Protein AF-0000000076588740 (afdb_homodimer)

Foldseek 3Di:
DDCDPNPPPPPPPVVVVVVVVVVVVVVVVVVCVVLPFFWKFFQDKAKFADDQLQFAFLVCLLVQLVVLQPPPPNPFHEDPVLSVVLSVLLLQFLAAGGAGADCCCRVHHLVPQDDVVLVVLCCNGAVVRVVVVCVVNVDQPQQAQEEEEEEAPDADVVGPQVVSCVVSVHDPRRYYYYHYNPWQQVLLVSVVVVSVVCRVPPFHKYKYKYAYRCSPACFRDHDNQQNSCVNFEHGIMMIIMMHSHPVSLQNGFWIWQDKFKDFDLVDVCQQQQWDFFADPVGTTGIGHHPCNQVSVVVQVVVRCVVCVVVQPDPVLVVVLVVLVVVLVVLVVVDPVVPVDPPPSNPDRDDGQCVRRAVAEQEQLPTPSNLVSCCVVNVPDPVRSLLLSLLCHNHGRRRNCRSVSSVLCCQAPPWDAAQGKYWYWHATHSTMIMIIIIGGSHTRRPPVGRSNCPPPDSVVSVVSVVVSVVVVVVVVVVVVVVVVVPPDPPDDPD/DDCDPNPPPPPPPVVVVVVVVVVVVVVVVVVCVVLDFFWKFFQDKFKFADDQLQFAALVCLLVQLVVLQPPPPNPFHEDPVLSVVLSVLLLQFLAARGAGADCCCRVHHLVPQDDVVLVVLCCNGAVVRVVVVCVVNVDQPQQAQEEEEEEAQDADVVGPQVVSCVVSVHDPRRYYYYHYNPWQQVLLVSVVVVSVVCRVPPFHKYKYKYAYRCSRACFRDHDNQQNSCVNFEHGIMMIIMMHSHPVSLQNGFKIWQDKFKDFDLVDVCQQQQWDFFADPVGTTGIGHHPCNQVSVVVQVVVRCVVCVVVQPDPVLVVVLVVLVVVLVVLVVVDPVVPVDPPPSNPDRDDGQCVRRAVAEQEQLPTPSNLVSCCVVNVPDPVRSLLQSLLCHNHGRRRNCRSVSSVVCCQQPPWDAAQGKYWYWHATHSTMIMIIIIGGSHTRHANVHHSNCPPPDSVVSVVSVVVSVVVVVVVVVVVVVVVVVPPDPPDPPD

pLDDT: mean 88.22, std 13.72, range [27.31, 98.94]

Organism: Tetradesmus obliquus (NCBI:txid3088)

InterPro domains:
  IPR012328 Chalcone/stilbene synthase, C-terminal [PF02797] (359-437)
  IPR012392 Very-long-chain 3-ketoacyl-CoA synthase [PIRSF036417] (19-453)
  IPR012392 Very-long-chain 3-ketoacyl-CoA synthase [PTHR31561] (22-451)
  IPR013601 FAE1/Type III polyketide synthase-like protein [PF08392] (35-328)
  IPR016039 Thiolase-like [G3DSA:3.40.47.10] (62-438)
  IPR016039 Thiolase-like [SSF53901] (75-250)
  IPR016039 Thiolase-like [SSF53901] (257-437)

Secondary structure (DSSP, 8-state):
-EEETTEEE---HHHHHHHHHHHHHHHHHHHHHHHPPPPEEEEEEEE----GGGEE-TTHHHHHHHHHHH-TT-S----HHHHHHHHHHHHHS---TTEE--IIIIII-GGG-SHHHHHHHHIIIIIHHHHHHHHHH---GGG--EEEEEESS---SS-HHHHHHHHHT--TT-EEEEEES--TTHHHHHHHHHHHHHHHSSS-EEEEEE----TTT---S--HHHHHHHHHB----EEEEEE--TTHHHH-SEEEEEEEEEE-TTSHHHHTSEEEEE-TT--EEEEEPTTHHHHHHHHHHHHHHHHHHHHS-HHHHHHHHHHHHHHHHHHTT-THHHHS-HHHHHS-----GGGT-SEEEE--S-HHHHHHHHHHHT--HHHHHHHHHHHHHH-B-GGGHHHHHHHHIIIII-B-TT-EEEEEEEETTTEEEEEEEEESS-B--TT--GGGTT--HHHHHHHHHHHHHHHHHHHHHHHHHHHHHS---TT--/-EEETTEEE---HHHHHHHHHHHHHHHHHHHHHHHPPPPPEEEEEEE----GGGEE-TTHHHHHHHHHHH-TT-S----HHHHHHHHHHHHHS---TTEE--IIIIII-GGG-SHHHHHHHHIIIIIHHHHHHHHHH---GGG--EEEEEESS---SS-HHHHHHHHHT--TT-EEEEEES--TTHHHHHHHHHHHHHHHSSS-EEEEEE----TTT---S--HHHHHHHHHB----EEEEEE--TTHHHH-SEEEEEEEEEE-TTSHHHHTSEEEEE-TT--EEEEEPTTHHHHHHHHHHHHHHHHHHHHS-HHHHHHHHHHHHHHHHHHTT-THHHHS-HHHHHS-----GGGT-SEEEE--S-HHHHHHHHHHHT--HHHHHHHHHHHHHH-B-GGGHHHHHHHHIIIII-B-TT-EEEEEEEETTTEEEEEEEEESS-B--TTT-GGGTT--HHHHHHHHHHHHHHHHHHHHHHHHHHHHHS---TT--

Radius of gyration: 32.0 Å; Cα contacts (8 Å, |Δi|>4): 2023; chains: 2; bounding box: 107×80×118 Å

Structure (mmCIF, N/CA/C/O backbone):
data_AF-0000000076588740-model_v1
#
loop_
_entity.id
_entity.type
_entity.pdbx_description
1 polymer '3-ketoacyl-CoA synthase'
#
loop_
_atom_site.group_PDB
_atom_site.id
_atom_site.type_symbol
_atom_site.label_atom_id
_atom_site.label_alt_id
_atom_site.label_comp_id
_atom_site.label_asym_id
_atom_site.label_entity_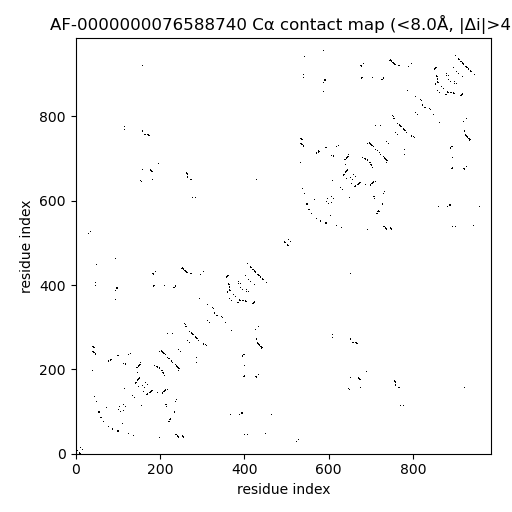id
_atom_site.label_seq_id
_atom_site.pdbx_PDB_ins_code
_atom_site.Cartn_x
_atom_site.Cartn_y
_atom_site.Cartn_z
_atom_site.occupancy
_atom_site.B_iso_or_equiv
_atom_site.auth_seq_id
_atom_site.auth_comp_id
_atom_site.auth_asym_id
_atom_site.auth_atom_id
_atom_site.pdbx_PDB_model_num
ATOM 1 N N . MET A 1 1 ? 62.625 -8.133 3.18 1 36.34 1 MET A N 1
ATOM 2 C CA . MET A 1 1 ? 63.781 -8.211 2.291 1 36.34 1 MET A CA 1
ATOM 3 C C . MET A 1 1 ? 63.438 -8.977 1.018 1 36.34 1 MET A C 1
ATOM 5 O O . MET A 1 1 ? 62.938 -10.109 1.081 1 36.34 1 MET A O 1
ATOM 9 N N . ALA A 1 2 ? 62.812 -8.312 0.063 1 42.53 2 ALA A N 1
ATOM 10 C CA . ALA A 1 2 ? 62.5 -9.109 -1.124 1 42.53 2 ALA A CA 1
ATOM 11 C C . ALA A 1 2 ? 63.719 -9.188 -2.053 1 42.53 2 ALA A C 1
ATOM 13 O O . ALA A 1 2 ? 64.438 -8.188 -2.26 1 42.53 2 ALA A O 1
ATOM 14 N N . ASN A 1 3 ? 64.312 -10.367 -2.146 1 47.78 3 ASN A N 1
ATOM 15 C CA . ASN A 1 3 ? 65.375 -10.625 -3.117 1 47.78 3 ASN A CA 1
ATOM 16 C C . ASN A 1 3 ? 64.812 -10.758 -4.531 1 47.78 3 ASN A C 1
ATOM 18 O O . ASN A 1 3 ? 64.125 -11.711 -4.832 1 47.78 3 ASN A O 1
ATOM 22 N N . ILE A 1 4 ? 64.562 -9.68 -5.141 1 46.28 4 ILE A N 1
ATOM 23 C CA . ILE A 1 4 ? 64.188 -9.836 -6.543 1 46.28 4 ILE A CA 1
ATOM 24 C C . ILE A 1 4 ? 65.438 -9.672 -7.426 1 46.28 4 ILE A C 1
ATOM 26 O O . ILE A 1 4 ? 66.062 -8.594 -7.48 1 46.28 4 ILE A O 1
ATOM 30 N N . GLY A 1 5 ? 65.875 -10.719 -8.281 1 53.97 5 GLY A N 1
ATOM 31 C CA . GLY A 1 5 ? 66.938 -10.867 -9.297 1 53.97 5 GLY A CA 1
ATOM 32 C C . GLY A 1 5 ? 68.312 -10.586 -8.766 1 53.97 5 GLY A C 1
ATOM 33 O O . GLY A 1 5 ? 69.125 -10.016 -9.469 1 53.97 5 GLY A O 1
ATOM 34 N N . GLY A 1 6 ? 68.688 -10.945 -7.535 1 54.53 6 GLY A N 1
ATOM 35 C CA . GLY A 1 6 ? 70 -10.773 -6.914 1 54.53 6 GLY A CA 1
ATOM 36 C C . GLY A 1 6 ? 70.125 -9.453 -6.188 1 54.53 6 GLY A C 1
ATOM 37 O O . GLY A 1 6 ? 71.125 -9.219 -5.504 1 54.53 6 GLY A O 1
ATOM 38 N N . MET A 1 7 ? 69.438 -8.422 -6.695 1 44.25 7 MET A N 1
ATOM 39 C CA . MET A 1 7 ? 69.5 -7.133 -6.016 1 44.25 7 MET A CA 1
ATOM 40 C C . MET A 1 7 ? 68.688 -7.145 -4.73 1 44.25 7 MET A C 1
ATOM 42 O O . MET A 1 7 ? 67.562 -7.535 -4.742 1 44.25 7 MET A O 1
ATOM 46 N N . GLN A 1 8 ? 69.438 -7.281 -3.656 1 46.59 8 GLN A N 1
ATOM 47 C CA . GLN A 1 8 ? 68.875 -7.086 -2.342 1 46.59 8 GLN A CA 1
ATOM 48 C C . GLN A 1 8 ? 68.25 -5.699 -2.221 1 46.59 8 GLN A C 1
ATOM 50 O O . GLN A 1 8 ? 68.938 -4.688 -2.338 1 46.59 8 GLN A O 1
ATOM 55 N N . ILE A 1 9 ? 67.125 -5.457 -2.816 1 45.91 9 ILE A N 1
ATOM 56 C CA . ILE A 1 9 ? 66.438 -4.191 -2.562 1 45.91 9 ILE A CA 1
ATOM 57 C C . ILE A 1 9 ? 66 -4.117 -1.096 1 45.91 9 ILE A C 1
ATOM 59 O O . ILE A 1 9 ? 65.25 -4.941 -0.626 1 45.91 9 ILE A O 1
ATOM 63 N N . ASP A 1 10 ? 66.875 -3.66 -0.241 1 48.47 10 ASP A N 1
ATOM 64 C CA . ASP A 1 10 ? 66.5 -3.297 1.126 1 48.47 10 ASP A CA 1
ATOM 65 C C . ASP A 1 10 ? 65.438 -2.205 1.14 1 48.47 10 ASP A C 1
ATOM 67 O O . ASP A 1 10 ? 65.75 -1.044 0.84 1 48.47 10 ASP A O 1
ATOM 71 N N . TRP A 1 11 ? 64.312 -2.535 0.75 1 50.38 11 TRP A N 1
ATOM 72 C CA . TRP A 1 11 ? 63.25 -1.517 0.917 1 50.38 11 TRP A CA 1
ATOM 73 C C . TRP A 1 11 ? 63.156 -1.076 2.373 1 50.38 11 TRP A C 1
ATOM 75 O O . TRP A 1 11 ? 63.156 -1.909 3.283 1 50.38 11 TRP A O 1
ATOM 85 N N . PRO A 1 12 ? 63.562 0.099 2.625 1 55.09 12 PRO A N 1
ATOM 86 C CA . PRO A 1 12 ? 63.375 0.484 4.027 1 55.09 12 PRO A CA 1
ATOM 87 C C . PRO A 1 12 ? 62 0.179 4.555 1 55.09 12 PRO A C 1
ATOM 89 O O . PRO A 1 12 ? 61.031 0.194 3.791 1 55.09 12 PRO A O 1
ATOM 92 N N . GLU A 1 13 ? 61.938 -0.494 5.633 1 60.78 13 GLU A N 1
ATOM 93 C CA . GLU A 1 13 ? 60.781 -0.935 6.398 1 60.78 13 GLU A CA 1
ATOM 94 C C . GLU A 1 13 ? 59.688 0.119 6.383 1 60.78 13 GLU A C 1
ATOM 96 O O . GLU A 1 13 ? 58.5 -0.204 6.184 1 60.78 13 GLU A O 1
ATOM 101 N N . PRO A 1 14 ? 60.094 1.412 6.32 1 72.88 14 PRO A N 1
ATOM 102 C CA . PRO A 1 14 ? 59 2.406 6.457 1 72.88 14 PRO A CA 1
ATOM 103 C C . PRO A 1 14 ? 58.25 2.625 5.16 1 72.88 14 PRO A C 1
ATOM 105 O O . PRO A 1 14 ? 57.062 2.979 5.191 1 72.88 14 PRO A O 1
ATOM 108 N N . VAL A 1 15 ? 58.875 2.289 4.039 1 69.31 15 VAL A N 1
ATOM 109 C CA . VAL A 1 15 ? 58.219 2.545 2.762 1 69.31 15 VAL A CA 1
ATOM 110 C C . VAL A 1 15 ? 57.062 1.544 2.557 1 69.31 15 VAL A C 1
ATOM 112 O O . VAL A 1 15 ? 56 1.901 2.051 1 69.31 15 VAL A O 1
ATOM 115 N N . TRP A 1 16 ? 57.344 0.379 3.018 1 75.75 16 TRP A N 1
ATOM 116 C CA . TRP A 1 16 ? 56.312 -0.644 2.873 1 75.75 16 TRP A CA 1
ATOM 117 C C . TRP A 1 16 ? 55.094 -0.343 3.773 1 75.75 16 TRP A C 1
ATOM 119 O O . TRP A 1 16 ? 53.969 -0.587 3.393 1 75.75 16 TRP A O 1
ATOM 129 N N . CYS A 1 17 ? 55.406 0.234 4.906 1 80.19 17 CYS A N 1
ATOM 130 C CA . CYS A 1 17 ? 54.312 0.604 5.809 1 80.19 17 CYS A CA 1
ATOM 131 C C . CYS A 1 17 ? 53.5 1.739 5.227 1 80.19 17 CYS A C 1
ATOM 133 O O . CYS A 1 17 ? 52.25 1.713 5.305 1 80.19 17 CYS A O 1
ATOM 135 N N . TYR A 1 18 ? 54.156 2.637 4.555 1 80.81 18 TYR A N 1
ATOM 136 C CA . TYR A 1 18 ? 53.438 3.746 3.928 1 80.81 18 TYR A CA 1
ATOM 137 C C . TYR A 1 18 ? 52.656 3.271 2.715 1 80.81 18 TYR A C 1
ATOM 139 O O . TYR A 1 18 ? 51.531 3.707 2.496 1 80.81 18 TYR A O 1
ATOM 147 N N . ALA A 1 19 ? 53.281 2.389 1.924 1 79.44 19 ALA A N 1
ATOM 148 C CA . ALA A 1 19 ? 52.594 1.847 0.753 1 79.44 19 ALA A CA 1
ATOM 149 C C . ALA A 1 19 ? 51.375 1.038 1.16 1 79.44 19 ALA A C 1
ATOM 151 O O . ALA A 1 19 ? 50.312 1.139 0.528 1 79.44 19 ALA A O 1
ATOM 152 N N . ALA A 1 20 ? 51.5 0.277 2.213 1 83.31 20 ALA A N 1
ATOM 153 C CA . ALA A 1 20 ? 50.375 -0.504 2.717 1 83.31 20 ALA A CA 1
ATOM 154 C C . ALA A 1 20 ? 49.281 0.406 3.256 1 83.31 20 ALA A C 1
ATOM 156 O O . ALA A 1 20 ? 48.094 0.152 3.035 1 83.31 20 ALA A O 1
ATOM 157 N N . ALA A 1 21 ? 49.688 1.464 3.928 1 87.44 21 ALA A N 1
ATOM 158 C CA . ALA A 1 21 ? 48.719 2.42 4.461 1 87.44 21 ALA A CA 1
ATOM 159 C C . ALA A 1 21 ? 47.969 3.139 3.338 1 87.44 21 ALA A C 1
ATOM 161 O O . ALA A 1 21 ? 46.781 3.348 3.42 1 87.44 21 ALA A O 1
ATOM 162 N N . LEU A 1 22 ? 48.719 3.461 2.34 1 85.56 22 LEU A N 1
ATOM 163 C CA . LEU A 1 22 ? 48.125 4.133 1.199 1 85.56 22 LEU A CA 1
ATOM 164 C C . LEU A 1 22 ? 47.156 3.199 0.476 1 85.56 22 LEU A C 1
ATOM 166 O O . LEU A 1 22 ? 46.062 3.623 0.058 1 85.56 22 LEU A O 1
ATOM 170 N N . LEU A 1 23 ? 47.594 1.975 0.326 1 86.5 23 LEU A N 1
ATOM 171 C CA . LEU A 1 23 ? 46.719 0.995 -0.297 1 86.5 23 LEU A CA 1
ATOM 172 C C . LEU A 1 23 ? 45.438 0.811 0.524 1 86.5 23 LEU A C 1
ATOM 174 O O . LEU A 1 23 ? 44.344 0.79 -0.027 1 86.5 23 LEU A O 1
ATOM 178 N N . ALA A 1 24 ? 45.594 0.698 1.758 1 90.31 24 ALA A N 1
ATOM 179 C CA . ALA A 1 24 ? 44.438 0.535 2.639 1 90.31 24 ALA A CA 1
ATOM 180 C C . ALA A 1 24 ? 43.5 1.737 2.547 1 90.31 24 ALA A C 1
ATOM 182 O O . ALA A 1 24 ? 42.281 1.58 2.516 1 90.31 24 ALA A O 1
ATOM 183 N N . ALA A 1 25 ? 44.094 2.834 2.488 1 90.62 25 ALA A N 1
ATOM 184 C CA . ALA A 1 25 ? 43.312 4.059 2.377 1 90.62 25 ALA A CA 1
ATOM 185 C C . ALA A 1 25 ? 42.531 4.098 1.056 1 90.62 25 ALA A C 1
ATOM 187 O O . ALA A 1 25 ? 41.375 4.508 1.015 1 90.62 25 ALA A O 1
ATOM 188 N N . CYS A 1 26 ? 43.219 3.676 0.028 1 90.75 26 CYS A N 1
ATOM 189 C CA . CYS A 1 26 ? 42.594 3.652 -1.279 1 90.75 26 CYS A CA 1
ATOM 190 C C . CYS A 1 26 ? 41.438 2.643 -1.308 1 90.75 26 CYS A C 1
ATOM 192 O O . CYS A 1 26 ? 40.375 2.928 -1.843 1 90.75 26 CYS A O 1
ATOM 194 N N . LEU A 1 27 ? 41.719 1.563 -0.741 1 90.81 27 LEU A N 1
ATOM 195 C CA . LEU A 1 27 ? 40.688 0.536 -0.689 1 90.81 27 LEU A CA 1
ATOM 196 C C . LEU A 1 27 ? 39.5 1.009 0.129 1 90.81 27 LEU A C 1
ATOM 198 O O . LEU A 1 27 ? 38.344 0.793 -0.263 1 90.81 27 LEU A O 1
ATOM 202 N N . LEU A 1 28 ? 39.719 1.671 1.134 1 90.81 28 LEU A N 1
ATOM 203 C CA . LEU A 1 28 ? 38.656 2.193 1.975 1 90.81 28 LEU A CA 1
ATOM 204 C C . LEU A 1 28 ? 37.875 3.281 1.245 1 90.81 28 LEU A C 1
ATOM 206 O O . LEU A 1 28 ? 36.656 3.34 1.345 1 90.81 28 LEU A O 1
ATOM 210 N N . ALA A 1 29 ? 38.594 4.039 0.595 1 90.44 29 ALA A N 1
ATOM 211 C CA . ALA A 1 29 ? 37.938 5.109 -0.157 1 90.44 29 ALA A CA 1
ATOM 212 C C . ALA A 1 29 ? 37.031 4.539 -1.229 1 90.44 29 ALA A C 1
ATOM 214 O O . ALA A 1 29 ? 35.906 5.023 -1.411 1 90.44 29 ALA A O 1
ATOM 215 N N . VAL A 1 30 ? 37.531 3.553 -1.86 1 89.31 30 VAL A N 1
ATOM 216 C CA . VAL A 1 30 ? 36.719 2.924 -2.904 1 89.31 30 VAL A CA 1
ATOM 217 C C . VAL A 1 30 ? 35.531 2.225 -2.281 1 89.31 30 VAL A C 1
ATOM 219 O O . VAL A 1 30 ? 34.406 2.268 -2.83 1 89.31 30 VAL A O 1
ATOM 222 N N . TYR A 1 31 ? 35.719 1.642 -1.225 1 89 31 TYR A N 1
ATOM 223 C CA . TYR A 1 31 ? 34.625 0.99 -0.515 1 89 31 TYR A CA 1
ATOM 224 C C . TYR A 1 31 ? 33.562 2.002 -0.102 1 89 31 TYR A C 1
ATOM 226 O O . TYR A 1 31 ? 32.375 1.799 -0.349 1 89 31 TYR A O 1
ATOM 234 N N . CYS A 1 32 ? 33.969 3.055 0.417 1 89 32 CYS A N 1
ATOM 235 C CA . CYS A 1 32 ? 33.062 4.094 0.869 1 89 32 CYS A CA 1
ATOM 236 C C . CYS A 1 32 ? 32.344 4.742 -0.311 1 89 32 CYS A C 1
ATOM 238 O O . CYS A 1 32 ? 31.156 5.047 -0.23 1 89 32 CYS A O 1
ATOM 240 N N . TRP A 1 33 ? 33.188 4.879 -1.245 1 85.81 33 TRP A N 1
ATOM 241 C CA . TRP A 1 33 ? 32.594 5.457 -2.449 1 85.81 33 TRP A CA 1
ATOM 242 C C . TRP A 1 33 ? 31.531 4.527 -3.039 1 85.81 33 TRP A C 1
ATOM 244 O O . TRP A 1 33 ? 30.453 4.977 -3.436 1 85.81 33 TRP A O 1
ATOM 254 N N . ALA A 1 34 ? 31.844 3.307 -3.002 1 84.62 34 ALA A N 1
ATOM 255 C CA . ALA A 1 34 ? 30.922 2.32 -3.555 1 84.62 34 ALA A CA 1
ATOM 256 C C . ALA A 1 34 ? 29.656 2.203 -2.695 1 84.62 34 ALA A C 1
ATOM 258 O O . ALA A 1 34 ? 28.578 1.949 -3.211 1 84.62 34 ALA A O 1
ATOM 259 N N . LYS A 1 35 ? 29.828 2.455 -1.486 1 85.19 35 LYS A N 1
ATOM 260 C CA . LYS A 1 35 ? 28.703 2.271 -0.557 1 85.19 35 LYS A CA 1
ATOM 261 C C . LYS A 1 35 ? 27.922 3.568 -0.375 1 85.19 35 LYS A C 1
ATOM 263 O O . LYS A 1 35 ? 26.875 3.582 0.274 1 85.19 35 LYS A O 1
ATOM 268 N N . ALA A 1 36 ? 28.531 4.562 -0.926 1 84.06 36 ALA A N 1
ATOM 269 C CA . ALA A 1 36 ? 27.875 5.852 -0.765 1 84.06 36 ALA A CA 1
ATOM 270 C C . ALA A 1 36 ? 26.469 5.828 -1.359 1 84.06 36 ALA A C 1
ATOM 272 O O . ALA A 1 36 ? 26.266 5.324 -2.467 1 84.06 36 ALA A O 1
ATOM 273 N N . LYS A 1 37 ? 25.484 6.281 -0.549 1 86.44 37 LYS A N 1
ATOM 274 C CA . LYS A 1 37 ? 24.109 6.375 -1.024 1 86.44 37 LYS A CA 1
ATOM 275 C C . LYS A 1 37 ? 23.938 7.555 -1.973 1 86.44 37 LYS A C 1
ATOM 277 O O . LYS A 1 37 ? 24.516 8.617 -1.762 1 86.44 37 LYS A O 1
ATOM 282 N N . PRO A 1 38 ? 23.172 7.289 -2.959 1 88.06 38 PRO A N 1
ATOM 283 C CA . PRO A 1 38 ? 22.953 8.414 -3.873 1 88.06 38 PRO A CA 1
ATOM 284 C C . PRO A 1 38 ? 22.125 9.531 -3.24 1 88.06 38 PRO A C 1
ATOM 286 O O . PRO A 1 38 ? 21.312 9.273 -2.348 1 88.06 38 PRO A O 1
ATOM 289 N N . THR A 1 39 ? 22.438 10.688 -3.725 1 92 39 THR A N 1
ATOM 290 C CA . THR A 1 39 ? 21.594 11.812 -3.338 1 92 39 THR A CA 1
ATOM 291 C C . THR A 1 39 ? 20.203 11.695 -3.963 1 92 39 THR A C 1
ATOM 293 O O . THR A 1 39 ? 20.078 11.32 -5.129 1 92 39 THR A O 1
ATOM 296 N N . LEU A 1 40 ? 19.234 11.953 -3.172 1 96.25 40 LEU A N 1
ATOM 297 C CA . LEU A 1 40 ? 17.859 11.938 -3.656 1 96.25 40 LEU A CA 1
ATOM 298 C C . LEU A 1 40 ? 17.359 13.352 -3.934 1 96.25 40 LEU A C 1
ATOM 300 O O . LEU A 1 40 ? 17.406 14.219 -3.055 1 96.25 40 LEU A O 1
ATOM 304 N N . TYR A 1 41 ? 16.875 13.562 -5.152 1 98.19 41 TYR A N 1
ATOM 305 C CA . TYR A 1 41 ? 16.438 14.883 -5.582 1 98.19 41 TYR A CA 1
ATOM 306 C C . TYR A 1 41 ? 14.914 14.938 -5.711 1 98.19 41 TYR A C 1
ATOM 308 O O . TYR A 1 41 ? 14.297 13.977 -6.184 1 98.19 41 TYR A O 1
ATOM 316 N N . VAL A 1 42 ? 14.383 15.953 -5.164 1 98.56 42 VAL A N 1
ATOM 317 C CA . VAL A 1 42 ? 13.039 16.344 -5.574 1 98.56 42 VAL A CA 1
ATOM 318 C C . VAL A 1 42 ? 13.109 17.234 -6.809 1 98.56 42 VAL A C 1
ATOM 320 O O . VAL A 1 42 ? 13.375 18.438 -6.699 1 98.56 42 VAL A O 1
ATOM 323 N N . VAL A 1 43 ? 12.859 16.625 -7.945 1 98.12 43 VAL A N 1
ATOM 324 C CA . VAL A 1 43 ? 12.953 17.391 -9.18 1 98.12 43 VAL A CA 1
ATOM 325 C C . VAL A 1 43 ? 11.961 18.547 -9.148 1 98.12 43 VAL A C 1
ATOM 327 O O . VAL A 1 43 ? 12.328 19.703 -9.367 1 98.12 43 VAL A O 1
ATOM 330 N N . ASP A 1 44 ? 10.789 18.25 -8.891 1 97.38 44 ASP A N 1
ATOM 331 C CA . ASP A 1 44 ? 9.703 19.203 -8.727 1 97.38 44 ASP A CA 1
ATOM 332 C C . ASP A 1 44 ? 8.461 18.531 -8.148 1 97.38 44 ASP A C 1
ATOM 334 O O . ASP A 1 44 ? 8.461 17.328 -7.887 1 97.38 44 ASP A O 1
ATOM 338 N N . PHE A 1 45 ? 7.457 19.328 -7.824 1 98 45 PHE A N 1
ATOM 339 C CA . PHE A 1 45 ? 6.172 18.828 -7.359 1 98 45 PHE A CA 1
ATOM 340 C C . PHE A 1 45 ? 5.035 19.719 -7.836 1 98 45 PHE A C 1
ATOM 342 O O . PHE A 1 45 ? 5.266 20.828 -8.297 1 98 45 PHE A O 1
ATOM 349 N N . SER A 1 46 ? 3.822 19.141 -7.855 1 97.56 46 SER A N 1
ATOM 350 C CA . SER A 1 46 ? 2.59 19.875 -8.156 1 97.56 46 SER A CA 1
ATOM 351 C C . SER A 1 46 ? 1.489 19.531 -7.156 1 97.56 46 SER A C 1
ATOM 353 O O . SER A 1 46 ? 1.467 18.422 -6.605 1 97.56 46 SER A O 1
ATOM 355 N N . VAL A 1 47 ? 0.647 20.5 -6.875 1 97.94 47 VAL A N 1
ATOM 356 C CA . VAL A 1 47 ? -0.532 20.25 -6.047 1 97.94 47 VAL A CA 1
ATOM 357 C C . VAL A 1 47 ? -1.795 20.562 -6.848 1 97.94 47 VAL A C 1
ATOM 359 O O . VAL A 1 47 ? -1.765 21.375 -7.781 1 97.94 47 VAL A O 1
ATOM 362 N N . PHE A 1 48 ? -2.822 19.891 -6.461 1 98 48 PHE A N 1
ATOM 363 C CA . PHE A 1 48 ? -4.105 20.047 -7.137 1 98 48 PHE A CA 1
ATOM 364 C C . PHE A 1 48 ? -4.629 21.469 -6.988 1 98 48 PHE A C 1
ATOM 366 O O . PHE A 1 48 ? -4.594 22.031 -5.898 1 98 48 PHE A O 1
ATOM 373 N N . ASP A 1 49 ? -5.027 21.984 -8.094 1 96.25 49 ASP A N 1
ATOM 374 C CA . ASP A 1 49 ? -5.68 23.297 -8.164 1 96.25 49 ASP A CA 1
ATOM 375 C C . ASP A 1 49 ? -7.184 23.141 -8.383 1 96.25 49 ASP A C 1
ATOM 377 O O . ASP A 1 49 ? -7.641 23.016 -9.516 1 96.25 49 ASP A O 1
ATOM 381 N N . PRO A 1 50 ? -7.945 23.234 -7.285 1 95.56 50 PRO A N 1
ATOM 382 C CA . PRO A 1 50 ? -9.383 22.984 -7.422 1 95.56 50 PRO A CA 1
ATOM 383 C C . PRO A 1 50 ? -10.078 24.031 -8.305 1 95.56 50 PRO A C 1
ATOM 385 O O . PRO A 1 50 ? -9.719 25.203 -8.273 1 95.56 50 PRO A O 1
ATOM 388 N N . LEU A 1 51 ? -11.102 23.578 -8.992 1 94.25 51 LEU A N 1
ATOM 389 C CA . LEU A 1 51 ? -11.938 24.484 -9.781 1 94.25 51 LEU A CA 1
ATOM 390 C C . LEU A 1 51 ? -12.781 25.359 -8.867 1 94.25 51 LEU A C 1
ATOM 392 O O . LEU A 1 51 ? -13.062 25 -7.727 1 94.25 51 LEU A O 1
ATOM 396 N N . ASP A 1 52 ? -13.195 26.453 -9.391 1 93.94 52 ASP A N 1
ATOM 397 C CA . ASP A 1 52 ? -14.055 27.375 -8.641 1 93.94 52 ASP A CA 1
ATOM 398 C C . ASP A 1 52 ? -15.367 26.688 -8.258 1 93.94 52 ASP A C 1
ATOM 400 O O . ASP A 1 52 ? -15.93 26.969 -7.195 1 93.94 52 ASP A O 1
ATOM 404 N N . SER A 1 53 ? -15.797 25.766 -9.109 1 93.19 53 SER A N 1
ATOM 405 C CA . SER A 1 53 ? -17.062 25.078 -8.875 1 93.19 53 SER A CA 1
ATOM 406 C C . SER A 1 53 ? -16.969 24.141 -7.676 1 93.19 53 SER A C 1
ATOM 408 O O . SER A 1 53 ? -17.984 23.656 -7.184 1 93.19 53 SER A O 1
ATOM 410 N N . TRP A 1 54 ? -15.75 23.906 -7.16 1 95.19 54 TRP A N 1
ATOM 411 C CA . TRP A 1 54 ? -15.578 23 -6.039 1 95.19 54 TRP A CA 1
ATOM 412 C C . TRP A 1 54 ? -15.641 23.734 -4.711 1 95.19 54 TRP A C 1
ATOM 414 O O . TRP A 1 54 ? -15.672 23.125 -3.645 1 95.19 54 TRP A O 1
ATOM 424 N N . LYS A 1 55 ? -15.68 25.078 -4.746 1 93.31 55 LYS A N 1
ATOM 425 C CA . LYS A 1 55 ? -15.656 25.875 -3.525 1 93.31 55 LYS A CA 1
ATOM 426 C C . LYS A 1 55 ? -16.922 25.641 -2.689 1 93.31 55 LYS A C 1
ATOM 428 O O . LYS A 1 55 ? -18.031 25.641 -3.221 1 93.31 55 LYS A O 1
ATOM 433 N N . PHE A 1 56 ? -16.656 25.422 -1.398 1 92.38 56 PHE A N 1
ATOM 434 C CA . PHE A 1 56 ? -17.734 25.062 -0.468 1 92.38 56 PHE A CA 1
ATOM 435 C C . PHE A 1 56 ? -17.734 26.016 0.728 1 92.38 56 PHE A C 1
ATOM 437 O O . PHE A 1 56 ? -17.062 25.766 1.73 1 92.38 56 PHE A O 1
ATOM 444 N N . PRO A 1 57 ? -18.672 27.047 0.719 1 91.88 57 PRO A N 1
ATOM 445 C CA . PRO A 1 57 ? -18.781 27.922 1.894 1 91.88 57 PRO A CA 1
ATOM 446 C C . PRO A 1 57 ? -19.328 27.188 3.117 1 91.88 57 PRO A C 1
ATOM 448 O O . PRO A 1 57 ? -20.219 26.328 2.99 1 91.88 57 PRO A O 1
ATOM 451 N N . LYS A 1 58 ? -18.844 27.609 4.273 1 91.38 58 LYS A N 1
ATOM 452 C CA . LYS A 1 58 ? -19.25 26.984 5.531 1 91.38 58 LYS A CA 1
ATOM 453 C C . LYS A 1 58 ? -20.766 27.031 5.699 1 91.38 58 LYS A C 1
ATOM 455 O O . LYS A 1 58 ? -21.359 26.094 6.258 1 91.38 58 LYS A O 1
ATOM 460 N N . ALA A 1 59 ? -21.359 28.031 5.164 1 89.81 59 ALA A N 1
ATOM 461 C CA . ALA A 1 59 ? -22.812 28.219 5.309 1 89.81 59 ALA A CA 1
ATOM 462 C C . ALA A 1 59 ? -23.578 27.125 4.582 1 89.81 59 ALA A C 1
ATOM 464 O O . ALA A 1 59 ? -24.75 26.875 4.879 1 89.81 59 ALA A O 1
ATOM 465 N N . MET A 1 60 ? -22.953 26.422 3.693 1 89.25 60 MET A N 1
ATOM 466 C CA . MET A 1 60 ? -23.609 25.406 2.885 1 89.25 60 MET A CA 1
ATOM 467 C C . MET A 1 60 ? -23.734 24.094 3.658 1 89.25 60 MET A C 1
ATOM 469 O O . MET A 1 60 ? -24.516 23.219 3.285 1 89.25 60 MET A O 1
ATOM 473 N N . ILE A 1 61 ? -23.031 23.953 4.75 1 89.56 61 ILE A N 1
ATOM 474 C CA . ILE A 1 61 ? -23.031 22.719 5.523 1 89.56 61 ILE A CA 1
ATOM 475 C C . ILE A 1 61 ? -24.469 22.375 5.926 1 89.56 61 ILE A C 1
ATOM 477 O O . ILE A 1 61 ? -24.922 21.234 5.723 1 89.56 61 ILE A O 1
ATOM 481 N N . ARG A 1 62 ? -25.156 23.359 6.453 1 89.19 62 ARG A N 1
ATOM 482 C CA . ARG A 1 62 ? -26.531 23.125 6.879 1 89.19 62 ARG A CA 1
ATOM 483 C C . ARG A 1 62 ? -27.422 22.781 5.688 1 89.19 62 ARG A C 1
ATOM 485 O O . ARG A 1 62 ? -28.188 21.812 5.738 1 89.19 62 ARG A O 1
ATOM 492 N N . LYS A 1 63 ? -27.312 23.516 4.652 1 85.81 63 LYS A N 1
ATOM 493 C CA . LYS A 1 63 ? -28.156 23.328 3.473 1 85.81 63 LYS A CA 1
ATOM 494 C C . LYS A 1 63 ? -27.969 21.922 2.893 1 85.81 63 LYS A C 1
ATOM 496 O O . LYS A 1 63 ? -28.953 21.266 2.533 1 85.81 63 LYS A O 1
ATOM 501 N N . VAL A 1 64 ? -26.797 21.5 2.789 1 82.31 64 VAL A N 1
ATOM 502 C CA . VAL A 1 64 ? -26.5 20.188 2.193 1 82.31 64 VAL A CA 1
ATOM 503 C C . VAL A 1 64 ? -27.016 19.078 3.098 1 82.31 64 VAL A C 1
ATOM 505 O O . VAL A 1 64 ? -27.594 18.109 2.619 1 82.31 64 VAL A O 1
ATOM 508 N N . ALA A 1 65 ? -26.719 19.234 4.379 1 84 65 ALA A N 1
ATOM 509 C CA . ALA A 1 65 ? -27.188 18.219 5.328 1 84 65 ALA A CA 1
ATOM 510 C C . ALA A 1 65 ? -28.719 18.109 5.293 1 84 65 ALA A C 1
ATOM 512 O O . ALA A 1 65 ? -29.25 17 5.324 1 84 65 ALA A O 1
ATOM 513 N N . GLU A 1 66 ? -29.375 19.219 5.23 1 84.19 66 GLU A N 1
ATOM 514 C CA . GLU A 1 66 ? -30.844 19.234 5.191 1 84.19 66 GLU A CA 1
ATOM 515 C C . GLU A 1 66 ? -31.359 18.672 3.871 1 84.19 66 GLU A C 1
ATOM 517 O O . GLU A 1 66 ? -32.375 17.984 3.844 1 84.19 66 GLU A O 1
ATOM 522 N N . ALA A 1 67 ? -30.719 19 2.846 1 78.94 67 ALA A N 1
ATOM 523 C CA . ALA A 1 67 ? -31.094 18.469 1.542 1 78.94 67 ALA A CA 1
ATOM 524 C C . ALA A 1 67 ? -30.969 16.938 1.521 1 78.94 67 ALA A C 1
ATOM 526 O O . ALA A 1 67 ? -31.812 16.25 0.949 1 78.94 67 ALA A O 1
ATOM 527 N N . ASN A 1 68 ? -29.891 16.453 2.07 1 76.75 68 ASN A N 1
ATOM 528 C CA . ASN A 1 68 ? -29.703 15.016 2.158 1 76.75 68 ASN A CA 1
ATOM 529 C C . ASN A 1 68 ? -30.797 14.352 2.98 1 76.75 68 ASN A C 1
ATOM 531 O O . ASN A 1 68 ? -31.25 13.25 2.658 1 76.75 68 ASN A O 1
ATOM 535 N N . ASN A 1 69 ? -31.188 15.016 3.988 1 80.62 69 ASN A N 1
ATOM 536 C CA . ASN A 1 69 ? -32.25 14.508 4.832 1 80.62 69 ASN A CA 1
ATOM 537 C C . ASN A 1 69 ? -33.594 14.461 4.086 1 80.62 69 ASN A C 1
ATOM 539 O O . ASN A 1 69 ? -34.438 13.633 4.387 1 80.62 69 ASN A O 1
ATOM 543 N N . SER A 1 70 ? -33.719 15.312 3.244 1 79.38 70 SER A N 1
ATOM 544 C CA . SER A 1 70 ? -35 15.406 2.516 1 79.38 70 SER A CA 1
ATOM 545 C C . SER A 1 70 ? -35.031 14.453 1.328 1 79.38 70 SER A C 1
ATOM 547 O O . SER A 1 70 ? -36.062 14.273 0.692 1 79.38 70 SER A O 1
ATOM 549 N N . ASN A 1 71 ? -33.906 13.977 1.013 1 74.81 71 ASN A N 1
ATOM 550 C CA . ASN A 1 71 ? -33.844 13.008 -0.071 1 74.81 71 ASN A CA 1
ATOM 551 C C . ASN A 1 71 ? -34.531 11.695 0.32 1 74.81 71 ASN A C 1
ATOM 553 O O . ASN A 1 71 ? -34.094 11.031 1.267 1 74.81 71 ASN A O 1
ATOM 557 N N . PRO A 1 72 ? -35.562 11.359 -0.415 1 72.75 72 PRO A N 1
ATOM 558 C CA . PRO A 1 72 ? -36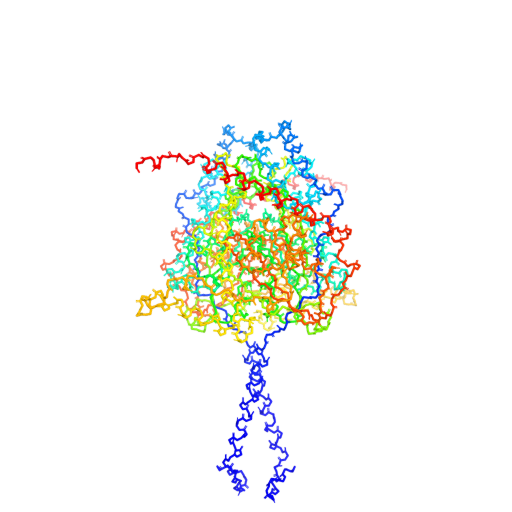.281 10.141 -0.058 1 72.75 72 PRO A CA 1
ATOM 559 C C . PRO A 1 72 ? -35.438 8.883 -0.208 1 72.75 72 PRO A C 1
ATOM 561 O O . PRO A 1 72 ? -35.75 7.844 0.374 1 72.75 72 PRO A O 1
ATOM 564 N N . HIS A 1 73 ? -34.438 9.078 -0.971 1 65.31 73 HIS A N 1
ATOM 565 C CA . HIS A 1 73 ? -33.562 7.922 -1.211 1 65.31 73 HIS A CA 1
ATOM 566 C C . HIS A 1 73 ? -32.438 7.859 -0.205 1 65.31 73 HIS A C 1
ATOM 568 O O . HIS A 1 73 ? -31.641 6.914 -0.217 1 65.31 73 HIS A O 1
ATOM 574 N N . ALA A 1 74 ? -32.531 8.969 0.569 1 66 74 ALA A N 1
ATOM 575 C CA . ALA A 1 74 ? -31.484 8.938 1.573 1 66 74 ALA A CA 1
ATOM 576 C C . ALA A 1 74 ? -31.719 7.832 2.594 1 66 74 ALA A C 1
ATOM 578 O O . ALA A 1 74 ? -32.812 7.699 3.129 1 66 74 ALA A O 1
ATOM 579 N N . GLU A 1 75 ? -30.781 6.988 2.635 1 62 75 GLU A N 1
ATOM 580 C CA . GLU A 1 75 ? -30.953 5.867 3.551 1 62 75 GLU A CA 1
ATOM 581 C C . GLU A 1 75 ? -30.875 6.324 5.004 1 62 75 GLU A C 1
ATOM 583 O O . GLU A 1 75 ? -31.438 5.68 5.895 1 62 75 GLU A O 1
ATOM 588 N N . ARG A 1 76 ? -30.25 7.516 5.109 1 66.69 76 ARG A N 1
ATOM 589 C CA . ARG A 1 76 ? -30.062 7.941 6.492 1 66.69 76 ARG A CA 1
ATOM 590 C C . ARG A 1 76 ? -30.188 9.461 6.621 1 66.69 76 ARG A C 1
ATOM 592 O O . ARG A 1 76 ? -29.953 10.188 5.652 1 66.69 76 ARG A O 1
ATOM 599 N N . HIS A 1 77 ? -30.734 9.773 7.797 1 72.62 77 HIS A N 1
ATOM 600 C CA . HIS A 1 77 ? -30.953 11.188 8.094 1 72.62 77 HIS A CA 1
ATOM 601 C C . HIS A 1 77 ? -30.078 11.648 9.258 1 72.62 77 HIS A C 1
ATOM 603 O O . HIS A 1 77 ? -29.875 10.898 10.219 1 72.62 77 HIS A O 1
ATOM 609 N N . VAL A 1 78 ? -29.484 12.852 9.047 1 78.94 78 VAL A N 1
ATOM 610 C CA . VAL A 1 78 ? -28.734 13.477 10.133 1 78.94 78 VAL A CA 1
ATOM 611 C C . VAL A 1 78 ? -29.672 14.297 11.016 1 78.94 78 VAL A C 1
ATOM 613 O O . VAL A 1 78 ? -30.438 15.125 10.516 1 78.94 78 VAL A O 1
ATOM 616 N N . ALA A 1 79 ? -29.578 14.086 12.289 1 84.19 79 ALA A N 1
ATOM 617 C CA . ALA A 1 79 ? -30.438 14.805 13.227 1 84.19 79 ALA A CA 1
ATOM 618 C C . ALA A 1 79 ? -30.094 16.281 13.258 1 84.19 79 ALA A C 1
ATOM 620 O O . ALA A 1 79 ? -28.938 16.672 13.062 1 84.19 79 ALA A O 1
ATOM 621 N N . PRO A 1 80 ? -31.094 17.062 13.562 1 87.81 80 PRO A N 1
ATOM 622 C CA . PRO A 1 80 ? -30.875 18.516 13.594 1 87.81 80 PRO A CA 1
ATOM 623 C C . PRO A 1 80 ? -29.75 18.922 14.555 1 87.81 80 PRO A C 1
ATOM 625 O O . PRO A 1 80 ? -28.984 19.828 14.258 1 87.81 80 PRO A O 1
ATOM 628 N N . GLU A 1 81 ? -29.703 18.281 15.633 1 91.31 81 GLU A N 1
ATOM 629 C CA . GLU A 1 81 ? -28.672 18.609 16.609 1 91.31 81 GLU A CA 1
ATOM 630 C C . GLU A 1 81 ? -27.281 18.359 16.062 1 91.31 81 GLU A C 1
ATOM 632 O O . GLU A 1 81 ? -26.328 19.062 16.406 1 91.31 81 GLU A O 1
ATOM 637 N N . HIS A 1 82 ? -27.203 17.359 15.219 1 90.31 82 HIS A N 1
ATOM 638 C CA . HIS A 1 82 ? -25.922 17.031 14.625 1 90.31 82 HIS A CA 1
ATOM 639 C C . HIS A 1 82 ? -25.562 18 13.508 1 90.31 82 HIS A C 1
ATOM 641 O O . HIS A 1 82 ? -24.391 18.312 13.297 1 90.31 82 HIS A O 1
ATOM 647 N N . ILE A 1 83 ? -26.578 18.484 12.875 1 91.62 83 ILE A N 1
ATOM 648 C CA . ILE A 1 83 ? -26.359 19.531 11.891 1 91.62 83 ILE A CA 1
ATOM 649 C C . ILE A 1 83 ? -25.828 20.781 12.586 1 91.62 83 ILE A C 1
ATOM 651 O O . ILE A 1 83 ? -24.875 21.406 12.117 1 91.62 83 ILE A O 1
ATOM 655 N N . ASP A 1 84 ? -26.422 21.109 13.703 1 94.5 84 ASP A N 1
ATOM 656 C CA . ASP A 1 84 ? -25.969 22.266 14.492 1 94.5 84 ASP A CA 1
ATOM 657 C C . ASP A 1 84 ? -24.531 22.078 14.945 1 94.5 84 ASP A C 1
ATOM 659 O O . ASP A 1 84 ? -23.75 23.047 14.938 1 94.5 84 ASP A O 1
ATOM 663 N N . PHE A 1 85 ? -24.328 20.938 15.32 1 94.38 85 PHE A N 1
ATOM 664 C CA . PHE A 1 85 ? -22.984 20.609 15.758 1 94.38 85 PHE A CA 1
ATOM 665 C C . PHE A 1 85 ? -21.969 20.875 14.641 1 94.38 85 PHE A C 1
ATOM 667 O O . PHE A 1 85 ? -20.938 21.5 14.859 1 94.38 85 PHE A O 1
ATOM 674 N N . MET A 1 86 ? -22.188 20.359 13.438 1 94 86 MET A N 1
ATOM 675 C CA . MET A 1 86 ? -21.281 20.516 12.312 1 94 86 MET A CA 1
ATOM 676 C C . MET A 1 86 ? -21.109 22 11.961 1 94 86 MET A C 1
ATOM 678 O O . MET A 1 86 ? -19.984 22.438 11.656 1 94 86 MET A O 1
ATOM 682 N N . CYS A 1 87 ? -22.156 22.75 12.078 1 94.81 87 CYS A N 1
ATOM 683 C CA . CYS A 1 87 ? -22.094 24.188 11.773 1 94.81 87 CYS A CA 1
ATOM 684 C C . CYS A 1 87 ? -21.25 24.922 12.789 1 94.81 87 CYS A C 1
ATOM 686 O O . CYS A 1 87 ? -20.422 25.766 12.422 1 94.81 87 CYS A O 1
ATOM 688 N N . ARG A 1 88 ? -21.422 24.625 14 1 93.38 88 ARG A N 1
ATOM 689 C CA . ARG A 1 88 ? -20.625 25.234 15.055 1 93.38 88 ARG A CA 1
ATOM 690 C C . ARG A 1 88 ? -19.141 24.875 14.891 1 93.38 88 ARG A C 1
ATOM 692 O O . ARG A 1 88 ? -18.266 25.719 15.055 1 93.38 88 ARG A O 1
ATOM 699 N N . LEU A 1 89 ? -18.984 23.625 14.609 1 92.81 89 LEU A N 1
ATOM 700 C CA . LEU A 1 89 ? -17.609 23.156 14.398 1 92.81 89 LEU A CA 1
ATOM 701 C C . LEU A 1 89 ? -16.953 23.906 13.25 1 92.81 89 LEU A C 1
ATOM 703 O O . LEU A 1 89 ? -15.797 24.312 13.359 1 92.81 89 LEU A O 1
ATOM 707 N N . ALA A 1 90 ? -17.641 24.078 12.203 1 94.12 90 ALA A N 1
ATOM 708 C CA . ALA A 1 90 ? -17.109 24.734 11.016 1 94.12 90 ALA A CA 1
ATOM 709 C C . ALA A 1 90 ? -16.625 26.141 11.336 1 94.12 90 ALA A C 1
ATOM 711 O O . ALA A 1 90 ? -15.648 26.625 10.75 1 94.12 90 ALA A O 1
ATOM 712 N N . GLU A 1 91 ? -17.203 26.766 12.258 1 92.12 91 GLU A N 1
ATOM 713 C CA . GLU A 1 91 ? -16.859 28.141 12.625 1 92.12 91 GLU A CA 1
ATOM 714 C C . GLU A 1 91 ? -15.602 28.188 13.477 1 92.12 91 GLU A C 1
ATOM 716 O O . GLU A 1 91 ? -14.984 29.25 13.617 1 92.12 91 GLU A O 1
ATOM 721 N N . ARG A 1 92 ? -15.227 27.094 13.977 1 91.69 92 ARG A N 1
ATOM 722 C CA . ARG A 1 92 ? -14.125 27.094 14.93 1 91.69 92 ARG A CA 1
ATOM 723 C C . ARG A 1 92 ? -12.906 26.375 14.359 1 91.69 92 ARG A C 1
ATOM 725 O O . ARG A 1 92 ? -11.867 26.281 15.023 1 91.69 92 ARG A O 1
ATOM 732 N N . THR A 1 93 ? -12.906 25.859 13.188 1 91.62 93 THR A N 1
ATOM 733 C CA . THR A 1 93 ? -11.898 24.969 12.641 1 91.62 93 THR A CA 1
ATOM 734 C C . THR A 1 93 ? -10.766 25.766 11.992 1 91.62 93 THR A C 1
ATOM 736 O O . THR A 1 93 ? -9.688 25.219 11.742 1 91.62 93 THR A O 1
ATOM 739 N N . GLY A 1 94 ? -10.953 27.031 11.719 1 93 94 GLY A N 1
ATOM 740 C CA . GLY A 1 94 ? -9.961 27.797 10.977 1 93 94 GLY A CA 1
ATOM 741 C C . GLY A 1 94 ? -10.117 27.672 9.469 1 93 94 GLY A C 1
ATOM 742 O O . GLY A 1 94 ? -9.336 28.25 8.711 1 93 94 GLY A O 1
ATOM 743 N N . LEU A 1 95 ? -11.195 26.984 9.023 1 95.88 95 LEU A N 1
ATOM 744 C CA . LEU A 1 95 ? -11.5 26.859 7.598 1 95.88 95 LEU A CA 1
ATOM 745 C C . LEU A 1 95 ? -12 28.188 7.031 1 95.88 95 LEU A C 1
ATOM 747 O O . LEU A 1 95 ? -12.711 28.922 7.711 1 95.88 95 LEU A O 1
ATOM 751 N N . GLY A 1 96 ? -11.594 28.438 5.801 1 95.69 96 GLY A N 1
ATOM 752 C CA . GLY A 1 96 ? -12.219 29.516 5.062 1 95.69 96 GLY A CA 1
ATOM 753 C C . GLY A 1 96 ? -13.484 29.094 4.336 1 95.69 96 GLY A C 1
ATOM 754 O O . GLY A 1 96 ? -13.938 27.969 4.48 1 95.69 96 GLY A O 1
ATOM 755 N N . ASP A 1 97 ? -14.016 30.047 3.506 1 94 97 ASP A N 1
ATOM 756 C CA . ASP A 1 97 ? -15.305 29.812 2.861 1 94 97 ASP A CA 1
ATOM 757 C C . ASP A 1 97 ? -15.125 29.25 1.455 1 94 97 ASP A C 1
ATOM 759 O O . ASP A 1 97 ? -16.078 29.141 0.691 1 94 97 ASP A O 1
ATOM 763 N N . GLU A 1 98 ? -13.938 28.859 1.135 1 93.69 98 GLU A N 1
ATOM 764 C CA . GLU A 1 98 ? -13.695 28.375 -0.225 1 93.69 98 GLU A CA 1
ATOM 765 C C . GLU A 1 98 ? -12.977 27.031 -0.224 1 93.69 98 GLU A C 1
ATOM 767 O O . GLU A 1 98 ? -12.242 26.719 -1.164 1 93.69 98 GLU A O 1
ATOM 772 N N . THR A 1 99 ? -13.133 26.312 0.874 1 96 99 THR A N 1
ATOM 773 C CA . THR A 1 99 ? -12.445 25.031 0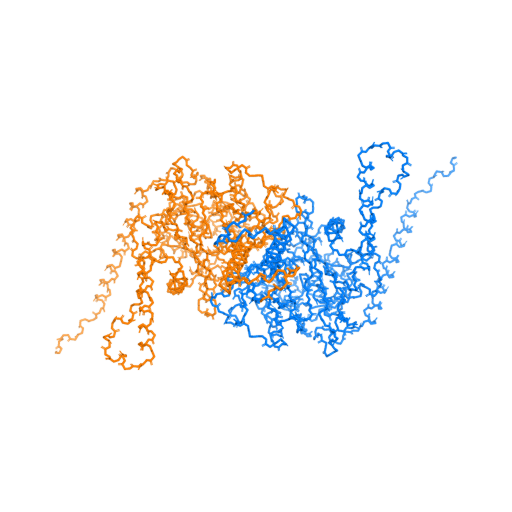.935 1 96 99 THR A CA 1
ATOM 774 C C . THR A 1 99 ? -13.055 24.047 -0.049 1 96 99 THR A C 1
ATOM 776 O O . THR A 1 99 ? -14.281 23.953 -0.158 1 96 99 THR A O 1
ATOM 779 N N . PRO A 1 100 ? -12.242 23.328 -0.821 1 96.25 100 PRO A N 1
ATOM 780 C CA . PRO A 1 100 ? -12.758 22.547 -1.951 1 96.25 100 PRO A CA 1
ATOM 781 C C . PRO A 1 100 ? -13.406 21.234 -1.518 1 96.25 100 PRO A C 1
ATOM 783 O O . PRO A 1 100 ? -12.891 20.547 -0.627 1 96.25 100 PRO A O 1
ATOM 786 N N . VAL A 1 101 ? -14.516 20.891 -2.156 1 94 101 VAL A N 1
ATOM 787 C CA . VAL A 1 101 ? -15.203 19.609 -1.992 1 94 101 VAL A CA 1
ATOM 788 C C . VAL A 1 101 ? -15.508 19 -3.361 1 94 101 VAL A C 1
ATOM 790 O O . VAL A 1 101 ? -15.32 19.656 -4.391 1 94 101 VAL A O 1
ATOM 793 N N . LEU A 1 102 ? -15.828 17.719 -3.396 1 92.5 102 LEU A N 1
ATOM 794 C CA . LEU A 1 102 ? -16.359 17.125 -4.613 1 92.5 102 LEU A CA 1
ATOM 795 C C . LEU A 1 102 ? -17.828 17.5 -4.809 1 92.5 102 LEU A C 1
ATOM 797 O O . LEU A 1 102 ? -18.688 17.109 -4.016 1 92.5 102 LEU A O 1
ATOM 801 N N . PRO A 1 103 ? -18.172 18.203 -5.801 1 89.44 103 PRO A N 1
ATOM 802 C CA . PRO A 1 103 ? -19.516 18.781 -5.922 1 89.44 103 PRO A CA 1
ATOM 803 C C . PRO A 1 103 ? -20.609 17.719 -5.926 1 89.44 103 PRO A C 1
ATOM 805 O O . PRO A 1 103 ? -21.688 17.938 -5.352 1 89.44 103 PRO A O 1
ATOM 808 N N . GLU A 1 104 ? -20.406 16.625 -6.48 1 86.56 104 GLU A N 1
ATOM 809 C CA . GLU A 1 104 ? -21.453 15.609 -6.66 1 86.56 104 GLU A CA 1
ATOM 810 C C . GLU A 1 104 ? -21.938 15.078 -5.316 1 86.56 104 GLU A C 1
ATOM 812 O O . GLU A 1 104 ? -23.125 14.758 -5.168 1 86.56 104 GLU A O 1
ATOM 817 N N . THR A 1 105 ? -21.062 15.031 -4.359 1 82.44 105 THR A N 1
ATOM 818 C CA . THR A 1 105 ? -21.453 14.445 -3.084 1 82.44 105 THR A CA 1
ATOM 819 C C . THR A 1 105 ? -21.766 15.531 -2.055 1 82.44 105 THR A C 1
ATOM 821 O O . THR A 1 105 ? -22.688 15.391 -1.257 1 82.44 105 THR A O 1
ATOM 824 N N . HIS A 1 106 ? -21 16.578 -2.02 1 79.5 106 HIS A N 1
ATOM 825 C CA . HIS A 1 106 ? -21.125 17.578 -0.961 1 79.5 106 HIS A CA 1
ATOM 826 C C . HIS A 1 106 ? -22.109 18.688 -1.343 1 79.5 106 HIS A C 1
ATOM 828 O O . HIS A 1 106 ? -22.656 19.359 -0.471 1 79.5 106 HIS A O 1
ATOM 834 N N . LEU A 1 107 ? -22.266 18.812 -2.586 1 70 107 LEU A N 1
ATOM 835 C CA . LEU A 1 107 ? -23.172 19.859 -3.035 1 70 107 LEU A CA 1
ATOM 836 C C . LEU A 1 107 ? -24.406 19.25 -3.707 1 70 107 LEU A C 1
ATOM 838 O O . LEU A 1 107 ? -25.406 19.953 -3.93 1 70 107 LEU A O 1
ATOM 842 N N . GLY A 1 108 ? -24.266 17.938 -3.912 1 71.12 108 GLY A N 1
ATOM 843 C CA . GLY A 1 108 ? -25.344 17.234 -4.57 1 71.12 108 GLY A CA 1
ATOM 844 C C . GLY A 1 108 ? -25.906 16.094 -3.742 1 71.12 108 GLY A C 1
ATOM 845 O O . GLY A 1 108 ? -26.219 16.266 -2.561 1 71.12 108 GLY A O 1
ATOM 846 N N . ASP A 1 109 ? -26.062 14.945 -4.434 1 74.19 109 ASP A N 1
ATOM 847 C CA . ASP A 1 109 ? -26.656 13.734 -3.871 1 74.19 109 ASP A CA 1
ATOM 848 C C . ASP A 1 109 ? -25.578 12.773 -3.375 1 74.19 109 ASP A C 1
ATOM 850 O O . ASP A 1 109 ? -24.797 12.242 -4.172 1 74.19 109 ASP A O 1
ATOM 854 N N . ILE A 1 110 ? -25.547 12.602 -2.047 1 74.56 110 ILE A N 1
ATOM 855 C CA . ILE A 1 110 ? -24.531 11.75 -1.433 1 74.56 110 ILE A CA 1
ATOM 856 C C . ILE A 1 110 ? -24.641 10.336 -2.004 1 74.56 110 ILE A C 1
ATOM 858 O O . ILE A 1 110 ? -23.672 9.578 -1.959 1 74.56 110 ILE A O 1
ATOM 862 N N . THR A 1 111 ? -25.812 9.984 -2.578 1 74.69 111 THR A N 1
ATOM 863 C CA . THR A 1 111 ? -26.016 8.648 -3.129 1 74.69 111 THR A CA 1
ATOM 864 C C . THR A 1 111 ? -25.172 8.453 -4.387 1 74.69 111 THR A C 1
ATOM 866 O O . THR A 1 111 ? -25.031 7.332 -4.879 1 74.69 111 THR A O 1
ATOM 869 N N . MET A 1 112 ? -24.531 9.516 -4.793 1 79.75 112 MET A N 1
ATOM 870 C CA . MET A 1 112 ? -23.656 9.438 -5.969 1 79.75 112 MET A CA 1
ATOM 871 C C . MET A 1 112 ? -22.312 8.828 -5.609 1 79.75 112 MET A C 1
ATOM 873 O O . MET A 1 112 ? -21.547 8.43 -6.492 1 79.75 112 MET A O 1
ATOM 877 N N . ALA A 1 113 ? -22.078 8.789 -4.32 1 85.31 113 ALA A N 1
ATOM 878 C CA . ALA A 1 113 ? -20.812 8.195 -3.896 1 85.31 113 ALA A CA 1
ATOM 879 C C . ALA A 1 113 ? -20.719 6.734 -4.332 1 85.31 113 ALA A C 1
ATOM 881 O O . ALA A 1 113 ? -21.719 6 -4.285 1 85.31 113 ALA A O 1
ATOM 882 N N . GLY A 1 114 ? -19.609 6.266 -4.805 1 88.25 114 GLY A N 1
ATOM 883 C CA . GLY A 1 114 ? -19.344 4.922 -5.293 1 88.25 114 GLY A CA 1
ATOM 884 C C . GLY A 1 114 ? -18.016 4.785 -5.992 1 88.25 114 GLY A C 1
ATOM 885 O O . GLY A 1 114 ? -17.234 5.746 -6.055 1 88.25 114 GLY A O 1
ATOM 886 N N . THR A 1 115 ? -17.781 3.629 -6.523 1 92.19 115 THR A N 1
ATOM 887 C CA . THR A 1 115 ? -16.484 3.309 -7.105 1 92.19 115 THR A CA 1
ATOM 888 C C . THR A 1 115 ? -16.219 4.168 -8.344 1 92.19 115 THR A C 1
ATOM 890 O O . THR A 1 115 ? -15.102 4.645 -8.547 1 92.19 115 THR A O 1
ATOM 893 N N . ALA A 1 116 ? -17.219 4.348 -9.125 1 93.31 116 ALA A N 1
ATOM 894 C CA . ALA A 1 116 ? -17.047 5.121 -10.359 1 93.31 116 ALA A CA 1
ATOM 895 C C . ALA A 1 116 ? -16.688 6.574 -10.047 1 93.31 116 ALA A C 1
ATOM 897 O O . ALA A 1 116 ? -15.781 7.137 -10.648 1 93.31 116 ALA A O 1
ATOM 898 N N . LEU A 1 117 ? -17.438 7.203 -9.148 1 93.88 117 LEU A N 1
ATOM 899 C CA . LEU A 1 117 ? -17.172 8.586 -8.773 1 93.88 117 LEU A CA 1
ATOM 900 C C . LEU A 1 117 ? -15.812 8.703 -8.078 1 93.88 117 LEU A C 1
ATOM 902 O O . LEU A 1 117 ? -15.094 9.688 -8.273 1 93.88 117 LEU A O 1
ATOM 906 N N . ALA A 1 118 ? -15.484 7.758 -7.254 1 95.5 118 ALA A N 1
ATOM 907 C CA . ALA A 1 118 ? -14.195 7.75 -6.578 1 95.5 118 ALA A CA 1
ATOM 908 C C . ALA A 1 118 ? -13.047 7.73 -7.586 1 95.5 118 ALA A C 1
ATOM 910 O O . ALA A 1 118 ? -12.047 8.438 -7.414 1 95.5 118 ALA A O 1
ATOM 911 N N . ARG A 1 119 ? -13.133 6.902 -8.641 1 96.12 119 ARG A N 1
ATOM 912 C CA . ARG A 1 119 ? -12.133 6.863 -9.695 1 96.12 119 ARG A CA 1
ATOM 913 C C . ARG A 1 119 ? -12.055 8.203 -10.422 1 96.12 119 ARG A C 1
ATOM 915 O O . ARG A 1 119 ? -10.969 8.672 -10.758 1 96.12 119 ARG A O 1
ATOM 922 N N . SER A 1 120 ? -13.211 8.719 -10.688 1 96.31 120 SER A N 1
ATOM 923 C CA . SER A 1 120 ? -13.266 10.023 -11.344 1 96.31 120 SER A CA 1
ATOM 924 C C . SER A 1 120 ? -12.594 11.094 -10.492 1 96.31 120 SER A C 1
ATOM 926 O O . SER A 1 120 ? -11.859 11.938 -11.016 1 96.31 120 SER A O 1
ATOM 928 N N . GLU A 1 121 ? -12.883 11.086 -9.203 1 96.88 121 GLU A N 1
ATOM 929 C CA . GLU A 1 121 ? -12.234 12.023 -8.297 1 96.88 121 GLU A CA 1
ATOM 930 C C . GLU A 1 121 ? -10.719 11.922 -8.391 1 96.88 121 GLU A C 1
ATOM 932 O O . GLU A 1 121 ? -10.023 12.938 -8.492 1 96.88 121 GLU A O 1
ATOM 937 N N . PHE A 1 122 ? -10.188 10.695 -8.375 1 97.94 122 PHE A N 1
ATOM 938 C CA . PHE A 1 122 ? -8.75 10.484 -8.469 1 97.94 122 PHE A CA 1
ATOM 939 C C . PHE A 1 122 ? -8.203 11.055 -9.773 1 97.94 122 PHE A C 1
ATOM 941 O O . PHE A 1 122 ? -7.148 11.703 -9.781 1 97.94 122 PHE A O 1
ATOM 948 N N . SER A 1 123 ? -8.867 10.773 -10.836 1 97.88 123 SER A N 1
ATOM 949 C CA . SER A 1 123 ? -8.422 11.273 -12.125 1 97.88 123 SER A CA 1
ATOM 950 C C . SER A 1 123 ? -8.414 12.805 -12.156 1 97.88 123 SER A C 1
ATOM 952 O O . SER A 1 123 ? -7.422 13.414 -12.555 1 97.88 123 SER A O 1
ATOM 954 N N . ARG A 1 124 ? -9.469 13.414 -11.703 1 97.38 124 ARG A N 1
ATOM 955 C CA . ARG A 1 124 ? -9.641 14.859 -11.766 1 97.38 124 ARG A CA 1
ATOM 956 C C . ARG A 1 124 ? -8.641 15.562 -10.852 1 97.38 124 ARG A C 1
ATOM 958 O O . ARG A 1 124 ? -8.219 16.688 -11.141 1 97.38 124 ARG A O 1
ATOM 965 N N . THR A 1 125 ? -8.219 14.906 -9.805 1 97.88 125 THR A N 1
ATOM 966 C CA . THR A 1 125 ? -7.332 15.555 -8.844 1 97.88 125 THR A CA 1
ATOM 967 C C . THR A 1 125 ? -5.887 15.109 -9.055 1 97.88 125 THR A C 1
ATOM 969 O O . THR A 1 125 ? -5.016 15.93 -9.352 1 97.88 125 THR A O 1
ATOM 972 N N . CYS A 1 126 ? -5.648 13.812 -9.102 1 98.19 126 CYS A N 1
ATOM 973 C CA . CYS A 1 126 ? -4.285 13.297 -9.016 1 98.19 126 CYS A CA 1
ATOM 974 C C . CYS A 1 126 ? -3.68 13.125 -10.406 1 98.19 126 CYS A C 1
ATOM 976 O O . CYS A 1 126 ? -2.504 13.438 -10.617 1 98.19 126 CYS A O 1
ATOM 978 N N . ILE A 1 127 ? -4.445 12.594 -11.367 1 98.44 127 ILE A N 1
ATOM 979 C CA . ILE A 1 127 ? -3.916 12.414 -12.711 1 98.44 127 ILE A CA 1
ATOM 980 C C . ILE A 1 127 ? -3.611 13.781 -13.328 1 98.44 127 ILE A C 1
ATOM 982 O O . ILE A 1 127 ? -2.557 13.969 -13.938 1 98.44 127 ILE A O 1
ATOM 986 N N . THR A 1 128 ? -4.5 14.703 -13.133 1 97.94 128 THR A N 1
ATOM 987 C CA . THR A 1 128 ? -4.293 16.047 -13.664 1 97.94 128 THR A CA 1
ATOM 988 C C . THR A 1 128 ? -3.082 16.703 -13 1 97.94 128 THR A C 1
ATOM 990 O O . THR A 1 128 ? -2.334 17.438 -13.656 1 97.94 128 THR A O 1
ATOM 993 N N . THR A 1 129 ? -2.928 16.5 -11.727 1 98.25 129 THR A N 1
ATOM 994 C CA . THR A 1 129 ? -1.779 17.031 -11.008 1 98.25 129 THR A CA 1
ATOM 995 C C . THR A 1 129 ? -0.479 16.438 -11.539 1 98.25 129 THR A C 1
ATOM 997 O O . THR A 1 129 ? 0.519 17.156 -11.688 1 98.25 129 THR A O 1
ATOM 1000 N N . ALA A 1 130 ? -0.462 15.141 -11.789 1 98.75 130 ALA A N 1
ATOM 1001 C CA . ALA A 1 130 ? 0.705 14.484 -12.375 1 98.75 130 ALA A CA 1
ATOM 1002 C C . ALA A 1 130 ? 0.992 15.016 -13.773 1 98.75 130 ALA A C 1
ATOM 1004 O O . ALA A 1 130 ? 2.152 15.195 -14.148 1 98.75 130 ALA A O 1
ATOM 1005 N N . GLU A 1 131 ? -0.053 15.258 -14.562 1 98.38 131 GLU A N 1
ATOM 1006 C CA . GLU A 1 131 ? 0.113 15.844 -15.891 1 98.38 131 GLU A CA 1
ATOM 1007 C C . GLU A 1 131 ? 0.794 17.203 -15.805 1 98.38 131 GLU A C 1
ATOM 1009 O O . GLU A 1 131 ? 1.718 17.5 -16.562 1 98.38 131 GLU A O 1
ATOM 1014 N N . ALA A 1 132 ? 0.314 18.016 -14.906 1 97.19 132 ALA A N 1
ATOM 1015 C CA . ALA A 1 132 ? 0.915 19.328 -14.711 1 97.19 132 ALA A CA 1
ATOM 1016 C C . ALA A 1 132 ? 2.393 19.203 -14.344 1 97.19 132 ALA A C 1
ATOM 1018 O O . ALA A 1 132 ? 3.217 20 -14.812 1 97.19 132 ALA A O 1
ATOM 1019 N N . LEU A 1 133 ? 2.715 18.234 -13.5 1 97.56 133 LEU A N 1
ATOM 1020 C CA . LEU A 1 133 ? 4.09 18.016 -13.062 1 97.56 133 LEU A CA 1
ATOM 1021 C C . LEU A 1 133 ? 4.973 17.609 -14.242 1 97.56 133 LEU A C 1
ATOM 1023 O O . LEU A 1 133 ? 6.082 18.125 -14.398 1 97.56 133 LEU A O 1
ATOM 1027 N N . PHE A 1 134 ? 4.504 16.656 -15.055 1 98.25 134 PHE A N 1
ATOM 1028 C CA . PHE A 1 134 ? 5.266 16.219 -16.219 1 98.25 134 PHE A CA 1
ATOM 1029 C C . PHE A 1 134 ? 5.453 17.359 -17.203 1 98.25 134 PHE A C 1
ATOM 1031 O O . PHE A 1 134 ? 6.535 17.531 -17.781 1 98.25 134 PHE A O 1
ATOM 1038 N N . ASN A 1 135 ? 4.418 18.172 -17.391 1 96.75 135 ASN A N 1
ATOM 1039 C CA . ASN A 1 135 ? 4.52 19.344 -18.266 1 96.75 135 ASN A CA 1
ATOM 1040 C C . ASN A 1 135 ? 5.555 20.344 -17.766 1 96.75 135 ASN A C 1
ATOM 1042 O O . ASN A 1 135 ? 6.336 20.875 -18.547 1 96.75 135 ASN A O 1
ATOM 1046 N N . LYS A 1 136 ? 5.535 20.531 -16.516 1 92.75 136 LYS A N 1
ATOM 1047 C CA . LYS A 1 136 ? 6.422 21.516 -15.898 1 92.75 136 LYS A CA 1
ATOM 1048 C C . LYS A 1 136 ? 7.875 21.047 -15.945 1 92.75 136 LYS A C 1
ATOM 1050 O O . LYS A 1 136 ? 8.789 21.859 -16.078 1 92.75 136 LYS A O 1
ATOM 1055 N N . THR A 1 137 ? 8.133 19.781 -15.828 1 95.31 137 THR A N 1
ATOM 1056 C CA . THR A 1 137 ? 9.484 19.25 -15.727 1 95.31 137 THR A CA 1
ATOM 1057 C C . THR A 1 137 ? 10.008 18.844 -17.094 1 95.31 137 THR A C 1
ATOM 1059 O O . THR A 1 137 ? 11.219 18.688 -17.281 1 95.31 137 THR A O 1
ATOM 1062 N N . GLY A 1 138 ? 9.094 18.531 -18.016 1 96.75 138 GLY A N 1
ATOM 1063 C CA . GLY A 1 138 ? 9.484 18.047 -19.328 1 96.75 138 GLY A CA 1
ATOM 1064 C C . GLY A 1 138 ? 9.867 16.578 -19.344 1 96.75 138 GLY A C 1
ATOM 1065 O O . GLY A 1 138 ? 10.289 16.062 -20.391 1 96.75 138 GLY A O 1
ATOM 1066 N N . ILE A 1 139 ? 9.766 15.922 -18.281 1 97.5 139 ILE A N 1
ATOM 1067 C CA . ILE A 1 139 ? 10.062 14.492 -18.203 1 97.5 139 ILE A CA 1
ATOM 1068 C C . ILE A 1 139 ? 8.906 13.695 -18.812 1 97.5 139 ILE A C 1
ATOM 1070 O O . ILE A 1 139 ? 7.742 13.961 -18.516 1 97.5 139 ILE A O 1
ATOM 1074 N N . ARG A 1 140 ? 9.227 12.68 -19.703 1 97.81 140 ARG A N 1
ATOM 1075 C CA . ARG A 1 140 ? 8.203 11.805 -20.266 1 97.81 140 ARG A CA 1
ATOM 1076 C C . ARG A 1 140 ? 7.742 10.773 -19.234 1 97.81 140 ARG A C 1
ATOM 1078 O O . ARG A 1 140 ? 8.562 10.148 -18.578 1 97.81 140 ARG A O 1
ATOM 1085 N N . PRO A 1 141 ? 6.434 10.664 -19.109 1 98.44 141 PRO A N 1
ATOM 1086 C CA . PRO A 1 141 ? 5.922 9.719 -18.125 1 98.44 141 PRO A CA 1
ATOM 1087 C C . PRO A 1 141 ? 6.539 8.328 -18.266 1 98.44 141 PRO A C 1
ATOM 1089 O O . PRO A 1 141 ? 6.727 7.625 -17.266 1 98.44 141 PRO A O 1
ATOM 1092 N N . GLN A 1 142 ? 6.898 7.871 -19.422 1 97.94 142 GLN A N 1
ATOM 1093 C CA . GLN A 1 142 ? 7.422 6.535 -19.703 1 97.94 142 GLN A CA 1
ATOM 1094 C C . GLN A 1 142 ? 8.828 6.367 -19.141 1 97.94 142 GLN A C 1
ATOM 1096 O O . GLN A 1 142 ? 9.344 5.25 -19.078 1 97.94 142 GLN A O 1
ATOM 1101 N N . GLU A 1 143 ? 9.445 7.441 -18.734 1 98 143 GLU A N 1
ATOM 1102 C CA . GLU A 1 143 ? 10.781 7.383 -18.141 1 98 143 GLU A CA 1
ATOM 1103 C C . GLU A 1 143 ? 10.719 6.996 -16.672 1 98 143 GLU A C 1
ATOM 1105 O O . GLU A 1 143 ? 11.742 6.656 -16.078 1 98 143 GLU A O 1
ATOM 1110 N N . VAL A 1 144 ? 9.578 7.059 -16.109 1 98.69 144 VAL A N 1
ATOM 1111 C CA . VAL A 1 144 ? 9.414 6.793 -14.688 1 98.69 144 VAL A CA 1
ATOM 1112 C C . VAL A 1 144 ? 9.57 5.297 -14.422 1 98.69 144 VAL A C 1
ATOM 1114 O O . VAL A 1 144 ? 8.977 4.473 -15.125 1 98.69 144 VAL A O 1
ATOM 1117 N N . ASN A 1 145 ? 10.367 4.953 -13.398 1 98.69 145 ASN A N 1
ATOM 1118 C CA . ASN A 1 145 ? 10.625 3.559 -13.062 1 98.69 145 ASN A CA 1
ATOM 1119 C C . ASN A 1 145 ? 9.688 3.068 -11.953 1 98.69 145 ASN A C 1
ATOM 1121 O O . ASN A 1 145 ? 9.328 1.892 -11.922 1 98.69 145 ASN A O 1
ATOM 1125 N N . PHE A 1 146 ? 9.352 3.941 -11.039 1 98.88 146 PHE A N 1
ATOM 1126 C CA . PHE A 1 146 ? 8.523 3.58 -9.898 1 98.88 146 PHE A CA 1
ATOM 1127 C C . PHE A 1 146 ? 7.355 4.551 -9.75 1 98.88 146 PHE A C 1
ATOM 1129 O O . PHE A 1 146 ? 7.539 5.766 -9.828 1 98.88 146 PHE A O 1
ATOM 1136 N N . VAL A 1 147 ? 6.141 4.043 -9.602 1 98.88 147 VAL A N 1
ATOM 1137 C CA . VAL A 1 147 ? 4.949 4.82 -9.281 1 98.88 147 VAL A CA 1
ATOM 1138 C C . VAL A 1 147 ? 4.414 4.418 -7.91 1 98.88 147 VAL A C 1
ATOM 1140 O O . VAL A 1 147 ? 4.027 3.264 -7.703 1 98.88 147 VAL A O 1
ATOM 1143 N N . ILE A 1 148 ? 4.414 5.355 -6.961 1 98.88 148 ILE A N 1
ATOM 1144 C CA . ILE A 1 148 ? 3.91 5.109 -5.613 1 98.88 148 ILE A CA 1
ATOM 1145 C C . ILE A 1 148 ? 2.711 6.012 -5.336 1 98.88 148 ILE A C 1
ATOM 1147 O O . ILE A 1 148 ? 2.816 7.238 -5.438 1 98.88 148 ILE A O 1
ATOM 1151 N N . THR A 1 149 ? 1.603 5.426 -5.062 1 98.75 149 THR A N 1
ATOM 1152 C CA . THR A 1 149 ? 0.419 6.176 -4.66 1 98.75 149 THR A CA 1
ATOM 1153 C C . THR A 1 149 ? 0.036 5.848 -3.219 1 98.75 149 THR A C 1
ATOM 1155 O O . THR A 1 149 ? 0.335 4.758 -2.725 1 98.75 149 THR A O 1
ATOM 1158 N N . ASN A 1 150 ? -0.533 6.797 -2.537 1 98.25 150 ASN A N 1
ATOM 1159 C CA . ASN A 1 150 ? -1.115 6.539 -1.224 1 98.25 150 ASN A CA 1
ATOM 1160 C C . ASN A 1 150 ? -2.5 7.164 -1.092 1 98.25 150 ASN A C 1
ATOM 1162 O O . ASN A 1 150 ? -2.73 8.273 -1.571 1 98.25 150 ASN A O 1
ATOM 1166 N N . CYS A 1 151 ? -3.391 6.438 -0.643 1 96.94 151 CYS A N 1
ATOM 1167 C CA . CYS A 1 151 ? -4.773 6.812 -0.375 1 96.94 151 CYS A CA 1
ATOM 1168 C C . CYS A 1 151 ? -5.367 5.953 0.733 1 96.94 151 CYS A C 1
ATOM 1170 O O . CYS A 1 151 ? -5.367 4.723 0.638 1 96.94 151 CYS A O 1
ATOM 1172 N N . SER A 1 152 ? -5.918 6.559 1.709 1 94.69 152 SER A N 1
ATOM 1173 C CA . SER A 1 152 ? -6.34 5.785 2.873 1 94.69 152 SER A CA 1
ATOM 1174 C C . SER A 1 152 ? -7.754 5.242 2.693 1 94.69 152 SER A C 1
ATOM 1176 O O . SER A 1 152 ? -8.086 4.184 3.229 1 94.69 152 SER A O 1
ATOM 1178 N N . LEU A 1 153 ? -8.562 5.914 1.871 1 91.75 153 LEU A N 1
ATOM 1179 C CA . LEU A 1 153 ? -9.984 5.602 1.965 1 91.75 153 LEU A CA 1
ATOM 1180 C C . LEU A 1 153 ? -10.484 4.945 0.682 1 91.75 153 LEU A C 1
ATOM 1182 O O . LEU A 1 153 ? -11.625 4.477 0.621 1 91.75 153 LEU A O 1
ATOM 1186 N N . PHE A 1 154 ? -9.734 4.969 -0.338 1 94.44 154 PHE A N 1
ATOM 1187 C CA . PHE A 1 154 ? -10.141 4.348 -1.593 1 94.44 154 PHE A CA 1
ATOM 1188 C C . PHE A 1 154 ? -9.094 3.355 -2.076 1 94.44 154 PHE A C 1
ATOM 1190 O O . PHE A 1 154 ? -7.949 3.732 -2.334 1 94.44 154 PHE A O 1
ATOM 1197 N N . ASN A 1 155 ? -9.5 2.154 -2.17 1 93.19 155 ASN A N 1
ATOM 1198 C CA . ASN A 1 155 ? -8.641 1.049 -2.574 1 93.19 155 ASN A CA 1
ATOM 1199 C C . ASN A 1 155 ? -9.266 0.231 -3.699 1 93.19 155 ASN A C 1
ATOM 1201 O O . ASN A 1 155 ? -9.742 -0.883 -3.471 1 93.19 155 ASN A O 1
ATOM 1205 N N . PRO A 1 156 ? -9.102 0.683 -4.906 1 95.56 156 PRO A N 1
ATOM 1206 C CA . PRO A 1 156 ? -9.742 -0.016 -6.023 1 95.56 156 PRO A CA 1
ATOM 1207 C C . PRO A 1 156 ? -8.883 -1.139 -6.59 1 95.56 156 PRO A C 1
ATOM 1209 O O . PRO A 1 156 ? -7.672 -1.182 -6.34 1 95.56 156 PRO A O 1
ATOM 1212 N N . VAL A 1 157 ? -9.539 -2.068 -7.246 1 96.31 157 VAL A N 1
ATOM 1213 C CA . VAL A 1 157 ? -8.914 -3.047 -8.133 1 96.31 157 VAL A CA 1
ATOM 1214 C C . VAL A 1 157 ? -9.266 -2.73 -9.586 1 96.31 157 VAL A C 1
ATOM 1216 O O . VAL A 1 157 ? -10.445 -2.682 -9.945 1 96.31 157 VAL A O 1
ATOM 1219 N N . PRO A 1 158 ? -8.359 -2.479 -10.578 1 97.31 158 PRO A N 1
ATOM 1220 C CA . PRO A 1 158 ? -6.922 -2.373 -10.32 1 97.31 158 PRO A CA 1
ATOM 1221 C C . PRO A 1 158 ? -6.57 -1.183 -9.43 1 97.31 158 PRO A C 1
ATOM 1223 O O . PRO A 1 158 ? -7.375 -0.26 -9.281 1 97.31 158 PRO A O 1
ATOM 1226 N N . SER A 1 159 ? -5.328 -1.166 -8.883 1 97.75 159 SER A N 1
ATOM 1227 C CA . SER A 1 159 ? -4.867 -0.176 -7.918 1 97.75 159 SER A CA 1
ATOM 1228 C C . SER A 1 159 ? -4.742 1.203 -8.555 1 97.75 159 SER A C 1
ATOM 1230 O O . SER A 1 159 ? -4.762 1.329 -9.781 1 97.75 159 SER A O 1
ATOM 1232 N N . LEU A 1 160 ? -4.586 2.252 -7.68 1 98.06 160 LEU A N 1
ATOM 1233 C CA . LEU A 1 160 ? -4.406 3.623 -8.148 1 98.06 160 LEU A CA 1
ATOM 1234 C C . LEU A 1 160 ? -3.082 3.777 -8.891 1 98.06 160 LEU A C 1
ATOM 1236 O O . LEU A 1 160 ? -2.984 4.555 -9.836 1 98.06 160 LEU A O 1
ATOM 1240 N N . SER A 1 161 ? -2.053 3.082 -8.453 1 98.44 161 SER A N 1
ATOM 1241 C CA . SER A 1 161 ? -0.796 3.131 -9.195 1 98.44 161 SER A CA 1
ATOM 1242 C C . SER A 1 161 ? -0.955 2.545 -10.594 1 98.44 161 SER A C 1
ATOM 1244 O O . SER A 1 161 ? -0.378 3.059 -11.555 1 98.44 161 SER A O 1
ATOM 1246 N N . ALA A 1 162 ? -1.729 1.451 -10.695 1 98.31 162 ALA A N 1
ATOM 1247 C CA . ALA A 1 162 ? -2.004 0.886 -12.016 1 98.31 162 ALA A CA 1
ATOM 1248 C C . ALA A 1 162 ? -2.779 1.873 -12.883 1 98.31 162 ALA A C 1
ATOM 1250 O O . ALA A 1 162 ? -2.578 1.93 -14.102 1 98.31 162 ALA A O 1
ATOM 1251 N N . ALA A 1 163 ? -3.689 2.646 -12.273 1 98.38 163 ALA A N 1
ATOM 1252 C CA . ALA A 1 163 ? -4.434 3.664 -13.016 1 98.38 163 ALA A CA 1
ATOM 1253 C C . ALA A 1 163 ? -3.498 4.719 -13.594 1 98.38 163 ALA A C 1
ATOM 1255 O O . ALA A 1 163 ? -3.689 5.168 -14.727 1 98.38 163 ALA A O 1
ATOM 1256 N N . VAL A 1 164 ? -2.537 5.117 -12.812 1 98.75 164 VAL A N 1
ATOM 1257 C CA . VAL A 1 164 ? -1.548 6.082 -13.273 1 98.75 164 VAL A CA 1
ATOM 1258 C C . VAL A 1 164 ? -0.77 5.5 -14.453 1 98.75 164 VAL A C 1
ATOM 1260 O O . VAL A 1 164 ? -0.616 6.148 -15.484 1 98.75 164 VAL A O 1
ATOM 1263 N N . ILE A 1 165 ? -0.295 4.273 -14.289 1 98.62 165 ILE A N 1
ATOM 1264 C CA . ILE A 1 165 ? 0.467 3.582 -15.328 1 98.62 165 ILE A CA 1
ATOM 1265 C C . ILE A 1 165 ? -0.377 3.461 -16.594 1 98.62 165 ILE A C 1
ATOM 1267 O O . ILE A 1 165 ? 0.12 3.676 -17.703 1 98.62 165 ILE A O 1
ATOM 1271 N N . ASN A 1 166 ? -1.595 3.123 -16.391 1 98.62 166 ASN A N 1
ATOM 1272 C CA . ASN A 1 166 ? -2.502 2.986 -17.531 1 98.62 166 ASN A CA 1
ATOM 1273 C C . ASN A 1 166 ? -2.689 4.312 -18.266 1 98.62 166 ASN A C 1
ATOM 1275 O O . ASN A 1 166 ? -2.551 4.375 -19.484 1 98.62 166 ASN A O 1
ATOM 1279 N N . HIS A 1 167 ? -2.988 5.359 -17.516 1 98.75 167 HIS A N 1
ATOM 1280 C CA . HIS A 1 167 ? -3.275 6.66 -18.109 1 98.75 167 HIS A CA 1
ATOM 1281 C C . HIS A 1 167 ? -2.092 7.164 -18.938 1 98.75 167 HIS A C 1
ATOM 1283 O O . HIS A 1 167 ? -2.271 7.66 -20.047 1 98.75 167 HIS A O 1
ATOM 1289 N N . PHE A 1 168 ? -0.901 7.012 -18.391 1 98.75 168 PHE A N 1
ATOM 1290 C CA . PHE A 1 168 ? 0.283 7.578 -19.031 1 98.75 168 PHE A CA 1
ATOM 1291 C C . PHE A 1 168 ? 0.958 6.547 -19.922 1 98.75 168 PHE A C 1
ATOM 1293 O O . PHE A 1 168 ? 2.021 6.812 -20.5 1 98.75 168 PHE A O 1
ATOM 1300 N N . LYS A 1 169 ? 0.386 5.344 -20.047 1 98.44 169 LYS A N 1
ATOM 1301 C CA . LYS A 1 169 ? 0.882 4.273 -20.906 1 98.44 169 LYS A CA 1
ATOM 1302 C C . LYS A 1 169 ? 2.354 3.982 -20.625 1 98.44 169 LYS A C 1
ATOM 1304 O O . LYS A 1 169 ? 3.17 3.949 -21.547 1 98.44 169 LYS A O 1
ATOM 1309 N N . MET A 1 170 ? 2.625 3.779 -19.344 1 98.19 170 MET A N 1
ATOM 1310 C CA . MET A 1 170 ? 4.004 3.539 -18.922 1 98.19 170 MET A CA 1
ATOM 1311 C C . MET A 1 170 ? 4.445 2.127 -19.297 1 98.19 170 MET A C 1
ATOM 1313 O O . MET A 1 170 ? 3.613 1.27 -19.594 1 98.19 170 MET A O 1
ATOM 1317 N N . GLY A 1 171 ? 5.758 1.891 -19.266 1 95.88 171 GLY A N 1
ATOM 1318 C CA . GLY A 1 171 ? 6.34 0.636 -19.719 1 95.88 171 GLY A CA 1
ATOM 1319 C C . GLY A 1 171 ? 5.984 -0.541 -18.828 1 95.88 171 GLY A C 1
ATOM 1320 O O . GLY A 1 171 ? 5.637 -0.36 -17.656 1 95.88 171 GLY A O 1
ATOM 1321 N N . HIS A 1 172 ? 6.121 -1.77 -19.328 1 95.56 172 HIS A N 1
ATOM 1322 C CA . HIS A 1 172 ? 5.684 -2.99 -18.672 1 95.56 172 HIS A CA 1
ATOM 1323 C C . HIS A 1 172 ? 6.582 -3.326 -17.484 1 95.56 172 HIS A C 1
ATOM 1325 O O . HIS A 1 172 ? 6.242 -4.176 -16.656 1 95.56 172 HIS A O 1
ATOM 1331 N N . ARG A 1 173 ? 7.68 -2.57 -17.375 1 94.94 173 ARG A N 1
ATOM 1332 C CA . ARG A 1 173 ? 8.594 -2.852 -16.281 1 94.94 173 ARG A CA 1
ATOM 1333 C C . ARG A 1 173 ? 8.469 -1.797 -15.18 1 94.94 173 ARG A C 1
ATOM 1335 O O . ARG A 1 173 ? 9.125 -1.894 -14.141 1 94.94 173 ARG A O 1
ATOM 1342 N N . THR A 1 174 ? 7.656 -0.721 -15.461 1 98.12 174 THR A N 1
ATOM 1343 C CA . THR A 1 174 ? 7.391 0.234 -14.391 1 98.12 174 THR A CA 1
ATOM 1344 C C . THR A 1 174 ? 6.77 -0.465 -13.18 1 98.12 174 THR A C 1
ATOM 1346 O O . THR A 1 174 ? 5.797 -1.209 -13.32 1 98.12 174 THR A O 1
ATOM 1349 N N . ARG A 1 175 ? 7.355 -0.294 -12.055 1 98.19 175 ARG A N 1
ATOM 1350 C CA . ARG A 1 175 ? 6.84 -0.936 -10.844 1 98.19 175 ARG A CA 1
ATOM 1351 C C . ARG A 1 175 ? 5.906 -0.002 -10.086 1 98.19 175 ARG A C 1
ATOM 1353 O O . ARG A 1 175 ? 6.281 1.122 -9.75 1 98.19 175 ARG A O 1
ATOM 1360 N N . GLY A 1 176 ? 4.699 -0.456 -9.898 1 98.25 176 GLY A N 1
ATOM 1361 C CA . GLY A 1 176 ? 3.709 0.318 -9.164 1 98.25 176 GLY A CA 1
ATOM 1362 C C . GLY A 1 176 ? 3.457 -0.209 -7.766 1 98.25 176 GLY A C 1
ATOM 1363 O O . GLY A 1 176 ? 3.436 -1.422 -7.547 1 98.25 176 GLY A O 1
ATOM 1364 N N . PHE A 1 177 ? 3.301 0.698 -6.758 1 98.69 177 PHE A N 1
ATOM 1365 C CA . PHE A 1 177 ? 2.924 0.396 -5.383 1 98.69 177 PHE A CA 1
ATOM 1366 C C . PHE A 1 177 ? 1.795 1.31 -4.918 1 98.69 177 PHE A C 1
ATOM 1368 O O . PHE A 1 177 ? 1.864 2.527 -5.09 1 98.69 177 PHE A O 1
ATOM 1375 N N . ALA A 1 178 ? 0.756 0.732 -4.434 1 98.38 178 ALA A N 1
ATOM 1376 C CA . ALA A 1 178 ? -0.346 1.498 -3.855 1 98.38 178 ALA A CA 1
ATOM 1377 C C . ALA A 1 178 ? -0.44 1.273 -2.35 1 98.38 178 ALA A C 1
ATOM 1379 O O . ALA A 1 178 ? -0.782 0.177 -1.898 1 98.38 178 ALA A O 1
ATOM 1380 N N . LEU A 1 179 ? -0.146 2.33 -1.574 1 98.38 179 LEU A N 1
ATOM 1381 C CA . LEU A 1 179 ? -0.214 2.275 -0.118 1 98.38 179 LEU A CA 1
ATOM 1382 C C . LEU A 1 179 ? -1.614 2.629 0.374 1 98.38 179 LEU A C 1
ATOM 1384 O O . LEU A 1 179 ? -2.125 3.711 0.081 1 98.38 179 LEU A O 1
ATOM 1388 N N . GLY A 1 180 ? -2.221 1.688 1.11 1 96.88 180 GLY A N 1
ATOM 1389 C CA . GLY A 1 180 ? -3.576 1.885 1.6 1 96.88 180 GLY A CA 1
ATOM 1390 C C . GLY A 1 180 ? -3.66 1.954 3.113 1 96.88 180 GLY A C 1
ATOM 1391 O O . GLY A 1 180 ? -2.936 1.244 3.812 1 96.88 180 GLY A O 1
ATOM 1392 N N . GLY A 1 181 ? -4.508 2.855 3.617 1 95.88 181 GLY A N 1
ATOM 1393 C CA . GLY A 1 181 ? -4.867 2.877 5.027 1 95.88 181 GLY A CA 1
ATOM 1394 C C . GLY A 1 181 ? -3.771 3.449 5.91 1 95.88 181 GLY A C 1
ATOM 1395 O O . GLY A 1 181 ? -3.715 3.154 7.105 1 95.88 181 GLY A O 1
ATOM 1396 N N . MET A 1 182 ? -2.936 4.285 5.348 1 95.19 182 MET A N 1
ATOM 1397 C CA . MET A 1 182 ? -1.755 4.652 6.125 1 95.19 182 MET A CA 1
ATOM 1398 C C . MET A 1 182 ? -1.906 6.051 6.715 1 95.19 182 MET A C 1
ATOM 1400 O O . MET A 1 182 ? -0.977 6.57 7.336 1 95.19 182 MET A O 1
ATOM 1404 N N . GLY A 1 183 ? -2.998 6.734 6.492 1 93.56 183 GLY A N 1
ATOM 1405 C CA . GLY A 1 183 ? -3.328 7.969 7.188 1 93.56 183 GLY A CA 1
ATOM 1406 C C . GLY A 1 183 ? -2.697 9.195 6.559 1 93.56 183 GLY A C 1
ATOM 1407 O O . GLY A 1 183 ? -2.133 9.117 5.469 1 93.56 183 GLY A O 1
ATOM 1408 N N . CYS A 1 184 ? -2.727 10.32 7.293 1 95.25 184 CYS A N 1
ATOM 1409 C CA . CYS A 1 184 ? -2.379 11.633 6.762 1 95.25 184 CYS A CA 1
ATOM 1410 C C . CYS A 1 184 ? -0.871 11.766 6.59 1 95.25 184 CYS A C 1
ATOM 1412 O O . CYS A 1 184 ? -0.399 12.672 5.902 1 95.25 184 CYS A O 1
ATOM 1414 N N . SER A 1 185 ? -0.152 10.938 7.203 1 95.88 185 SER A N 1
ATOM 1415 C CA . SER A 1 185 ? 1.297 11.047 7.07 1 95.88 185 SER A CA 1
ATOM 1416 C C . SER A 1 185 ? 1.823 10.125 5.977 1 95.88 185 SER A C 1
ATOM 1418 O O . SER A 1 185 ? 3.035 9.953 5.836 1 95.88 185 SER A O 1
ATOM 1420 N N . ALA A 1 186 ? 0.939 9.539 5.242 1 97.69 186 ALA A N 1
ATOM 1421 C CA . ALA A 1 186 ? 1.303 8.562 4.227 1 97.69 186 ALA A CA 1
ATOM 1422 C C . ALA A 1 186 ? 2.17 9.195 3.141 1 97.69 186 ALA A C 1
ATOM 1424 O O . ALA A 1 186 ? 2.959 8.5 2.488 1 97.69 186 ALA A O 1
ATOM 1425 N N . GLY A 1 187 ? 2.029 10.484 2.928 1 98 187 GLY A N 1
ATOM 1426 C CA . GLY A 1 187 ? 2.869 11.148 1.949 1 98 187 GLY A CA 1
ATOM 1427 C C . GLY A 1 187 ? 4.352 11.031 2.254 1 98 187 GLY A C 1
ATOM 1428 O O . GLY A 1 187 ? 5.152 10.766 1.357 1 98 187 GLY A O 1
ATOM 1429 N N . VAL A 1 188 ? 4.73 11.227 3.508 1 98.44 188 VAL A N 1
ATOM 1430 C CA . VAL A 1 188 ? 6.133 11.141 3.912 1 98.44 188 VAL A CA 1
ATOM 1431 C C . VAL A 1 188 ? 6.582 9.68 3.9 1 98.44 188 VAL A C 1
ATOM 1433 O O . VAL A 1 188 ? 7.734 9.383 3.57 1 98.44 188 VAL A O 1
ATOM 1436 N N . ILE A 1 189 ? 5.699 8.781 4.25 1 98.25 189 ILE A N 1
ATOM 1437 C CA . ILE A 1 189 ? 6 7.355 4.168 1 98.25 189 ILE A CA 1
ATOM 1438 C C . ILE A 1 189 ? 6.328 6.98 2.725 1 98.25 189 ILE A C 1
ATOM 1440 O O . ILE A 1 189 ? 7.293 6.25 2.471 1 98.25 189 ILE A O 1
ATOM 1444 N N . ALA A 1 190 ? 5.516 7.484 1.82 1 98.69 190 ALA A N 1
ATOM 1445 C CA . ALA A 1 190 ? 5.73 7.215 0.4 1 98.69 190 ALA A CA 1
ATOM 1446 C C . ALA A 1 190 ? 7.066 7.785 -0.07 1 98.69 190 ALA A C 1
ATOM 1448 O O . ALA A 1 190 ? 7.754 7.168 -0.887 1 98.69 190 ALA A O 1
ATOM 1449 N N . LEU A 1 191 ? 7.461 8.93 0.424 1 98.5 191 LEU A N 1
ATOM 1450 C CA . LEU A 1 191 ? 8.773 9.492 0.116 1 98.5 191 LEU A CA 1
ATOM 1451 C C . LEU A 1 191 ? 9.883 8.57 0.604 1 98.5 191 LEU A C 1
ATOM 1453 O O . LEU A 1 191 ? 10.867 8.344 -0.106 1 98.5 191 LEU A O 1
ATOM 1457 N N . GLY A 1 192 ? 9.703 8.117 1.837 1 98.06 192 GLY A N 1
ATOM 1458 C CA . GLY A 1 192 ? 10.688 7.191 2.381 1 98.06 192 GLY A CA 1
ATOM 1459 C C . GLY A 1 192 ? 10.828 5.922 1.558 1 98.06 192 GLY A C 1
ATOM 1460 O O . GLY A 1 192 ? 11.938 5.445 1.33 1 98.06 192 GLY A O 1
ATOM 1461 N N . LEU A 1 193 ? 9.688 5.418 1.116 1 98.69 193 LEU A N 1
ATOM 1462 C CA . LEU A 1 193 ? 9.727 4.234 0.264 1 98.69 193 LEU A CA 1
ATOM 1463 C C . LEU A 1 193 ? 10.445 4.531 -1.048 1 98.69 193 LEU A C 1
ATOM 1465 O O . LEU A 1 193 ? 11.273 3.736 -1.503 1 98.69 193 LEU A O 1
ATOM 1469 N N . ALA A 1 194 ? 10.109 5.633 -1.665 1 98.69 194 ALA A N 1
ATOM 1470 C CA . ALA A 1 194 ? 10.781 6.035 -2.898 1 98.69 194 ALA A CA 1
ATOM 1471 C C . ALA A 1 194 ? 12.289 6.141 -2.691 1 98.69 194 ALA A C 1
ATOM 1473 O O . ALA A 1 194 ? 13.07 5.727 -3.553 1 98.69 194 ALA A O 1
ATOM 1474 N N . GLN A 1 195 ? 12.68 6.688 -1.571 1 97.69 195 GLN A N 1
ATOM 1475 C CA . GLN A 1 195 ? 14.094 6.789 -1.248 1 97.69 195 GLN A CA 1
ATOM 1476 C C . GLN A 1 195 ? 14.766 5.418 -1.245 1 97.69 195 GLN A C 1
ATOM 1478 O O . GLN A 1 195 ? 15.828 5.234 -1.844 1 97.69 195 GLN A O 1
ATOM 1483 N N . ASP A 1 196 ? 14.164 4.469 -0.574 1 97.56 196 ASP A N 1
ATOM 1484 C CA . ASP A 1 196 ? 14.719 3.123 -0.492 1 97.56 196 ASP A CA 1
ATOM 1485 C C . ASP A 1 196 ? 14.797 2.477 -1.874 1 97.56 196 ASP A C 1
ATOM 1487 O O . ASP A 1 196 ? 15.789 1.826 -2.205 1 97.56 196 ASP A O 1
ATOM 1491 N N . LEU A 1 197 ? 13.75 2.633 -2.682 1 98.31 197 LEU A N 1
ATOM 1492 C CA . LEU A 1 197 ? 13.727 2.057 -4.02 1 98.31 197 LEU A CA 1
ATOM 1493 C C . LEU A 1 197 ? 14.805 2.676 -4.902 1 98.31 197 LEU A C 1
ATOM 1495 O O . LEU A 1 197 ? 15.508 1.965 -5.621 1 98.31 197 LEU A O 1
ATOM 1499 N N . LEU A 1 198 ? 14.938 3.982 -4.84 1 97.44 198 LEU A N 1
ATOM 1500 C CA . LEU A 1 198 ? 15.922 4.684 -5.66 1 97.44 198 LEU A CA 1
ATOM 1501 C C . LEU A 1 198 ? 17.344 4.367 -5.199 1 97.44 198 LEU A C 1
ATOM 1503 O O . LEU A 1 198 ? 18.281 4.398 -5.996 1 97.44 198 LEU A O 1
ATOM 1507 N N . GLN A 1 199 ? 17.5 4.098 -3.904 1 94.19 199 GLN A N 1
ATOM 1508 C CA . GLN A 1 199 ? 18.797 3.65 -3.393 1 94.19 199 GLN A CA 1
ATOM 1509 C C . GLN A 1 199 ? 19.125 2.252 -3.9 1 94.19 199 GLN A C 1
ATOM 1511 O O . GLN A 1 199 ? 20.281 1.969 -4.238 1 94.19 199 GLN A O 1
ATOM 1516 N N . ALA A 1 200 ? 18.109 1.384 -3.932 1 94.25 200 ALA A N 1
ATOM 1517 C CA . ALA A 1 200 ? 18.312 0.019 -4.41 1 94.25 200 ALA A CA 1
ATOM 1518 C C . ALA A 1 200 ? 18.5 -0.009 -5.926 1 94.25 200 ALA A C 1
ATOM 1520 O O . ALA A 1 200 ? 19.125 -0.932 -6.461 1 94.25 200 ALA A O 1
ATOM 1521 N N . HIS A 1 201 ? 18 1.034 -6.59 1 95.06 201 HIS A N 1
ATOM 1522 C CA . HIS A 1 201 ? 18.078 1.139 -8.039 1 95.06 201 HIS A CA 1
ATOM 1523 C C . HIS A 1 201 ? 18.562 2.52 -8.469 1 95.06 201 HIS A C 1
ATOM 1525 O O . HIS A 1 201 ? 17.797 3.307 -9.031 1 95.06 201 HIS A O 1
ATOM 1531 N N . PRO A 1 202 ? 19.859 2.783 -8.312 1 93.5 202 PRO A N 1
ATOM 1532 C CA . PRO A 1 202 ? 20.391 4.105 -8.664 1 93.5 202 PRO A CA 1
ATOM 1533 C C . PRO A 1 202 ? 20.141 4.465 -10.125 1 93.5 202 PRO A C 1
ATOM 1535 O O . PRO A 1 202 ? 20.094 3.58 -10.984 1 93.5 202 PRO A O 1
ATOM 1538 N N . GLY A 1 203 ? 19.969 5.703 -10.422 1 95.81 203 GLY A N 1
ATOM 1539 C CA . GLY A 1 203 ? 19.734 6.18 -11.781 1 95.81 203 GLY A CA 1
ATOM 1540 C C . GLY A 1 203 ? 18.297 6.043 -12.227 1 95.81 203 GLY A C 1
ATOM 1541 O O . GLY A 1 203 ? 18.016 5.941 -13.422 1 95.81 203 GLY A O 1
ATOM 1542 N N . SER A 1 204 ? 17.391 6.031 -11.266 1 97.81 204 SER A N 1
ATOM 1543 C CA . SER A 1 204 ? 15.984 5.82 -11.578 1 97.81 204 SER A CA 1
ATOM 1544 C C . SER A 1 204 ? 15.133 7.012 -11.148 1 97.81 204 SER A C 1
ATOM 1546 O O . SER A 1 204 ? 15.617 7.906 -10.445 1 97.81 204 SER A O 1
ATOM 1548 N N . LEU A 1 205 ? 13.914 7.082 -11.703 1 98.62 205 LEU A N 1
ATOM 1549 C CA . LEU A 1 205 ? 12.898 8.086 -11.383 1 98.62 205 LEU A CA 1
ATOM 1550 C C . LEU A 1 205 ? 11.727 7.453 -10.641 1 98.62 205 LEU A C 1
ATOM 1552 O O . LEU A 1 205 ? 11.328 6.328 -10.953 1 98.62 205 LEU A O 1
ATOM 1556 N N . ALA A 1 206 ? 11.234 8.172 -9.656 1 98.88 206 ALA A N 1
ATOM 1557 C CA . ALA A 1 206 ? 10.023 7.758 -8.961 1 98.88 206 ALA A CA 1
ATOM 1558 C C . ALA A 1 206 ? 8.984 8.875 -8.945 1 98.88 206 ALA A C 1
ATOM 1560 O O . ALA A 1 206 ? 9.328 10.047 -8.742 1 98.88 206 ALA A O 1
ATOM 1561 N N . LEU A 1 207 ? 7.781 8.555 -9.281 1 98.94 207 LEU A N 1
ATOM 1562 C CA . LEU A 1 207 ? 6.629 9.438 -9.125 1 98.94 207 LEU A CA 1
ATOM 1563 C C . LEU A 1 207 ? 5.824 9.062 -7.883 1 98.94 207 LEU A C 1
ATOM 1565 O O . LEU A 1 207 ? 5.355 7.93 -7.762 1 98.94 207 LEU A O 1
ATOM 1569 N N . VAL A 1 208 ? 5.691 9.992 -6.941 1 98.94 208 VAL A N 1
ATOM 1570 C CA . VAL A 1 208 ? 4.871 9.797 -5.75 1 98.94 208 VAL A CA 1
ATOM 1571 C C . VAL A 1 208 ? 3.6 10.641 -5.855 1 98.94 208 VAL A C 1
ATOM 1573 O O . VAL A 1 208 ? 3.666 11.852 -6.062 1 98.94 208 VAL A O 1
ATOM 1576 N N . ILE A 1 209 ? 2.475 9.984 -5.766 1 98.88 209 ILE A N 1
ATOM 1577 C CA . ILE A 1 209 ? 1.189 10.672 -5.77 1 98.88 209 ILE A CA 1
ATOM 1578 C C . ILE A 1 209 ? 0.487 10.461 -4.43 1 98.88 209 ILE A C 1
ATOM 1580 O O . ILE A 1 209 ? 0.207 9.328 -4.039 1 98.88 209 ILE A O 1
ATOM 1584 N N . SER A 1 210 ? 0.226 11.555 -3.727 1 98.44 210 SER A N 1
ATOM 1585 C CA . SER A 1 210 ? -0.526 11.523 -2.477 1 98.44 210 SER A CA 1
ATOM 1586 C C . SER A 1 210 ? -1.943 12.055 -2.672 1 98.44 210 SER A C 1
ATOM 1588 O O . SER A 1 210 ? -2.152 13.031 -3.393 1 98.44 210 SER A O 1
ATOM 1590 N N . HIS A 1 211 ? -2.885 11.312 -2.088 1 96.88 211 HIS A N 1
ATOM 1591 C CA . HIS A 1 211 ? -4.293 11.633 -2.283 1 96.88 211 HIS A CA 1
ATOM 1592 C C . HIS A 1 211 ? -5.156 11.023 -1.181 1 96.88 211 HIS A C 1
ATOM 1594 O O . HIS A 1 211 ? -4.758 10.047 -0.547 1 96.88 211 HIS A O 1
ATOM 1600 N N . GLU A 1 212 ? -6.285 11.711 -0.851 1 95.19 212 GLU A N 1
ATOM 1601 C CA . GLU A 1 212 ? -7.367 11.086 -0.089 1 95.19 212 GLU A CA 1
ATOM 1602 C C . GLU A 1 212 ? -8.703 11.242 -0.804 1 95.19 212 GLU A C 1
ATOM 1604 O O . GLU A 1 212 ? -9.172 12.359 -1.034 1 95.19 212 GLU A O 1
ATOM 1609 N N . ASN A 1 213 ? -9.297 10.133 -1.094 1 94.25 213 ASN A N 1
ATOM 1610 C CA . ASN A 1 213 ? -10.594 10.164 -1.768 1 94.25 213 ASN A CA 1
ATOM 1611 C C . ASN A 1 213 ? -11.711 10.57 -0.813 1 94.25 213 ASN A C 1
ATOM 1613 O O . ASN A 1 213 ? -12.062 9.812 0.094 1 94.25 213 ASN A O 1
ATOM 1617 N N . ILE A 1 214 ? -12.391 11.617 -1.062 1 91.06 214 ILE A N 1
ATOM 1618 C CA . ILE A 1 214 ? -13.344 12.141 -0.086 1 91.06 214 ILE A CA 1
ATOM 1619 C C . ILE A 1 214 ? -14.758 11.734 -0.479 1 91.06 214 ILE A C 1
ATOM 1621 O O . ILE A 1 214 ? -15.688 11.812 0.333 1 91.06 214 ILE A O 1
ATOM 1625 N N . CYS A 1 215 ? -14.953 11.289 -1.661 1 86.5 215 CYS A N 1
ATOM 1626 C CA . CYS A 1 215 ? -16.312 10.969 -2.107 1 86.5 215 CYS A CA 1
ATOM 1627 C C . CYS A 1 215 ? -16.938 9.922 -1.204 1 86.5 215 CYS A C 1
ATOM 1629 O O . CYS A 1 215 ? -18.156 9.969 -0.95 1 86.5 215 CYS A O 1
ATOM 1631 N N . ASN A 1 216 ? -16.109 9 -0.68 1 78.44 216 ASN A N 1
ATOM 1632 C CA . ASN A 1 216 ? -16.609 7.938 0.183 1 78.44 216 ASN A CA 1
ATOM 1633 C C . ASN A 1 216 ? -16.375 8.25 1.657 1 78.44 216 ASN A C 1
ATOM 1635 O O . ASN A 1 216 ? -16.578 7.391 2.52 1 78.44 216 ASN A O 1
ATOM 1639 N N . ALA A 1 217 ? -16 9.438 1.949 1 82.31 217 ALA A N 1
ATOM 1640 C CA . ALA A 1 217 ? -15.555 9.742 3.307 1 82.31 217 ALA A CA 1
ATOM 1641 C C . ALA A 1 217 ? -16.688 10.32 4.145 1 82.31 217 ALA A C 1
ATOM 1643 O O . ALA A 1 217 ? -16.594 10.398 5.371 1 82.31 217 ALA A O 1
ATOM 1644 N N . THR A 1 218 ? -17.812 10.641 3.543 1 83.44 218 THR A N 1
ATOM 1645 C CA . THR A 1 218 ? -18.906 11.297 4.273 1 83.44 218 THR A CA 1
ATOM 1646 C C . THR A 1 218 ? -19.578 10.32 5.23 1 83.44 218 THR A C 1
ATOM 1648 O O . THR A 1 218 ? -20.016 9.242 4.824 1 83.44 218 THR A O 1
ATOM 1651 N N . TYR A 1 219 ? -19.594 10.672 6.426 1 86.44 219 TYR A N 1
ATOM 1652 C CA . TYR A 1 219 ? -20.281 9.914 7.465 1 86.44 219 TYR A CA 1
ATOM 1653 C C . TYR A 1 219 ? -21.734 10.375 7.594 1 86.44 219 TYR A C 1
ATOM 1655 O O . TYR A 1 219 ? -22 11.562 7.746 1 86.44 219 TYR A O 1
ATOM 1663 N N . THR A 1 220 ? -22.688 9.422 7.613 1 82.31 220 THR A N 1
ATOM 1664 C CA . THR A 1 220 ? -24.094 9.773 7.586 1 82.31 220 THR A CA 1
ATOM 1665 C C . THR A 1 220 ? -24.766 9.438 8.914 1 82.31 220 THR A C 1
ATOM 1667 O O . THR A 1 220 ? -26 9.445 9.016 1 82.31 220 THR A O 1
ATOM 1670 N N . GLY A 1 221 ? -23.969 9.039 9.891 1 85.06 221 GLY A N 1
ATOM 1671 C CA . GLY A 1 221 ? -24.516 8.742 11.203 1 85.06 221 GLY A CA 1
ATOM 1672 C C . GLY A 1 221 ? -24.547 9.945 12.125 1 85.06 221 GLY A C 1
ATOM 1673 O O . GLY A 1 221 ? -24.641 11.086 11.664 1 85.06 221 GLY A O 1
ATOM 1674 N N . CYS A 1 222 ? -24.625 9.664 13.469 1 86.62 222 CYS A N 1
ATOM 1675 C CA . CYS A 1 222 ? -24.875 10.742 14.422 1 86.62 222 CYS A CA 1
ATOM 1676 C C . CYS A 1 222 ? -23.797 10.781 15.5 1 86.62 222 CYS A C 1
ATOM 1678 O O . CYS A 1 222 ? -23.969 11.438 16.531 1 86.62 222 CYS A O 1
ATOM 1680 N N . ASP A 1 223 ? -22.75 10.086 15.227 1 91.06 223 ASP A N 1
ATOM 1681 C CA . ASP A 1 223 ? -21.641 10.125 16.172 1 91.06 223 ASP A CA 1
ATOM 1682 C C . ASP A 1 223 ? -20.781 11.367 15.961 1 91.06 223 ASP A C 1
ATOM 1684 O O . ASP A 1 223 ? -20.141 11.5 14.922 1 91.06 223 ASP A O 1
ATOM 1688 N N . PRO A 1 224 ? -20.734 12.25 16.953 1 91.81 224 PRO A N 1
ATOM 1689 C CA . PRO A 1 224 ? -20 13.5 16.766 1 91.81 224 PRO A CA 1
ATOM 1690 C C . PRO A 1 224 ? -18.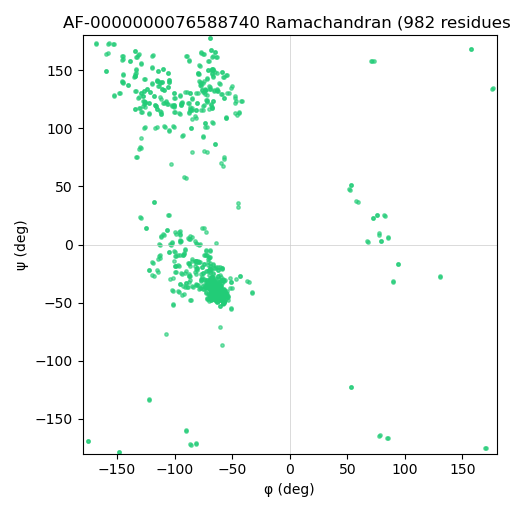531 13.266 16.406 1 91.81 224 PRO A C 1
ATOM 1692 O O . PRO A 1 224 ? -17.953 14.023 15.633 1 91.81 224 PRO A O 1
ATOM 1695 N N . SER A 1 225 ? -17.891 12.273 17 1 93.12 225 SER A N 1
ATOM 1696 C CA . SER A 1 225 ? -16.484 12 16.75 1 93.12 225 SER A CA 1
ATOM 1697 C C . SER A 1 225 ? -16.25 11.641 15.289 1 93.12 225 SER A C 1
ATOM 1699 O O . SER A 1 225 ? -15.125 11.742 14.789 1 93.12 225 SER A O 1
ATOM 1701 N N . MET A 1 226 ? -17.266 11.195 14.594 1 93.31 226 MET A N 1
ATOM 1702 C CA . MET A 1 226 ? -17.156 10.812 13.188 1 93.31 226 MET A CA 1
ATOM 1703 C C . MET A 1 226 ? -17.672 11.93 12.281 1 93.31 226 MET A C 1
ATOM 1705 O O . MET A 1 226 ? -17.344 11.961 11.094 1 93.31 226 MET A O 1
ATOM 1709 N N . LEU A 1 227 ? -18.453 12.859 12.828 1 92 227 LEU A N 1
ATOM 1710 C CA . LEU A 1 227 ? -18.984 13.977 12.055 1 92 227 LEU A CA 1
ATOM 1711 C C . LEU A 1 227 ? -17.906 15.023 11.82 1 92 227 LEU A C 1
ATOM 1713 O O . LEU A 1 227 ? -18.016 15.836 10.898 1 92 227 LEU A O 1
ATOM 1717 N N . ILE A 1 228 ? -16.828 15.008 12.633 1 92.44 228 ILE A N 1
ATOM 1718 C CA . ILE A 1 228 ? -15.734 15.969 12.523 1 92.44 228 ILE A CA 1
ATOM 1719 C C . ILE A 1 228 ? -15.102 15.875 11.133 1 92.44 228 ILE A C 1
ATOM 1721 O O . ILE A 1 228 ? -14.766 16.891 10.523 1 92.44 228 ILE A O 1
ATOM 1725 N N . SER A 1 229 ? -14.969 14.633 10.672 1 90.56 229 SER A N 1
ATOM 1726 C CA . SER A 1 229 ? -14.344 14.414 9.367 1 90.56 229 SER A CA 1
ATOM 1727 C C . SER A 1 229 ? -15.156 15.062 8.25 1 90.56 229 SER A C 1
ATOM 1729 O O . SER A 1 229 ? -14.594 15.555 7.27 1 90.56 229 SER A O 1
ATOM 1731 N N . ASN A 1 230 ? -16.516 15.078 8.352 1 89.94 230 ASN A N 1
ATOM 1732 C CA . ASN A 1 230 ? -17.391 15.688 7.355 1 89.94 230 ASN A CA 1
ATOM 1733 C C . ASN A 1 230 ? -17.094 17.172 7.188 1 89.94 230 ASN A C 1
ATOM 1735 O O . ASN A 1 230 ? -17.312 17.734 6.113 1 89.94 230 ASN A O 1
ATOM 1739 N N . VAL A 1 231 ? -16.609 17.734 8.258 1 92.56 231 VAL A N 1
ATOM 1740 C CA . VAL A 1 231 ? -16.406 19.172 8.266 1 92.56 231 VAL A CA 1
ATOM 1741 C C . VAL A 1 231 ? -14.992 19.5 7.785 1 92.56 231 VAL A C 1
ATOM 1743 O O . VAL A 1 231 ? -14.797 20.453 7.023 1 92.56 231 VAL A O 1
ATOM 1746 N N . LEU A 1 232 ? -14.047 18.703 8.117 1 93.69 232 LEU A N 1
ATOM 1747 C CA . LEU A 1 232 ? -12.641 19.078 7.984 1 93.69 232 LEU A CA 1
ATOM 1748 C C . LEU A 1 232 ? -12.055 18.562 6.676 1 93.69 232 LEU A C 1
ATOM 1750 O O . LEU A 1 232 ? -11.25 19.234 6.039 1 93.69 232 LEU A O 1
ATOM 1754 N N . PHE A 1 233 ? -12.391 17.312 6.25 1 94.31 233 PHE A N 1
ATOM 1755 C CA . PHE A 1 233 ? -11.727 16.656 5.129 1 94.31 233 PHE A CA 1
ATOM 1756 C C . PHE A 1 233 ? -12.156 17.281 3.805 1 94.31 233 PHE A C 1
ATOM 1758 O O . PHE A 1 233 ? -13.344 17.531 3.588 1 94.31 233 PHE A O 1
ATOM 1765 N N . ARG A 1 234 ? -11.156 17.562 2.979 1 96.19 234 ARG A N 1
ATOM 1766 C CA . ARG A 1 234 ? -11.43 18.25 1.717 1 96.19 234 ARG A CA 1
ATOM 1767 C C . ARG A 1 234 ? -10.688 17.578 0.562 1 96.19 234 ARG A C 1
ATOM 1769 O O . ARG A 1 234 ? -9.773 16.781 0.782 1 96.19 234 ARG A O 1
ATOM 1776 N N . CYS A 1 235 ? -11.055 17.922 -0.68 1 95.75 235 CYS A N 1
ATOM 1777 C CA . CYS A 1 235 ? -10.469 17.359 -1.894 1 95.75 235 CYS A CA 1
ATOM 1778 C C . CYS A 1 235 ? -9.016 17.781 -2.041 1 95.75 235 CYS A C 1
ATOM 1780 O O . CYS A 1 235 ? -8.656 18.922 -1.731 1 95.75 235 CYS A O 1
ATOM 1782 N N . ASN A 1 236 ? -8.25 16.859 -2.58 1 96.56 236 ASN A N 1
ATOM 1783 C CA . ASN A 1 236 ? -6.812 17.109 -2.605 1 96.56 236 ASN A CA 1
ATOM 1784 C C . ASN A 1 236 ? -6.117 16.281 -3.684 1 96.56 236 ASN A C 1
ATOM 1786 O O . ASN A 1 236 ? -6.762 15.508 -4.391 1 96.56 236 ASN A O 1
ATOM 1790 N N . GLY A 1 237 ? -4.801 16.562 -3.877 1 98.25 237 GLY A N 1
ATOM 1791 C CA . GLY A 1 237 ? -3.881 15.852 -4.754 1 98.25 237 GLY A CA 1
ATOM 1792 C C . GLY A 1 237 ? -2.502 16.484 -4.805 1 98.25 237 GLY A C 1
ATOM 1793 O O . GLY A 1 237 ? -2.371 17.703 -4.812 1 98.25 237 GLY A O 1
ATOM 1794 N N . ALA A 1 238 ? -1.495 15.695 -4.711 1 98.75 238 ALA A N 1
ATOM 1795 C CA . ALA A 1 238 ? -0.115 16.141 -4.887 1 98.75 238 ALA A CA 1
ATOM 1796 C C . ALA A 1 238 ? 0.702 15.102 -5.656 1 98.75 238 ALA A C 1
ATOM 1798 O O . ALA A 1 238 ? 0.531 13.898 -5.461 1 98.75 238 ALA A O 1
ATOM 1799 N N . ALA A 1 239 ? 1.495 15.516 -6.566 1 98.81 239 ALA A N 1
ATOM 1800 C CA . ALA A 1 239 ? 2.438 14.68 -7.312 1 98.81 239 ALA A CA 1
ATOM 1801 C C . ALA A 1 239 ? 3.869 15.18 -7.129 1 98.81 239 ALA A C 1
ATOM 1803 O O . ALA A 1 239 ? 4.129 16.391 -7.195 1 98.81 239 ALA A O 1
ATOM 1804 N N . VAL A 1 240 ? 4.781 14.305 -6.82 1 98.81 240 VAL A N 1
ATOM 1805 C CA . VAL A 1 240 ? 6.188 14.633 -6.59 1 98.81 240 VAL A CA 1
ATOM 1806 C C . VAL A 1 240 ? 7.07 13.742 -7.457 1 98.81 240 VAL A C 1
ATOM 1808 O O . VAL A 1 240 ? 6.898 12.523 -7.484 1 98.81 240 VAL A O 1
ATOM 1811 N N . LEU A 1 241 ? 7.941 14.328 -8.195 1 98.81 241 LEU A N 1
ATOM 1812 C CA . LEU A 1 241 ? 8.898 13.594 -9.016 1 98.81 241 LEU A CA 1
ATOM 1813 C C . LEU A 1 241 ? 10.266 13.547 -8.344 1 98.81 241 LEU A C 1
ATOM 1815 O O . LEU A 1 241 ? 10.875 14.594 -8.086 1 98.81 241 LEU A O 1
ATOM 1819 N N . LEU A 1 242 ? 10.734 12.328 -8.039 1 98.75 242 LEU A N 1
ATOM 1820 C CA . LEU A 1 242 ? 12.008 12.102 -7.375 1 98.75 242 LEU A CA 1
ATOM 1821 C C . LEU A 1 242 ? 13.016 11.461 -8.328 1 98.75 242 LEU A C 1
ATOM 1823 O O . LEU A 1 242 ? 12.633 10.727 -9.242 1 98.75 242 LEU A O 1
ATOM 1827 N N . SER A 1 243 ? 14.281 11.758 -8.055 1 98.56 243 SER A N 1
ATOM 1828 C CA . SER A 1 243 ? 15.32 11.25 -8.938 1 98.56 243 SER A CA 1
ATOM 1829 C C . SER A 1 243 ? 16.594 10.914 -8.164 1 98.56 243 SER A C 1
ATOM 1831 O O . SER A 1 243 ? 16.938 11.609 -7.203 1 98.56 243 SER A O 1
ATOM 1833 N N . SER A 1 244 ? 17.219 9.836 -8.523 1 97.31 244 SER A N 1
ATOM 1834 C CA . SER A 1 244 ? 18.578 9.57 -8.047 1 97.31 244 SER A CA 1
ATOM 1835 C C . SER A 1 244 ? 19.609 9.766 -9.156 1 97.31 244 SER A C 1
ATOM 1837 O O . SER A 1 244 ? 20.75 9.305 -9.047 1 97.31 244 SER A O 1
ATOM 1839 N N . LYS A 1 245 ? 19.156 10.391 -10.266 1 96.19 245 LYS A N 1
ATOM 1840 C CA . LYS A 1 245 ? 20.062 10.68 -11.375 1 96.19 245 LYS A CA 1
ATOM 1841 C C . LYS A 1 245 ? 20.938 11.891 -11.062 1 96.19 245 LYS A C 1
ATOM 1843 O O . LYS A 1 245 ? 20.438 12.93 -10.633 1 96.19 245 LYS A O 1
ATOM 1848 N N . ARG A 1 246 ? 22.203 11.805 -11.398 1 93 246 ARG A N 1
ATOM 1849 C CA . ARG A 1 246 ? 23.188 12.836 -11.07 1 93 246 ARG A CA 1
ATOM 1850 C C . ARG A 1 246 ? 22.891 14.125 -11.828 1 93 246 ARG A C 1
ATOM 1852 O O . ARG A 1 246 ? 23.188 15.219 -11.328 1 93 246 ARG A O 1
ATOM 1859 N N . HIS A 1 247 ? 22.359 14 -12.938 1 92.69 247 HIS A N 1
ATOM 1860 C CA . HIS A 1 247 ? 22.172 15.195 -13.75 1 92.69 247 HIS A CA 1
ATOM 1861 C C . HIS A 1 247 ? 21.109 16.109 -13.148 1 92.69 247 HIS A C 1
ATOM 1863 O O . HIS A 1 247 ? 21.016 17.281 -13.508 1 92.69 247 HIS A O 1
ATOM 1869 N N . HIS A 1 248 ? 20.266 15.594 -12.273 1 94.56 248 HIS A N 1
ATOM 1870 C CA . HIS A 1 248 ? 19.266 16.422 -11.602 1 94.56 248 HIS A CA 1
ATOM 1871 C C . HIS A 1 248 ? 19.891 17.188 -10.43 1 94.56 248 HIS A C 1
ATOM 1873 O O . HIS A 1 248 ? 19.188 17.953 -9.758 1 94.56 248 HIS A O 1
ATOM 1879 N N . ALA A 1 249 ? 21.156 17.062 -10.141 1 92.06 249 ALA A N 1
ATOM 1880 C CA . ALA A 1 249 ? 21.859 17.734 -9.055 1 92.06 249 ALA A CA 1
ATOM 1881 C C . ALA A 1 249 ? 21.75 19.25 -9.18 1 92.06 249 ALA A C 1
ATOM 1883 O O . ALA A 1 249 ? 21.688 19.969 -8.18 1 92.06 249 ALA A O 1
ATOM 1884 N N . ARG A 1 250 ? 21.641 19.734 -10.391 1 90.06 250 ARG A N 1
ATOM 1885 C CA . ARG A 1 250 ? 21.625 21.172 -10.578 1 90.06 250 ARG A CA 1
ATOM 1886 C C . ARG A 1 250 ? 20.203 21.656 -10.859 1 90.06 250 ARG A C 1
ATOM 1888 O O . ARG A 1 250 ? 19.844 22.781 -10.484 1 90.06 250 ARG A O 1
ATOM 1895 N N . SER A 1 251 ? 19.453 20.797 -11.445 1 93.44 251 SER A N 1
ATOM 1896 C CA . SER A 1 251 ? 18.156 21.266 -11.938 1 93.44 251 SER A CA 1
ATOM 1897 C C . SER A 1 251 ? 17.047 20.984 -10.938 1 93.44 251 SER A C 1
ATOM 1899 O O . SER A 1 251 ? 16 21.641 -10.945 1 93.44 251 SER A O 1
ATOM 1901 N N . ALA A 1 252 ? 17.266 20.094 -10.016 1 97 252 ALA A N 1
ATOM 1902 C CA . ALA A 1 252 ? 16.219 19.734 -9.062 1 97 252 ALA A CA 1
ATOM 1903 C C . ALA A 1 252 ? 15.969 20.875 -8.078 1 97 252 ALA A C 1
ATOM 1905 O O . ALA A 1 252 ? 16.891 21.625 -7.75 1 97 252 ALA A O 1
ATOM 1906 N N . LYS A 1 253 ? 14.781 21 -7.598 1 96.62 253 LYS A N 1
ATOM 1907 C CA . LYS A 1 253 ? 14.438 22.047 -6.648 1 96.62 253 LYS A CA 1
ATOM 1908 C C . LYS A 1 253 ? 15.039 21.781 -5.277 1 96.62 253 LYS A C 1
ATOM 1910 O O . LYS A 1 253 ? 15.578 22.688 -4.641 1 96.62 253 LYS A O 1
ATOM 1915 N N . TYR A 1 254 ? 14.891 20.547 -4.844 1 98.06 254 TYR A N 1
ATOM 1916 C CA . TYR A 1 254 ? 15.352 20.188 -3.504 1 98.06 254 TYR A CA 1
ATOM 1917 C C . TYR A 1 254 ? 16.156 18.891 -3.523 1 98.06 254 TYR A C 1
ATOM 1919 O O . TYR A 1 254 ? 16.109 18.141 -4.508 1 98.06 254 TYR A O 1
ATOM 1927 N N . CYS A 1 255 ? 16.906 18.688 -2.506 1 97.38 255 CYS A N 1
ATOM 1928 C CA . CYS A 1 255 ? 17.438 17.391 -2.102 1 97.38 255 CYS A CA 1
ATOM 1929 C C . CYS A 1 255 ? 16.828 16.938 -0.78 1 97.38 255 CYS A C 1
ATOM 1931 O O . CYS A 1 255 ? 16.578 17.75 0.103 1 97.38 255 CYS A O 1
ATOM 1933 N N . ILE A 1 256 ? 16.547 15.688 -0.71 1 97.75 256 ILE A N 1
ATOM 1934 C CA . ILE A 1 256 ? 16.047 15.141 0.549 1 97.75 256 ILE A CA 1
ATOM 1935 C C . ILE A 1 256 ? 17.219 14.766 1.442 1 97.75 256 ILE A C 1
ATOM 1937 O O . ILE A 1 256 ? 18 13.867 1.109 1 97.75 256 ILE A O 1
ATOM 1941 N N . GLN A 1 257 ? 17.344 15.414 2.531 1 96.62 257 GLN A N 1
ATOM 1942 C CA . GLN A 1 257 ? 18.453 15.164 3.439 1 96.62 257 GLN A CA 1
ATOM 1943 C C . GLN A 1 257 ? 18.141 14.016 4.395 1 96.62 257 GLN A C 1
ATOM 1945 O O . GLN A 1 257 ? 18.969 13.141 4.625 1 96.62 257 GLN A O 1
ATOM 1950 N N . HIS A 1 258 ? 16.953 14.07 4.988 1 96.69 258 HIS A N 1
ATOM 1951 C CA . HIS A 1 258 ? 16.562 13.039 5.941 1 96.69 258 HIS A CA 1
ATOM 1952 C C . HIS A 1 258 ? 15.07 12.742 5.848 1 96.69 258 HIS A C 1
ATOM 1954 O O . HIS A 1 258 ? 14.266 13.648 5.578 1 96.69 258 HIS A O 1
ATOM 1960 N N . ILE A 1 259 ? 14.742 11.531 5.941 1 97.69 259 ILE A N 1
ATOM 1961 C CA . ILE A 1 259 ? 13.383 11.078 6.207 1 97.69 259 ILE A CA 1
ATOM 1962 C C . ILE A 1 259 ? 13.367 10.227 7.473 1 97.69 259 ILE A C 1
ATOM 1964 O O . ILE A 1 259 ? 14.109 9.25 7.578 1 97.69 259 ILE A O 1
ATOM 1968 N N . VAL A 1 260 ? 12.578 10.648 8.461 1 96.94 260 VAL A N 1
ATOM 1969 C CA . VAL A 1 260 ? 12.445 9.898 9.703 1 96.94 260 VAL A CA 1
ATOM 1970 C C . VAL A 1 260 ? 10.984 9.539 9.938 1 96.94 260 VAL A C 1
ATOM 1972 O O . VAL A 1 260 ? 10.141 10.422 10.117 1 96.94 260 VAL A O 1
ATOM 1975 N N . CYS A 1 261 ? 10.695 8.242 9.867 1 96.69 261 CYS A N 1
ATOM 1976 C CA . CYS A 1 261 ? 9.352 7.73 10.125 1 96.69 261 CYS A CA 1
ATOM 1977 C C . CYS A 1 261 ? 9.281 7.027 11.469 1 96.69 261 CYS A C 1
ATOM 1979 O O . CYS A 1 261 ? 10.023 6.074 11.719 1 96.69 261 CYS A O 1
ATOM 1981 N N . THR A 1 262 ? 8.422 7.504 12.344 1 96.38 262 THR A N 1
ATOM 1982 C CA . THR A 1 262 ? 8.188 6.887 13.648 1 96.38 262 THR A CA 1
ATOM 1983 C C . THR A 1 262 ? 6.691 6.66 13.875 1 96.38 262 THR A C 1
ATOM 1985 O O . THR A 1 262 ? 5.855 7.238 13.18 1 96.38 262 THR A O 1
ATOM 1988 N N . HIS A 1 263 ? 6.426 5.711 14.727 1 97 263 HIS A N 1
ATOM 1989 C CA . HIS A 1 263 ? 5.031 5.461 15.07 1 97 263 HIS A CA 1
ATOM 1990 C C . HIS A 1 263 ? 4.895 5.027 16.531 1 97 263 HIS A C 1
ATOM 1992 O O . HIS A 1 263 ? 5.891 4.699 17.172 1 97 263 HIS A O 1
ATOM 1998 N N . MET A 1 264 ? 3.701 5.133 17 1 97.06 264 MET A N 1
ATOM 1999 C CA . MET A 1 264 ? 3.34 4.645 18.328 1 97.06 264 MET A CA 1
ATOM 2000 C C . MET A 1 264 ? 2.285 3.547 18.234 1 97.06 264 MET A C 1
ATOM 2002 O O . MET A 1 264 ? 1.374 3.482 19.047 1 97.06 264 MET A O 1
ATOM 2006 N N . ALA A 1 265 ? 2.365 2.725 17.234 1 96 265 ALA A N 1
ATOM 2007 C CA . ALA A 1 265 ? 1.322 1.745 16.938 1 96 265 ALA A CA 1
ATOM 2008 C C . ALA A 1 265 ? 1.3 0.639 17.984 1 96 265 ALA A C 1
ATOM 2010 O O . ALA A 1 265 ? 0.281 -0.032 18.172 1 96 265 ALA A O 1
ATOM 2011 N N . ALA A 1 266 ? 2.422 0.434 18.703 1 96.94 266 ALA A N 1
ATOM 2012 C CA . ALA A 1 266 ? 2.467 -0.593 19.734 1 96.94 266 ALA A CA 1
ATOM 2013 C C . ALA A 1 266 ? 1.564 -0.227 20.906 1 96.94 266 ALA A C 1
ATOM 2015 O O . ALA A 1 266 ? 1.122 -1.102 21.656 1 96.94 266 ALA A O 1
ATOM 2016 N N . ASP A 1 267 ? 1.375 1.093 21.094 1 97 267 ASP A N 1
ATOM 2017 C CA . ASP A 1 267 ? 0.471 1.589 22.125 1 97 267 ASP A CA 1
ATOM 2018 C C . ASP A 1 267 ? -0.981 1.532 21.672 1 97 267 ASP A C 1
ATOM 2020 O O . ASP A 1 267 ? -1.356 2.205 20.703 1 97 267 ASP A O 1
ATOM 2024 N N . ASP A 1 268 ? -1.873 0.814 22.391 1 96.94 268 ASP A N 1
ATOM 2025 C CA . ASP A 1 268 ? -3.246 0.566 21.969 1 96.94 268 ASP A CA 1
ATOM 2026 C C . ASP A 1 268 ? -4.031 1.871 21.859 1 96.94 268 ASP A C 1
ATOM 2028 O O . ASP A 1 268 ? -4.855 2.033 20.953 1 96.94 268 ASP A O 1
ATOM 2032 N N . GLU A 1 269 ? -3.789 2.754 22.797 1 95.44 269 GLU A N 1
ATOM 2033 C CA . GLU A 1 269 ? -4.484 4.035 22.766 1 95.44 269 GLU A CA 1
ATOM 2034 C C . GLU A 1 269 ? -4.098 4.844 21.531 1 95.44 269 GLU A C 1
ATOM 2036 O O . GLU A 1 269 ? -4.965 5.395 20.844 1 95.44 269 GLU A O 1
ATOM 2041 N N . ALA A 1 270 ? -2.799 4.918 21.297 1 96.44 270 ALA A N 1
ATOM 2042 C CA . ALA A 1 270 ? -2.305 5.633 20.125 1 96.44 270 ALA A CA 1
ATOM 2043 C C . ALA A 1 270 ? -2.783 4.969 18.844 1 96.44 270 ALA A C 1
ATOM 2045 O O . ALA A 1 270 ? -3.195 5.652 17.891 1 96.44 270 ALA A O 1
ATOM 2046 N N . TYR A 1 271 ? -2.781 3.633 18.844 1 97 271 TYR A N 1
ATOM 2047 C CA . TYR A 1 271 ? -3.23 2.863 17.688 1 97 271 TYR A CA 1
ATOM 2048 C C . TYR A 1 271 ? -4.688 3.166 17.375 1 97 271 TYR A C 1
ATOM 2050 O O . TYR A 1 271 ? -5.066 3.256 16.203 1 97 271 TYR A O 1
ATOM 2058 N N . GLY A 1 272 ? -5.504 3.381 18.297 1 95.38 272 GLY A N 1
ATOM 2059 C CA . GLY A 1 272 ? -6.938 3.518 18.125 1 95.38 272 GLY A CA 1
ATOM 2060 C C . GLY A 1 272 ? -7.391 4.961 18 1 95.38 272 GLY A C 1
ATOM 2061 O O . GLY A 1 272 ? -8.586 5.23 17.844 1 95.38 272 GLY A O 1
ATOM 2062 N N . CYS A 1 273 ? -6.523 5.973 17.984 1 94.12 273 CYS A N 1
ATOM 2063 C CA . CYS A 1 273 ? -6.895 7.379 18.094 1 94.12 273 CYS A CA 1
ATOM 2064 C C . CYS A 1 273 ? -7.578 7.863 16.812 1 94.12 273 CYS A C 1
ATOM 2066 O O . CYS A 1 273 ? -8.352 8.82 16.844 1 94.12 273 CYS A O 1
ATOM 2068 N N . VAL A 1 274 ? -7.25 7.332 15.703 1 94.88 274 VAL A N 1
ATOM 2069 C CA . VAL A 1 274 ? -7.875 7.559 14.406 1 94.88 274 VAL A CA 1
ATOM 2070 C C . VAL A 1 274 ? -8.219 6.219 13.758 1 94.88 274 VAL A C 1
ATOM 2072 O O . VAL A 1 274 ? -7.32 5.457 13.383 1 94.88 274 VAL A O 1
ATOM 2075 N N . GLN A 1 275 ? -9.492 5.984 13.617 1 95.38 275 GLN A N 1
ATOM 2076 C CA . GLN A 1 275 ? -9.844 4.633 13.188 1 95.38 275 GLN A CA 1
ATOM 2077 C C . GLN A 1 275 ? -11.102 4.633 12.32 1 95.38 275 GLN A C 1
ATOM 2079 O O . GLN A 1 275 ? -12.078 5.301 12.648 1 95.38 275 GLN A O 1
ATOM 2084 N N . LEU A 1 276 ? -10.984 3.961 11.195 1 95 276 LEU A N 1
ATOM 2085 C CA . LEU A 1 276 ? -12.18 3.572 10.469 1 95 276 LEU A CA 1
ATOM 2086 C C . LEU A 1 276 ? -12.977 2.523 11.242 1 95 276 LEU A C 1
ATOM 2088 O O . LEU A 1 276 ? -12.453 1.443 11.539 1 95 276 LEU A O 1
ATOM 2092 N N . THR A 1 277 ? -14.156 2.848 11.617 1 94.06 277 THR A N 1
ATOM 2093 C CA . THR A 1 277 ? -14.977 1.942 12.414 1 94.06 277 THR A CA 1
ATOM 2094 C C . THR A 1 277 ? -16.453 2.129 12.102 1 94.06 277 THR A C 1
ATOM 2096 O O . THR A 1 277 ? -16.812 2.848 11.164 1 94.06 277 THR A O 1
ATOM 2099 N N . GLU A 1 278 ? -17.266 1.358 12.812 1 92.88 278 GLU A N 1
ATOM 2100 C CA . GLU A 1 278 ? -18.719 1.439 12.672 1 92.88 278 GLU A CA 1
ATOM 2101 C C . GLU A 1 278 ? -19.375 1.944 13.953 1 92.88 278 GLU A C 1
ATOM 2103 O O . GLU A 1 278 ? -18.922 1.609 15.055 1 92.88 278 GLU A O 1
ATOM 2108 N N . ASP A 1 279 ? -20.406 2.805 13.766 1 91.5 279 ASP A N 1
ATOM 2109 C CA . ASP A 1 279 ? -21.172 3.209 14.938 1 91.5 279 ASP A CA 1
ATOM 2110 C C . ASP A 1 279 ? -22.203 2.143 15.305 1 91.5 279 ASP A C 1
ATOM 2112 O O . ASP A 1 279 ? -22.141 1.018 14.805 1 91.5 279 ASP A O 1
ATOM 2116 N N . ASP A 1 280 ? -23.094 2.469 16.25 1 88.75 280 ASP A N 1
ATOM 2117 C CA . ASP A 1 280 ? -24.047 1.492 16.766 1 88.75 280 ASP A CA 1
ATOM 2118 C C . ASP A 1 280 ? -25.016 1.053 15.68 1 88.75 280 ASP A C 1
ATOM 2120 O O . ASP A 1 280 ? -25.562 -0.052 15.734 1 88.75 280 ASP A O 1
ATOM 2124 N N . ALA A 1 281 ? -25.297 1.898 14.734 1 85.06 281 ALA A N 1
ATOM 2125 C CA . ALA A 1 281 ? -26.188 1.574 13.625 1 85.06 281 ALA A CA 1
ATOM 2126 C C . ALA A 1 281 ? -25.422 0.933 12.469 1 85.06 281 ALA A C 1
ATOM 2128 O O . ALA A 1 281 ? -25.938 0.794 11.367 1 85.06 281 ALA A O 1
ATOM 2129 N N . ARG A 1 282 ? -24.031 0.61 12.609 1 85.94 282 ARG A N 1
ATOM 2130 C CA . ARG A 1 282 ? -23.156 -0.078 11.664 1 85.94 282 ARG A CA 1
ATOM 2131 C C . ARG A 1 282 ? -22.828 0.815 10.469 1 85.94 282 ARG A C 1
ATOM 2133 O O . ARG A 1 282 ? -22.594 0.322 9.367 1 85.94 282 ARG A O 1
ATOM 2140 N N . ILE A 1 283 ? -22.969 2.129 10.742 1 86.81 283 ILE A N 1
ATOM 2141 C CA . ILE A 1 283 ? -22.531 3.084 9.734 1 86.81 283 ILE A CA 1
ATOM 2142 C C . ILE A 1 283 ? -21.047 3.35 9.883 1 86.81 283 ILE A C 1
ATOM 2144 O O . ILE A 1 283 ? -20.562 3.674 10.969 1 86.81 283 ILE A O 1
ATOM 2148 N N . THR A 1 284 ? -20.375 3.135 8.758 1 89.44 284 THR A N 1
ATOM 2149 C CA . THR A 1 284 ? -18.922 3.254 8.773 1 89.44 284 THR A CA 1
ATOM 2150 C C . THR A 1 284 ? -18.5 4.719 8.758 1 89.44 284 THR A C 1
ATOM 2152 O O . THR A 1 284 ? -19.094 5.535 8.062 1 89.44 284 THR A O 1
ATOM 2155 N N . GLY A 1 285 ? -17.547 5.094 9.555 1 91.94 285 GLY A N 1
ATOM 2156 C CA . GLY A 1 285 ? -16.938 6.414 9.586 1 91.94 285 GLY A CA 1
ATOM 2157 C C . GLY A 1 285 ? -15.555 6.414 10.211 1 91.94 285 GLY A C 1
ATOM 2158 O O . GLY A 1 285 ? -15.109 5.395 10.742 1 91.94 285 GLY A O 1
ATOM 2159 N N . ILE A 1 286 ? -14.836 7.488 9.984 1 94.38 286 ILE A N 1
ATOM 2160 C CA . ILE A 1 286 ? -13.547 7.68 10.625 1 94.38 286 ILE A CA 1
ATOM 2161 C C . ILE A 1 286 ? -13.734 8.336 11.992 1 94.38 286 ILE A C 1
ATOM 2163 O O . ILE A 1 286 ? -14.172 9.484 12.086 1 94.38 286 ILE A O 1
ATOM 2167 N N . LYS A 1 287 ? -13.383 7.613 12.992 1 95 287 LYS A N 1
ATOM 2168 C CA . LYS A 1 287 ? -13.531 8.102 14.359 1 95 287 LYS A CA 1
ATOM 2169 C C . LYS A 1 287 ? -12.25 8.773 14.844 1 95 287 LYS A C 1
ATOM 2171 O O . LYS A 1 287 ? -11.172 8.18 14.781 1 95 287 LYS A O 1
ATOM 2176 N N . LEU A 1 288 ? -12.367 10 15.234 1 93.06 288 LEU A N 1
ATOM 2177 C CA . LEU A 1 288 ? -11.289 10.758 15.867 1 93.06 288 LEU A CA 1
ATOM 2178 C C . LEU A 1 288 ? -11.5 10.844 17.375 1 93.06 288 LEU A C 1
ATOM 2180 O O . LEU A 1 288 ? -12.453 11.477 17.828 1 93.06 288 LEU A O 1
ATOM 2184 N N . LYS A 1 289 ? -10.531 10.312 18.094 1 92.06 289 LYS A N 1
ATOM 2185 C CA . LYS A 1 289 ? -10.695 10.297 19.547 1 92.06 289 LYS A CA 1
ATOM 2186 C C . LYS A 1 289 ? -10.125 11.57 20.188 1 92.06 289 LYS A C 1
ATOM 2188 O O . LYS A 1 289 ? -9.289 12.242 19.578 1 92.06 289 LYS A O 1
ATOM 2193 N N . GLN A 1 290 ? -10.531 11.812 21.406 1 86.88 290 GLN A N 1
ATOM 2194 C CA . GLN A 1 290 ? -10.133 13.023 22.125 1 86.88 290 GLN A CA 1
ATOM 2195 C C . GLN A 1 290 ? -8.648 12.984 22.484 1 86.88 290 GLN A C 1
ATOM 2197 O O . GLN A 1 290 ? -8.016 14.031 22.641 1 86.88 290 GLN A O 1
ATOM 2202 N N . GLU A 1 291 ? -8.156 11.789 22.5 1 88.19 291 GLU A N 1
ATOM 2203 C CA . GLU A 1 291 ? -6.762 11.594 22.891 1 88.19 291 GLU A CA 1
ATOM 2204 C C . GLU A 1 291 ? -5.816 11.945 21.75 1 88.19 291 GLU A C 1
ATOM 2206 O O . GLU A 1 291 ? -4.598 11.93 21.922 1 88.19 291 GLU A O 1
ATOM 2211 N N . LEU A 1 292 ? -6.387 12.328 20.688 1 88.75 292 LEU A N 1
ATOM 2212 C CA . LEU A 1 292 ? -5.594 12.539 19.484 1 88.75 292 LEU A CA 1
ATOM 2213 C C . LEU A 1 292 ? -4.516 13.594 19.734 1 88.75 292 LEU A C 1
ATOM 2215 O O . LEU A 1 292 ? -3.346 13.375 19.406 1 88.75 292 LEU A O 1
ATOM 2219 N N . VAL A 1 293 ? -4.859 14.727 20.359 1 85.88 293 VAL A N 1
ATOM 2220 C CA . VAL A 1 293 ? -3.93 15.844 20.5 1 85.88 293 VAL A CA 1
ATOM 2221 C C . VAL A 1 293 ? -2.811 15.469 21.469 1 85.88 293 VAL A C 1
ATOM 2223 O O . VAL A 1 293 ? -1.629 15.57 21.141 1 85.88 293 VAL A O 1
ATOM 2226 N N . PRO A 1 294 ? -3.096 14.836 22.641 1 88.56 294 PRO A N 1
ATOM 2227 C CA . PRO A 1 294 ? -2.018 14.367 23.516 1 88.56 294 PRO A CA 1
ATOM 2228 C C . PRO A 1 294 ? -1.144 13.305 22.859 1 88.56 294 PRO A C 1
ATOM 2230 O O . PRO A 1 294 ? 0.07 13.273 23.078 1 88.56 294 PRO A O 1
ATOM 2233 N N . VAL A 1 295 ? -1.711 12.438 22.094 1 91.81 295 VAL A N 1
ATOM 2234 C CA . VAL A 1 295 ? -0.961 11.391 21.406 1 91.81 295 VAL A CA 1
ATOM 2235 C C . VAL A 1 295 ? -0.043 12.031 20.359 1 91.81 295 VAL A C 1
ATOM 2237 O O . VAL A 1 295 ? 1.103 11.602 20.188 1 91.81 295 VAL A O 1
ATOM 2240 N N . ALA A 1 296 ? -0.576 13.047 19.719 1 90.56 296 ALA A N 1
ATOM 2241 C CA . ALA A 1 296 ? 0.223 13.758 18.719 1 90.56 296 ALA A CA 1
ATOM 2242 C C . ALA A 1 296 ? 1.447 14.406 19.359 1 90.56 296 ALA A C 1
ATOM 2244 O O . ALA A 1 296 ? 2.535 14.398 18.781 1 90.56 296 ALA A O 1
ATOM 2245 N N . GLU A 1 297 ? 1.292 14.961 20.516 1 87.88 297 GLU A N 1
ATOM 2246 C CA . GLU A 1 297 ? 2.4 15.586 21.234 1 87.88 297 GLU A CA 1
ATOM 2247 C C . GLU A 1 297 ? 3.469 14.562 21.594 1 87.88 297 GLU A C 1
ATOM 2249 O O . GLU A 1 297 ? 4.664 14.828 21.453 1 87.88 297 GLU A O 1
ATOM 2254 N N . ARG A 1 298 ? 3.023 13.453 22.078 1 90.38 298 ARG A N 1
ATOM 2255 C CA . ARG A 1 298 ? 3.965 12.391 22.422 1 90.38 298 ARG A CA 1
ATOM 2256 C C . ARG A 1 298 ? 4.699 11.891 21.188 1 90.38 298 ARG A C 1
ATOM 2258 O O . ARG A 1 298 ? 5.898 11.617 21.234 1 90.38 298 ARG A O 1
ATOM 2265 N N . ALA A 1 299 ? 3.938 11.742 20.125 1 92.44 299 ALA A N 1
ATOM 2266 C CA . ALA A 1 299 ? 4.531 11.273 18.875 1 92.44 299 ALA A CA 1
ATOM 2267 C C . ALA A 1 299 ? 5.562 12.273 18.344 1 92.44 299 ALA A C 1
ATOM 2269 O O . ALA A 1 299 ? 6.598 11.875 17.812 1 92.44 299 ALA A O 1
ATOM 2270 N N . LEU A 1 300 ? 5.254 13.531 18.484 1 90.56 300 LEU A N 1
ATOM 2271 C CA . LEU A 1 300 ? 6.195 14.578 18.094 1 90.56 300 LEU A CA 1
ATOM 2272 C C . LEU A 1 300 ? 7.504 14.445 18.875 1 90.56 300 LEU A C 1
ATOM 2274 O O . LEU A 1 300 ? 8.586 14.469 18.281 1 90.56 300 LEU A O 1
ATOM 2278 N N . ARG A 1 301 ? 7.395 14.281 20.125 1 87.88 301 ARG A N 1
ATOM 2279 C CA . ARG A 1 301 ? 8.578 14.156 20.969 1 87.88 301 ARG A CA 1
ATOM 2280 C C . ARG A 1 301 ? 9.422 12.953 20.547 1 87.88 301 ARG A C 1
ATOM 2282 O O . ARG A 1 301 ? 10.648 13.055 20.469 1 87.88 301 ARG A O 1
ATOM 2289 N N . GLN A 1 302 ? 8.773 11.883 20.297 1 90.62 302 GLN A N 1
ATOM 2290 C CA . GLN A 1 302 ? 9.484 10.672 19.875 1 90.62 302 GLN A CA 1
ATOM 2291 C C . GLN A 1 302 ? 10.203 10.898 18.547 1 90.62 302 GLN A C 1
ATOM 2293 O O . GLN A 1 302 ? 11.352 10.484 18.375 1 90.62 302 GLN A O 1
ATOM 2298 N N . ASN A 1 303 ? 9.484 11.477 17.625 1 92.44 303 ASN A N 1
ATOM 2299 C CA . ASN A 1 303 ? 10.094 11.734 16.328 1 92.44 303 ASN A CA 1
ATOM 2300 C C . ASN A 1 303 ? 11.281 12.688 16.438 1 92.44 303 ASN A C 1
ATOM 2302 O O . ASN A 1 303 ? 12.289 12.516 15.758 1 92.44 303 ASN A O 1
ATOM 2306 N N . MET A 1 304 ? 11.172 13.672 17.312 1 88.44 304 MET A N 1
ATOM 2307 C CA . MET A 1 304 ? 12.234 14.656 17.5 1 88.44 304 MET A CA 1
ATOM 2308 C C . MET A 1 304 ? 13.477 14 18.109 1 88.44 304 MET A C 1
ATOM 2310 O O . MET A 1 304 ? 14.602 14.398 17.797 1 88.44 304 MET A O 1
ATOM 2314 N N . GLN A 1 305 ? 13.266 13.039 18.891 1 87.31 305 GLN A N 1
ATOM 2315 C CA . GLN A 1 305 ? 14.391 12.312 19.453 1 87.31 305 GLN A CA 1
ATOM 2316 C C . GLN A 1 305 ? 15.203 11.609 18.375 1 87.31 305 GLN A C 1
ATOM 2318 O O . GLN A 1 305 ? 16.422 11.492 18.484 1 87.31 305 GLN A O 1
ATOM 2323 N N . ASP A 1 306 ? 14.516 11.188 17.391 1 91.56 306 ASP A N 1
ATOM 2324 C CA . ASP A 1 306 ? 15.195 10.484 16.297 1 91.56 306 ASP A CA 1
ATOM 2325 C C . ASP A 1 306 ? 15.758 11.477 15.281 1 91.56 306 ASP A C 1
ATOM 2327 O O . ASP A 1 306 ? 16.828 11.234 14.711 1 91.56 306 ASP A O 1
ATOM 2331 N N . LEU A 1 307 ? 15.055 12.562 15.062 1 92.75 307 LEU A N 1
ATOM 2332 C CA . LEU A 1 307 ? 15.438 13.539 14.047 1 92.75 307 LEU A CA 1
ATOM 2333 C C . LEU A 1 307 ? 16.516 14.484 14.586 1 92.75 307 LEU A C 1
ATOM 2335 O O . LEU A 1 307 ? 17.391 14.922 13.836 1 92.75 307 LEU A O 1
ATOM 2339 N N . GLY A 1 308 ? 16.469 14.812 15.852 1 89.25 308 GLY A N 1
ATOM 2340 C CA . GLY A 1 308 ? 17.312 15.805 16.484 1 89.25 308 GLY A CA 1
ATOM 2341 C C . GLY A 1 308 ? 18.797 15.594 16.203 1 89.25 308 GLY A C 1
ATOM 2342 O O . GLY A 1 308 ? 19.469 16.484 15.672 1 89.25 308 GLY A O 1
ATOM 2343 N N . PRO A 1 309 ? 19.328 14.406 16.484 1 88.81 309 PRO A N 1
ATOM 2344 C CA . PRO A 1 309 ? 20.75 14.148 16.281 1 88.81 309 PRO A CA 1
ATOM 2345 C C . PRO A 1 309 ? 21.172 14.32 14.82 1 88.81 309 PRO A C 1
ATOM 2347 O O . PRO A 1 309 ? 22.359 14.516 14.539 1 88.81 309 PRO A O 1
ATOM 2350 N N . LEU A 1 310 ? 20.219 14.266 13.953 1 91.44 310 LEU A N 1
ATOM 2351 C CA . LEU A 1 310 ? 20.531 14.328 12.531 1 91.44 310 LEU A CA 1
ATOM 2352 C C . LEU A 1 310 ? 20.609 15.766 12.047 1 91.44 310 LEU A C 1
ATOM 2354 O O . LEU A 1 310 ? 21.328 16.078 11.094 1 91.44 310 LEU A O 1
ATOM 2358 N N . VAL A 1 311 ? 19.891 16.625 12.719 1 91.5 311 VAL A N 1
ATOM 2359 C CA . VAL A 1 311 ? 19.688 17.922 12.055 1 91.5 311 VAL A CA 1
ATOM 2360 C C . VAL A 1 311 ? 20.203 19.047 12.945 1 91.5 311 VAL A C 1
ATOM 2362 O O . VAL A 1 311 ? 20.469 20.156 12.469 1 91.5 311 VAL A O 1
ATOM 2365 N N . LEU A 1 312 ? 20.312 18.828 14.258 1 87.44 312 LEU A N 1
ATOM 2366 C CA . LEU A 1 312 ? 20.641 19.922 15.18 1 87.44 312 LEU A CA 1
ATOM 2367 C C . LEU A 1 312 ? 22.141 20.203 15.148 1 87.44 312 LEU A C 1
ATOM 2369 O O . LEU A 1 312 ? 22.953 19.297 14.953 1 87.44 312 LEU A O 1
ATOM 2373 N N . PRO A 1 313 ? 22.391 21.453 15.352 1 83.69 313 PRO A N 1
ATOM 2374 C CA . PRO A 1 313 ? 23.812 21.781 15.523 1 83.69 313 PRO A CA 1
ATOM 2375 C C . PRO A 1 313 ? 24.438 21.141 16.766 1 83.69 313 PRO A C 1
ATOM 2377 O O . PRO A 1 313 ? 23.703 20.734 17.688 1 83.69 313 PRO A O 1
ATOM 2380 N N . ALA A 1 314 ? 25.75 21.094 16.719 1 81.25 314 ALA A N 1
ATOM 2381 C CA . ALA A 1 314 ? 26.5 20.375 17.75 1 81.25 314 ALA A CA 1
ATOM 2382 C C . ALA A 1 314 ? 26.141 20.859 19.141 1 81.25 314 ALA A C 1
ATOM 2384 O O . ALA A 1 314 ? 25.938 20.062 20.062 1 81.25 314 ALA A O 1
ATOM 2385 N N . ILE A 1 315 ? 26.016 22.125 19.297 1 76.94 315 ILE A N 1
ATOM 2386 C CA . ILE A 1 315 ? 25.75 22.688 20.609 1 76.94 315 ILE A CA 1
ATOM 2387 C C . ILE A 1 315 ? 24.375 22.266 21.094 1 76.94 315 ILE A C 1
ATOM 2389 O O . ILE A 1 315 ? 24.188 21.922 22.266 1 76.94 315 ILE A O 1
ATOM 2393 N N . GLU A 1 316 ? 23.422 22.297 20.156 1 78.88 316 GLU A N 1
ATOM 2394 C CA . GLU A 1 316 ? 22.062 21.891 20.5 1 78.88 316 GLU A CA 1
ATOM 2395 C C . GLU A 1 316 ? 21.984 20.391 20.766 1 78.88 316 GLU A C 1
ATOM 2397 O O . GLU A 1 316 ? 21.219 19.938 21.625 1 78.88 316 GLU A O 1
ATOM 2402 N N . LYS A 1 317 ? 22.781 19.672 20.078 1 79.38 317 LYS A N 1
ATOM 2403 C CA . LYS A 1 317 ? 22.859 18.234 20.312 1 79.38 317 LYS A CA 1
ATOM 2404 C C . LYS A 1 317 ? 23.359 17.938 21.734 1 79.38 317 LYS A C 1
ATOM 2406 O O . LYS A 1 317 ? 22.828 17.062 22.406 1 79.38 317 LYS A O 1
ATOM 2411 N N . LEU A 1 318 ? 24.344 18.703 22.094 1 79.81 318 LEU A N 1
ATOM 2412 C CA . LEU A 1 318 ? 24.922 18.516 23.422 1 79.81 318 LEU A CA 1
ATOM 2413 C C . LEU A 1 318 ? 23.906 18.859 24.5 1 79.81 318 LEU A C 1
ATOM 2415 O O . LEU A 1 318 ? 23.797 18.141 25.5 1 79.81 318 LEU A O 1
ATOM 2419 N N . LYS A 1 319 ? 23.172 19.938 24.328 1 78.38 319 LYS A N 1
ATOM 2420 C CA . LYS A 1 319 ? 22.156 20.328 25.281 1 78.38 319 LYS A CA 1
ATOM 2421 C C . LYS A 1 319 ? 21.047 19.281 25.375 1 78.38 319 LYS A C 1
ATOM 2423 O O . LYS A 1 319 ? 20.578 18.953 26.469 1 78.38 319 LYS A O 1
ATOM 2428 N N . PHE A 1 320 ? 20.75 18.812 24.234 1 76.56 320 PHE A N 1
ATOM 2429 C CA . PHE A 1 320 ? 19.734 17.781 24.172 1 76.56 320 PHE A CA 1
ATOM 2430 C C . PHE A 1 320 ? 20.188 16.516 24.875 1 76.56 320 PHE A C 1
ATOM 2432 O O . PHE A 1 320 ? 19.438 15.93 25.656 1 76.56 320 PHE A O 1
ATOM 2439 N N . ALA A 1 321 ? 21.375 16.109 24.625 1 77.69 321 ALA A N 1
ATOM 2440 C CA . ALA A 1 321 ? 21.938 14.914 25.25 1 77.69 321 ALA A CA 1
ATOM 2441 C C . ALA A 1 321 ? 22.047 15.07 26.766 1 77.69 321 ALA A C 1
ATOM 2443 O O . ALA A 1 321 ? 21.734 14.148 27.516 1 77.69 321 ALA A O 1
ATOM 2444 N N . ALA A 1 322 ? 22.438 16.203 27.172 1 78.06 322 ALA A N 1
ATOM 2445 C CA . ALA A 1 322 ? 22.562 16.484 28.594 1 78.06 322 ALA A CA 1
ATOM 2446 C C . ALA A 1 322 ? 21.219 16.406 29.297 1 78.06 322 ALA A C 1
ATOM 2448 O O . ALA A 1 322 ? 21.109 15.836 30.375 1 78.06 322 ALA A O 1
ATOM 2449 N N . SER A 1 323 ? 20.266 17 28.609 1 75.5 323 SER A N 1
ATOM 2450 C CA . SER A 1 323 ? 18.906 16.984 29.172 1 75.5 323 SER A CA 1
ATOM 2451 C C . SER A 1 323 ? 18.375 15.555 29.25 1 75.5 323 SER A C 1
ATOM 2453 O O . SER A 1 323 ? 17.703 15.203 30.219 1 75.5 323 SER A O 1
ATOM 2455 N N . TYR A 1 324 ? 18.703 14.789 28.312 1 73.31 324 TYR A N 1
ATOM 2456 C CA . TYR A 1 324 ? 18.266 13.398 28.266 1 73.31 324 TYR A CA 1
ATOM 2457 C C . TYR A 1 324 ? 18.891 12.586 29.391 1 73.31 324 TYR A C 1
ATOM 2459 O O . TYR A 1 324 ? 18.203 11.828 30.078 1 73.31 324 TYR A O 1
ATOM 2467 N N . VAL A 1 325 ? 20.156 12.734 29.562 1 72.5 325 VAL A N 1
ATOM 2468 C CA . VAL A 1 325 ? 20.906 12.039 30.609 1 72.5 325 VAL A CA 1
ATOM 2469 C C . VAL A 1 325 ? 20.391 12.461 31.984 1 72.5 325 VAL A C 1
ATOM 2471 O O . VAL A 1 325 ? 20.203 11.617 32.875 1 72.5 325 VAL A O 1
ATOM 2474 N N . LEU A 1 326 ? 20.172 13.703 32.031 1 75.19 326 LEU A N 1
ATOM 2475 C CA . LEU A 1 326 ? 19.688 14.227 33.312 1 75.19 326 LEU A CA 1
ATOM 2476 C C . LEU A 1 326 ? 18.328 13.633 33.656 1 75.19 326 LEU A C 1
ATOM 2478 O O . LEU A 1 326 ? 18.094 13.234 34.812 1 75.19 326 LEU A O 1
ATOM 2482 N N . ARG A 1 327 ? 17.516 13.547 32.719 1 74.5 327 ARG A N 1
ATOM 2483 C CA . ARG A 1 327 ? 16.203 12.969 32.938 1 74.5 327 ARG A CA 1
ATOM 2484 C C . ARG A 1 327 ? 16.297 11.5 33.312 1 74.5 327 ARG A C 1
ATOM 2486 O O . ARG A 1 327 ? 15.578 11.031 34.188 1 74.5 327 ARG A O 1
ATOM 2493 N N . ARG A 1 328 ? 17.156 10.75 32.688 1 72.81 328 ARG A N 1
ATOM 2494 C CA . ARG A 1 328 ? 17.344 9.336 32.969 1 72.81 328 ARG A CA 1
ATOM 2495 C C . ARG A 1 328 ? 17.891 9.148 34.375 1 72.81 328 ARG A C 1
ATOM 2497 O O . ARG A 1 328 ? 17.5 8.211 35.094 1 72.81 328 ARG A O 1
ATOM 2504 N N . LEU A 1 329 ? 18.703 9.992 34.781 1 72.06 329 LEU A N 1
ATOM 2505 C CA . LEU A 1 329 ? 19.312 9.914 36.094 1 72.06 329 LEU A CA 1
ATOM 2506 C C . LEU A 1 329 ? 18.297 10.234 37.188 1 72.06 329 LEU A C 1
ATOM 2508 O O . LEU A 1 329 ? 18.297 9.609 38.25 1 72.06 329 LEU A O 1
ATOM 2512 N N . VAL A 1 330 ? 17.469 11.117 36.844 1 68.12 330 VAL A N 1
ATOM 2513 C CA . VAL A 1 330 ? 16.453 11.492 37.844 1 68.12 330 VAL A CA 1
ATOM 2514 C C . VAL A 1 330 ? 15.422 10.375 37.969 1 68.12 330 VAL A C 1
ATOM 2516 O O . VAL A 1 330 ? 14.977 10.055 39.062 1 68.12 330 VAL A O 1
ATOM 2519 N N . LYS A 1 331 ? 15.141 9.766 36.844 1 65.38 331 LYS A N 1
ATOM 2520 C CA . LYS A 1 331 ? 14.141 8.703 36.875 1 65.38 331 LYS A CA 1
ATOM 2521 C C . LYS A 1 331 ? 14.672 7.457 37.562 1 65.38 331 LYS A C 1
ATOM 2523 O O . LYS A 1 331 ? 13.906 6.699 38.156 1 65.38 331 LYS A O 1
ATOM 2528 N N . SER A 1 332 ? 15.906 7.172 37.469 1 66.88 332 SER A N 1
ATOM 2529 C CA . SER A 1 332 ? 16.5 5.984 38.094 1 66.88 332 SER A CA 1
ATOM 2530 C C . SER A 1 332 ? 16.641 6.145 39.594 1 66.88 332 SER A C 1
ATOM 2532 O O . SER A 1 332 ? 17 5.199 40.281 1 66.88 332 SER A O 1
ATOM 2534 N N . GLY A 1 333 ? 16.031 7.082 40.219 1 62.41 333 GLY A N 1
ATOM 2535 C CA . GLY A 1 333 ? 15.883 7.207 41.656 1 62.41 333 GLY A CA 1
ATOM 2536 C C . GLY A 1 333 ? 17.188 7.5 42.344 1 62.41 333 GLY A C 1
ATOM 2537 O O . GLY A 1 333 ? 17.281 7.391 43.594 1 62.41 333 GLY A O 1
ATOM 2538 N N . GLY A 1 334 ? 18.312 7.672 41.719 1 54.28 334 GLY A N 1
ATOM 2539 C CA . GLY A 1 334 ? 19.547 7.801 42.469 1 54.28 334 GLY A CA 1
ATOM 2540 C C . GLY A 1 334 ? 19.625 9.094 43.25 1 54.28 334 GLY A C 1
ATOM 2541 O O . GLY A 1 334 ? 18.656 9.859 43.312 1 54.28 334 GLY A O 1
ATOM 2542 N N . VAL A 1 335 ? 20.734 9.336 44.062 1 54.91 335 VAL A N 1
ATOM 2543 C CA . VAL A 1 335 ? 21.078 10.406 45 1 54.91 335 VAL A CA 1
ATOM 2544 C C . VAL A 1 335 ? 20.703 11.758 44.375 1 54.91 335 VAL A C 1
ATOM 2546 O O . VAL A 1 335 ? 20.312 12.68 45.094 1 54.91 335 VAL A O 1
ATOM 2549 N N . LEU A 1 336 ? 20.703 11.773 43.156 1 53.78 336 LEU A N 1
ATOM 2550 C CA . LEU A 1 336 ? 20.453 13.062 42.531 1 53.78 336 LEU A CA 1
ATOM 2551 C C . LEU A 1 336 ? 18.953 13.359 42.469 1 53.78 336 LEU A C 1
ATOM 2553 O O . LEU A 1 336 ? 18.547 14.5 42.219 1 53.78 336 LEU A O 1
ATOM 2557 N N . ALA A 1 337 ? 18.141 12.359 42.5 1 55.09 337 ALA A N 1
ATOM 2558 C CA . ALA A 1 337 ? 16.703 12.578 42.562 1 55.09 337 ALA A CA 1
ATOM 2559 C C . ALA A 1 337 ? 16.328 13.516 43.688 1 55.09 337 ALA A C 1
ATOM 2561 O O . ALA A 1 337 ? 15.391 14.312 43.562 1 55.09 337 ALA A O 1
ATOM 2562 N N . GLY A 1 338 ? 16.969 13.445 44.781 1 51.56 338 GLY A N 1
ATOM 2563 C CA . GLY A 1 338 ? 16.688 14.242 45.969 1 51.56 338 GLY A CA 1
ATOM 2564 C C . GLY A 1 338 ? 17.172 15.672 45.875 1 51.56 338 GLY A C 1
ATOM 2565 O O . GLY A 1 338 ? 16.781 16.531 46.656 1 51.56 338 GLY A O 1
ATOM 2566 N N . VAL A 1 339 ? 18.281 15.945 45.25 1 53.72 339 VAL A N 1
ATOM 2567 C CA . VAL A 1 339 ? 18.938 17.25 45.312 1 53.72 339 VAL A CA 1
ATOM 2568 C C . VAL A 1 339 ? 18.375 18.156 44.219 1 53.72 339 VAL A C 1
ATOM 2570 O O . VAL A 1 339 ? 18.438 19.375 44.312 1 53.72 339 VAL A O 1
ATOM 2573 N N . LEU A 1 340 ? 17.969 17.578 43.062 1 52.44 340 LEU A N 1
ATOM 2574 C CA . LEU A 1 340 ? 17.578 18.469 41.969 1 52.44 340 LEU A CA 1
ATOM 2575 C C . LEU A 1 340 ? 16.109 18.875 42.125 1 52.44 340 LEU A C 1
ATOM 2577 O O . LEU A 1 340 ? 15.258 18.031 42.438 1 52.44 340 LEU A O 1
ATOM 2581 N N . PRO A 1 341 ? 15.867 20.203 42.312 1 48.22 341 PRO A N 1
ATOM 2582 C CA . PRO A 1 341 ? 14.492 20.672 42.469 1 48.22 341 PRO A CA 1
ATOM 2583 C C . PRO A 1 341 ? 13.531 19.984 41.5 1 48.22 341 PRO A C 1
ATOM 2585 O O . PRO A 1 341 ? 13.922 19.625 40.375 1 48.22 341 PRO A O 1
ATOM 2588 N N . GLY A 1 342 ? 12.508 19.359 41.875 1 47.56 342 GLY A N 1
ATOM 2589 C CA . GLY A 1 342 ? 11.445 18.656 41.188 1 47.56 342 GLY A CA 1
ATOM 2590 C C . GLY A 1 342 ? 11.078 19.25 39.844 1 47.56 342 GLY A C 1
ATOM 2591 O O . GLY A 1 342 ? 10.688 18.531 38.938 1 47.56 342 GLY A O 1
ATOM 2592 N N . GLY A 1 343 ? 10.992 20.531 39.688 1 47.03 343 GLY A N 1
ATOM 2593 C CA . GLY A 1 343 ? 10.492 21.25 38.531 1 47.03 343 GLY A CA 1
ATOM 2594 C C . GLY A 1 343 ? 11.406 21.156 37.344 1 47.03 343 GLY A C 1
ATOM 2595 O O . GLY A 1 343 ? 10.992 21.438 36.219 1 47.03 343 GLY A O 1
ATOM 2596 N N . LEU A 1 344 ? 12.68 21.172 37.5 1 46.59 344 LEU A N 1
ATOM 2597 C CA . LEU A 1 344 ? 13.625 21.172 36.375 1 46.59 344 LEU A CA 1
ATOM 2598 C C . LEU A 1 344 ? 13.531 19.891 35.562 1 46.59 344 LEU A C 1
ATOM 2600 O O . LEU A 1 344 ? 13.828 19.859 34.375 1 46.59 344 LEU A O 1
ATOM 2604 N N . VAL A 1 345 ? 13.266 18.797 36.188 1 45.41 345 VAL A N 1
ATOM 2605 C CA . VAL A 1 345 ? 13.344 17.484 35.594 1 45.41 345 VAL A CA 1
ATOM 2606 C C . VAL A 1 345 ? 12.141 17.25 34.688 1 45.41 345 VAL A C 1
ATOM 2608 O O . VAL A 1 345 ? 12.219 16.484 33.719 1 45.41 345 VAL A O 1
ATOM 2611 N N . GLU A 1 346 ? 11.016 17.859 35 1 47.91 346 GLU A N 1
ATOM 2612 C CA . GLU A 1 346 ? 9.828 17.453 34.25 1 47.91 346 GLU A CA 1
ATOM 2613 C C . GLU A 1 346 ? 9.828 18.047 32.844 1 47.91 346 GLU A C 1
ATOM 2615 O O . GLU A 1 346 ? 9.172 17.531 31.938 1 47.91 346 GLU A O 1
ATOM 2620 N N . ARG A 1 347 ? 10.484 19.234 32.656 1 53.12 347 ARG A N 1
ATOM 2621 C CA . ARG A 1 347 ? 10.273 19.797 31.328 1 53.12 347 ARG A CA 1
ATOM 2622 C C . ARG A 1 347 ? 11.367 19.344 30.375 1 53.12 347 ARG A C 1
ATOM 2624 O O . ARG A 1 347 ? 12.539 19.656 30.578 1 53.12 347 ARG A O 1
ATOM 2631 N N . GLN A 1 348 ? 11.133 18.234 29.594 1 57.03 348 GLN A N 1
ATOM 2632 C CA . GLN A 1 348 ? 12.016 17.781 28.516 1 57.03 348 GLN A CA 1
ATOM 2633 C C . GLN A 1 348 ? 12.484 18.938 27.656 1 57.03 348 GLN A C 1
ATOM 2635 O O . GLN A 1 348 ? 11.68 19.781 27.25 1 57.03 348 GLN A O 1
ATOM 2640 N N . TYR A 1 349 ? 13.859 19.219 27.719 1 64.5 349 TYR A N 1
ATOM 2641 C CA . TYR A 1 349 ? 14.414 20.219 26.812 1 64.5 349 TYR A CA 1
ATOM 2642 C C . TYR A 1 349 ? 13.93 19.984 25.391 1 64.5 349 TYR A C 1
ATOM 2644 O O . TYR A 1 349 ? 14.07 18.891 24.844 1 64.5 349 TYR A O 1
ATOM 2652 N N . ILE A 1 350 ? 13.094 20.969 24.906 1 71.06 350 ILE A N 1
ATOM 2653 C CA . ILE A 1 350 ? 12.742 20.938 23.5 1 71.06 350 ILE A CA 1
ATOM 2654 C C . ILE A 1 350 ? 13.789 21.703 22.688 1 71.06 350 ILE A C 1
ATOM 2656 O O . ILE A 1 350 ? 13.961 22.906 22.875 1 71.06 350 ILE A O 1
ATOM 2660 N N . PRO A 1 351 ? 14.469 20.969 21.922 1 76.44 351 PRO A N 1
ATOM 2661 C CA . PRO A 1 351 ? 15.469 21.672 21.109 1 76.44 351 PRO A CA 1
ATOM 2662 C C . PRO A 1 351 ? 14.875 22.797 20.281 1 76.44 351 PRO A C 1
ATOM 2664 O O . PRO A 1 351 ? 13.688 22.766 19.938 1 76.44 351 PRO A O 1
ATOM 2667 N N . ASP A 1 352 ? 15.703 23.875 20.109 1 82.38 352 ASP A N 1
ATOM 2668 C CA . ASP A 1 352 ? 15.266 24.969 19.266 1 82.38 352 ASP A CA 1
ATOM 2669 C C . ASP A 1 352 ? 15.367 24.609 17.781 1 82.38 352 ASP A C 1
ATOM 2671 O O . ASP A 1 352 ? 16.391 24.875 17.156 1 82.38 352 ASP A O 1
ATOM 2675 N N . PHE A 1 353 ? 14.312 24.125 17.219 1 82.75 353 PHE A N 1
ATOM 2676 C CA . PHE A 1 353 ? 14.305 23.641 15.852 1 82.75 353 PHE A CA 1
ATOM 2677 C C . PHE A 1 353 ? 14.336 24.797 14.859 1 82.75 353 PHE A C 1
ATOM 2679 O O . PHE A 1 353 ? 14.586 24.594 13.672 1 82.75 353 PHE A O 1
ATOM 2686 N N . LYS A 1 354 ? 14.18 26.016 15.336 1 87.38 354 LYS A N 1
ATOM 2687 C CA . LYS A 1 354 ? 14.305 27.188 14.477 1 87.38 354 LYS A CA 1
ATOM 2688 C C . LYS A 1 354 ? 15.75 27.391 14.031 1 87.38 354 LYS A C 1
ATOM 2690 O O . LYS A 1 354 ? 16.016 28.109 13.062 1 87.38 354 LYS A O 1
ATOM 2695 N N . LYS A 1 355 ? 16.578 26.75 14.703 1 89 355 LYS A N 1
ATOM 2696 C CA . LYS A 1 355 ? 18 26.828 14.336 1 89 355 LYS A CA 1
ATOM 2697 C C . LYS A 1 355 ? 18.359 25.781 13.289 1 89 355 LYS A C 1
ATOM 2699 O O . LYS A 1 355 ? 19.406 25.875 12.641 1 89 355 LYS A O 1
ATOM 2704 N N . ALA A 1 356 ? 17.5 24.859 13.195 1 91.81 356 ALA A N 1
ATOM 2705 C CA . ALA A 1 356 ? 17.797 23.75 12.281 1 91.81 356 ALA A CA 1
ATOM 2706 C C . ALA A 1 356 ? 17.062 23.938 10.953 1 91.81 356 ALA A C 1
ATOM 2708 O O . ALA A 1 356 ? 17.5 23.422 9.922 1 91.81 356 ALA A O 1
ATOM 2709 N N . PHE A 1 357 ? 15.984 24.688 11.008 1 96.06 357 PHE A N 1
ATOM 2710 C CA . PHE A 1 357 ? 15.141 24.766 9.82 1 96.06 357 PHE A CA 1
ATOM 2711 C C . PHE A 1 357 ? 14.758 26.219 9.531 1 96.06 357 PHE A C 1
ATOM 2713 O O . PHE A 1 357 ? 14.547 27 10.461 1 96.06 357 PHE A O 1
ATOM 2720 N N . ASP A 1 358 ? 14.648 26.562 8.258 1 97.25 358 ASP A N 1
ATOM 2721 C CA . ASP A 1 358 ? 14.219 27.891 7.82 1 97.25 358 ASP A CA 1
ATOM 2722 C C . ASP A 1 358 ? 12.703 27.953 7.641 1 97.25 358 ASP A C 1
ATOM 2724 O O . ASP A 1 358 ? 12.094 29 7.832 1 97.25 358 ASP A O 1
ATOM 2728 N N . PHE A 1 359 ? 12.141 26.844 7.23 1 98.12 359 PHE A N 1
ATOM 2729 C CA . PHE A 1 359 ? 10.711 26.781 6.941 1 98.12 359 PHE A CA 1
ATOM 2730 C C . PHE A 1 359 ? 10.078 25.547 7.57 1 98.12 359 PHE A C 1
ATOM 2732 O O . PHE A 1 359 ? 10.742 24.531 7.742 1 98.12 359 PHE A O 1
ATOM 2739 N N . PHE A 1 360 ? 8.789 25.656 7.922 1 97.75 360 PHE A N 1
ATOM 2740 C CA . PHE A 1 360 ? 8.023 24.594 8.555 1 97.75 360 PHE A CA 1
ATOM 2741 C C . PHE A 1 360 ? 6.75 24.297 7.762 1 97.75 360 PHE A C 1
ATOM 2743 O O . PHE A 1 360 ? 5.973 25.203 7.469 1 97.75 360 PHE A O 1
ATOM 2750 N N . CYS A 1 361 ? 6.594 23.078 7.336 1 98.31 361 CYS A N 1
ATOM 2751 C CA . CYS A 1 361 ? 5.363 22.562 6.73 1 98.31 361 CYS A CA 1
ATOM 2752 C C . CYS A 1 361 ? 4.652 21.594 7.672 1 98.31 361 CYS A C 1
ATOM 2754 O O . CYS A 1 361 ? 4.996 20.422 7.723 1 98.31 361 CYS A O 1
ATOM 2756 N N . ILE A 1 362 ? 3.607 22.062 8.344 1 97.12 362 ILE A N 1
ATOM 2757 C CA . ILE A 1 362 ? 2.873 21.281 9.328 1 97.12 362 ILE A CA 1
ATOM 2758 C C . ILE A 1 362 ? 1.59 20.734 8.711 1 97.12 362 ILE A C 1
ATOM 2760 O O . ILE A 1 362 ? 0.814 21.484 8.109 1 97.12 362 ILE A O 1
ATOM 2764 N N . HIS A 1 363 ? 1.386 19.438 8.898 1 95.5 363 HIS A N 1
ATOM 2765 C CA . HIS A 1 363 ? 0.166 18.781 8.43 1 95.5 363 HIS A CA 1
ATOM 2766 C C . HIS A 1 363 ? -1.074 19.531 8.906 1 95.5 363 HIS A C 1
ATOM 2768 O O . HIS A 1 363 ? -1.192 19.875 10.086 1 95.5 363 HIS A O 1
ATOM 2774 N N . THR A 1 364 ? -2.016 19.719 8 1 95.69 364 THR A N 1
ATOM 2775 C CA . THR A 1 364 ? -3.215 20.484 8.305 1 95.69 364 THR A CA 1
ATOM 2776 C C . THR A 1 364 ? -4.32 19.578 8.844 1 95.69 364 THR A C 1
ATOM 2778 O O . THR A 1 364 ? -5.43 19.562 8.312 1 95.69 364 THR A O 1
ATOM 2781 N N . GLY A 1 365 ? -4.012 18.891 9.914 1 92.31 365 GLY A N 1
ATOM 2782 C CA . GLY A 1 365 ? -4.98 18.016 10.539 1 92.31 365 GLY A CA 1
ATOM 2783 C C . GLY A 1 365 ? -6.156 18.75 11.156 1 92.31 365 GLY A C 1
ATOM 2784 O O . GLY A 1 365 ? -7.234 18.188 11.32 1 92.31 365 GLY A O 1
ATOM 2785 N N . GLY A 1 366 ? -6.02 19.953 11.508 1 91.75 366 GLY A N 1
ATOM 2786 C CA . GLY A 1 366 ? -6.969 20.859 12.156 1 91.75 366 GLY A CA 1
ATOM 2787 C C . GLY A 1 366 ? -6.305 22 12.891 1 91.75 366 GLY A C 1
ATOM 2788 O O . GLY A 1 366 ? -5.086 22 13.086 1 91.75 366 GLY A O 1
ATOM 2789 N N . ARG A 1 367 ? -7.145 22.922 13.242 1 92.5 367 ARG A N 1
ATOM 2790 C CA . ARG A 1 367 ? -6.641 24.094 13.938 1 92.5 367 ARG A CA 1
ATOM 2791 C C . ARG A 1 367 ? -5.949 23.703 15.242 1 92.5 367 ARG A C 1
ATOM 2793 O O . ARG A 1 367 ? -4.879 24.234 15.562 1 92.5 367 ARG A O 1
ATOM 2800 N N . GLY A 1 368 ? -6.582 22.766 15.938 1 87.25 368 GLY A N 1
ATOM 2801 C CA . GLY A 1 368 ? -6.023 22.328 17.203 1 87.25 368 GLY A CA 1
ATOM 2802 C C . GLY A 1 368 ? -4.633 21.734 17.078 1 87.25 368 GLY A C 1
ATOM 2803 O O . GLY A 1 368 ? -3.775 21.953 17.938 1 87.25 368 GLY A O 1
ATOM 2804 N N . VAL A 1 369 ? -4.387 21.047 16.031 1 87.38 369 VAL A N 1
ATOM 2805 C CA . VAL A 1 369 ? -3.094 20.422 15.781 1 87.38 369 VAL A CA 1
ATOM 2806 C C . VAL A 1 369 ? -2.041 21.5 15.523 1 87.38 369 VAL A C 1
ATOM 2808 O O . VAL A 1 369 ? -0.941 21.438 16.078 1 87.38 369 VAL A O 1
ATOM 2811 N N . ILE A 1 370 ? -2.34 22.438 14.695 1 93.69 370 ILE A N 1
ATOM 2812 C CA . ILE A 1 370 ? -1.404 23.5 14.359 1 93.69 370 ILE A CA 1
ATOM 2813 C C . ILE A 1 370 ? -1.118 24.344 15.602 1 93.69 370 ILE A C 1
ATOM 2815 O O . ILE A 1 370 ? 0.034 24.688 15.875 1 93.69 370 ILE A O 1
ATOM 2819 N N . ASP A 1 371 ? -2.191 24.578 16.406 1 92.38 371 ASP A N 1
ATOM 2820 C CA . ASP A 1 371 ? -2.035 25.328 17.656 1 92.38 371 ASP A CA 1
ATOM 2821 C C . ASP A 1 371 ? -1.076 24.625 18.609 1 92.38 371 ASP A C 1
ATOM 2823 O O . ASP A 1 371 ? -0.206 25.25 19.203 1 92.38 371 ASP A O 1
ATOM 2827 N N . ALA A 1 372 ? -1.28 23.359 18.719 1 87.69 372 ALA A N 1
ATOM 2828 C CA . ALA A 1 372 ? -0.457 22.562 19.625 1 87.69 372 ALA A CA 1
ATOM 2829 C C . ALA A 1 372 ? 1.008 22.594 19.203 1 87.69 372 ALA A C 1
ATOM 2831 O O . ALA A 1 372 ? 1.902 22.734 20.031 1 87.69 372 ALA A O 1
ATOM 2832 N N . LEU A 1 373 ? 1.229 22.469 17.969 1 89.31 373 LEU A N 1
ATOM 2833 C CA . LEU A 1 373 ? 2.602 22.453 17.469 1 89.31 373 LEU A CA 1
ATOM 2834 C C . LEU A 1 373 ? 3.232 23.828 17.562 1 89.31 373 LEU A C 1
ATOM 2836 O O . LEU A 1 373 ? 4.418 23.969 17.875 1 89.31 373 LEU A O 1
ATOM 2840 N N . GLU A 1 374 ? 2.461 24.812 17.203 1 92.38 374 GLU A N 1
ATOM 2841 C CA . GLU A 1 374 ? 2.918 26.203 17.328 1 92.38 374 GLU A CA 1
ATOM 2842 C C . GLU A 1 374 ? 3.369 26.5 18.75 1 92.38 374 GLU A C 1
ATOM 2844 O O . GLU A 1 374 ? 4.441 27.062 18.969 1 92.38 374 GLU A O 1
ATOM 2849 N N . LYS A 1 375 ? 2.57 26.062 19.672 1 89.06 375 LYS A N 1
ATOM 2850 C CA . LYS A 1 375 ? 2.859 26.297 21.078 1 89.06 375 LYS A CA 1
ATOM 2851 C C . LYS A 1 375 ? 4.066 25.469 21.531 1 89.06 375 LYS A C 1
ATOM 2853 O O . LYS A 1 375 ? 5 26.016 22.141 1 89.06 375 LYS A O 1
ATOM 2858 N N . HIS A 1 376 ? 4.086 24.25 21.234 1 84.38 376 HIS A N 1
ATOM 2859 C CA . HIS A 1 376 ? 5.105 23.312 21.719 1 84.38 376 HIS A CA 1
ATOM 2860 C C . HIS A 1 376 ? 6.473 23.656 21.125 1 84.38 376 HIS A C 1
ATOM 2862 O O . HIS A 1 376 ? 7.496 23.484 21.797 1 84.38 376 HIS A O 1
ATOM 2868 N N . MET A 1 377 ? 6.492 24.125 19.953 1 88.31 377 MET A N 1
ATOM 2869 C CA . MET A 1 377 ? 7.758 24.406 19.281 1 88.31 377 MET A CA 1
ATOM 2870 C C . MET A 1 377 ? 8.062 25.906 19.312 1 88.31 377 MET A C 1
ATOM 2872 O O . MET A 1 377 ? 9.078 26.344 18.766 1 88.31 377 MET A O 1
ATOM 2876 N N . ARG A 1 378 ? 7.238 26.719 19.922 1 90.5 378 ARG A N 1
ATOM 2877 C CA . ARG A 1 378 ? 7.391 28.156 20.047 1 90.5 378 ARG A CA 1
ATOM 2878 C C . ARG A 1 378 ? 7.633 28.812 18.688 1 90.5 378 ARG A C 1
ATOM 2880 O O . ARG A 1 378 ? 8.586 29.562 18.516 1 90.5 378 ARG A O 1
ATOM 2887 N N . LEU A 1 379 ? 6.812 28.406 17.766 1 94.25 379 LEU A N 1
ATOM 2888 C CA . LEU A 1 379 ? 6.934 28.953 16.422 1 94.25 379 LEU A CA 1
ATOM 2889 C C . LEU A 1 379 ? 6.289 30.328 16.328 1 94.25 379 LEU A C 1
ATOM 2891 O O . LEU A 1 379 ? 5.332 30.625 17.047 1 94.25 379 LEU A O 1
ATOM 2895 N N . SER A 1 380 ? 6.855 31.188 15.484 1 94.88 380 SER A N 1
ATOM 2896 C CA . SER A 1 380 ? 6.277 32.5 15.227 1 94.88 380 SER A CA 1
ATOM 2897 C C . SER A 1 380 ? 5.074 32.406 14.297 1 94.88 380 SER A C 1
ATOM 2899 O O . SER A 1 380 ? 4.867 31.391 13.641 1 94.88 380 SER A O 1
ATOM 2901 N N . ARG A 1 381 ? 4.312 33.5 14.25 1 93.88 381 ARG A N 1
ATOM 2902 C CA . ARG A 1 381 ? 3.17 33.625 13.352 1 93.88 381 ARG A CA 1
ATOM 2903 C C . ARG A 1 381 ? 3.592 33.406 11.898 1 93.88 381 ARG A C 1
ATOM 2905 O O . ARG A 1 381 ? 2.873 32.781 11.125 1 93.88 381 ARG A O 1
ATOM 2912 N N . LYS A 1 382 ? 4.73 33.938 11.586 1 95.12 382 LYS A N 1
ATOM 2913 C CA . LYS A 1 382 ? 5.254 33.781 10.227 1 95.12 382 LYS A CA 1
ATOM 2914 C C . LYS A 1 382 ? 5.582 32.344 9.906 1 95.12 382 LYS A C 1
ATOM 2916 O O . LYS A 1 382 ? 5.352 31.875 8.789 1 95.12 382 LYS A O 1
ATOM 2921 N N . GLN A 1 383 ? 6.059 31.609 10.883 1 96.5 383 GLN A N 1
ATOM 2922 C CA . GLN A 1 383 ? 6.504 30.234 10.68 1 96.5 383 GLN A CA 1
ATOM 2923 C C . GLN A 1 383 ? 5.32 29.297 10.539 1 96.5 383 GLN A C 1
ATOM 2925 O O . GLN A 1 383 ? 5.422 28.25 9.875 1 96.5 383 GLN A O 1
ATOM 2930 N N . VAL A 1 384 ? 4.164 29.625 11.07 1 97.31 384 VAL A N 1
ATOM 2931 C CA . VAL A 1 384 ? 3.014 28.734 10.984 1 97.31 384 VAL A CA 1
ATOM 2932 C C . VAL A 1 384 ? 2.082 29.188 9.867 1 97.31 384 VAL A C 1
ATOM 2934 O O . VAL A 1 384 ? 1.107 28.516 9.539 1 97.31 384 VAL A O 1
ATOM 2937 N N . GLU A 1 385 ? 2.379 30.344 9.273 1 98 385 GLU A N 1
ATOM 2938 C CA . GLU A 1 385 ? 1.503 30.953 8.273 1 98 385 GLU A CA 1
ATOM 2939 C C . GLU A 1 385 ? 1.219 29.984 7.129 1 98 385 GLU A C 1
ATOM 2941 O O . GLU A 1 385 ? 0.078 29.859 6.676 1 98 385 GLU A O 1
ATOM 2946 N N . PRO A 1 386 ? 2.246 29.219 6.617 1 98.19 386 PRO A N 1
ATOM 2947 C CA . PRO A 1 386 ? 1.955 28.312 5.504 1 98.19 386 PRO A CA 1
ATOM 2948 C C . PRO A 1 386 ? 0.883 27.281 5.844 1 98.19 386 PRO A C 1
ATOM 2950 O O . PRO A 1 386 ? -0.015 27.031 5.039 1 98.19 386 PRO A O 1
ATOM 2953 N N . SER A 1 387 ? 0.936 26.734 6.996 1 98.44 387 SER A N 1
ATOM 2954 C CA . SER A 1 387 ? -0.004 25.688 7.395 1 98.44 387 SER A CA 1
ATOM 2955 C C . SER A 1 387 ? -1.377 26.281 7.707 1 98.44 387 SER A C 1
ATOM 2957 O O . SER A 1 387 ? -2.402 25.656 7.422 1 98.44 387 SER A O 1
ATOM 2959 N N . ARG A 1 388 ? -1.38 27.469 8.344 1 98.19 388 ARG A N 1
ATOM 2960 C CA . ARG A 1 388 ? -2.65 28.141 8.57 1 98.19 388 ARG A CA 1
ATOM 2961 C C . ARG A 1 388 ? -3.328 28.5 7.25 1 98.19 388 ARG A C 1
ATOM 2963 O O . ARG A 1 388 ? -4.543 28.344 7.113 1 98.19 388 ARG A O 1
ATOM 2970 N N . ALA A 1 389 ? -2.525 28.953 6.34 1 98.19 389 ALA A N 1
ATOM 2971 C CA . ALA A 1 389 ? -3.053 29.312 5.027 1 98.19 389 ALA A CA 1
ATOM 2972 C C . ALA A 1 389 ? -3.623 28.078 4.316 1 98.19 389 ALA A C 1
ATOM 2974 O O . ALA A 1 389 ? -4.711 28.141 3.74 1 98.19 389 ALA A O 1
ATOM 2975 N N . ALA A 1 390 ? -2.875 27 4.34 1 98.12 390 ALA A N 1
ATOM 2976 C CA . ALA A 1 390 ? -3.332 25.766 3.688 1 98.12 390 ALA A CA 1
ATOM 2977 C C . ALA A 1 390 ? -4.633 25.266 4.309 1 98.12 390 ALA A C 1
ATOM 2979 O O . ALA A 1 390 ? -5.551 24.859 3.592 1 98.12 390 ALA A O 1
ATOM 2980 N N . LEU A 1 391 ? -4.691 25.297 5.637 1 98 391 LEU A N 1
ATOM 2981 C CA . LEU A 1 391 ? -5.93 24.891 6.293 1 98 391 LEU A CA 1
ATOM 2982 C C . LEU A 1 391 ? -7.082 25.797 5.906 1 98 391 LEU A C 1
ATOM 2984 O O . LEU A 1 391 ? -8.188 25.344 5.613 1 98 391 LEU A O 1
ATOM 2988 N N . TYR A 1 392 ? -6.809 27.062 5.91 1 97.88 392 TYR A N 1
ATOM 2989 C CA . TYR A 1 392 ? -7.824 28.078 5.625 1 97.88 392 TYR A CA 1
ATOM 2990 C C . TYR A 1 392 ? -8.344 27.938 4.199 1 97.88 392 TYR A C 1
ATOM 2992 O O . TYR A 1 392 ? -9.555 28.016 3.959 1 97.88 392 TYR A O 1
ATOM 3000 N N . ARG A 1 393 ? -7.508 27.719 3.312 1 97.19 393 ARG A N 1
ATOM 3001 C CA . ARG A 1 393 ? -7.902 27.734 1.907 1 97.19 393 ARG A CA 1
ATOM 3002 C C . ARG A 1 393 ? -8.391 26.359 1.456 1 97.19 393 ARG A C 1
ATOM 3004 O O . ARG A 1 393 ? -9.289 26.25 0.627 1 97.19 393 ARG A O 1
ATOM 3011 N N . PHE A 1 394 ? -7.77 25.281 1.955 1 97.69 394 PHE A N 1
ATOM 3012 C CA . PHE A 1 394 ? -8.008 23.969 1.367 1 97.69 394 PHE A CA 1
ATOM 3013 C C . PHE A 1 394 ? -8.609 23.016 2.393 1 97.69 394 PHE A C 1
ATOM 3015 O O . PHE A 1 394 ? -9.156 21.969 2.031 1 97.69 394 PHE A O 1
ATOM 3022 N N . GLY A 1 395 ? -8.562 23.297 3.682 1 96.81 395 GLY A N 1
ATOM 3023 C CA . GLY A 1 395 ? -9.008 22.375 4.715 1 96.81 395 GLY A CA 1
ATOM 3024 C C . GLY A 1 395 ? -8.008 21.281 5.016 1 96.81 395 GLY A C 1
ATOM 3025 O O . GLY A 1 395 ? -6.801 21.469 4.816 1 96.81 395 GLY A O 1
ATOM 3026 N N . ASN A 1 396 ? -8.484 20.234 5.703 1 96.25 396 ASN A N 1
ATOM 3027 C CA . ASN A 1 396 ? -7.645 19.062 5.914 1 96.25 396 ASN A CA 1
ATOM 3028 C C . ASN A 1 396 ? -7.496 18.25 4.633 1 96.25 396 ASN A C 1
ATOM 3030 O O . ASN A 1 396 ? -8.359 17.438 4.312 1 96.25 396 ASN A O 1
ATOM 3034 N N . VAL A 1 397 ? -6.352 18.375 4.043 1 97 397 VAL A N 1
ATOM 3035 C CA . VAL A 1 397 ? -6.078 17.672 2.793 1 97 397 VAL A CA 1
ATOM 3036 C C . VAL A 1 397 ? -5.141 16.5 3.049 1 97 397 VAL A C 1
ATOM 3038 O O . VAL A 1 397 ? -4.414 16.078 2.15 1 97 397 VAL A O 1
ATOM 3041 N N . SER A 1 398 ? -5.125 16.016 4.172 1 95.56 398 SER A N 1
ATOM 3042 C CA . SER A 1 398 ? -4.535 14.758 4.594 1 95.56 398 SER A CA 1
ATOM 3043 C C . SER A 1 398 ? -3.074 14.656 4.168 1 95.56 398 SER A C 1
ATOM 3045 O O . SER A 1 398 ? -2.27 15.539 4.48 1 95.56 398 SER A O 1
ATOM 3047 N N . SER A 1 399 ? -2.691 13.633 3.404 1 97.12 399 SER A N 1
ATOM 3048 C CA . SER A 1 399 ? -1.307 13.281 3.111 1 97.12 399 SER A CA 1
ATOM 3049 C C . SER A 1 399 ? -0.673 14.281 2.152 1 97.12 399 SER A C 1
ATOM 3051 O O . SER A 1 399 ? 0.54 14.258 1.935 1 97.12 399 SER A O 1
ATOM 3053 N N . THR A 1 400 ? -1.42 15.258 1.62 1 98.06 400 THR A N 1
ATOM 3054 C CA . THR A 1 400 ? -0.901 16.234 0.663 1 98.06 400 THR A CA 1
ATOM 3055 C C . THR A 1 400 ? -0.563 17.547 1.356 1 98.06 400 THR A C 1
ATOM 3057 O O . THR A 1 400 ? 0.092 18.406 0.772 1 98.06 400 THR A O 1
ATOM 3060 N N . SER A 1 401 ? -0.944 17.719 2.605 1 97.56 401 SER A N 1
ATOM 3061 C CA . SER A 1 401 ? -0.939 18.984 3.309 1 97.56 401 SER A CA 1
ATOM 3062 C C . SER A 1 401 ? 0.431 19.656 3.236 1 97.56 401 SER A C 1
ATOM 3064 O O . SER A 1 401 ? 0.532 20.859 2.949 1 97.56 401 SER A O 1
ATOM 3066 N N . VAL A 1 402 ? 1.468 18.906 3.453 1 98.44 402 VAL A N 1
ATOM 3067 C CA . VAL A 1 402 ? 2.807 19.469 3.586 1 98.44 402 VAL A CA 1
ATOM 3068 C C . VAL A 1 402 ? 3.283 20 2.234 1 98.44 402 VAL A C 1
ATOM 3070 O O . VAL A 1 402 ? 4.129 20.891 2.172 1 98.44 402 VAL A O 1
ATOM 3073 N N . TRP A 1 403 ? 2.758 19.5 1.164 1 98.56 403 TRP A N 1
ATOM 3074 C CA . TRP A 1 403 ? 3.127 19.984 -0.162 1 98.56 403 TRP A CA 1
ATOM 3075 C C . TRP A 1 403 ? 2.391 21.281 -0.493 1 98.56 403 TRP A C 1
ATOM 3077 O O . TRP A 1 403 ? 2.928 22.156 -1.19 1 98.56 403 TRP A O 1
ATOM 3087 N N . TYR A 1 404 ? 1.11 21.406 -0.012 1 98.19 404 TYR A N 1
ATOM 3088 C CA . TYR A 1 404 ? 0.423 22.688 -0.135 1 98.19 404 TYR A CA 1
ATOM 3089 C C . TYR A 1 404 ? 1.146 23.781 0.653 1 98.19 404 TYR A C 1
ATOM 3091 O O . TYR A 1 404 ? 1.239 24.922 0.203 1 98.19 404 TYR A O 1
ATOM 3099 N N . ASP A 1 405 ? 1.63 23.375 1.858 1 98.19 405 ASP A N 1
ATOM 3100 C CA . ASP A 1 405 ? 2.438 24.297 2.658 1 98.19 405 ASP A CA 1
ATOM 3101 C C . ASP A 1 405 ? 3.666 24.766 1.882 1 98.19 405 ASP A C 1
ATOM 3103 O O . ASP A 1 405 ? 3.957 25.953 1.836 1 98.19 405 ASP A O 1
ATOM 3107 N N . LEU A 1 406 ? 4.379 23.797 1.332 1 98.31 406 LEU A N 1
ATOM 3108 C CA . LEU A 1 406 ? 5.609 24.125 0.616 1 98.31 406 LEU A CA 1
ATOM 3109 C C . LEU A 1 406 ? 5.312 24.984 -0.602 1 98.31 406 LEU A C 1
ATOM 3111 O O . LEU A 1 406 ? 6.074 25.906 -0.916 1 98.31 406 LEU A O 1
ATOM 3115 N N . ALA A 1 407 ? 4.246 24.703 -1.296 1 97.62 407 ALA A N 1
ATOM 3116 C CA . ALA A 1 407 ? 3.834 25.531 -2.424 1 97.62 407 ALA A CA 1
ATOM 3117 C C . ALA A 1 407 ? 3.59 26.969 -1.982 1 97.62 407 ALA A C 1
ATOM 3119 O O . ALA A 1 407 ? 3.928 27.922 -2.703 1 97.62 407 ALA A O 1
ATOM 3120 N N . PHE A 1 408 ? 2.924 27.109 -0.851 1 97.25 408 PHE A N 1
ATOM 3121 C CA . PHE A 1 408 ? 2.713 28.438 -0.293 1 97.25 408 PHE A CA 1
ATOM 3122 C C . PHE A 1 408 ? 4.043 29.141 -0.068 1 97.25 408 PHE A C 1
ATOM 3124 O O . PHE A 1 408 ? 4.199 30.312 -0.433 1 97.25 408 PHE A O 1
ATOM 3131 N N . ILE A 1 409 ? 4.969 28.469 0.584 1 97.31 409 ILE A N 1
ATOM 3132 C CA . ILE A 1 409 ? 6.281 29.031 0.9 1 97.31 409 ILE A CA 1
ATOM 3133 C C . ILE A 1 409 ? 6.973 29.484 -0.385 1 97.31 409 ILE A C 1
ATOM 3135 O O . ILE A 1 409 ? 7.5 30.594 -0.456 1 97.31 409 ILE A O 1
ATOM 3139 N N . GLU A 1 410 ? 6.938 28.656 -1.387 1 96.75 410 GLU A N 1
ATOM 3140 C CA . GLU A 1 410 ? 7.555 29 -2.662 1 96.75 410 GLU A CA 1
ATOM 3141 C C . GLU A 1 410 ? 6.883 30.219 -3.289 1 96.75 410 GLU A C 1
ATOM 3143 O O . GLU A 1 410 ? 7.547 31.031 -3.93 1 96.75 410 GLU A O 1
ATOM 3148 N N . ALA A 1 411 ? 5.625 30.297 -3.129 1 95 411 ALA A N 1
ATOM 3149 C CA . ALA A 1 411 ? 4.848 31.328 -3.805 1 95 411 ALA A CA 1
ATOM 3150 C C . ALA A 1 411 ? 4.984 32.688 -3.1 1 95 411 ALA A C 1
ATOM 3152 O O . ALA A 1 411 ? 5.012 33.719 -3.746 1 95 411 ALA A O 1
ATOM 3153 N N . PHE A 1 412 ? 5.035 32.688 -1.765 1 94.25 412 PHE A N 1
ATOM 3154 C CA . PHE A 1 412 ? 4.855 33.938 -1.039 1 94.25 412 PHE A CA 1
ATOM 3155 C C . PHE A 1 412 ? 6.133 34.344 -0.303 1 94.25 412 PHE A C 1
ATOM 3157 O O . PHE A 1 412 ? 6.332 35.5 0.033 1 94.25 412 PHE A O 1
ATOM 3164 N N . GLN A 1 413 ? 6.969 33.344 -0.034 1 93.06 413 GLN A N 1
ATOM 3165 C CA . GLN A 1 413 ? 8.141 33.656 0.79 1 93.06 413 GLN A CA 1
ATOM 3166 C C . GLN A 1 413 ? 9.43 33.406 0.019 1 93.06 413 GLN A C 1
ATOM 3168 O O . GLN A 1 413 ? 10.43 34.094 0.229 1 93.06 413 GLN A O 1
ATOM 3173 N N . GLY A 1 414 ? 9.367 32.5 -0.92 1 94.69 414 GLY A N 1
ATOM 3174 C CA . GLY A 1 414 ? 10.578 32.062 -1.598 1 94.69 414 GLY A CA 1
ATOM 3175 C C . GLY A 1 414 ? 11.484 31.219 -0.723 1 94.69 414 GLY A C 1
ATOM 3176 O O . GLY A 1 414 ? 11.352 31.219 0.502 1 94.69 414 GLY A O 1
ATOM 3177 N N . VAL A 1 415 ? 12.32 30.438 -1.361 1 96.81 415 VAL A N 1
ATOM 3178 C CA . VAL A 1 415 ? 13.289 29.578 -0.666 1 96.81 415 VAL A CA 1
ATOM 3179 C C . VAL A 1 415 ? 14.672 29.781 -1.272 1 96.81 415 VAL A C 1
ATOM 3181 O O . VAL A 1 415 ? 14.883 29.5 -2.457 1 96.81 415 VAL A O 1
ATOM 3184 N N . ALA A 1 416 ? 15.672 30.266 -0.515 1 97.19 416 ALA A N 1
ATOM 3185 C CA . ALA A 1 416 ? 17.031 30.453 -1.014 1 97.19 416 ALA A CA 1
ATOM 3186 C C . ALA A 1 416 ? 17.781 29.125 -1.042 1 97.19 416 ALA A C 1
ATOM 3188 O O . ALA A 1 416 ? 17.453 28.188 -0.297 1 97.19 416 ALA A O 1
ATOM 3189 N N . ALA A 1 417 ? 18.781 29.062 -1.946 1 96.69 417 ALA A N 1
ATOM 3190 C CA . ALA A 1 417 ? 19.609 27.875 -2.021 1 96.69 417 ALA A CA 1
ATOM 3191 C C . ALA A 1 417 ? 20.219 27.531 -0.66 1 96.69 417 ALA A C 1
ATOM 3193 O O . ALA A 1 417 ? 20.688 28.422 0.055 1 96.69 417 ALA A O 1
ATOM 3194 N N . GLY A 1 418 ? 20.078 26.281 -0.279 1 97.06 418 GLY A N 1
ATOM 3195 C CA . GLY A 1 418 ? 20.688 25.828 0.961 1 97.06 418 GLY A CA 1
ATOM 3196 C C . GLY A 1 418 ? 19.75 25.891 2.148 1 97.06 418 GLY A C 1
ATOM 3197 O O . GLY A 1 418 ? 20 25.281 3.186 1 97.06 418 GLY A O 1
ATOM 3198 N N . GLN A 1 419 ? 18.688 26.625 2.027 1 97.81 419 GLN A N 1
ATOM 3199 C CA . GLN A 1 419 ? 17.719 26.688 3.119 1 97.81 419 GLN A CA 1
ATOM 3200 C C . GLN A 1 419 ? 17.016 25.344 3.318 1 97.81 419 GLN A C 1
ATOM 3202 O O . GLN A 1 419 ? 16.844 24.578 2.367 1 97.81 419 GLN A O 1
ATOM 3207 N N . ARG A 1 420 ? 16.609 25.094 4.559 1 98 420 ARG A N 1
ATOM 3208 C CA . ARG A 1 420 ? 16.062 23.797 4.953 1 98 420 ARG A CA 1
ATOM 3209 C C . ARG A 1 420 ? 14.57 23.906 5.266 1 98 420 ARG A C 1
ATOM 3211 O O . ARG A 1 420 ? 14.133 24.844 5.949 1 98 420 ARG A O 1
ATOM 3218 N N . VAL A 1 421 ? 13.852 22.969 4.727 1 98.44 421 VAL A N 1
ATOM 3219 C CA . VAL A 1 421 ? 12.414 22.859 4.973 1 98.44 421 VAL A CA 1
ATOM 3220 C C . VAL A 1 421 ? 12.141 21.594 5.781 1 98.44 421 VAL A C 1
ATOM 3222 O O . VAL A 1 421 ? 12.578 20.5 5.414 1 98.44 421 VAL A O 1
ATOM 3225 N N . TRP A 1 422 ? 11.422 21.75 6.926 1 98.06 422 TRP A N 1
ATOM 3226 C CA . TRP A 1 422 ? 10.969 20.609 7.719 1 98.06 422 TRP A CA 1
ATOM 3227 C C . TRP A 1 422 ? 9.5 20.312 7.441 1 98.06 422 TRP A C 1
ATOM 3229 O O . TRP A 1 422 ? 8.633 21.141 7.699 1 98.06 422 TRP A O 1
ATOM 3239 N N . GLN A 1 423 ? 9.242 19.188 6.867 1 98.19 423 GLN A N 1
ATOM 3240 C CA . GLN A 1 423 ? 7.875 18.703 6.715 1 98.19 423 GLN A CA 1
ATOM 3241 C C . GLN A 1 423 ? 7.504 17.75 7.844 1 98.19 423 GLN A C 1
ATOM 3243 O O . GLN A 1 423 ? 8.219 16.766 8.094 1 98.19 423 GLN A O 1
ATOM 3248 N N . LEU A 1 424 ? 6.355 18.031 8.5 1 96.25 424 LEU A N 1
ATOM 3249 C CA . LEU A 1 424 ? 5.848 17.219 9.602 1 96.25 424 LEU A CA 1
ATOM 3250 C C . LEU A 1 424 ? 4.414 16.781 9.336 1 96.25 424 LEU A C 1
ATOM 3252 O O . LEU A 1 424 ? 3.533 17.609 9.102 1 96.25 424 LEU A O 1
ATOM 3256 N N . ALA A 1 425 ? 4.246 15.484 9.344 1 96.62 425 ALA A N 1
ATOM 3257 C CA . ALA A 1 425 ? 2.914 14.93 9.109 1 96.62 425 ALA A CA 1
ATOM 3258 C C . ALA A 1 425 ? 2.602 13.82 10.102 1 96.62 425 ALA A C 1
ATOM 3260 O O . ALA A 1 425 ? 3.494 13.062 10.5 1 96.62 425 ALA A O 1
ATOM 3261 N N . PHE A 1 426 ? 1.422 13.703 10.523 1 94.88 426 PHE A N 1
ATOM 3262 C CA . PHE A 1 426 ? 1.019 12.641 11.438 1 94.88 426 PHE A CA 1
ATOM 3263 C C . PHE A 1 426 ? -0.335 12.07 11.039 1 94.88 426 PHE A C 1
ATOM 3265 O O . PHE A 1 426 ? -1.079 12.688 10.273 1 94.88 426 PHE A O 1
ATOM 3272 N N . GLY A 1 427 ? -0.593 10.898 11.453 1 93 427 GLY A N 1
ATOM 3273 C CA . GLY A 1 427 ? -1.812 10.203 11.07 1 93 427 GLY A CA 1
ATOM 3274 C C . GLY A 1 427 ? -1.982 8.867 11.773 1 93 427 GLY A C 1
ATOM 3275 O O . GLY A 1 427 ? -1.21 8.531 12.672 1 93 427 GLY A O 1
ATOM 3276 N N . SER A 1 428 ? -2.953 8.109 11.281 1 94.06 428 SER A N 1
ATOM 3277 C CA . SER A 1 428 ? -3.398 6.863 11.891 1 94.06 428 SER A CA 1
ATOM 3278 C C . SER A 1 428 ? -2.25 5.867 12.023 1 94.06 428 SER A C 1
ATOM 3280 O O . SER A 1 428 ? -1.396 5.781 11.141 1 94.06 428 SER A O 1
ATOM 3282 N N . GLY A 1 429 ? -2.312 5.043 13.242 1 87.62 429 GLY A N 1
ATOM 3283 C CA . GLY A 1 429 ? -1.317 4.008 13.477 1 87.62 429 GLY A CA 1
ATOM 3284 C C . GLY A 1 429 ? -0.701 4.074 14.859 1 87.62 429 GLY A C 1
ATOM 3285 O O . GLY A 1 429 ? -0.632 3.062 15.562 1 87.62 429 GLY A O 1
ATOM 3286 N N . PHE A 1 430 ? -0.523 5.332 15.82 1 94.88 430 PHE A N 1
ATOM 3287 C CA . PHE A 1 430 ? -0.394 6.711 15.367 1 94.88 430 PHE A CA 1
ATOM 3288 C C . PHE A 1 430 ? 1.026 6.996 14.891 1 94.88 430 PHE A C 1
ATOM 3290 O O . PHE A 1 430 ? 1.993 6.707 15.602 1 94.88 430 PHE A O 1
ATOM 3297 N N . LYS A 1 431 ? 1.177 7.551 13.75 1 96.5 431 LYS A N 1
ATOM 3298 C CA . LYS A 1 431 ? 2.463 7.824 13.109 1 96.5 431 LYS A CA 1
ATOM 3299 C C . LYS A 1 431 ? 2.803 9.312 13.172 1 96.5 431 LYS A C 1
ATOM 3301 O O . LYS A 1 431 ? 1.906 10.156 13.203 1 96.5 431 LYS A O 1
ATOM 3306 N N . PHE A 1 432 ? 4.023 9.633 13.266 1 96.06 432 PHE A N 1
ATOM 3307 C CA . PHE A 1 432 ? 4.621 10.953 13.086 1 96.06 432 PHE A CA 1
ATOM 3308 C C . PHE A 1 432 ? 5.863 10.867 12.211 1 96.06 432 PHE A C 1
ATOM 3310 O O . PHE A 1 432 ? 6.863 10.258 12.594 1 96.06 432 PHE A O 1
ATOM 3317 N N . ASN A 1 433 ? 5.781 11.523 11.055 1 97.81 433 ASN A N 1
ATOM 3318 C CA . ASN A 1 433 ? 6.852 11.398 10.07 1 97.81 433 ASN A CA 1
ATOM 3319 C C . ASN A 1 433 ? 7.402 12.766 9.656 1 97.81 433 ASN A C 1
ATOM 3321 O O . ASN A 1 433 ? 6.645 13.727 9.539 1 97.81 433 ASN A O 1
ATOM 3325 N N . SER A 1 434 ? 8.742 12.766 9.461 1 97.44 434 SER A N 1
ATOM 3326 C CA . SER A 1 434 ? 9.461 13.992 9.109 1 97.44 434 SER A CA 1
ATOM 3327 C C . SER A 1 434 ? 10.25 13.812 7.82 1 97.44 434 SER A C 1
ATOM 3329 O O . SER A 1 434 ? 10.852 12.758 7.594 1 97.44 434 SER A O 1
ATOM 3331 N N . SER A 1 435 ? 10.164 14.742 6.961 1 98.19 435 SER A N 1
ATOM 3332 C CA . SER A 1 435 ? 11.125 14.875 5.867 1 98.19 435 SER A CA 1
ATOM 3333 C C . SER A 1 435 ? 11.859 16.203 5.93 1 98.19 435 SER A C 1
ATOM 3335 O O . SER A 1 435 ? 11.266 17.234 6.281 1 98.19 435 SER A O 1
ATOM 3337 N N . VAL A 1 436 ? 13.133 16.188 5.676 1 98.31 436 VAL A N 1
ATOM 3338 C CA . VAL A 1 436 ? 13.977 17.391 5.633 1 98.31 436 VAL A CA 1
ATOM 3339 C C . VAL A 1 436 ? 14.453 17.625 4.203 1 98.31 436 VAL A C 1
ATOM 3341 O O . VAL A 1 436 ? 15.219 16.828 3.654 1 98.31 436 VAL A O 1
ATOM 3344 N N . LEU A 1 437 ? 14 18.719 3.629 1 98.5 437 LEU A N 1
ATOM 3345 C CA . LEU A 1 437 ? 14.398 19.125 2.283 1 98.5 437 LEU A CA 1
ATOM 3346 C C . LEU A 1 437 ? 15.383 20.281 2.332 1 98.5 437 LEU A C 1
ATOM 3348 O O . LEU A 1 437 ? 15.258 21.172 3.172 1 98.5 437 LEU A O 1
ATOM 3352 N N . VAL A 1 438 ? 16.344 20.25 1.467 1 97.94 438 VAL A N 1
ATOM 3353 C CA . VAL A 1 438 ? 17.281 21.359 1.29 1 97.94 438 VAL A CA 1
ATOM 3354 C C . VAL A 1 438 ? 17.156 21.922 -0.125 1 97.94 438 VAL A C 1
ATOM 3356 O O . VAL A 1 438 ? 17.234 21.172 -1.104 1 97.94 438 VAL A O 1
ATOM 3359 N N . ALA A 1 439 ? 16.969 23.203 -0.19 1 97.88 439 ALA A N 1
ATOM 3360 C CA . ALA A 1 439 ? 16.844 23.828 -1.504 1 97.88 439 ALA A CA 1
ATOM 3361 C C . ALA A 1 439 ? 18.156 23.75 -2.285 1 97.88 439 ALA A C 1
ATOM 3363 O O . ALA A 1 439 ? 19.188 24.203 -1.809 1 97.88 439 ALA A O 1
ATOM 3364 N N . ASN A 1 440 ? 18.016 23.156 -3.447 1 95.25 440 ASN A N 1
ATOM 3365 C CA . ASN A 1 440 ? 19.188 22.984 -4.297 1 95.25 440 ASN A CA 1
ATOM 3366 C C . ASN A 1 440 ? 19.516 24.266 -5.062 1 95.25 440 ASN A C 1
ATOM 3368 O O . ASN A 1 440 ? 20.641 24.438 -5.539 1 95.25 440 ASN A O 1
ATOM 3372 N N . ARG A 1 441 ? 18.594 25.125 -5.191 1 93.75 441 ARG A N 1
ATOM 3373 C CA . ARG A 1 441 ? 18.688 26.406 -5.879 1 93.75 441 ARG A CA 1
ATOM 3374 C C . ARG A 1 441 ? 17.703 27.406 -5.297 1 93.75 441 ARG A C 1
ATOM 3376 O O . ARG A 1 441 ? 16.906 27.062 -4.422 1 93.75 441 ARG A O 1
ATOM 3383 N N . HIS A 1 442 ? 17.859 28.609 -5.785 1 94.12 442 HIS A N 1
ATOM 3384 C CA . HIS A 1 442 ? 16.875 29.609 -5.383 1 94.12 442 HIS A CA 1
ATOM 3385 C C . HIS A 1 442 ? 15.531 29.344 -6.039 1 94.12 442 HIS A C 1
ATOM 3387 O O . HIS A 1 442 ? 15.453 29.172 -7.258 1 94.12 442 HIS A O 1
ATOM 3393 N N . ILE A 1 443 ? 14.586 29.219 -5.164 1 92.62 443 ILE A N 1
ATOM 3394 C CA . ILE A 1 443 ? 13.242 28.906 -5.641 1 92.62 443 ILE A CA 1
ATOM 3395 C C . ILE A 1 443 ? 12.305 30.078 -5.312 1 92.62 443 ILE A C 1
ATOM 3397 O O . ILE A 1 443 ? 12.039 30.359 -4.141 1 92.62 443 ILE A O 1
ATOM 3401 N N . ALA A 1 444 ? 12.102 30.812 -6.363 1 80.19 444 ALA A N 1
ATOM 3402 C CA . ALA A 1 444 ? 11.094 31.859 -6.23 1 80.19 444 ALA A CA 1
ATOM 3403 C C . ALA A 1 444 ? 10.109 31.828 -7.398 1 80.19 444 ALA A C 1
ATOM 3405 O O . ALA A 1 444 ? 10.5 32.031 -8.555 1 80.19 444 ALA A O 1
ATOM 3406 N N . ASP A 1 445 ? 9.203 31.047 -7.367 1 65.75 445 ASP A N 1
ATOM 3407 C CA . ASP A 1 445 ? 8.25 30.906 -8.469 1 65.75 445 ASP A CA 1
ATOM 3408 C C . ASP A 1 445 ? 7.117 31.922 -8.359 1 65.75 445 ASP A C 1
ATOM 3410 O O . ASP A 1 445 ? 6.02 31.578 -7.91 1 65.75 445 ASP A O 1
ATOM 3414 N N . ALA A 1 446 ? 7.504 33.156 -8.82 1 53.28 446 ALA A N 1
ATOM 3415 C CA . ALA A 1 446 ? 6.508 34.219 -8.734 1 53.28 446 ALA A CA 1
ATOM 3416 C C . ALA A 1 446 ? 5.258 33.875 -9.531 1 53.28 446 ALA A C 1
ATOM 3418 O O . ALA A 1 446 ? 4.148 34.25 -9.156 1 53.28 446 ALA A O 1
ATOM 3419 N N . ALA A 1 447 ? 5.574 33.312 -10.883 1 56.62 447 ALA A N 1
ATOM 3420 C CA . ALA A 1 447 ? 4.398 33 -11.695 1 56.62 447 ALA A CA 1
ATOM 3421 C C . ALA A 1 447 ? 3.566 31.906 -11.062 1 56.62 447 ALA A C 1
ATOM 3423 O O . ALA A 1 447 ? 2.396 31.719 -11.406 1 56.62 447 ALA A O 1
ATOM 3424 N N . GLY A 1 448 ? 3.885 31.297 -9.812 1 69.12 448 GLY A N 1
ATOM 3425 C CA . GLY A 1 448 ? 3.312 30.75 -8.594 1 69.12 448 GLY A CA 1
ATOM 3426 C C . GLY A 1 448 ? 2.648 29.391 -8.805 1 69.12 448 GLY A C 1
ATOM 3427 O O . GLY A 1 448 ? 2.668 28.844 -9.906 1 69.12 448 GLY A O 1
ATOM 3428 N N . HIS A 1 449 ? 2.447 28.562 -7.863 1 88.88 449 HIS A N 1
ATOM 3429 C CA . HIS A 1 449 ? 1.549 27.422 -7.715 1 88.88 449 HIS A CA 1
ATOM 3430 C C . HIS A 1 449 ? 0.099 27.828 -7.965 1 88.88 449 HIS A C 1
ATOM 3432 O O . HIS A 1 449 ? -0.491 28.562 -7.164 1 88.88 449 HIS A O 1
ATOM 3438 N N . PRO A 1 450 ? -0.491 27.344 -9.164 1 93 450 PRO A N 1
ATOM 3439 C CA . PRO A 1 450 ? -1.856 27.75 -9.508 1 93 450 PRO A CA 1
ATOM 3440 C C . PRO A 1 450 ? -2.822 27.625 -8.328 1 93 450 PRO A C 1
ATOM 3442 O O . PRO A 1 450 ? -3.756 28.422 -8.211 1 93 450 PRO A O 1
ATOM 3445 N N . ALA A 1 451 ? -2.582 26.75 -7.492 1 94.94 451 ALA A N 1
ATOM 3446 C CA . ALA A 1 451 ? -3.469 26.516 -6.355 1 94.94 451 ALA A CA 1
ATOM 3447 C C . ALA A 1 451 ? -3.494 27.719 -5.418 1 94.94 451 ALA A C 1
ATOM 3449 O O . ALA A 1 451 ? -4.441 27.875 -4.645 1 94.94 451 ALA A O 1
ATOM 3450 N N . TRP A 1 452 ? -2.461 28.594 -5.477 1 95.44 452 TRP A N 1
ATOM 3451 C CA . TRP A 1 452 ? -2.355 29.703 -4.527 1 95.44 452 TRP A CA 1
ATOM 3452 C C . TRP A 1 452 ? -2.637 31.031 -5.211 1 95.44 452 TRP A C 1
ATOM 3454 O O . TRP A 1 452 ? -2.439 32.094 -4.617 1 95.44 452 TRP A O 1
ATOM 3464 N N . ARG A 1 453 ? -3.082 30.969 -6.438 1 92.56 453 ARG A N 1
ATOM 3465 C CA . ARG A 1 453 ? -3.42 32.188 -7.141 1 92.56 453 ARG A CA 1
ATOM 3466 C C . ARG A 1 453 ? -4.574 32.906 -6.457 1 92.56 453 ARG A C 1
ATOM 3468 O O . ARG A 1 453 ? -5.547 32.281 -6.039 1 92.56 453 ARG A O 1
ATOM 3475 N N . GLY A 1 454 ? -4.434 34.188 -6.273 1 91.12 454 GLY A N 1
ATOM 3476 C CA . GLY A 1 454 ? -5.504 35.031 -5.754 1 91.12 454 GLY A CA 1
ATOM 3477 C C . GLY A 1 454 ? -5.691 34.906 -4.254 1 91.12 454 GLY A C 1
ATOM 3478 O O . GLY A 1 454 ? -6.652 35.438 -3.693 1 91.12 454 GLY A O 1
ATOM 3479 N N . PHE A 1 455 ? -4.805 34.25 -3.561 1 94.56 455 PHE A N 1
ATOM 3480 C CA . PHE A 1 455 ? -4.961 34.062 -2.125 1 94.56 455 PHE A CA 1
ATOM 3481 C C . PHE A 1 455 ? -4.691 35.344 -1.369 1 94.56 455 PHE A C 1
ATOM 3483 O O . PHE A 1 455 ? -3.668 36 -1.59 1 94.56 455 PHE A O 1
ATOM 3490 N N . ASP A 1 456 ? -5.574 35.75 -0.49 1 95.56 456 ASP A N 1
ATOM 3491 C CA . ASP A 1 456 ? -5.473 36.969 0.309 1 95.56 456 ASP A CA 1
ATOM 3492 C C . ASP A 1 456 ? -5.008 36.656 1.73 1 95.56 456 ASP A C 1
ATOM 3494 O O . ASP A 1 456 ? -5.828 36.375 2.607 1 95.56 456 ASP A O 1
ATOM 3498 N N . ARG A 1 457 ? -3.74 36.906 2.002 1 96.06 457 ARG A N 1
ATOM 3499 C CA . ARG A 1 457 ? -3.141 36.594 3.299 1 96.06 457 ARG A CA 1
ATOM 3500 C C . ARG A 1 457 ? -3.727 37.5 4.391 1 96.06 457 ARG A C 1
ATOM 3502 O O . ARG A 1 457 ? -3.977 37.031 5.504 1 96.06 457 ARG A O 1
ATOM 3509 N N . GLN A 1 458 ? -3.971 38.688 4.102 1 96.56 458 GLN A N 1
ATOM 3510 C CA . GLN A 1 458 ? -4.508 39.656 5.078 1 96.56 458 GLN A CA 1
ATOM 3511 C C . GLN A 1 458 ? -5.918 39.25 5.508 1 96.56 458 GLN A C 1
ATOM 3513 O O . GLN A 1 458 ? -6.246 39.281 6.695 1 96.56 458 GLN A O 1
ATOM 3518 N N . ALA A 1 459 ? -6.684 38.906 4.539 1 96.38 459 ALA A N 1
ATOM 3519 C CA . ALA A 1 459 ? -8.039 38.438 4.852 1 96.38 459 ALA A CA 1
ATOM 3520 C C . ALA A 1 459 ? -8.016 37.219 5.758 1 96.38 459 ALA A C 1
ATOM 3522 O O . ALA A 1 459 ? -8.836 37.094 6.672 1 96.38 459 ALA A O 1
ATOM 3523 N N . MET A 1 460 ? -7.152 36.25 5.461 1 97.12 460 MET A N 1
ATOM 3524 C CA . MET A 1 460 ? -7.035 35.062 6.301 1 97.12 460 MET A CA 1
ATOM 3525 C C . MET A 1 460 ? -6.707 35.469 7.738 1 97.12 460 MET A C 1
ATOM 3527 O O . MET A 1 460 ? -7.359 35 8.672 1 97.12 460 MET A O 1
ATOM 3531 N N . TRP A 1 461 ? -5.68 36.344 7.961 1 97 461 TRP A N 1
ATOM 3532 C CA . TRP A 1 461 ? -5.25 36.688 9.312 1 97 461 TRP A CA 1
ATOM 3533 C C . TRP A 1 461 ? -6.348 37.438 10.055 1 97 461 TRP A C 1
ATOM 3535 O O . TRP A 1 461 ? -6.527 37.281 11.258 1 97 461 TRP A O 1
ATOM 3545 N N . GLN A 1 462 ? -7.074 38.281 9.336 1 96.75 462 GLN A N 1
ATOM 3546 C CA . GLN A 1 462 ? -8.203 38.969 9.953 1 96.75 462 GLN A CA 1
ATOM 3547 C C . GLN A 1 462 ? -9.25 37.969 10.445 1 96.75 462 GLN A C 1
ATOM 3549 O O . GLN A 1 462 ? -9.766 38.094 11.555 1 96.75 462 GLN A O 1
ATOM 3554 N N . ALA A 1 463 ? -9.523 37.062 9.602 1 95 463 ALA A N 1
ATOM 3555 C CA . ALA A 1 463 ? -10.492 36.031 9.977 1 95 463 ALA A CA 1
ATOM 3556 C C . ALA A 1 463 ? -10 35.219 11.172 1 95 463 ALA A C 1
ATOM 3558 O O . ALA A 1 463 ? -10.773 34.906 12.086 1 95 463 ALA A O 1
ATOM 3559 N N . LEU A 1 464 ? -8.758 34.781 11.156 1 95 464 LEU A N 1
ATOM 3560 C CA . LEU A 1 464 ? -8.195 33.969 12.227 1 95 464 LEU A CA 1
ATOM 3561 C C . LEU A 1 464 ? -8.109 34.75 13.531 1 95 464 LEU A C 1
ATOM 3563 O O . LEU A 1 464 ? -8.328 34.188 14.609 1 95 464 LEU A O 1
ATOM 3567 N N . ASP A 1 465 ? -7.773 36 13.453 1 95.25 465 ASP A N 1
ATOM 3568 C CA . ASP A 1 465 ? -7.73 36.844 14.641 1 95.25 465 ASP A CA 1
ATOM 3569 C C . ASP A 1 465 ? -9.117 36.969 15.266 1 95.25 465 ASP A C 1
ATOM 3571 O O . ASP A 1 465 ? -9.258 36.969 16.484 1 95.25 465 ASP A O 1
ATOM 3575 N N . THR A 1 466 ? -10.086 37.156 14.43 1 93.31 466 THR A N 1
ATOM 3576 C CA . THR A 1 466 ? -11.461 37.219 14.906 1 93.31 466 THR A CA 1
ATOM 3577 C C . THR A 1 466 ? -11.852 35.938 15.625 1 93.31 466 THR A C 1
ATOM 3579 O O . THR A 1 466 ? -12.508 35.969 16.672 1 93.31 466 THR A O 1
ATOM 3582 N N . LEU A 1 467 ? -11.492 34.875 15.031 1 91.75 467 LEU A N 1
ATOM 3583 C CA . LEU A 1 467 ? -11.766 33.562 15.625 1 91.75 467 LEU A CA 1
ATOM 3584 C C . LEU A 1 467 ? -11.078 33.438 16.984 1 91.75 467 LEU A C 1
ATOM 3586 O O . LEU A 1 467 ? -11.68 32.906 17.938 1 91.75 467 LEU A O 1
ATOM 3590 N N . GLU A 1 468 ? -9.836 33.781 17.062 1 89.88 468 GLU A N 1
ATOM 3591 C CA . GLU A 1 468 ? -9.078 33.688 18.312 1 89.88 468 GLU A CA 1
ATOM 3592 C C . GLU A 1 468 ? -9.68 34.562 19.391 1 89.88 468 GLU A C 1
ATOM 3594 O O . GLU A 1 468 ? -9.703 34.188 20.562 1 89.88 468 GLU A O 1
ATOM 3599 N N . ALA A 1 469 ? -10.102 35.688 19 1 90.38 469 ALA A N 1
ATOM 3600 C CA . ALA A 1 469 ? -10.734 36.594 19.938 1 90.38 469 ALA A CA 1
ATOM 3601 C C . ALA A 1 469 ? -12.039 36.031 20.484 1 90.38 469 ALA A C 1
ATOM 3603 O O . ALA A 1 469 ? -12.328 36.125 21.672 1 90.38 469 ALA A O 1
ATOM 3604 N N . ALA A 1 470 ? -12.703 35.469 19.578 1 86.88 470 ALA A N 1
ATOM 3605 C CA . ALA A 1 470 ? -13.961 34.844 19.984 1 86.88 470 ALA A CA 1
ATOM 3606 C C . ALA A 1 470 ? -13.711 33.688 20.938 1 86.88 470 ALA A C 1
ATOM 3608 O O . ALA A 1 470 ? -14.438 33.5 21.922 1 86.88 470 ALA A O 1
ATOM 3609 N N . ALA A 1 471 ? -12.734 32.906 20.594 1 84.06 471 ALA A N 1
ATOM 3610 C CA . ALA A 1 471 ? -12.391 31.781 21.438 1 84.06 471 ALA A CA 1
ATOM 3611 C C . ALA A 1 471 ? -11.922 32.25 22.812 1 84.06 471 ALA A C 1
ATOM 3613 O O . ALA A 1 471 ? -12.273 31.641 23.828 1 84.06 471 ALA A O 1
ATOM 3614 N N . ALA A 1 472 ? -11.148 33.25 22.844 1 85.69 472 ALA A N 1
ATOM 3615 C CA . ALA A 1 472 ? -10.664 33.812 24.109 1 85.69 472 ALA A CA 1
ATOM 3616 C C . ALA A 1 472 ? -11.828 34.344 24.938 1 85.69 472 ALA A C 1
ATOM 3618 O O . ALA A 1 472 ? -11.859 34.156 26.156 1 85.69 472 ALA A O 1
ATOM 3619 N N . ALA A 1 473 ? -12.703 34.938 24.281 1 86.38 473 ALA A N 1
ATOM 3620 C CA . ALA A 1 473 ? -13.883 35.469 24.953 1 86.38 473 ALA A CA 1
ATOM 3621 C C . ALA A 1 473 ? -14.734 34.344 25.547 1 86.38 473 ALA A C 1
ATOM 3623 O O . ALA A 1 473 ? -15.234 34.438 26.656 1 86.38 473 ALA A O 1
ATOM 3624 N N . ALA A 1 474 ? -14.805 33.375 24.766 1 82.81 474 ALA A N 1
ATOM 3625 C CA . ALA A 1 474 ? -15.578 32.25 25.234 1 82.81 474 ALA A CA 1
ATOM 3626 C C . ALA A 1 474 ? -14.914 31.578 26.438 1 82.81 474 ALA A C 1
ATOM 3628 O O . ALA A 1 474 ? -15.586 31.172 27.391 1 82.81 474 ALA A O 1
ATOM 3629 N N . ARG A 1 475 ? -13.672 31.438 26.391 1 81.5 475 ARG A N 1
ATOM 3630 C CA . ARG A 1 475 ? -12.93 30.875 27.516 1 81.5 475 ARG A CA 1
ATOM 3631 C C . ARG A 1 475 ? -13.047 31.75 28.75 1 81.5 475 ARG A C 1
ATOM 3633 O O . ARG A 1 475 ? -13.211 31.25 29.875 1 81.5 475 ARG A O 1
ATOM 3640 N N . ALA A 1 476 ? -13.039 33 28.562 1 86.81 476 ALA A N 1
ATOM 3641 C CA . ALA A 1 476 ? -13.172 33.938 29.656 1 86.81 476 ALA A CA 1
ATOM 3642 C C . ALA A 1 476 ? -14.57 33.875 30.266 1 86.81 476 ALA A C 1
ATOM 3644 O O . ALA A 1 476 ? -14.727 33.906 31.484 1 86.81 476 ALA A O 1
ATOM 3645 N N . ALA A 1 477 ? -15.438 33.719 29.375 1 85.69 477 ALA A N 1
ATOM 3646 C CA . ALA A 1 477 ? -16.812 33.594 29.844 1 85.69 477 ALA A CA 1
ATOM 3647 C C . ALA A 1 477 ? -17.031 32.312 30.625 1 85.69 477 ALA A C 1
ATOM 3649 O O . ALA A 1 477 ? -17.703 32.312 31.656 1 85.69 477 ALA A O 1
ATOM 3650 N N . LYS A 1 478 ? -16.484 31.281 30.078 1 78.56 478 LYS A N 1
ATOM 3651 C CA . LYS A 1 478 ? -16.609 30 30.781 1 78.56 478 LYS A CA 1
ATOM 3652 C C . LYS A 1 478 ? -15.914 30.047 32.125 1 78.56 478 LYS A C 1
ATOM 3654 O O . LYS A 1 478 ? -16.438 29.516 33.125 1 78.56 478 LYS A O 1
ATOM 3659 N N . ALA A 1 479 ? -14.789 30.719 32.219 1 85.5 479 ALA A N 1
ATOM 3660 C CA . ALA A 1 479 ? -14.047 30.875 33.469 1 85.5 479 ALA A CA 1
ATOM 3661 C C . ALA A 1 479 ? -14.812 31.734 34.469 1 85.5 479 ALA A C 1
ATOM 3663 O O . ALA A 1 479 ? -14.836 31.453 35.656 1 85.5 479 ALA A O 1
ATOM 3664 N N . ALA A 1 480 ? -15.469 32.625 34.031 1 87.94 480 ALA A N 1
ATOM 3665 C CA . ALA A 1 480 ? -16.25 33.5 34.875 1 87.94 480 ALA A CA 1
ATOM 3666 C C . ALA A 1 480 ? -17.484 32.781 35.469 1 87.94 480 ALA A C 1
ATOM 3668 O O . ALA A 1 480 ? -17.828 32.969 36.625 1 87.94 480 ALA A O 1
ATOM 3669 N N . ARG A 1 481 ? -18 31.984 34.625 1 86.12 481 ARG A N 1
ATOM 3670 C CA . ARG A 1 481 ? -19.156 31.203 35.062 1 86.12 481 ARG A CA 1
ATOM 3671 C C . ARG A 1 481 ? -18.75 30.188 36.125 1 86.12 481 ARG A C 1
ATOM 3673 O O . ARG A 1 481 ? -19.484 29.969 37.094 1 86.12 481 ARG A O 1
ATOM 3680 N N . LEU A 1 482 ? -17.688 29.516 35.875 1 82.94 482 LEU A N 1
ATOM 3681 C CA . LEU A 1 482 ? -17.203 28.516 36.812 1 82.94 482 LEU A CA 1
ATOM 3682 C C . LEU A 1 482 ? -16.844 29.172 38.156 1 82.94 482 LEU A C 1
ATOM 3684 O O . LEU A 1 482 ? -17.047 28.578 39.219 1 82.94 482 LEU A O 1
ATOM 3688 N N . LYS A 1 483 ? -16.328 30.344 38.25 1 83.38 483 LYS A N 1
ATOM 3689 C CA . LYS A 1 483 ? -16.016 31.078 39.469 1 83.38 483 LYS A CA 1
ATOM 3690 C C . LYS A 1 483 ? -17.281 31.5 40.219 1 83.38 483 LYS A C 1
ATOM 3692 O O . LYS A 1 483 ? -17.297 31.484 41.469 1 83.38 483 LYS A O 1
ATOM 3697 N N . GLN A 1 484 ? -18.281 31.766 39.5 1 79 484 GLN A 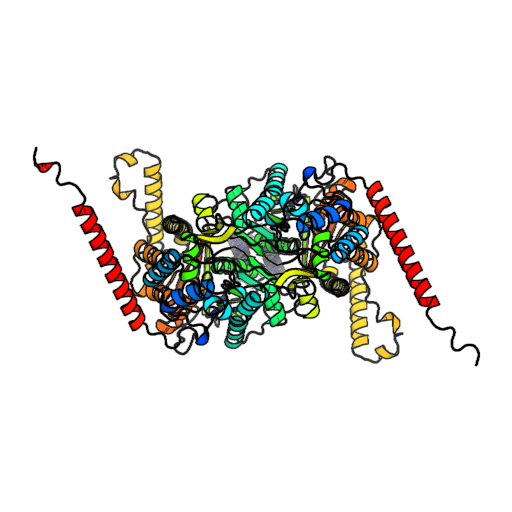N 1
ATOM 3698 C CA . GLN A 1 484 ? -19.547 32.156 40.125 1 79 484 GLN A CA 1
ATOM 3699 C C . GLN A 1 484 ? -20.234 30.938 40.781 1 79 484 GLN A C 1
ATOM 3701 O O . GLN A 1 484 ? -20.953 31.078 41.75 1 79 484 GLN A O 1
ATOM 3706 N N . GLN A 1 485 ? -20.016 29.766 40.219 1 75.81 485 GLN A N 1
ATOM 3707 C CA . GLN A 1 485 ? -20.656 28.562 40.75 1 75.81 485 GLN A CA 1
ATOM 3708 C C . GLN A 1 485 ? -19.891 28.016 41.938 1 75.81 485 GLN A C 1
ATOM 3710 O O . GLN A 1 485 ? -20.375 27.125 42.625 1 75.81 485 GLN A O 1
ATOM 3715 N N . GLN A 1 486 ? -18.703 28.359 42.125 1 61.28 486 GLN A N 1
ATOM 3716 C CA . GLN A 1 486 ? -18.016 27.938 43.344 1 61.28 486 GLN A CA 1
ATOM 3717 C C . GLN A 1 486 ? -18.641 28.594 44.594 1 61.28 486 GLN A C 1
ATOM 3719 O O . GLN A 1 486 ? -18.797 29.812 44.625 1 61.28 486 GLN A O 1
ATOM 3724 N N . PRO A 1 487 ? -19.422 27.875 45.406 1 56.56 487 PRO A N 1
ATOM 3725 C CA . PRO A 1 487 ? -20.109 28.359 46.625 1 56.56 487 PRO A CA 1
ATOM 3726 C C . PRO A 1 487 ? -19.188 29.172 47.531 1 56.56 487 PRO A C 1
ATOM 3728 O O . PRO A 1 487 ? -17.984 28.953 47.562 1 56.56 487 PRO A O 1
ATOM 3731 N N . SER A 1 488 ? -19.484 30.453 47.906 1 48.06 488 SER A N 1
ATOM 3732 C CA . SER A 1 488 ? -18.984 31.281 49 1 48.06 488 SER A CA 1
ATOM 3733 C C . SER A 1 488 ? -18.938 30.5 50.312 1 48.06 488 SER A C 1
ATOM 3735 O O . SER A 1 488 ? -19.891 30.562 51.094 1 48.06 488 SER A O 1
ATOM 3737 N N . SER A 1 489 ? -18.656 29.281 50.438 1 43.03 489 SER A N 1
ATOM 3738 C CA . SER A 1 489 ? -18.781 28.703 51.75 1 43.03 489 SER A CA 1
ATOM 3739 C C . SER A 1 489 ? -17.891 29.422 52.75 1 43.03 489 SER A C 1
ATOM 3741 O O . SER A 1 489 ? -18.344 29.781 53.844 1 43.03 489 SER A O 1
ATOM 3743 N N . CYS A 1 490 ? -16.453 29.094 53 1 41.81 490 CYS A N 1
ATOM 3744 C CA . CYS A 1 490 ? -15.875 28.922 54.312 1 41.81 490 CYS A CA 1
ATOM 3745 C C . CYS A 1 490 ? -15.406 30.25 54.906 1 41.81 490 CYS A C 1
ATOM 3747 O O . CYS A 1 490 ? -14.234 30.406 55.25 1 41.81 490 CYS A O 1
ATOM 3749 N N . VAL A 1 491 ? -15.641 31.453 54.344 1 39.5 491 VAL A N 1
ATOM 3750 C CA . VAL A 1 491 ? -14.914 32.469 55.094 1 39.5 491 VAL A CA 1
ATOM 3751 C C . VAL A 1 491 ? -15.461 32.562 56.5 1 39.5 491 VAL A C 1
ATOM 3753 O O . VAL A 1 491 ? -14.797 33.062 57.406 1 39.5 491 VAL A O 1
ATOM 3756 N N . ALA A 1 492 ? -16.812 32.438 56.719 1 38.62 492 ALA A N 1
ATOM 3757 C CA . ALA A 1 492 ? -17.172 33.094 58 1 38.62 492 ALA A CA 1
ATOM 3758 C C . ALA A 1 492 ? -16.953 32.125 59.156 1 38.62 492 ALA A C 1
ATOM 3760 O O . ALA A 1 492 ? -17.125 32.531 60.312 1 38.62 492 ALA A O 1
ATOM 3761 N N . GLN A 1 493 ? -16.375 30.859 59.125 1 27.91 493 GLN A N 1
ATOM 3762 C CA . GLN A 1 493 ? -16.109 30.516 60.531 1 27.91 493 GLN A CA 1
ATOM 3763 C C . GLN A 1 493 ? -14.742 31.047 60.969 1 27.91 493 GLN A C 1
ATOM 3765 O O . GLN A 1 493 ? -13.766 30.938 60.219 1 27.91 493 GLN A O 1
ATOM 3770 N N . MET B 1 1 ? 61.594 6.535 -13.578 1 36.44 1 MET B N 1
ATOM 3771 C CA . MET B 1 1 ? 62.844 6.543 -12.875 1 36.44 1 MET B CA 1
ATOM 3772 C C . MET B 1 1 ? 62.75 7.293 -11.555 1 36.44 1 MET B C 1
ATOM 3774 O O . MET B 1 1 ? 62.312 8.453 -11.523 1 36.44 1 MET B O 1
ATOM 3778 N N . ALA B 1 2 ? 62.25 6.652 -10.516 1 41.97 2 ALA B N 1
ATOM 3779 C CA . ALA B 1 2 ? 62.156 7.441 -9.289 1 41.97 2 ALA B CA 1
ATOM 3780 C C . ALA B 1 2 ? 63.531 7.469 -8.57 1 41.97 2 ALA B C 1
ATOM 3782 O O . ALA B 1 2 ? 64.188 6.445 -8.492 1 41.97 2 ALA B O 1
ATOM 3783 N N . ASN B 1 3 ? 64.188 8.609 -8.586 1 47.59 3 ASN B N 1
ATOM 3784 C CA . ASN B 1 3 ? 65.375 8.828 -7.797 1 47.59 3 ASN B CA 1
ATOM 3785 C C . ASN B 1 3 ? 65.062 8.961 -6.309 1 47.59 3 ASN B C 1
ATOM 3787 O O . ASN B 1 3 ? 64.438 9.93 -5.891 1 47.59 3 ASN B O 1
ATOM 3791 N N . ILE B 1 4 ? 64.875 7.895 -5.664 1 46.19 4 ILE B N 1
ATOM 3792 C CA . ILE B 1 4 ? 64.75 8.047 -4.223 1 46.19 4 ILE B CA 1
ATOM 3793 C C . ILE B 1 4 ? 66.125 7.832 -3.541 1 46.19 4 ILE B C 1
ATOM 3795 O O . ILE B 1 4 ? 66.688 6.73 -3.586 1 46.19 4 ILE B O 1
ATOM 3799 N N . GLY B 1 5 ? 66.75 8.844 -2.758 1 53.44 5 GLY B N 1
ATOM 3800 C CA . GLY B 1 5 ? 67.875 8.953 -1.921 1 53.44 5 GLY B CA 1
ATOM 3801 C C . GLY B 1 5 ? 69.188 8.625 -2.66 1 53.44 5 GLY B C 1
ATOM 3802 O O . GLY B 1 5 ? 70.125 8.016 -2.094 1 53.44 5 GLY B O 1
ATOM 3803 N N . GLY B 1 6 ? 69.375 8.969 -3.949 1 54.28 6 GLY B N 1
ATOM 3804 C CA . GLY B 1 6 ? 70.562 8.75 -4.77 1 54.28 6 GLY B CA 1
ATOM 3805 C C . GLY B 1 6 ? 70.562 7.434 -5.516 1 54.28 6 GLY B C 1
ATOM 3806 O O . GLY B 1 6 ? 71.438 7.176 -6.355 1 54.28 6 GLY B O 1
ATOM 3807 N N . MET B 1 7 ? 69.938 6.418 -4.91 1 44.25 7 MET B N 1
ATOM 3808 C CA . MET B 1 7 ? 69.812 5.133 -5.598 1 44.25 7 MET B CA 1
ATOM 3809 C C . MET B 1 7 ? 68.812 5.191 -6.734 1 44.25 7 MET B C 1
ATOM 3811 O O . MET B 1 7 ? 67.688 5.629 -6.535 1 44.25 7 MET B O 1
ATOM 3815 N N . GLN B 1 8 ? 69.375 5.309 -7.906 1 46.62 8 GLN B N 1
ATOM 3816 C CA . GLN B 1 8 ? 68.562 5.152 -9.109 1 46.62 8 GLN B CA 1
ATOM 3817 C C . GLN B 1 8 ? 67.875 3.793 -9.133 1 46.62 8 GLN B C 1
ATOM 3819 O O . GLN B 1 8 ? 68.562 2.754 -9.141 1 46.62 8 GLN B O 1
ATOM 3824 N N . ILE B 1 9 ? 66.875 3.59 -8.375 1 45.91 9 ILE B N 1
ATOM 3825 C CA . ILE B 1 9 ? 66.125 2.352 -8.508 1 45.91 9 ILE B CA 1
ATOM 3826 C C . ILE B 1 9 ? 65.438 2.297 -9.891 1 45.91 9 ILE B C 1
ATOM 3828 O O . ILE B 1 9 ? 64.625 3.148 -10.227 1 45.91 9 ILE B O 1
ATOM 3832 N N . ASP B 1 10 ? 66.125 1.829 -10.859 1 48.41 10 ASP B N 1
ATOM 3833 C CA . ASP B 1 10 ? 65.562 1.478 -12.148 1 48.41 10 ASP B CA 1
ATOM 3834 C C . ASP B 1 10 ? 64.438 0.418 -11.984 1 48.41 10 ASP B C 1
ATOM 3836 O O . ASP B 1 10 ? 64.75 -0.752 -11.734 1 48.41 10 ASP B O 1
ATOM 3840 N N . TRP B 1 11 ? 63.406 0.791 -11.414 1 50.31 11 TRP B N 1
ATOM 3841 C CA . TRP B 1 11 ? 62.312 -0.197 -11.406 1 50.31 11 TRP B CA 1
ATOM 3842 C C . TRP B 1 11 ? 61.969 -0.64 -12.828 1 50.31 11 TRP B C 1
ATOM 3844 O O . TRP B 1 11 ? 61.875 0.188 -13.734 1 50.31 11 TRP B O 1
ATOM 3854 N N . PRO B 1 12 ? 62.312 -1.821 -13.133 1 55.22 12 PRO B N 1
ATOM 3855 C CA . PRO B 1 12 ? 61.906 -2.207 -14.492 1 55.22 12 PRO B CA 1
ATOM 3856 C C . PRO B 1 12 ? 60.438 -1.869 -14.797 1 55.22 12 PRO B C 1
ATOM 3858 O O . PRO B 1 12 ? 59.625 -1.859 -13.891 1 55.22 12 PRO B O 1
ATOM 3861 N N . GLU B 1 13 ? 60.281 -1.174 -15.852 1 60.81 13 GLU B N 1
ATOM 3862 C CA . GLU B 1 13 ? 59 -0.709 -16.438 1 60.81 13 GLU B CA 1
ATOM 3863 C C . GLU B 1 13 ? 57.906 -1.741 -16.25 1 60.81 13 GLU B C 1
ATOM 3865 O O . GLU B 1 13 ? 56.781 -1.395 -15.867 1 60.81 13 GLU B O 1
ATOM 3870 N N . PRO B 1 14 ? 58.281 -3.039 -16.25 1 72.75 14 PRO B N 1
ATOM 3871 C CA . PRO B 1 14 ? 57.188 -4.008 -16.219 1 72.75 14 PRO B CA 1
ATOM 3872 C C . PRO B 1 14 ? 56.625 -4.207 -14.812 1 72.75 14 PRO B C 1
ATOM 3874 O O . PRO B 1 14 ? 55.438 -4.527 -14.656 1 72.75 14 PRO B O 1
ATOM 3877 N N . VAL B 1 15 ? 57.406 -3.881 -13.797 1 69.62 15 VAL B N 1
ATOM 3878 C CA . VAL B 1 15 ? 56.969 -4.121 -12.438 1 69.62 15 VAL B CA 1
ATOM 3879 C C . VAL B 1 15 ? 55.906 -3.092 -12.062 1 69.62 15 VAL B C 1
ATOM 3881 O O . VAL B 1 15 ? 54.906 -3.422 -11.391 1 69.62 15 VAL B O 1
ATOM 3884 N N . TRP B 1 16 ? 56.094 -1.929 -12.578 1 76 16 TRP B N 1
ATOM 3885 C CA . TRP B 1 16 ? 55.125 -0.883 -12.281 1 76 16 TRP B CA 1
ATOM 3886 C C . TRP B 1 16 ? 53.812 -1.158 -12.984 1 76 16 TRP B C 1
ATOM 3888 O O . TRP B 1 16 ? 52.719 -0.891 -12.43 1 76 16 TRP B O 1
ATOM 3898 N N . CYS B 1 17 ? 53.906 -1.74 -14.141 1 80.19 17 CYS B N 1
ATOM 3899 C CA . CYS B 1 17 ? 52.688 -2.088 -14.867 1 80.19 17 CYS B CA 1
ATOM 3900 C C . CYS B 1 17 ? 51.938 -3.205 -14.156 1 80.19 17 CYS B C 1
ATOM 3902 O O . CYS B 1 17 ? 50.688 -3.152 -14.039 1 80.19 17 CYS B O 1
ATOM 3904 N N . TYR B 1 18 ? 52.688 -4.117 -13.586 1 80.81 18 TYR B N 1
ATOM 3905 C CA . TYR B 1 18 ? 52.062 -5.211 -12.859 1 80.81 18 TYR B CA 1
ATOM 3906 C C . TYR B 1 18 ? 51.469 -4.719 -11.539 1 80.81 18 TYR B C 1
ATOM 3908 O O . TYR B 1 18 ? 50.375 -5.129 -11.148 1 80.81 18 TYR B O 1
ATOM 3916 N N . ALA B 1 19 ? 52.219 -3.85 -10.852 1 79.38 19 ALA B N 1
ATOM 3917 C CA . ALA B 1 19 ? 51.75 -3.293 -9.586 1 79.38 19 ALA B CA 1
ATOM 3918 C C . ALA B 1 19 ? 50.5 -2.457 -9.805 1 79.38 19 ALA B C 1
ATOM 3920 O O . ALA B 1 19 ? 49.531 -2.535 -9.023 1 79.38 19 ALA B O 1
ATOM 3921 N N . ALA B 1 20 ? 50.469 -1.702 -10.875 1 83.31 20 ALA B N 1
ATOM 3922 C CA . ALA B 1 20 ? 49.312 -0.896 -11.203 1 83.31 20 ALA B CA 1
ATOM 3923 C C . ALA B 1 20 ? 48.125 -1.781 -11.562 1 83.31 20 ALA B C 1
ATOM 3925 O O . ALA B 1 20 ? 47 -1.503 -11.156 1 83.31 20 ALA B O 1
ATOM 3926 N N . ALA B 1 21 ? 48.406 -2.844 -12.281 1 87.31 21 ALA B N 1
ATOM 3927 C CA . ALA B 1 21 ? 47.344 -3.777 -12.656 1 87.31 21 ALA B CA 1
ATOM 3928 C C . ALA B 1 21 ? 46.75 -4.48 -11.43 1 87.31 21 ALA B C 1
ATOM 3930 O O . ALA B 1 21 ? 45.531 -4.66 -11.32 1 87.31 21 ALA B O 1
ATOM 3931 N N . LEU B 1 22 ? 47.625 -4.812 -10.555 1 85.62 22 LEU B N 1
ATOM 3932 C CA . LEU B 1 22 ? 47.188 -5.473 -9.328 1 85.62 22 LEU B CA 1
ATOM 3933 C C . LEU B 1 22 ? 46.375 -4.52 -8.469 1 85.62 22 LEU B C 1
ATOM 3935 O O . LEU B 1 22 ? 45.344 -4.918 -7.891 1 85.62 22 LEU B O 1
ATOM 3939 N N . LEU B 1 23 ? 46.875 -3.301 -8.383 1 86.56 23 LEU B N 1
ATOM 3940 C CA . LEU B 1 23 ? 46.125 -2.301 -7.637 1 86.56 23 LEU B CA 1
ATOM 3941 C C . LEU B 1 23 ? 44.719 -2.09 -8.25 1 86.56 23 LEU B C 1
ATOM 3943 O O . LEU B 1 23 ? 43.719 -2.047 -7.539 1 86.56 23 LEU B O 1
ATOM 3947 N N . ALA B 1 24 ? 44.688 -1.979 -9.5 1 90.31 24 ALA B N 1
ATOM 3948 C CA . ALA B 1 24 ? 43.438 -1.792 -10.188 1 90.31 24 ALA B CA 1
ATOM 3949 C C . ALA B 1 24 ? 42.5 -2.975 -9.953 1 90.31 24 ALA B C 1
ATOM 3951 O O . ALA B 1 24 ? 41.281 -2.791 -9.734 1 90.31 24 ALA B O 1
ATOM 3952 N N . ALA B 1 25 ? 43.062 -4.086 -9.977 1 90.62 25 ALA B N 1
ATOM 3953 C CA . ALA B 1 25 ? 42.281 -5.293 -9.742 1 90.62 25 ALA B CA 1
ATOM 3954 C C . ALA B 1 25 ? 41.719 -5.32 -8.32 1 90.62 25 ALA B C 1
ATOM 3956 O O . ALA B 1 25 ? 40.562 -5.703 -8.094 1 90.62 25 ALA B O 1
ATOM 3957 N N . CYS B 1 26 ? 42.562 -4.914 -7.402 1 90.69 26 CYS B N 1
ATOM 3958 C CA . CYS B 1 26 ? 42.125 -4.879 -6.012 1 90.69 26 CYS B CA 1
ATOM 3959 C C . CYS B 1 26 ? 41.031 -3.844 -5.812 1 90.69 26 CYS B C 1
ATOM 3961 O O . CYS B 1 26 ? 40.031 -4.105 -5.117 1 90.69 26 CYS B O 1
ATOM 3963 N N . LEU B 1 27 ? 41.25 -2.762 -6.422 1 90.81 27 LEU B N 1
ATOM 3964 C CA . LEU B 1 27 ? 40.25 -1.712 -6.316 1 90.81 27 LEU B CA 1
ATOM 3965 C C . LEU B 1 27 ? 38.938 -2.16 -6.941 1 90.81 27 LEU B C 1
ATOM 3967 O O . LEU B 1 27 ? 37.844 -1.923 -6.375 1 90.81 27 LEU B O 1
ATOM 3971 N N . LEU B 1 28 ? 39 -2.828 -7.965 1 90.81 28 LEU B N 1
ATOM 3972 C CA . LEU B 1 28 ? 37.781 -3.328 -8.633 1 90.81 28 LEU B CA 1
ATOM 3973 C C . LEU B 1 28 ? 37.094 -4.398 -7.789 1 90.81 28 LEU B C 1
ATOM 3975 O O . LEU B 1 28 ? 35.875 -4.434 -7.695 1 90.81 28 LEU B O 1
ATOM 3979 N N . ALA B 1 29 ? 37.906 -5.176 -7.254 1 90.5 29 ALA B N 1
ATOM 3980 C CA . ALA B 1 29 ? 37.344 -6.23 -6.41 1 90.5 29 ALA B CA 1
ATOM 3981 C C . ALA B 1 29 ? 36.625 -5.645 -5.207 1 90.5 29 ALA B C 1
ATOM 3983 O O . ALA B 1 29 ? 35.531 -6.102 -4.852 1 90.5 29 ALA B O 1
ATOM 3984 N N . VAL B 1 30 ? 37.219 -4.676 -4.66 1 89.19 30 VAL B N 1
ATOM 3985 C CA . VAL B 1 30 ? 36.625 -4.031 -3.504 1 89.19 30 VAL B CA 1
ATOM 3986 C C . VAL B 1 30 ? 35.344 -3.307 -3.934 1 89.19 30 VAL B C 1
ATOM 3988 O O . VAL B 1 30 ? 34.344 -3.324 -3.221 1 89.19 30 VAL B O 1
ATOM 3991 N N . TYR B 1 31 ? 35.375 -2.725 -5.016 1 88.94 31 TYR B N 1
ATOM 3992 C CA . TYR B 1 31 ? 34.219 -2.051 -5.547 1 88.94 31 TYR B CA 1
ATOM 3993 C C . TYR B 1 31 ? 33.062 -3.041 -5.785 1 88.94 31 TYR B C 1
ATOM 3995 O O . TYR B 1 31 ? 31.938 -2.811 -5.359 1 88.94 31 TYR B O 1
ATOM 4003 N N . CYS B 1 32 ? 33.375 -4.102 -6.359 1 88.94 32 CYS B N 1
ATOM 4004 C CA . CYS B 1 32 ? 32.375 -5.121 -6.656 1 88.94 32 CYS B CA 1
ATOM 4005 C C . CYS B 1 32 ? 31.844 -5.754 -5.379 1 88.94 32 CYS B C 1
ATOM 4007 O O . CYS B 1 32 ? 30.656 -6.031 -5.273 1 88.94 32 CYS B O 1
ATOM 4009 N N . TRP B 1 33 ? 32.812 -5.906 -4.59 1 85.88 33 TRP B N 1
ATOM 4010 C CA . TRP B 1 33 ? 32.406 -6.469 -3.305 1 85.88 33 TRP B CA 1
ATOM 4011 C C . TRP B 1 33 ? 31.469 -5.52 -2.562 1 85.88 33 TRP B C 1
ATOM 4013 O O . TRP B 1 33 ? 30.453 -5.945 -2.002 1 85.88 33 TRP B O 1
ATOM 4023 N N . ALA B 1 34 ? 31.797 -4.301 -2.645 1 84.62 34 ALA B N 1
ATOM 4024 C CA . ALA B 1 34 ? 30.984 -3.295 -1.962 1 84.62 34 ALA B CA 1
ATOM 4025 C C . ALA B 1 34 ? 29.609 -3.152 -2.617 1 84.62 34 ALA B C 1
ATOM 4027 O O . ALA B 1 34 ? 28.625 -2.877 -1.94 1 84.62 34 ALA B O 1
ATOM 4028 N N . LYS B 1 35 ? 29.578 -3.408 -3.836 1 85.19 35 LYS B N 1
ATOM 4029 C CA . LYS B 1 35 ? 28.344 -3.205 -4.586 1 85.19 35 LYS B CA 1
ATOM 4030 C C . LYS B 1 35 ? 27.516 -4.484 -4.637 1 85.19 35 LYS B C 1
ATOM 4032 O O . LYS B 1 35 ? 26.391 -4.48 -5.117 1 85.19 35 LYS B O 1
ATOM 4037 N N . ALA B 1 36 ? 28.172 -5.488 -4.184 1 84.38 36 ALA B N 1
ATOM 4038 C CA . ALA B 1 36 ? 27.469 -6.766 -4.234 1 84.38 36 ALA B CA 1
ATOM 4039 C C . ALA B 1 36 ? 26.172 -6.715 -3.426 1 84.38 36 ALA B C 1
ATOM 4041 O O . ALA B 1 36 ? 26.156 -6.211 -2.299 1 84.38 36 ALA B O 1
ATOM 4042 N N . LYS B 1 37 ? 25.078 -7.152 -4.074 1 86.5 37 LYS B N 1
ATOM 4043 C CA . LYS B 1 37 ? 23.797 -7.215 -3.385 1 86.5 37 LYS B CA 1
ATOM 4044 C C . LYS B 1 37 ? 23.734 -8.398 -2.42 1 86.5 37 LYS B C 1
ATOM 4046 O O . LYS B 1 37 ? 24.266 -9.477 -2.721 1 86.5 37 LYS B O 1
ATOM 4051 N N . PRO B 1 38 ? 23.172 -8.117 -1.322 1 88.12 38 PRO B N 1
ATOM 4052 C CA . PRO B 1 38 ? 23.062 -9.242 -0.385 1 88.12 38 PRO B CA 1
ATOM 4053 C C . PRO B 1 38 ? 22.125 -10.336 -0.876 1 88.12 38 PRO B C 1
ATOM 4055 O O . PRO B 1 38 ? 21.188 -10.055 -1.63 1 88.12 38 PRO B O 1
ATOM 4058 N N . THR B 1 39 ? 22.469 -11.5 -0.439 1 92 39 THR B N 1
ATOM 4059 C CA . THR B 1 39 ? 21.547 -12.609 -0.688 1 92 39 THR B CA 1
ATOM 4060 C C . THR B 1 39 ? 20.281 -12.461 0.148 1 92 39 THR B C 1
ATOM 4062 O O . THR B 1 39 ? 20.344 -12.086 1.321 1 92 39 THR B O 1
ATOM 4065 N N . LEU B 1 40 ? 19.203 -12.703 -0.488 1 96.19 40 LEU B N 1
ATOM 4066 C CA . LEU B 1 40 ? 17.922 -12.648 0.207 1 96.19 40 LEU B CA 1
ATOM 4067 C C . LEU B 1 40 ? 17.438 -14.055 0.56 1 96.19 40 LEU B C 1
ATOM 4069 O O . LEU B 1 40 ? 17.328 -14.922 -0.313 1 96.19 40 LEU B O 1
ATOM 4073 N N . TYR B 1 41 ? 17.141 -14.242 1.836 1 98.19 41 TYR B N 1
ATOM 4074 C CA . TYR B 1 41 ? 16.734 -15.547 2.332 1 98.19 41 TYR B CA 1
ATOM 4075 C C . TYR B 1 41 ? 15.258 -15.562 2.699 1 98.19 41 TYR B C 1
ATOM 4077 O O . TYR B 1 41 ? 14.742 -14.602 3.264 1 98.19 41 TYR B O 1
ATOM 4085 N N . VAL B 1 42 ? 14.617 -16.578 2.244 1 98.56 42 VAL B N 1
ATOM 4086 C CA . VAL B 1 42 ? 13.344 -16.938 2.861 1 98.56 42 VAL B CA 1
ATOM 4087 C C . VAL B 1 42 ? 13.602 -17.844 4.07 1 98.56 42 VAL B C 1
ATOM 4089 O O . VAL B 1 42 ? 13.828 -19.047 3.918 1 98.56 42 VAL B O 1
ATOM 4092 N N . VAL B 1 43 ? 13.547 -17.219 5.234 1 98.06 43 VAL B N 1
ATOM 4093 C CA . VAL B 1 43 ? 13.82 -18 6.441 1 98.06 43 VAL B CA 1
ATOM 4094 C C . VAL B 1 43 ? 12.805 -19.125 6.566 1 98.06 43 VAL B C 1
ATOM 4096 O O . VAL B 1 43 ? 13.188 -20.297 6.719 1 98.06 43 VAL B O 1
ATOM 4099 N N . ASP B 1 44 ? 11.617 -18.812 6.512 1 97.25 44 ASP B N 1
ATOM 4100 C CA . ASP B 1 44 ? 10.492 -19.75 6.523 1 97.25 44 ASP B CA 1
ATOM 4101 C C . ASP B 1 44 ? 9.188 -19.047 6.152 1 97.25 44 ASP B C 1
ATOM 4103 O O . ASP B 1 44 ? 9.18 -17.844 5.902 1 97.25 44 ASP B O 1
ATOM 4107 N N . PHE B 1 45 ? 8.148 -19.812 5.988 1 97.94 45 PHE B N 1
ATOM 4108 C CA . PHE B 1 45 ? 6.812 -19.281 5.738 1 97.94 45 PHE B CA 1
ATOM 4109 C C . PHE B 1 45 ? 5.746 -20.141 6.391 1 97.94 45 PHE B C 1
ATOM 4111 O O . PHE B 1 45 ? 6.023 -21.266 6.809 1 97.94 45 PHE B O 1
ATOM 4118 N N . SER B 1 46 ? 4.562 -19.562 6.598 1 97.5 46 SER B N 1
ATOM 4119 C CA . SER B 1 46 ? 3.381 -20.25 7.09 1 97.5 46 SER B CA 1
ATOM 4120 C C . SER B 1 46 ? 2.143 -19.875 6.281 1 97.5 46 SER B C 1
ATOM 4122 O O . SER B 1 46 ? 2.057 -18.781 5.742 1 97.5 46 SER B O 1
ATOM 4124 N N . VAL B 1 47 ? 1.246 -20.828 6.137 1 98 47 VAL B N 1
ATOM 4125 C CA . VAL B 1 47 ? -0.043 -20.562 5.504 1 98 47 VAL B CA 1
ATOM 4126 C C . VAL B 1 47 ? -1.17 -20.859 6.496 1 98 47 VAL B C 1
ATOM 4128 O O . VAL B 1 47 ? -1.008 -21.656 7.414 1 98 47 VAL B O 1
ATOM 4131 N N . PHE B 1 48 ? -2.223 -20.156 6.277 1 98 48 PHE B N 1
ATOM 4132 C CA . PHE B 1 48 ? -3.387 -20.281 7.148 1 98 48 PHE B CA 1
ATOM 4133 C C . PHE B 1 48 ? -3.957 -21.688 7.086 1 98 48 PHE B C 1
ATOM 4135 O O . PHE B 1 48 ? -4.105 -22.25 6.004 1 98 48 PHE B O 1
ATOM 4142 N N . ASP B 1 49 ? -4.188 -22.203 8.234 1 96.31 49 ASP B N 1
ATOM 4143 C CA . ASP B 1 49 ? -4.852 -23.484 8.406 1 96.31 49 ASP B CA 1
ATOM 4144 C C . ASP B 1 49 ? -6.297 -23.312 8.867 1 96.31 49 ASP B C 1
ATOM 4146 O O . ASP B 1 49 ? -6.562 -23.172 10.062 1 96.31 49 ASP B O 1
ATOM 4150 N N . PRO B 1 50 ? -7.219 -23.375 7.906 1 95.62 50 PRO B N 1
ATOM 4151 C CA . PRO B 1 50 ? -8.609 -23.109 8.273 1 95.62 50 PRO B CA 1
ATOM 4152 C C . PRO B 1 50 ? -9.172 -24.125 9.258 1 95.62 50 PRO B C 1
ATOM 4154 O O . PRO B 1 50 ? -8.844 -25.312 9.172 1 95.62 50 PRO B O 1
ATOM 4157 N N . LEU B 1 51 ? -10.062 -23.656 10.109 1 94.44 51 LEU B N 1
ATOM 4158 C CA . LEU B 1 51 ? -10.781 -24.547 11.016 1 94.44 51 LEU B CA 1
ATOM 4159 C C . LEU B 1 51 ? -11.781 -25.422 10.258 1 94.44 51 LEU B C 1
ATOM 4161 O O . LEU B 1 51 ? -12.234 -25.031 9.172 1 94.44 51 LEU B O 1
ATOM 4165 N N . ASP B 1 52 ? -12.125 -26.5 10.852 1 94.12 52 ASP B N 1
ATOM 4166 C CA . ASP B 1 52 ? -13.109 -27.391 10.242 1 94.12 52 ASP B CA 1
ATOM 4167 C C . ASP B 1 52 ? -14.453 -26.688 10.07 1 94.12 52 ASP B C 1
ATOM 4169 O O . ASP B 1 52 ? -15.18 -26.938 9.109 1 94.12 52 ASP B O 1
ATOM 4173 N N . SER B 1 53 ? -14.719 -25.75 10.969 1 93.38 53 SER B N 1
ATOM 4174 C CA . SER B 1 53 ? -15.992 -25.047 10.938 1 93.38 53 SER B CA 1
ATOM 4175 C C . SER B 1 53 ? -16.078 -24.109 9.742 1 93.38 53 SER B C 1
ATOM 4177 O O . SER B 1 53 ? -17.141 -23.594 9.414 1 93.38 53 SER B O 1
ATOM 4179 N N . TRP B 1 54 ? -14.945 -23.891 9.047 1 95.25 54 TRP B N 1
ATOM 4180 C CA . TRP B 1 54 ? -14.93 -22.969 7.91 1 95.25 54 TRP B CA 1
ATOM 4181 C C . TRP B 1 54 ? -15.211 -23.719 6.609 1 95.25 54 TRP B C 1
ATOM 4183 O O . TRP B 1 54 ? -15.406 -23.094 5.562 1 95.25 54 TRP B O 1
ATOM 4193 N N . LYS B 1 55 ? -15.258 -25.062 6.641 1 93.5 55 LYS B N 1
ATOM 4194 C CA . LYS B 1 55 ? -15.438 -25.859 5.438 1 93.5 55 LYS B CA 1
ATOM 4195 C C . LYS B 1 55 ? -16.812 -25.625 4.816 1 93.5 55 LYS B C 1
ATOM 4197 O O . LYS B 1 55 ? -17.828 -25.609 5.52 1 93.5 55 LYS B O 1
ATOM 4202 N N . PHE B 1 56 ? -16.766 -25.406 3.512 1 92.5 56 PHE B N 1
ATOM 4203 C CA . PHE B 1 56 ? -17.969 -25.047 2.77 1 92.5 56 PHE B CA 1
ATOM 4204 C C . PHE B 1 56 ? -18.188 -25.984 1.587 1 92.5 56 PHE B C 1
ATOM 4206 O O . PHE B 1 56 ? -17.672 -25.734 0.495 1 92.5 56 PHE B O 1
ATOM 4213 N N . PRO B 1 57 ? -19.125 -27 1.731 1 92 57 PRO B N 1
ATOM 4214 C CA . PRO B 1 57 ? -19.438 -27.859 0.588 1 92 57 PRO B CA 1
ATOM 4215 C C . PRO B 1 57 ? -20.156 -27.109 -0.532 1 92 57 PRO B C 1
ATOM 4217 O O . PRO B 1 57 ? -21 -26.25 -0.262 1 92 57 PRO B O 1
ATOM 4220 N N . LYS B 1 58 ? -19.891 -27.531 -1.756 1 91.56 58 LYS B N 1
ATOM 4221 C CA . LYS B 1 58 ? -20.469 -26.906 -2.936 1 91.56 58 LYS B CA 1
ATOM 4222 C C . LYS B 1 58 ? -22 -26.922 -2.861 1 91.56 58 LYS B C 1
ATOM 4224 O O . LYS B 1 58 ? -22.656 -25.984 -3.324 1 91.56 58 LYS B O 1
ATOM 4229 N N . ALA B 1 59 ? -22.531 -27.922 -2.229 1 90.12 59 ALA B N 1
ATOM 4230 C CA . ALA B 1 59 ? -23.969 -28.078 -2.145 1 90.12 59 ALA B CA 1
ATOM 4231 C C . ALA B 1 59 ? -24.594 -26.969 -1.311 1 90.12 59 ALA B C 1
ATOM 4233 O O . ALA B 1 59 ? -25.797 -26.703 -1.418 1 90.12 59 ALA B O 1
ATOM 4234 N N . MET B 1 60 ? -23.828 -26.266 -0.538 1 89.44 60 MET B N 1
ATOM 4235 C CA . MET B 1 60 ? -24.328 -25.234 0.364 1 89.44 60 MET B CA 1
ATOM 4236 C C . MET B 1 60 ? -24.547 -23.922 -0.38 1 89.44 60 MET B C 1
ATOM 4238 O O . MET B 1 60 ? -25.234 -23.031 0.114 1 89.44 60 MET B O 1
ATOM 4242 N N . ILE B 1 61 ? -24.031 -23.797 -1.562 1 89.81 61 ILE B N 1
ATOM 4243 C CA . ILE B 1 61 ? -24.141 -22.562 -2.326 1 89.81 61 ILE B CA 1
ATOM 4244 C C . ILE B 1 61 ? -25.609 -22.188 -2.5 1 89.81 61 ILE B C 1
ATOM 4246 O O . ILE B 1 61 ? -26 -21.047 -2.229 1 89.81 61 ILE B O 1
ATOM 4250 N N . ARG B 1 62 ? -26.391 -23.172 -2.912 1 89.38 62 ARG B N 1
ATOM 4251 C CA . ARG B 1 62 ? -27.812 -22.906 -3.113 1 89.38 62 ARG B CA 1
ATOM 4252 C C . ARG B 1 62 ? -28.5 -22.547 -1.798 1 89.38 62 ARG B C 1
ATOM 4254 O O . ARG B 1 62 ? -29.234 -21.562 -1.727 1 89.38 62 ARG B O 1
ATOM 4261 N N . LYS B 1 63 ? -28.219 -23.266 -0.79 1 86.06 63 LYS B N 1
ATOM 4262 C CA . LYS B 1 63 ? -28.859 -23.062 0.508 1 86.06 63 LYS B CA 1
ATOM 4263 C C . LYS B 1 63 ? -28.578 -21.672 1.052 1 86.06 63 LYS B C 1
ATOM 4265 O O . LYS B 1 63 ? -29.469 -21 1.562 1 86.06 63 LYS B O 1
ATOM 4270 N N . VAL B 1 64 ? -27.375 -21.266 0.965 1 82.69 64 VAL B N 1
ATOM 4271 C CA . VAL B 1 64 ? -26.969 -19.969 1.502 1 82.69 64 VAL B CA 1
ATOM 4272 C C . VAL B 1 64 ? -27.609 -18.844 0.691 1 82.69 64 VAL B C 1
ATOM 4274 O O . VAL B 1 64 ? -28.094 -17.859 1.257 1 82.69 64 VAL B O 1
ATOM 4277 N N . ALA B 1 65 ? -27.531 -19 -0.623 1 84.12 65 ALA B N 1
ATOM 4278 C CA . ALA B 1 65 ? -28.125 -17.984 -1.485 1 84.12 65 ALA B CA 1
ATOM 4279 C C . ALA B 1 65 ? -29.625 -17.828 -1.209 1 84.12 65 ALA B C 1
ATOM 4281 O O . ALA B 1 65 ? -30.141 -16.719 -1.155 1 84.12 65 ALA B O 1
ATOM 4282 N N . GLU B 1 66 ? -30.281 -18.938 -1.039 1 84.31 66 GLU B N 1
ATOM 4283 C CA . GLU B 1 66 ? -31.719 -18.922 -0.767 1 84.31 66 GLU B CA 1
ATOM 4284 C C . GLU B 1 66 ? -32.031 -18.359 0.62 1 84.31 66 GLU B C 1
ATOM 4286 O O . GLU B 1 66 ? -33 -17.656 0.81 1 84.31 66 GLU B O 1
ATOM 4291 N N . ALA B 1 67 ? -31.219 -18.688 1.539 1 79.12 67 ALA B N 1
ATOM 4292 C CA . ALA B 1 67 ? -31.375 -18.141 2.885 1 79.12 67 ALA B CA 1
ATOM 4293 C C . ALA B 1 67 ? -31.219 -16.625 2.881 1 79.12 67 ALA B C 1
ATOM 4295 O O . ALA B 1 67 ? -31.938 -15.922 3.58 1 79.12 67 ALA B O 1
ATOM 4296 N N . ASN B 1 68 ? -30.234 -16.156 2.166 1 76.75 68 ASN B N 1
ATOM 4297 C CA . ASN B 1 68 ? -30.031 -14.719 2.045 1 76.75 68 ASN B CA 1
ATOM 4298 C C . ASN B 1 68 ? -31.25 -14.039 1.409 1 76.75 68 ASN B C 1
ATOM 4300 O O . ASN B 1 68 ? -31.625 -12.938 1.804 1 76.75 68 ASN B O 1
ATOM 4304 N N . ASN B 1 69 ? -31.797 -14.695 0.477 1 80.56 69 ASN B N 1
ATOM 4305 C CA . ASN B 1 69 ? -32.969 -14.172 -0.184 1 80.56 69 ASN B CA 1
ATOM 4306 C C . ASN B 1 69 ? -34.188 -14.102 0.769 1 80.56 69 ASN B C 1
ATOM 4308 O O . ASN B 1 69 ? -35.062 -13.266 0.606 1 80.56 69 ASN B O 1
ATOM 4312 N N . SER B 1 70 ? -34.188 -14.953 1.627 1 79.5 70 SER B N 1
ATOM 4313 C CA . SER B 1 70 ? -35.312 -15.023 2.549 1 79.5 70 SER B CA 1
ATOM 4314 C C . SER B 1 70 ? -35.125 -14.07 3.723 1 79.5 70 SER B C 1
ATOM 4316 O O . SER B 1 70 ? -36.062 -13.875 4.52 1 79.5 70 SER B O 1
ATOM 4318 N N . ASN B 1 71 ? -34 -13.602 3.84 1 74.81 71 ASN B N 1
ATOM 4319 C CA . ASN B 1 71 ? -33.75 -12.625 4.895 1 74.81 71 ASN B CA 1
ATOM 4320 C C . ASN B 1 71 ? -34.438 -11.305 4.609 1 74.81 71 ASN B C 1
ATOM 4322 O O . ASN B 1 71 ? -34.188 -10.648 3.604 1 74.81 71 ASN B O 1
ATOM 4326 N N . PRO B 1 72 ? -35.375 -10.961 5.5 1 73.12 72 PRO B N 1
ATOM 4327 C CA . PRO B 1 72 ? -36.125 -9.734 5.258 1 73.12 72 PRO B CA 1
ATOM 4328 C C . PRO B 1 72 ? -35.219 -8.484 5.262 1 73.12 72 PRO B C 1
ATOM 4330 O O . PRO B 1 72 ? -35.625 -7.445 4.73 1 73.12 72 PRO B O 1
ATOM 4333 N N . HIS B 1 73 ? -34.094 -8.688 5.855 1 65.5 73 HIS B N 1
ATOM 4334 C CA . HIS B 1 73 ? -33.188 -7.543 5.945 1 65.5 73 HIS B CA 1
ATOM 4335 C C . HIS B 1 73 ? -32.25 -7.5 4.766 1 65.5 73 HIS B C 1
ATOM 4337 O O . HIS B 1 73 ? -31.438 -6.566 4.645 1 65.5 73 HIS B O 1
ATOM 4343 N N . ALA B 1 74 ? -32.5 -8.617 4.035 1 66.5 74 ALA B N 1
ATOM 4344 C CA . ALA B 1 74 ? -31.609 -8.609 2.869 1 66.5 74 ALA B CA 1
ATOM 4345 C C . ALA B 1 74 ? -31.984 -7.492 1.901 1 66.5 74 ALA B C 1
ATOM 4347 O O . ALA B 1 74 ? -33.156 -7.336 1.558 1 66.5 74 ALA B O 1
ATOM 4348 N N . GLU B 1 75 ? -31.047 -6.656 1.694 1 62.25 75 GLU B N 1
ATOM 4349 C CA . GLU B 1 75 ? -31.344 -5.531 0.812 1 62.25 75 GLU B CA 1
ATOM 4350 C C . GLU B 1 75 ? -31.531 -5.996 -0.631 1 62.25 75 GLU B C 1
ATOM 4352 O O . GLU B 1 75 ? -32.219 -5.34 -1.417 1 62.25 75 GLU B O 1
ATOM 4357 N N . ARG B 1 76 ? -30.938 -7.203 -0.839 1 67.25 76 ARG B N 1
ATOM 4358 C CA . ARG B 1 76 ? -31 -7.633 -2.232 1 67.25 76 ARG B CA 1
ATOM 4359 C C . ARG B 1 76 ? -31.172 -9.148 -2.33 1 67.25 76 ARG B C 1
ATOM 4361 O O . ARG B 1 76 ? -30.781 -9.883 -1.416 1 67.25 76 ARG B O 1
ATOM 4368 N N . HIS B 1 77 ? -31.906 -9.453 -3.396 1 72.88 77 HIS B N 1
ATOM 4369 C CA . HIS B 1 77 ? -32.188 -10.859 -3.646 1 72.88 77 HIS B CA 1
ATOM 4370 C C . HIS B 1 77 ? -31.516 -11.336 -4.93 1 72.88 77 HIS B C 1
ATOM 4372 O O . HIS B 1 77 ? -31.453 -10.594 -5.914 1 72.88 77 HIS B O 1
ATOM 4378 N N . VAL B 1 78 ? -30.922 -12.555 -4.793 1 79.19 78 VAL B N 1
ATOM 4379 C CA . VAL B 1 78 ? -30.344 -13.188 -5.973 1 79.19 78 VAL B CA 1
ATOM 4380 C C . VAL B 1 78 ? -31.422 -13.992 -6.703 1 79.19 78 VAL B C 1
ATOM 4382 O O . VAL B 1 78 ? -32.125 -14.805 -6.094 1 79.19 78 VAL B O 1
ATOM 4385 N N . ALA B 1 79 ? -31.531 -13.781 -7.98 1 84.38 79 ALA B N 1
ATOM 4386 C CA . ALA B 1 79 ? -32.531 -14.484 -8.781 1 84.38 79 ALA B CA 1
ATOM 4387 C C . ALA B 1 79 ? -32.219 -15.977 -8.859 1 84.38 79 ALA B C 1
ATOM 4389 O O . ALA B 1 79 ? -31.047 -16.375 -8.844 1 84.38 79 ALA B O 1
ATOM 4390 N N . PRO B 1 80 ? -33.25 -16.75 -8.992 1 88 80 PRO B N 1
ATOM 4391 C CA . PRO B 1 80 ? -33.062 -18.203 -9.062 1 88 80 PRO B CA 1
ATOM 4392 C C . PRO B 1 80 ? -32.125 -18.625 -10.188 1 88 80 PRO B C 1
ATOM 4394 O O . PRO B 1 80 ? -31.344 -19.547 -10.016 1 88 80 PRO B O 1
ATOM 4397 N N . GLU B 1 81 ? -32.25 -17.969 -11.258 1 91.38 81 GLU B N 1
ATOM 4398 C CA . GLU B 1 81 ? -31.391 -18.297 -12.391 1 91.38 81 GLU B CA 1
ATOM 4399 C C . GLU B 1 81 ? -29.906 -18.078 -12.055 1 91.38 81 GLU B C 1
ATOM 4401 O O . GLU B 1 81 ? -29.047 -18.812 -12.547 1 91.38 81 GLU B O 1
ATOM 4406 N N . HIS B 1 82 ? -29.688 -17.094 -11.234 1 90.5 82 HIS B N 1
ATOM 4407 C CA . HIS B 1 82 ? -28.312 -16.781 -10.844 1 90.5 82 HIS B CA 1
ATOM 4408 C C . HIS B 1 82 ? -27.812 -17.781 -9.797 1 90.5 82 HIS B C 1
ATOM 4410 O O . HIS B 1 82 ? -26.625 -18.109 -9.773 1 90.5 82 HIS B O 1
ATOM 4416 N N . ILE B 1 83 ? -28.719 -18.234 -9.016 1 91.75 83 ILE B N 1
ATOM 4417 C CA . ILE B 1 83 ? -28.359 -19.297 -8.078 1 91.75 83 ILE B CA 1
ATOM 4418 C C . ILE B 1 83 ? -27.984 -20.547 -8.852 1 91.75 83 ILE B C 1
ATOM 4420 O O . ILE B 1 83 ? -26.969 -21.188 -8.547 1 91.75 83 ILE B O 1
ATOM 4424 N N . ASP B 1 84 ? -28.75 -20.875 -9.859 1 94.56 84 ASP B N 1
ATOM 4425 C CA . ASP B 1 84 ? -28.453 -22.031 -10.703 1 94.56 84 ASP B CA 1
ATOM 4426 C C . ASP B 1 84 ? -27.094 -21.875 -11.383 1 94.56 84 ASP B C 1
ATOM 4428 O O . ASP B 1 84 ? -26.344 -22.844 -11.5 1 94.56 84 ASP B O 1
ATOM 4432 N N . PHE B 1 85 ? -26.938 -20.719 -11.789 1 94.44 85 PHE B N 1
ATOM 4433 C CA . PHE B 1 85 ? -25.672 -20.422 -12.43 1 94.44 85 PHE B CA 1
ATOM 4434 C C . PHE B 1 85 ? -24.5 -20.703 -11.484 1 94.44 85 PHE B C 1
ATOM 4436 O O . PHE B 1 85 ? -23.531 -21.359 -11.867 1 94.44 85 PHE B O 1
ATOM 4443 N N . MET B 1 86 ? -24.516 -20.203 -10.266 1 94.12 86 MET B N 1
ATOM 4444 C CA . MET B 1 86 ? -23.453 -20.375 -9.297 1 94.12 86 MET B CA 1
ATOM 4445 C C . MET B 1 86 ? -23.25 -21.859 -8.977 1 94.12 86 MET B C 1
ATOM 4447 O O . MET B 1 86 ? -22.109 -22.312 -8.859 1 94.12 86 MET B O 1
ATOM 4451 N N . CYS B 1 87 ? -24.328 -22.594 -8.938 1 94.88 87 CYS B N 1
ATOM 4452 C CA . CYS B 1 87 ? -24.234 -24.016 -8.641 1 94.88 87 CYS B CA 1
ATOM 4453 C C . CYS B 1 87 ? -23.578 -24.766 -9.781 1 94.88 87 CYS B C 1
ATOM 4455 O O . CYS B 1 87 ? -22.719 -25.625 -9.547 1 94.88 87 CYS B O 1
ATOM 4457 N N . ARG B 1 88 ? -23.938 -24.469 -10.945 1 93.5 88 ARG B N 1
ATOM 4458 C CA . ARG B 1 88 ? -23.312 -25.094 -12.109 1 93.5 88 ARG B CA 1
ATOM 4459 C C . ARG B 1 88 ? -21.828 -24.766 -12.188 1 93.5 88 ARG B C 1
ATOM 4461 O O . ARG B 1 88 ? -21 -25.625 -12.484 1 93.5 88 ARG B O 1
ATOM 4468 N N . LEU B 1 89 ? -21.594 -23.516 -11.93 1 92.88 89 LEU B N 1
ATOM 4469 C CA . LEU B 1 89 ? -20.203 -23.078 -11.938 1 92.88 89 LEU B CA 1
ATOM 4470 C C . LEU B 1 89 ? -19.391 -23.844 -10.906 1 92.88 89 LEU B C 1
ATOM 4472 O O . LEU B 1 89 ? -18.266 -24.281 -11.203 1 92.88 89 LEU B O 1
ATOM 4476 N N . ALA B 1 90 ? -19.891 -24 -9.773 1 94.19 90 ALA B N 1
ATOM 4477 C CA . ALA B 1 90 ? -19.188 -24.672 -8.688 1 94.19 90 ALA B CA 1
ATOM 4478 C C . ALA B 1 90 ? -18.797 -26.094 -9.086 1 94.19 90 ALA B C 1
ATOM 4480 O O . ALA B 1 90 ? -17.75 -26.594 -8.656 1 94.19 90 ALA B O 1
ATOM 4481 N N . GLU B 1 91 ? -19.547 -26.703 -9.898 1 92.12 91 GLU B N 1
ATOM 4482 C CA . GLU B 1 91 ? -19.297 -28.078 -10.312 1 92.12 91 GLU B CA 1
ATOM 4483 C C . GLU B 1 91 ? -18.188 -28.156 -11.359 1 92.12 91 GLU B C 1
ATOM 4485 O O . GLU B 1 91 ? -17.625 -29.234 -11.594 1 92.12 91 GLU B O 1
ATOM 4490 N N . ARG B 1 92 ? -17.875 -27.062 -11.906 1 91.69 92 ARG B N 1
ATOM 4491 C CA . ARG B 1 92 ? -16.938 -27.078 -13.031 1 91.69 92 ARG B CA 1
ATOM 4492 C C . ARG B 1 92 ? -15.625 -26.406 -12.656 1 91.69 92 ARG B C 1
ATOM 4494 O O . ARG B 1 92 ? -14.711 -26.312 -13.484 1 91.69 92 ARG B O 1
ATOM 4501 N N . THR B 1 93 ? -15.43 -25.906 -11.492 1 91.62 93 THR B N 1
ATOM 4502 C CA . THR B 1 93 ? -14.32 -25.031 -11.109 1 91.62 93 THR B CA 1
ATOM 4503 C C . THR B 1 93 ? -13.125 -25.859 -10.648 1 91.62 93 THR B C 1
ATOM 4505 O O . THR B 1 93 ? -12.008 -25.344 -10.57 1 91.62 93 THR B O 1
ATOM 4508 N N . GLY B 1 94 ? -13.297 -27.109 -10.352 1 92.94 94 GLY B N 1
ATOM 4509 C CA . GLY B 1 94 ? -12.219 -27.906 -9.773 1 92.94 94 GLY B CA 1
ATOM 4510 C C . GLY B 1 94 ? -12.133 -27.781 -8.258 1 92.94 94 GLY B C 1
ATOM 4511 O O . GLY B 1 94 ? -11.25 -28.359 -7.633 1 92.94 94 GLY B O 1
ATOM 4512 N N . LEU B 1 95 ? -13.109 -27.078 -7.648 1 95.94 95 LEU B N 1
ATOM 4513 C CA . LEU B 1 95 ? -13.18 -26.938 -6.199 1 95.94 95 LEU B CA 1
ATOM 4514 C C . LEU B 1 95 ? -13.609 -28.25 -5.551 1 95.94 95 LEU B C 1
ATOM 4516 O O . LEU B 1 95 ? -14.43 -28.984 -6.105 1 95.94 95 LEU B O 1
ATOM 4520 N N . GLY B 1 96 ? -13.016 -28.516 -4.41 1 95.88 96 GLY B N 1
ATOM 4521 C CA . GLY B 1 96 ? -13.531 -29.594 -3.572 1 95.88 96 GLY B CA 1
ATOM 4522 C C . GLY B 1 96 ? -14.641 -29.141 -2.646 1 95.88 96 GLY B C 1
ATOM 4523 O O . GLY B 1 96 ? -15.086 -27.984 -2.717 1 95.88 96 GLY B O 1
ATOM 4524 N N . ASP B 1 97 ? -15.039 -30.062 -1.727 1 94.12 97 ASP B N 1
ATOM 4525 C CA . ASP B 1 97 ? -16.188 -29.797 -0.876 1 94.12 97 ASP B CA 1
ATOM 4526 C C . ASP B 1 97 ? -15.758 -29.234 0.479 1 94.12 97 ASP B C 1
ATOM 4528 O O . ASP B 1 97 ? -16.578 -29.109 1.394 1 94.12 97 ASP B O 1
ATOM 4532 N N . GLU B 1 98 ? -14.531 -28.875 0.595 1 93.81 98 GLU B N 1
ATOM 4533 C CA . GLU B 1 98 ? -14.047 -28.406 1.892 1 93.81 98 GLU B CA 1
ATOM 4534 C C . GLU B 1 98 ? -13.328 -27.078 1.767 1 93.81 98 GLU B C 1
ATOM 4536 O O . GLU B 1 98 ? -12.453 -26.75 2.576 1 93.81 98 GLU B O 1
ATOM 4541 N N . THR B 1 99 ? -13.656 -26.359 0.704 1 96.12 99 THR B N 1
ATOM 4542 C CA . THR B 1 99 ? -12.977 -25.078 0.525 1 96.12 99 THR B CA 1
ATOM 4543 C C . THR B 1 99 ? -13.414 -24.078 1.592 1 96.12 99 THR B C 1
ATOM 4545 O O . THR B 1 99 ? -14.609 -23.969 1.896 1 96.12 99 THR B O 1
ATOM 4548 N N . PRO B 1 100 ? -12.484 -23.359 2.213 1 96.31 100 PRO B N 1
ATOM 4549 C CA . PRO B 1 100 ? -12.805 -22.578 3.41 1 96.31 100 PRO B CA 1
ATOM 4550 C C . PRO B 1 100 ? -13.492 -21.266 3.082 1 96.31 100 PRO B C 1
ATOM 4552 O O . PRO B 1 100 ? -13.117 -20.578 2.121 1 96.31 100 PRO B O 1
ATOM 4555 N N . VAL B 1 101 ? -14.477 -20.891 3.891 1 94.06 101 VAL B N 1
ATOM 4556 C CA . VAL B 1 101 ? -15.156 -19.594 3.834 1 94.06 101 VAL B CA 1
ATOM 4557 C C . VAL B 1 101 ? -15.234 -19 5.234 1 94.06 101 VAL B C 1
ATOM 4559 O O . VAL B 1 101 ? -14.914 -19.656 6.223 1 94.06 101 VAL B O 1
ATOM 4562 N N . LEU B 1 102 ? -15.5 -17.703 5.324 1 92.62 102 LEU B N 1
ATOM 4563 C CA . LEU B 1 102 ? -15.82 -17.094 6.609 1 92.62 102 LEU B CA 1
ATOM 4564 C C . LEU B 1 102 ? -17.234 -17.453 7.039 1 92.62 102 LEU B C 1
ATOM 4566 O O . LEU B 1 102 ? -18.203 -17.031 6.391 1 92.62 102 LEU B O 1
ATOM 4570 N N . PRO B 1 103 ? -17.438 -18.141 8.078 1 89.56 103 PRO B N 1
ATOM 4571 C CA . PRO B 1 103 ? -18.75 -18.672 8.414 1 89.56 103 PRO B CA 1
ATOM 4572 C C . PRO B 1 103 ? -19.812 -17.594 8.586 1 89.56 103 PRO B C 1
ATOM 4574 O O . PRO B 1 103 ? -20.969 -17.781 8.188 1 89.56 103 PRO B O 1
ATOM 4577 N N . GLU B 1 104 ? -19.516 -16.5 9.094 1 86.62 104 GLU B N 1
ATOM 4578 C CA . GLU B 1 104 ? -20.484 -15.453 9.43 1 86.62 104 GLU B CA 1
ATOM 4579 C C . GLU B 1 104 ? -21.172 -14.914 8.172 1 86.62 104 GLU B C 1
ATOM 4581 O O . GLU B 1 104 ? -22.344 -14.555 8.211 1 86.62 104 GLU B O 1
ATOM 4586 N N . THR B 1 105 ? -20.453 -14.898 7.094 1 82.56 105 THR B N 1
ATOM 4587 C CA . THR B 1 105 ? -21.031 -14.297 5.891 1 82.56 105 THR B CA 1
ATOM 4588 C C . THR B 1 105 ? -21.516 -15.383 4.93 1 82.56 105 THR B C 1
ATOM 4590 O O . THR B 1 105 ? -22.547 -15.227 4.285 1 82.56 105 THR B O 1
ATOM 4593 N N . HIS B 1 106 ? -20.797 -16.453 4.789 1 79.62 106 HIS B N 1
ATOM 4594 C CA . HIS B 1 106 ? -21.094 -17.453 3.766 1 79.62 106 HIS B CA 1
ATOM 4595 C C . HIS B 1 106 ? -22.031 -18.516 4.301 1 79.62 106 HIS B C 1
ATOM 4597 O O . HIS B 1 106 ? -22.734 -19.188 3.527 1 79.62 106 HIS B O 1
ATOM 4603 N N . LEU B 1 107 ? -22 -18.656 5.551 1 70.44 107 LEU B N 1
ATOM 4604 C CA . LEU B 1 107 ? -22.859 -19.672 6.137 1 70.44 107 LEU B CA 1
ATOM 4605 C C . LEU B 1 107 ? -23.953 -19.047 6.98 1 70.44 107 LEU B C 1
ATOM 4607 O O . LEU B 1 107 ? -24.922 -19.719 7.352 1 70.44 107 LEU B O 1
ATOM 4611 N N . GLY B 1 108 ? -23.75 -17.719 7.148 1 70.88 108 GLY B N 1
ATOM 4612 C CA . GLY B 1 108 ? -24.703 -16.984 7.965 1 70.88 108 GLY B CA 1
ATOM 4613 C C . GLY B 1 108 ? -25.359 -15.836 7.227 1 70.88 108 GLY B C 1
ATOM 4614 O O . GLY B 1 108 ? -25.844 -16 6.105 1 70.88 108 GLY B O 1
ATOM 4615 N N . ASP B 1 109 ? -25.391 -14.688 7.938 1 74.12 109 ASP B N 1
ATOM 4616 C CA . ASP B 1 109 ? -26.031 -13.461 7.473 1 74.12 109 ASP B CA 1
ATOM 4617 C C . ASP B 1 109 ? -25.016 -12.531 6.805 1 74.12 109 ASP B C 1
ATOM 4619 O O . ASP B 1 109 ? -24.125 -12.016 7.465 1 74.12 109 ASP B O 1
ATOM 4623 N N . ILE B 1 110 ? -25.188 -12.367 5.488 1 74.25 110 ILE B N 1
ATOM 4624 C CA . ILE B 1 110 ? -24.266 -11.555 4.715 1 74.25 110 ILE B CA 1
ATOM 4625 C C . ILE B 1 110 ? -24.234 -10.133 5.273 1 74.25 110 ILE B C 1
ATOM 4627 O O . ILE B 1 110 ? -23.266 -9.398 5.066 1 74.25 110 ILE B O 1
ATOM 4631 N N . THR B 1 111 ? -25.297 -9.734 6.02 1 74.19 111 THR B N 1
ATOM 4632 C CA . THR B 1 111 ? -25.375 -8.391 6.578 1 74.19 111 THR B CA 1
ATOM 4633 C C . THR B 1 111 ? -24.344 -8.211 7.691 1 74.19 111 THR B C 1
ATOM 4635 O O . THR B 1 111 ? -24.109 -7.094 8.156 1 74.19 111 THR B O 1
ATOM 4638 N N . MET B 1 112 ? -23.672 -9.289 7.996 1 79.25 112 MET B N 1
ATOM 4639 C CA . MET B 1 112 ? -22.641 -9.227 9.031 1 79.25 112 MET B CA 1
ATOM 4640 C C . MET B 1 112 ? -21.344 -8.641 8.477 1 79.25 112 MET B C 1
ATOM 4642 O O . MET B 1 112 ? -20.453 -8.266 9.234 1 79.25 112 MET B O 1
ATOM 4646 N N . ALA B 1 113 ? -21.312 -8.602 7.164 1 84.88 113 ALA B N 1
ATOM 4647 C CA . ALA B 1 113 ? -20.109 -8.039 6.559 1 84.88 113 ALA B CA 1
ATOM 4648 C C . ALA B 1 113 ? -19.922 -6.582 6.973 1 84.88 113 ALA B C 1
ATOM 4650 O O . ALA B 1 113 ? -20.891 -5.828 7.082 1 84.88 113 ALA B O 1
ATOM 4651 N N . GLY B 1 114 ? -18.734 -6.145 7.262 1 87.88 114 GLY B N 1
ATOM 4652 C CA . GLY B 1 114 ? -18.375 -4.809 7.711 1 87.88 114 GLY B CA 1
ATOM 4653 C C . GLY B 1 114 ? -16.938 -4.703 8.188 1 87.88 114 GLY B C 1
ATOM 4654 O O . GLY B 1 114 ? -16.188 -5.672 8.117 1 87.88 114 GLY B O 1
ATOM 4655 N N . THR B 1 115 ? -16.609 -3.561 8.68 1 92.12 115 THR B N 1
ATOM 4656 C CA . THR B 1 115 ? -15.234 -3.271 9.055 1 92.12 115 THR B CA 1
ATOM 4657 C C . THR B 1 115 ? -14.805 -4.141 10.234 1 92.12 115 THR B C 1
ATOM 4659 O O . THR B 1 115 ? -13.68 -4.645 10.258 1 92.12 115 THR B O 1
ATOM 4662 N N . ALA B 1 116 ? -15.672 -4.297 11.164 1 93.25 116 ALA B N 1
ATOM 4663 C CA . ALA B 1 116 ? -15.32 -5.074 12.352 1 93.25 116 ALA B CA 1
ATOM 4664 C C . ALA B 1 116 ? -15.062 -6.535 11.992 1 93.25 116 ALA B C 1
ATOM 4666 O O . ALA B 1 116 ? -14.078 -7.125 12.445 1 93.25 116 ALA B O 1
ATOM 4667 N N . LEU B 1 117 ? -15.961 -7.141 11.219 1 93.81 117 LEU B N 1
ATOM 4668 C CA . LEU B 1 117 ? -15.781 -8.523 10.805 1 93.81 117 LEU B CA 1
ATOM 4669 C C . LEU B 1 117 ? -14.555 -8.672 9.914 1 93.81 117 LEU B C 1
ATOM 4671 O O . LEU B 1 117 ? -13.836 -9.672 10 1 93.81 117 LEU B O 1
ATOM 4675 N N . ALA B 1 118 ? -14.336 -7.734 9.047 1 95.56 118 ALA B N 1
ATOM 4676 C CA . ALA B 1 118 ? -13.164 -7.754 8.18 1 95.56 118 ALA B CA 1
ATOM 4677 C C . ALA B 1 118 ? -11.875 -7.766 8.992 1 95.56 118 ALA B C 1
ATOM 4679 O O . ALA B 1 118 ? -10.938 -8.5 8.672 1 95.56 118 ALA B O 1
ATOM 4680 N N . ARG B 1 119 ? -11.781 -6.938 10.039 1 96.12 119 ARG B N 1
ATOM 4681 C CA . ARG B 1 119 ? -10.625 -6.926 10.93 1 96.12 119 ARG B CA 1
ATOM 4682 C C . ARG B 1 119 ? -10.469 -8.266 11.641 1 96.12 119 ARG B C 1
ATOM 4684 O O . ARG B 1 119 ? -9.344 -8.766 11.797 1 96.12 119 ARG B O 1
ATOM 4691 N N . SER B 1 120 ? -11.578 -8.758 12.086 1 96.31 120 SER B N 1
ATOM 4692 C CA . SER B 1 120 ? -11.555 -10.055 12.75 1 96.31 120 SER B CA 1
ATOM 4693 C C . SER B 1 120 ? -11.047 -11.148 11.805 1 96.31 120 SER B C 1
ATOM 4695 O O . SER B 1 120 ? -10.266 -12.008 12.211 1 96.31 120 SER B O 1
ATOM 4697 N N . GLU B 1 121 ? -11.539 -11.125 10.57 1 96.88 121 GLU B N 1
ATOM 4698 C CA . GLU B 1 121 ? -11.062 -12.086 9.578 1 96.88 121 GLU B CA 1
ATOM 4699 C C . GLU B 1 121 ? -9.547 -12.016 9.422 1 96.88 121 GLU B C 1
ATOM 4701 O O . GLU B 1 121 ? -8.875 -13.047 9.414 1 96.88 121 GLU B O 1
ATOM 4706 N N . PHE B 1 122 ? -9.016 -10.789 9.336 1 98 122 PHE B N 1
ATOM 4707 C CA . PHE B 1 122 ? -7.574 -10.609 9.195 1 98 122 PHE B CA 1
ATOM 4708 C C . PHE B 1 122 ? -6.84 -11.195 10.398 1 98 122 PHE B C 1
ATOM 4710 O O . PHE B 1 122 ? -5.816 -11.867 10.234 1 98 122 PHE B O 1
ATOM 4717 N N . SER B 1 123 ? -7.305 -10.906 11.547 1 97.94 123 SER B N 1
ATOM 4718 C CA . SER B 1 123 ? -6.668 -11.422 12.758 1 97.94 123 SER B CA 1
ATOM 4719 C C . SER B 1 123 ? -6.688 -12.945 12.781 1 97.94 123 SER B C 1
ATOM 4721 O O . SER B 1 123 ? -5.66 -13.586 13.031 1 97.94 123 SER B O 1
ATOM 4723 N N . ARG B 1 124 ? -7.828 -13.523 12.492 1 97.44 124 ARG B N 1
ATOM 4724 C CA . ARG B 1 124 ? -8.016 -14.969 12.586 1 97.44 124 ARG B CA 1
ATOM 4725 C C . ARG B 1 124 ? -7.191 -15.695 11.523 1 97.44 124 ARG B C 1
ATOM 4727 O O . ARG B 1 124 ? -6.75 -16.828 11.734 1 97.44 124 ARG B O 1
ATOM 4734 N N . THR B 1 125 ? -6.922 -15.055 10.414 1 97.94 125 THR B N 1
ATOM 4735 C CA . THR B 1 125 ? -6.219 -15.719 9.32 1 97.94 125 THR B CA 1
ATOM 4736 C C . THR B 1 125 ? -4.75 -15.312 9.297 1 97.94 125 THR B C 1
ATOM 4738 O O . THR B 1 125 ? -3.859 -16.156 9.406 1 97.94 125 THR B O 1
ATOM 4741 N N . CYS B 1 126 ? -4.473 -14.008 9.328 1 98.19 126 CYS B N 1
ATOM 4742 C CA . CYS B 1 126 ? -3.133 -13.523 9.023 1 98.19 126 CYS B CA 1
ATOM 4743 C C . CYS B 1 126 ? -2.307 -13.367 10.289 1 98.19 126 CYS B C 1
ATOM 4745 O O . CYS B 1 126 ? -1.123 -13.711 10.312 1 98.19 126 CYS B O 1
ATOM 4747 N N . ILE B 1 127 ? -2.9 -12.812 11.359 1 98.44 127 ILE B N 1
ATOM 4748 C CA . ILE B 1 127 ? -2.158 -12.648 12.609 1 98.44 127 ILE B CA 1
ATOM 4749 C C . ILE B 1 127 ? -1.79 -14.016 13.172 1 98.44 127 ILE B C 1
ATOM 4751 O O . ILE B 1 127 ? -0.655 -14.234 13.602 1 98.44 127 ILE B O 1
ATOM 4755 N N . THR B 1 128 ? -2.721 -14.93 13.125 1 98 128 THR B N 1
ATOM 4756 C CA . THR B 1 128 ? -2.463 -16.281 13.617 1 98 128 THR B CA 1
ATOM 4757 C C . THR B 1 128 ? -1.389 -16.969 12.773 1 98 128 THR B C 1
ATOM 4759 O O . THR B 1 128 ? -0.565 -17.719 13.305 1 98 128 THR B O 1
ATOM 4762 N N . THR B 1 129 ? -1.434 -16.75 11.484 1 98.31 129 THR B N 1
ATOM 4763 C CA . THR B 1 129 ? -0.427 -17.328 10.602 1 98.31 129 THR B CA 1
ATOM 4764 C C . THR B 1 129 ? 0.955 -16.766 10.914 1 98.31 129 THR B C 1
ATOM 4766 O O . THR B 1 129 ? 1.947 -17.5 10.898 1 98.31 129 THR B O 1
ATOM 4769 N N . ALA B 1 130 ? 1.038 -15.453 11.148 1 98.69 130 ALA B N 1
ATOM 4770 C CA . ALA B 1 130 ? 2.297 -14.828 11.539 1 98.69 130 ALA B CA 1
ATOM 4771 C C . ALA B 1 130 ? 2.791 -15.367 12.883 1 98.69 130 ALA B C 1
ATOM 4773 O O . ALA B 1 130 ? 3.992 -15.578 13.07 1 98.69 130 ALA B O 1
ATOM 4774 N N . GLU B 1 131 ? 1.883 -15.586 13.828 1 98.38 131 GLU B N 1
ATOM 4775 C CA . GLU B 1 131 ? 2.244 -16.188 15.109 1 98.38 131 GLU B CA 1
ATOM 4776 C C . GLU B 1 131 ? 2.875 -17.562 14.914 1 98.38 131 GLU B C 1
ATOM 4778 O O . GLU B 1 131 ? 3.902 -17.875 15.523 1 98.38 131 GLU B O 1
ATOM 4783 N N . ALA B 1 132 ? 2.238 -18.359 14.102 1 97.12 132 ALA B N 1
ATOM 4784 C CA . ALA B 1 132 ? 2.771 -19.688 13.812 1 97.12 132 ALA B CA 1
ATOM 4785 C C . ALA B 1 132 ? 4.172 -19.594 13.219 1 97.12 132 ALA B C 1
ATOM 4787 O O . ALA B 1 132 ? 5.047 -20.406 13.547 1 97.12 132 ALA B O 1
ATOM 4788 N N . LEU B 1 133 ? 4.383 -18.625 12.328 1 97.5 133 LEU B N 1
ATOM 4789 C CA . LEU B 1 133 ? 5.676 -18.438 11.688 1 97.5 133 LEU B CA 1
ATOM 4790 C C . LEU B 1 133 ? 6.742 -18.062 12.711 1 97.5 133 LEU B C 1
ATOM 4792 O O . LEU B 1 133 ? 7.848 -18.609 12.688 1 97.5 133 LEU B O 1
ATOM 4796 N N . PHE B 1 134 ? 6.434 -17.094 13.586 1 98.19 134 PHE B N 1
ATOM 4797 C CA . PHE B 1 134 ? 7.379 -16.672 14.609 1 98.19 134 PHE B CA 1
ATOM 4798 C C . PHE B 1 134 ? 7.691 -17.828 15.555 1 98.19 134 PHE B C 1
ATOM 4800 O O . PHE B 1 134 ? 8.844 -18.016 15.945 1 98.19 134 PHE B O 1
ATOM 4807 N N . ASN B 1 135 ? 6.684 -18.625 15.898 1 96.56 135 ASN B N 1
ATOM 4808 C CA . ASN B 1 135 ? 6.895 -19.797 16.75 1 96.56 135 ASN B CA 1
ATOM 4809 C C . ASN B 1 135 ? 7.812 -20.812 16.094 1 96.56 135 ASN B C 1
ATOM 4811 O O . ASN B 1 135 ? 8.695 -21.375 16.75 1 96.56 135 ASN B O 1
ATOM 4815 N N . LYS B 1 136 ? 7.594 -21 14.867 1 92.69 136 LYS B N 1
ATOM 4816 C CA . LYS B 1 136 ? 8.352 -22 14.109 1 92.69 136 LYS B CA 1
ATOM 4817 C C . LYS B 1 136 ? 9.805 -21.562 13.93 1 92.69 136 LYS B C 1
ATOM 4819 O O . LYS B 1 136 ? 10.703 -22.391 13.914 1 92.69 136 LYS B O 1
ATOM 4824 N N . THR B 1 137 ? 10.07 -20.297 13.773 1 95.25 137 THR B N 1
ATOM 4825 C CA . THR B 1 137 ? 11.406 -19.797 13.461 1 95.25 137 THR B CA 1
ATOM 4826 C C . THR B 1 137 ? 12.141 -19.406 14.734 1 95.25 137 THR B C 1
ATOM 4828 O O . THR B 1 137 ? 13.367 -19.281 14.734 1 95.25 137 THR B O 1
ATOM 4831 N N . GLY B 1 138 ? 11.398 -19.078 15.781 1 96.75 138 GLY B N 1
ATOM 4832 C CA . GLY B 1 138 ? 12 -18.609 17.031 1 96.75 138 GLY B CA 1
ATOM 4833 C C . GLY B 1 138 ? 12.414 -17.156 16.984 1 96.75 138 GLY B C 1
ATOM 4834 O O . GLY B 1 138 ? 13 -16.641 17.938 1 96.75 138 GLY B O 1
ATOM 4835 N N . ILE B 1 139 ? 12.164 -16.484 15.938 1 97.5 139 ILE B N 1
ATOM 4836 C CA . ILE B 1 139 ? 12.477 -15.07 15.82 1 97.5 139 ILE B CA 1
ATOM 4837 C C . ILE B 1 139 ? 11.453 -14.25 16.594 1 97.5 139 ILE B C 1
ATOM 4839 O O . ILE B 1 139 ? 10.242 -14.492 16.484 1 97.5 139 ILE B O 1
ATOM 4843 N N . ARG B 1 140 ? 11.922 -13.25 17.438 1 97.81 140 ARG B N 1
ATOM 4844 C CA . ARG B 1 140 ? 11.016 -12.352 18.141 1 97.81 140 ARG B CA 1
ATOM 4845 C C . ARG B 1 140 ? 10.422 -11.312 17.203 1 97.81 140 ARG B C 1
ATOM 4847 O O . ARG B 1 140 ? 11.141 -10.695 16.406 1 97.81 140 ARG B O 1
ATOM 4854 N N . PRO B 1 141 ? 9.109 -11.164 17.281 1 98.44 141 PRO B N 1
ATOM 4855 C CA . PRO B 1 141 ? 8.469 -10.211 16.375 1 98.44 141 PRO B CA 1
ATOM 4856 C C . PRO B 1 141 ? 9.133 -8.828 16.406 1 98.44 141 PRO B C 1
ATOM 4858 O O . PRO B 1 141 ? 9.172 -8.133 15.398 1 98.44 141 PRO B O 1
ATOM 4861 N N . GLN B 1 142 ? 9.68 -8.383 17.516 1 98 142 GLN B N 1
ATOM 4862 C CA . GLN B 1 142 ? 10.266 -7.059 17.703 1 98 142 GLN B CA 1
ATOM 4863 C C . GLN B 1 142 ? 11.57 -6.918 16.922 1 98 142 GLN B C 1
ATOM 4865 O O . GLN B 1 142 ? 12.094 -5.812 16.766 1 98 142 GLN B O 1
ATOM 4870 N N . GLU B 1 143 ? 12.086 -8.008 16.422 1 98.06 143 GLU B N 1
ATOM 4871 C CA . GLU B 1 143 ? 13.32 -7.977 15.633 1 98.06 143 GLU B CA 1
ATOM 4872 C C . GLU B 1 143 ? 13.039 -7.582 14.18 1 98.06 143 GLU B C 1
ATOM 4874 O O . GLU B 1 143 ? 13.961 -7.262 13.43 1 98.06 143 GLU B O 1
ATOM 4879 N N . VAL B 1 144 ? 11.805 -7.617 13.82 1 98.69 144 VAL B N 1
ATOM 4880 C CA . VAL B 1 144 ? 11.43 -7.34 12.438 1 98.69 144 VAL B CA 1
ATOM 4881 C C . VAL B 1 144 ? 11.57 -5.848 12.156 1 98.69 144 VAL B C 1
ATOM 4883 O O . VAL B 1 144 ? 11.117 -5.012 12.938 1 98.69 144 VAL B O 1
ATOM 4886 N N . ASN B 1 145 ? 12.211 -5.52 11.016 1 98.69 145 ASN B N 1
ATOM 4887 C CA . ASN B 1 145 ? 12.445 -4.129 10.633 1 98.69 145 ASN B CA 1
ATOM 4888 C C . ASN B 1 145 ? 11.359 -3.617 9.695 1 98.69 145 ASN B C 1
ATOM 4890 O O . ASN B 1 145 ? 11.016 -2.434 9.711 1 98.69 145 ASN B O 1
ATOM 4894 N N . PHE B 1 146 ? 10.852 -4.488 8.844 1 98.88 146 PHE B N 1
ATOM 4895 C CA . PHE B 1 146 ? 9.859 -4.105 7.848 1 98.88 146 PHE B CA 1
ATOM 4896 C C . PHE B 1 146 ? 8.664 -5.047 7.887 1 98.88 146 PHE B C 1
ATOM 4898 O O . PHE B 1 146 ? 8.828 -6.266 7.93 1 98.88 146 PHE B O 1
ATOM 4905 N N . VAL B 1 147 ? 7.453 -4.508 7.934 1 98.88 147 VAL B N 1
ATOM 4906 C CA . VAL B 1 147 ? 6.211 -5.258 7.812 1 98.88 147 VAL B CA 1
ATOM 4907 C C . VAL B 1 147 ? 5.473 -4.84 6.543 1 98.88 147 VAL B C 1
ATOM 4909 O O . VAL B 1 147 ? 5.082 -3.68 6.398 1 98.88 147 VAL B O 1
ATOM 4912 N N . ILE B 1 148 ? 5.301 -5.781 5.605 1 98.88 148 ILE B N 1
ATOM 4913 C CA . ILE B 1 148 ? 4.594 -5.516 4.359 1 98.88 148 ILE B CA 1
ATOM 4914 C C . ILE B 1 148 ? 3.346 -6.395 4.277 1 98.88 148 ILE B C 1
ATOM 4916 O O . ILE B 1 148 ? 3.436 -7.621 4.371 1 98.88 148 ILE B O 1
ATOM 4920 N N . THR B 1 149 ? 2.219 -5.781 4.18 1 98.75 149 THR B N 1
ATOM 4921 C CA . THR B 1 149 ? 0.968 -6.504 3.971 1 98.75 149 THR B CA 1
ATOM 4922 C C . THR B 1 149 ? 0.365 -6.16 2.611 1 98.75 149 THR B C 1
ATOM 4924 O O . THR B 1 149 ? 0.607 -5.078 2.076 1 98.75 149 THR B O 1
ATOM 4927 N N . ASN B 1 150 ? -0.335 -7.09 2.025 1 98.25 150 ASN B N 1
ATOM 4928 C CA . ASN B 1 150 ? -1.114 -6.812 0.823 1 98.25 150 ASN B CA 1
ATOM 4929 C C . ASN B 1 150 ? -2.514 -7.414 0.913 1 98.25 150 ASN B C 1
ATOM 4931 O O . ASN B 1 150 ? -2.688 -8.523 1.42 1 98.25 150 ASN B O 1
ATOM 4935 N N . CYS B 1 151 ? -3.451 -6.664 0.612 1 97 151 CYS B N 1
ATOM 4936 C CA . CYS B 1 151 ? -4.867 -7.012 0.563 1 97 151 CYS B CA 1
ATOM 4937 C C . CYS B 1 151 ? -5.609 -6.137 -0.44 1 97 151 CYS B C 1
ATOM 4939 O O . CYS B 1 151 ? -5.559 -4.906 -0.355 1 97 151 CYS B O 1
ATOM 4941 N N . SER B 1 152 ? -6.332 -6.73 -1.31 1 94.75 152 SER B N 1
ATOM 4942 C CA . SER B 1 152 ? -6.914 -5.949 -2.395 1 94.75 152 SER B CA 1
ATOM 4943 C C . SER B 1 152 ? -8.266 -5.363 -1.989 1 94.75 152 SER B C 1
ATOM 4945 O O . SER B 1 152 ? -8.648 -4.297 -2.467 1 94.75 152 SER B O 1
ATOM 4947 N N 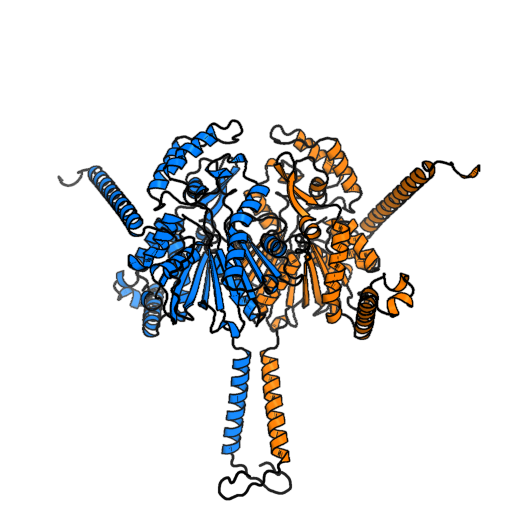. LEU B 1 153 ? -8.961 -6.02 -1.058 1 91.94 153 LEU B N 1
ATOM 4948 C CA . LEU B 1 153 ? -10.367 -5.664 -0.918 1 91.94 153 LEU B CA 1
ATOM 4949 C C . LEU B 1 153 ? -10.633 -4.988 0.424 1 91.94 153 LEU B C 1
ATOM 4951 O O . LEU B 1 153 ? -11.719 -4.461 0.656 1 91.94 153 LEU B O 1
ATOM 4955 N N . PHE B 1 154 ? -9.727 -5.023 1.29 1 94.5 154 PHE B N 1
ATOM 4956 C CA . PHE B 1 154 ? -9.914 -4.402 2.596 1 94.5 154 PHE B CA 1
ATOM 4957 C C . PHE B 1 154 ? -8.766 -3.449 2.91 1 94.5 154 PHE B C 1
ATOM 4959 O O . PHE B 1 154 ? -7.605 -3.867 2.982 1 94.5 154 PHE B O 1
ATOM 4966 N N . ASN B 1 155 ? -9.109 -2.252 3.084 1 93.25 155 ASN B N 1
ATOM 4967 C CA . ASN B 1 155 ? -8.156 -1.18 3.354 1 93.25 155 ASN B CA 1
ATOM 4968 C C . ASN B 1 155 ? -8.578 -0.348 4.562 1 93.25 155 ASN B C 1
ATOM 4970 O O . ASN B 1 155 ? -9.062 0.776 4.41 1 93.25 155 ASN B O 1
ATOM 4974 N N . PRO B 1 156 ? -8.258 -0.792 5.73 1 95.62 156 PRO B N 1
ATOM 4975 C CA . PRO B 1 156 ? -8.695 -0.079 6.93 1 95.62 156 PRO B CA 1
ATOM 4976 C C . PRO B 1 156 ? -7.727 1.024 7.352 1 95.62 156 PRO B C 1
ATOM 4978 O O . PRO B 1 156 ? -6.578 1.043 6.906 1 95.62 156 PRO B O 1
ATOM 4981 N N . VAL B 1 157 ? -8.258 1.95 8.109 1 96.25 157 VAL B N 1
ATOM 4982 C CA . VAL B 1 157 ? -7.48 2.912 8.883 1 96.25 157 VAL B CA 1
ATOM 4983 C C . VAL B 1 157 ? -7.605 2.6 10.367 1 96.25 157 VAL B C 1
ATOM 4985 O O . VAL B 1 157 ? -8.711 2.582 10.914 1 96.25 157 VAL B O 1
ATOM 4988 N N . PRO B 1 158 ? -6.555 2.324 11.211 1 97.25 158 PRO B N 1
ATOM 4989 C CA . PRO B 1 158 ? -5.18 2.188 10.719 1 97.25 158 PRO B CA 1
ATOM 4990 C C . PRO B 1 158 ? -5 0.992 9.789 1 97.25 158 PRO B C 1
ATOM 4992 O O . PRO B 1 158 ? -5.844 0.089 9.766 1 97.25 158 PRO B O 1
ATOM 4995 N N . SER B 1 159 ? -3.859 0.948 9.055 1 97.75 159 SER B N 1
ATOM 4996 C CA . SER B 1 159 ? -3.578 -0.049 8.031 1 97.75 159 SER B CA 1
ATOM 4997 C C . SER B 1 159 ? -3.385 -1.433 8.641 1 97.75 159 SER B C 1
ATOM 4999 O O . SER B 1 159 ? -3.215 -1.562 9.852 1 97.75 159 SER B O 1
ATOM 5001 N N . LEU B 1 160 ? -3.391 -2.477 7.746 1 98.06 160 LEU B N 1
ATOM 5002 C CA . LEU B 1 160 ? -3.172 -3.852 8.18 1 98.06 160 LEU B CA 1
ATOM 5003 C C . LEU B 1 160 ? -1.75 -4.035 8.703 1 98.06 160 LEU B C 1
ATOM 5005 O O . LEU B 1 160 ? -1.519 -4.816 9.625 1 98.06 160 LEU B O 1
ATOM 5009 N N . SER B 1 161 ? -0.794 -3.367 8.117 1 98.44 161 SER B N 1
ATOM 5010 C CA . SER B 1 161 ? 0.563 -3.443 8.641 1 98.44 161 SER B CA 1
ATOM 5011 C C . SER B 1 161 ? 0.642 -2.857 10.047 1 98.44 161 SER B C 1
ATOM 5013 O O . SER B 1 161 ? 1.354 -3.383 10.906 1 98.44 161 SER B O 1
ATOM 5015 N N . ALA B 1 162 ? -0.075 -1.74 10.266 1 98.31 162 ALA B N 1
ATOM 5016 C CA . ALA B 1 162 ? -0.127 -1.172 11.609 1 98.31 162 ALA B CA 1
ATOM 5017 C C . ALA B 1 162 ? -0.774 -2.145 12.594 1 98.31 162 ALA B C 1
ATOM 5019 O O . ALA B 1 162 ? -0.385 -2.209 13.766 1 98.31 162 ALA B O 1
ATOM 5020 N N . ALA B 1 163 ? -1.788 -2.896 12.141 1 98.38 163 ALA B N 1
ATOM 5021 C CA . ALA B 1 163 ? -2.43 -3.898 12.984 1 98.38 163 ALA B CA 1
ATOM 5022 C C . ALA B 1 163 ? -1.436 -4.973 13.414 1 98.38 163 ALA B C 1
ATOM 5024 O O . ALA B 1 163 ? -1.45 -5.418 14.562 1 98.38 163 ALA B O 1
ATOM 5025 N N . VAL B 1 164 ? -0.622 -5.395 12.484 1 98.75 164 VAL B N 1
ATOM 5026 C CA . VAL B 1 164 ? 0.407 -6.383 12.789 1 98.75 164 VAL B CA 1
ATOM 5027 C C . VAL B 1 164 ? 1.377 -5.82 13.828 1 98.75 164 VAL B C 1
ATOM 5029 O O . VAL B 1 164 ? 1.681 -6.477 14.82 1 98.75 164 VAL B O 1
ATOM 5032 N N . ILE B 1 165 ? 1.847 -4.598 13.586 1 98.62 165 ILE B N 1
ATOM 5033 C CA . ILE B 1 165 ? 2.781 -3.93 14.484 1 98.62 165 ILE B CA 1
ATOM 5034 C C . ILE B 1 165 ? 2.154 -3.795 15.875 1 98.62 165 ILE B C 1
ATOM 5036 O O . ILE B 1 165 ? 2.818 -4.027 16.891 1 98.62 165 ILE B O 1
ATOM 5040 N N . ASN B 1 166 ? 0.93 -3.43 15.875 1 98.62 166 ASN B N 1
ATOM 5041 C CA . ASN B 1 166 ? 0.22 -3.275 17.141 1 98.62 166 ASN B CA 1
ATOM 5042 C C . ASN B 1 166 ? 0.123 -4.598 17.891 1 98.62 166 ASN B C 1
ATOM 5044 O O . ASN B 1 166 ? 0.455 -4.668 19.078 1 98.62 166 ASN B O 1
ATOM 5048 N N . HIS B 1 167 ? -0.312 -5.641 17.203 1 98.75 167 HIS B N 1
ATOM 5049 C CA . HIS B 1 167 ? -0.528 -6.938 17.844 1 98.75 167 HIS B CA 1
ATOM 5050 C C . HIS B 1 167 ? 0.76 -7.473 18.453 1 98.75 167 HIS B C 1
ATOM 5052 O O . HIS B 1 167 ? 0.753 -7.965 19.594 1 98.75 167 HIS B O 1
ATOM 5058 N N . PHE B 1 168 ? 1.853 -7.34 17.75 1 98.81 168 PHE B N 1
ATOM 5059 C CA . PHE B 1 168 ? 3.111 -7.934 18.188 1 98.81 168 PHE B CA 1
ATOM 5060 C C . PHE B 1 168 ? 3.945 -6.922 18.953 1 98.81 168 PHE B C 1
ATOM 5062 O O . PHE B 1 168 ? 5.078 -7.211 19.344 1 98.81 168 PHE B O 1
ATOM 5069 N N . LYS B 1 169 ? 3.43 -5.711 19.156 1 98.44 169 LYS B N 1
ATOM 5070 C CA . LYS B 1 169 ? 4.082 -4.656 19.922 1 98.44 169 LYS B CA 1
ATOM 5071 C C . LYS B 1 169 ? 5.492 -4.391 19.422 1 98.44 169 LYS B C 1
ATOM 5073 O O . LYS B 1 169 ? 6.449 -4.379 20.203 1 98.44 169 LYS B O 1
ATOM 5078 N N . MET B 1 170 ? 5.559 -4.191 18.109 1 98.19 170 MET B N 1
ATOM 5079 C CA . MET B 1 170 ? 6.855 -3.975 17.484 1 98.19 170 MET B CA 1
ATOM 5080 C C . MET B 1 170 ? 7.379 -2.572 17.766 1 98.19 170 MET B C 1
ATOM 5082 O O . MET B 1 170 ? 6.621 -1.7 18.203 1 98.19 170 MET B O 1
ATOM 5086 N N . GLY B 1 171 ? 8.68 -2.355 17.547 1 96.06 171 GLY B N 1
ATOM 5087 C CA . GLY B 1 171 ? 9.344 -1.113 17.891 1 96.06 171 GLY B CA 1
ATOM 5088 C C . GLY B 1 171 ? 8.875 0.072 17.078 1 96.06 171 GLY B C 1
ATOM 5089 O O . GLY B 1 171 ? 8.336 -0.101 15.977 1 96.06 171 GLY B O 1
ATOM 5090 N N . HIS B 1 172 ? 9.125 1.281 17.531 1 95.69 172 HIS B N 1
ATOM 5091 C CA . HIS B 1 172 ? 8.617 2.512 16.938 1 95.69 172 HIS B CA 1
ATOM 5092 C C . HIS B 1 172 ? 9.32 2.826 15.625 1 95.69 172 HIS B C 1
ATOM 5094 O O . HIS B 1 172 ? 8.867 3.684 14.867 1 95.69 172 HIS B O 1
ATOM 5100 N N . ARG B 1 173 ? 10.367 2.051 15.352 1 95.06 173 ARG B N 1
ATOM 5101 C CA . ARG B 1 173 ? 11.102 2.312 14.117 1 95.06 173 ARG B CA 1
ATOM 5102 C C . ARG B 1 173 ? 10.781 1.264 13.055 1 95.06 173 ARG B C 1
ATOM 5104 O O . ARG B 1 173 ? 11.258 1.348 11.93 1 95.06 173 ARG B O 1
ATOM 5111 N N . THR B 1 174 ? 10 0.209 13.461 1 98.12 174 THR B N 1
ATOM 5112 C CA . THR B 1 174 ? 9.547 -0.737 12.445 1 98.12 174 THR B CA 1
ATOM 5113 C C . THR B 1 174 ? 8.758 -0.021 11.352 1 98.12 174 THR B C 1
ATOM 5115 O O . THR B 1 174 ? 7.836 0.745 11.648 1 98.12 174 THR B O 1
ATOM 5118 N N . ARG B 1 175 ? 9.141 -0.201 10.148 1 98.19 175 ARG B N 1
ATOM 5119 C CA . ARG B 1 175 ? 8.461 0.455 9.039 1 98.19 175 ARG B CA 1
ATOM 5120 C C . ARG B 1 175 ? 7.395 -0.456 8.438 1 98.19 175 ARG B C 1
ATOM 5122 O O . ARG B 1 175 ? 7.688 -1.586 8.039 1 98.19 175 ARG B O 1
ATOM 5129 N N . GLY B 1 176 ? 6.188 0.017 8.453 1 98.25 176 GLY B N 1
ATOM 5130 C CA . GLY B 1 176 ? 5.078 -0.734 7.887 1 98.25 176 GLY B CA 1
ATOM 5131 C C . GLY B 1 176 ? 4.617 -0.197 6.543 1 98.25 176 GLY B C 1
ATOM 5132 O O . GLY B 1 176 ? 4.586 1.017 6.332 1 98.25 176 GLY B O 1
ATOM 5133 N N . PHE B 1 177 ? 4.273 -1.096 5.574 1 98.69 177 PHE B N 1
ATOM 5134 C CA . PHE B 1 177 ? 3.689 -0.782 4.277 1 98.69 177 PHE B CA 1
ATOM 5135 C C . PHE B 1 177 ? 2.48 -1.669 4 1 98.69 177 PHE B C 1
ATOM 5137 O O . PHE B 1 177 ? 2.551 -2.889 4.16 1 98.69 177 PHE B O 1
ATOM 5144 N N . ALA B 1 178 ? 1.389 -1.075 3.693 1 98.38 178 ALA B N 1
ATOM 5145 C CA . ALA B 1 178 ? 0.192 -1.815 3.301 1 98.38 178 ALA B CA 1
ATOM 5146 C C . ALA B 1 178 ? -0.138 -1.586 1.829 1 98.38 178 ALA B C 1
ATOM 5148 O O . ALA B 1 178 ? -0.528 -0.483 1.438 1 98.38 178 ALA B O 1
ATOM 5149 N N . LEU B 1 179 ? 0.006 -2.646 1.013 1 98.44 179 LEU B N 1
ATOM 5150 C CA . LEU B 1 179 ? -0.296 -2.586 -0.414 1 98.44 179 LEU B CA 1
ATOM 5151 C C . LEU B 1 179 ? -1.765 -2.902 -0.673 1 98.44 179 LEU B C 1
ATOM 5153 O O . LEU B 1 179 ? -2.248 -3.975 -0.298 1 98.44 179 LEU B O 1
ATOM 5157 N N . GLY B 1 180 ? -2.453 -1.943 -1.301 1 96.94 180 GLY B N 1
ATOM 5158 C CA . GLY B 1 180 ? -3.875 -2.105 -1.562 1 96.94 180 GLY B CA 1
ATOM 5159 C C . GLY B 1 180 ? -4.207 -2.17 -3.041 1 96.94 180 GLY B C 1
ATOM 5160 O O . GLY B 1 180 ? -3.588 -1.476 -3.852 1 96.94 180 GLY B O 1
ATOM 5161 N N . GLY B 1 181 ? -5.148 -3.053 -3.395 1 95.88 181 GLY B N 1
ATOM 5162 C CA . GLY B 1 181 ? -5.734 -3.064 -4.727 1 95.88 181 GLY B CA 1
ATOM 5163 C C . GLY B 1 181 ? -4.812 -3.66 -5.777 1 95.88 181 GLY B C 1
ATOM 5164 O O . GLY B 1 181 ? -4.949 -3.369 -6.969 1 95.88 181 GLY B O 1
ATOM 5165 N N . MET B 1 182 ? -3.912 -4.516 -5.363 1 95.25 182 MET B N 1
ATOM 5166 C CA . MET B 1 182 ? -2.883 -4.902 -6.324 1 95.25 182 MET B CA 1
ATOM 5167 C C . MET B 1 182 ? -3.162 -6.293 -6.887 1 95.25 182 MET B C 1
ATOM 5169 O O . MET B 1 182 ? -2.363 -6.828 -7.656 1 95.25 182 MET B O 1
ATOM 5173 N N . GLY B 1 183 ? -4.211 -6.957 -6.48 1 93.69 183 GLY B N 1
ATOM 5174 C CA . GLY B 1 183 ? -4.676 -8.18 -7.109 1 93.69 183 GLY B CA 1
ATOM 5175 C C . GLY B 1 183 ? -3.98 -9.422 -6.59 1 93.69 183 GLY B C 1
ATOM 5176 O O . GLY B 1 183 ? -3.242 -9.359 -5.605 1 93.69 183 GLY B O 1
ATOM 5177 N N . CYS B 1 184 ? -4.156 -10.547 -7.309 1 95.25 184 CYS B N 1
ATOM 5178 C CA . CYS B 1 184 ? -3.76 -11.867 -6.832 1 95.25 184 CYS B CA 1
ATOM 5179 C C . CYS B 1 184 ? -2.248 -12.039 -6.906 1 95.25 184 CYS B C 1
ATOM 5181 O O . CYS B 1 184 ? -1.695 -12.961 -6.305 1 95.25 184 CYS B O 1
ATOM 5183 N N . SER B 1 185 ? -1.609 -11.234 -7.633 1 95.88 185 SER B N 1
ATOM 5184 C CA . SER B 1 185 ? -0.161 -11.391 -7.734 1 95.88 185 SER B CA 1
ATOM 5185 C C . SER B 1 185 ? 0.56 -10.477 -6.746 1 95.88 185 SER B C 1
ATOM 5187 O O . SER B 1 185 ? 1.782 -10.328 -6.812 1 95.88 185 SER B O 1
ATOM 5189 N N . ALA B 1 186 ? -0.181 -9.867 -5.883 1 97.69 186 ALA B N 1
ATOM 5190 C CA . ALA B 1 186 ? 0.366 -8.891 -4.941 1 97.69 186 ALA B CA 1
ATOM 5191 C C . ALA B 1 186 ? 1.383 -9.539 -4.008 1 97.69 186 ALA B C 1
ATOM 5193 O O . ALA B 1 186 ? 2.283 -8.875 -3.496 1 97.69 186 ALA B O 1
ATOM 5194 N N . GLY B 1 187 ? 1.249 -10.82 -3.773 1 98 187 GLY B N 1
ATOM 5195 C CA . GLY B 1 187 ? 2.221 -11.508 -2.936 1 98 187 GLY B CA 1
ATOM 5196 C C . GLY B 1 187 ? 3.637 -11.43 -3.473 1 98 187 GLY B C 1
ATOM 5197 O O . GLY B 1 187 ? 4.578 -11.188 -2.717 1 98 187 GLY B O 1
ATOM 5198 N N . VAL B 1 188 ? 3.809 -11.625 -4.77 1 98.44 188 VAL B N 1
ATOM 5199 C CA . VAL B 1 188 ? 5.129 -11.57 -5.395 1 98.44 188 VAL B CA 1
ATOM 5200 C C . VAL B 1 188 ? 5.609 -10.125 -5.453 1 98.44 188 VAL B C 1
ATOM 5202 O O . VAL B 1 188 ? 6.805 -9.852 -5.312 1 98.44 188 VAL B O 1
ATOM 5205 N N . ILE B 1 189 ? 4.707 -9.211 -5.656 1 98.19 189 ILE B N 1
ATOM 5206 C CA . ILE B 1 189 ? 5.047 -7.789 -5.625 1 98.19 189 ILE B CA 1
ATOM 5207 C C . ILE B 1 189 ? 5.605 -7.426 -4.25 1 98.19 189 ILE B C 1
ATOM 5209 O O . ILE B 1 189 ? 6.613 -6.719 -4.152 1 98.19 189 ILE B O 1
ATOM 5213 N N . ALA B 1 190 ? 4.941 -7.91 -3.23 1 98.69 190 ALA B N 1
ATOM 5214 C CA . ALA B 1 190 ? 5.379 -7.656 -1.861 1 98.69 190 ALA B CA 1
ATOM 5215 C C . ALA B 1 190 ? 6.762 -8.25 -1.607 1 98.69 190 ALA B C 1
ATOM 5217 O O . ALA B 1 190 ? 7.586 -7.652 -0.912 1 98.69 190 ALA B O 1
ATOM 5218 N N . LEU B 1 191 ? 7.043 -9.398 -2.156 1 98.5 191 LEU B N 1
ATOM 5219 C CA . LEU B 1 191 ? 8.375 -9.992 -2.061 1 98.5 191 LEU B CA 1
ATOM 5220 C C . LEU B 1 191 ? 9.414 -9.094 -2.721 1 98.5 191 LEU B C 1
ATOM 5222 O O . LEU B 1 191 ? 10.508 -8.891 -2.176 1 98.5 191 LEU B O 1
ATOM 5226 N N . GLY B 1 192 ? 9.055 -8.641 -3.91 1 98 192 GLY B N 1
ATOM 5227 C CA . GLY B 1 192 ? 9.953 -7.73 -4.602 1 98 192 GLY B CA 1
ATOM 5228 C C . GLY B 1 192 ? 10.25 -6.469 -3.812 1 98 192 GLY B C 1
ATOM 5229 O O . GLY B 1 192 ? 11.398 -6.016 -3.766 1 98 192 GLY B O 1
ATOM 5230 N N . LEU B 1 193 ? 9.211 -5.945 -3.199 1 98.69 193 LEU B N 1
ATOM 5231 C CA . LEU B 1 193 ? 9.406 -4.766 -2.365 1 98.69 193 LEU B CA 1
ATOM 5232 C C . LEU B 1 193 ? 10.32 -5.082 -1.183 1 98.69 193 LEU B C 1
ATOM 5234 O O . LEU B 1 193 ? 11.227 -4.309 -0.866 1 98.69 193 LEU B O 1
ATOM 5238 N N . ALA B 1 194 ? 10.055 -6.168 -0.522 1 98.69 194 ALA B N 1
ATOM 5239 C CA . ALA B 1 194 ? 10.906 -6.59 0.588 1 98.69 194 ALA B CA 1
ATOM 5240 C C . ALA B 1 194 ? 12.359 -6.727 0.145 1 98.69 194 ALA B C 1
ATOM 5242 O O . ALA B 1 194 ? 13.281 -6.332 0.87 1 98.69 194 ALA B O 1
ATOM 5243 N N . GLN B 1 195 ? 12.555 -7.277 -1.026 1 97.62 195 GLN B N 1
ATOM 5244 C CA . GLN B 1 195 ? 13.906 -7.41 -1.571 1 97.62 195 GLN B CA 1
ATOM 5245 C C . GLN B 1 195 ? 14.594 -6.051 -1.682 1 97.62 195 GLN B C 1
ATOM 5247 O O . GLN B 1 195 ? 15.734 -5.895 -1.258 1 97.62 195 GLN B O 1
ATOM 5252 N N . ASP B 1 196 ? 13.914 -5.098 -2.248 1 97.5 196 ASP B N 1
ATOM 5253 C CA . ASP B 1 196 ? 14.484 -3.764 -2.422 1 97.5 196 ASP B CA 1
ATOM 5254 C C . ASP B 1 196 ? 14.797 -3.119 -1.072 1 97.5 196 ASP B C 1
ATOM 5256 O O . ASP B 1 196 ? 15.844 -2.488 -0.906 1 97.5 196 ASP B O 1
ATOM 5260 N N . LEU B 1 197 ? 13.891 -3.258 -0.106 1 98.38 197 LEU B N 1
ATOM 5261 C CA . LEU B 1 197 ? 14.094 -2.686 1.221 1 98.38 197 LEU B CA 1
ATOM 5262 C C . LEU B 1 197 ? 15.281 -3.332 1.915 1 98.38 197 LEU B C 1
ATOM 5264 O O . LEU B 1 197 ? 16.109 -2.641 2.516 1 98.38 197 LEU B O 1
ATOM 5268 N N . LEU B 1 198 ? 15.375 -4.641 1.837 1 97.5 198 LEU B N 1
ATOM 5269 C CA . LEU B 1 198 ? 16.469 -5.367 2.486 1 97.5 198 LEU B CA 1
ATOM 5270 C C . LEU B 1 198 ? 17.797 -5.078 1.803 1 97.5 198 LEU B C 1
ATOM 5272 O O . LEU B 1 198 ? 18.844 -5.133 2.439 1 97.5 198 LEU B O 1
ATOM 5276 N N . GLN B 1 199 ? 17.75 -4.809 0.502 1 94.19 199 GLN B N 1
ATOM 5277 C CA . GLN B 1 199 ? 18.953 -4.387 -0.21 1 94.19 199 GLN B CA 1
ATOM 5278 C C . GLN B 1 199 ? 19.391 -2.996 0.234 1 94.19 199 GLN B C 1
ATOM 5280 O O . GLN B 1 199 ? 20.594 -2.74 0.381 1 94.19 199 GLN B O 1
ATOM 5285 N N . ALA B 1 200 ? 18.422 -2.107 0.426 1 94.25 200 ALA B N 1
ATOM 5286 C CA . ALA B 1 200 ? 18.719 -0.748 0.864 1 94.25 200 ALA B CA 1
ATOM 5287 C C . ALA B 1 200 ? 19.156 -0.726 2.326 1 94.25 200 ALA B C 1
ATOM 5289 O O . ALA B 1 200 ? 19.875 0.182 2.756 1 94.25 200 ALA B O 1
ATOM 5290 N N . HIS B 1 201 ? 18.75 -1.761 3.057 1 95.06 201 HIS B N 1
ATOM 5291 C CA . HIS B 1 201 ? 19.062 -1.866 4.477 1 95.06 201 HIS B CA 1
ATOM 5292 C C . HIS B 1 201 ? 19.578 -3.26 4.824 1 95.06 201 HIS B C 1
ATOM 5294 O O . HIS B 1 201 ? 18.891 -4.027 5.504 1 95.06 201 HIS B O 1
ATOM 5300 N N . PRO B 1 202 ? 20.812 -3.553 4.469 1 93.5 202 PRO B N 1
ATOM 5301 C CA . PRO B 1 202 ? 21.359 -4.887 4.738 1 93.5 202 PRO B CA 1
ATOM 5302 C C . PRO B 1 202 ? 21.344 -5.242 6.223 1 93.5 202 PRO B C 1
ATOM 5304 O O . PRO B 1 202 ? 21.453 -4.355 7.074 1 93.5 202 PRO B O 1
ATOM 5307 N N . GLY B 1 203 ? 21.188 -6.473 6.539 1 95.81 203 GLY B N 1
ATOM 5308 C CA . GLY B 1 203 ? 21.188 -6.945 7.914 1 95.81 203 GLY B CA 1
ATOM 5309 C C . GLY B 1 203 ? 19.828 -6.781 8.586 1 95.81 203 GLY B C 1
ATOM 5310 O O . GLY B 1 203 ? 19.75 -6.672 9.812 1 95.81 203 GLY B O 1
ATOM 5311 N N . SER B 1 204 ? 18.781 -6.738 7.785 1 97.88 204 SER B N 1
ATOM 5312 C CA . SER B 1 204 ? 17.453 -6.496 8.32 1 97.88 204 SER B CA 1
ATOM 5313 C C . SER B 1 204 ? 16.516 -7.672 8.031 1 97.88 204 SER B C 1
ATOM 5315 O O . SER B 1 204 ? 16.875 -8.57 7.266 1 97.88 204 SER B O 1
ATOM 5317 N N . LEU B 1 205 ? 15.391 -7.719 8.781 1 98.62 205 LEU B N 1
ATOM 5318 C CA . LEU B 1 205 ? 14.32 -8.695 8.625 1 98.62 205 LEU B CA 1
ATOM 5319 C C . LEU B 1 205 ? 13.055 -8.039 8.078 1 98.62 205 LEU B C 1
ATOM 5321 O O . LEU B 1 205 ? 12.734 -6.91 8.445 1 98.62 205 LEU B O 1
ATOM 5325 N N . ALA B 1 206 ? 12.398 -8.75 7.188 1 98.88 206 ALA B N 1
ATOM 5326 C CA . ALA B 1 206 ? 11.102 -8.305 6.688 1 98.88 206 ALA B CA 1
ATOM 5327 C C . ALA B 1 206 ? 10.047 -9.398 6.844 1 98.88 206 ALA B C 1
ATOM 5329 O O . ALA B 1 206 ? 10.328 -10.578 6.594 1 98.88 206 ALA B O 1
ATOM 5330 N N . LEU B 1 207 ? 8.922 -9.055 7.371 1 98.94 207 LEU B N 1
ATOM 5331 C CA . LEU B 1 207 ? 7.738 -9.914 7.398 1 98.94 207 LEU B CA 1
ATOM 5332 C C . LEU B 1 207 ? 6.754 -9.516 6.301 1 98.94 207 LEU B C 1
ATOM 5334 O O . LEU B 1 207 ? 6.297 -8.375 6.25 1 98.94 207 LEU B O 1
ATOM 5338 N N . VAL B 1 208 ? 6.453 -10.445 5.395 1 98.94 208 VAL B N 1
ATOM 5339 C CA . VAL B 1 208 ? 5.461 -10.227 4.348 1 98.94 208 VAL B CA 1
ATOM 5340 C C . VAL B 1 208 ? 4.203 -11.039 4.652 1 98.94 208 VAL B C 1
ATOM 5342 O O . VAL B 1 208 ? 4.277 -12.258 4.848 1 98.94 208 VAL B O 1
ATOM 5345 N N . ILE B 1 209 ? 3.092 -10.367 4.738 1 98.88 209 ILE B N 1
ATOM 5346 C CA . ILE B 1 209 ? 1.81 -11.023 4.949 1 98.88 209 ILE B CA 1
ATOM 5347 C C . ILE B 1 209 ? 0.905 -10.797 3.74 1 98.88 209 ILE B C 1
ATOM 5349 O O . ILE B 1 209 ? 0.59 -9.656 3.402 1 98.88 209 ILE B O 1
ATOM 5353 N N . SER B 1 210 ? 0.505 -11.875 3.094 1 98.38 210 SER B N 1
ATOM 5354 C CA . SER B 1 210 ? -0.435 -11.82 1.979 1 98.38 210 SER B CA 1
ATOM 5355 C C . SER B 1 210 ? -1.815 -12.32 2.395 1 98.38 210 SER B C 1
ATOM 5357 O O . SER B 1 210 ? -1.933 -13.297 3.133 1 98.38 210 SER B O 1
ATOM 5359 N N . HIS B 1 211 ? -2.814 -11.562 1.965 1 96.75 211 HIS B N 1
ATOM 5360 C CA . HIS B 1 211 ? -4.184 -11.844 2.385 1 96.75 211 HIS B CA 1
ATOM 5361 C C . HIS B 1 211 ? -5.191 -11.219 1.425 1 96.75 211 HIS B C 1
ATOM 5363 O O . HIS B 1 211 ? -4.875 -10.258 0.723 1 96.75 211 HIS B O 1
ATOM 5369 N N . GLU B 1 212 ? -6.383 -11.875 1.288 1 95.12 212 GLU B N 1
ATOM 5370 C CA . GLU B 1 212 ? -7.559 -11.227 0.712 1 95.12 212 GLU B CA 1
ATOM 5371 C C . GLU B 1 212 ? -8.766 -11.352 1.638 1 95.12 212 GLU B C 1
ATOM 5373 O O . GLU B 1 212 ? -9.188 -12.461 1.971 1 95.12 212 GLU B O 1
ATOM 5378 N N . ASN B 1 213 ? -9.312 -10.234 1.989 1 94.25 213 ASN B N 1
ATOM 5379 C CA . ASN B 1 213 ? -10.477 -10.25 2.863 1 94.25 213 ASN B CA 1
ATOM 5380 C C . ASN B 1 213 ? -11.734 -10.672 2.111 1 94.25 213 ASN B C 1
ATOM 5382 O O . ASN B 1 213 ? -12.242 -9.93 1.271 1 94.25 213 ASN B O 1
ATOM 5386 N N . ILE B 1 214 ? -12.367 -11.719 2.482 1 91.44 214 ILE B N 1
ATOM 5387 C CA . ILE B 1 214 ? -13.453 -12.273 1.685 1 91.44 214 ILE B CA 1
ATOM 5388 C C . ILE B 1 214 ? -14.797 -11.82 2.25 1 91.44 214 ILE B C 1
ATOM 5390 O O . ILE B 1 214 ? -15.82 -11.867 1.561 1 91.44 214 ILE B O 1
ATOM 5394 N N . CYS B 1 215 ? -14.828 -11.391 3.447 1 86.56 215 CYS B N 1
ATOM 5395 C CA . CYS B 1 215 ? -16.109 -11.016 4.035 1 86.56 215 CYS B CA 1
ATOM 5396 C C . CYS B 1 215 ? -16.766 -9.898 3.238 1 86.56 215 CYS B C 1
ATOM 5398 O O . CYS B 1 215 ? -18 -9.836 3.141 1 86.56 215 CYS B O 1
ATOM 5400 N N . ASN B 1 216 ? -15.914 -9.047 2.621 1 79.44 216 ASN B N 1
ATOM 5401 C CA . ASN B 1 216 ? -16.422 -7.926 1.837 1 79.44 216 ASN B CA 1
ATOM 5402 C C . ASN B 1 216 ? -16.438 -8.25 0.345 1 79.44 216 ASN B C 1
ATOM 5404 O O . ASN B 1 216 ? -16.734 -7.379 -0.479 1 79.44 216 ASN B O 1
ATOM 5408 N N . ALA B 1 217 ? -16.203 -9.461 0.007 1 83.19 217 ALA B N 1
ATOM 5409 C CA . ALA B 1 217 ? -16.016 -9.797 -1.401 1 83.19 217 ALA B CA 1
ATOM 5410 C C . ALA B 1 217 ? -17.297 -10.328 -2.018 1 83.19 217 ALA B C 1
ATOM 5412 O O . ALA B 1 217 ? -17.422 -10.406 -3.242 1 83.19 217 ALA B O 1
ATOM 5413 N N . THR B 1 218 ? -18.312 -10.594 -1.221 1 83.81 218 THR B N 1
ATOM 5414 C CA . THR B 1 218 ? -19.531 -11.211 -1.737 1 83.81 218 THR B CA 1
ATOM 5415 C C . THR B 1 218 ? -20.328 -10.219 -2.572 1 83.81 218 THR B C 1
ATOM 5417 O O . THR B 1 218 ? -20.641 -9.117 -2.111 1 83.81 218 THR B O 1
ATOM 5420 N N . TYR B 1 219 ? -20.594 -10.57 -3.732 1 86.56 219 TYR B N 1
ATOM 5421 C CA . TYR B 1 219 ? -21.438 -9.805 -4.641 1 86.56 219 TYR B CA 1
ATOM 5422 C C . TYR B 1 219 ? -22.891 -10.227 -4.523 1 86.56 219 TYR B C 1
ATOM 5424 O O . TYR B 1 219 ? -23.203 -11.414 -4.625 1 86.56 219 TYR B O 1
ATOM 5432 N N . THR B 1 220 ? -23.812 -9.258 -4.391 1 82.44 220 THR B N 1
ATOM 5433 C CA . THR B 1 220 ? -25.219 -9.578 -4.125 1 82.44 220 THR B CA 1
ATOM 5434 C C . THR B 1 220 ? -26.094 -9.227 -5.328 1 82.44 220 THR B C 1
ATOM 5436 O O . THR B 1 220 ? -27.312 -9.219 -5.227 1 82.44 220 THR B O 1
ATOM 5439 N N . GLY B 1 221 ? -25.453 -8.844 -6.422 1 85 221 GLY B N 1
ATOM 5440 C CA . GLY B 1 221 ? -26.203 -8.531 -7.625 1 85 221 GLY B CA 1
ATOM 5441 C C . GLY B 1 221 ? -26.406 -9.727 -8.531 1 85 221 GLY B C 1
ATOM 5442 O O . GLY B 1 221 ? -26.438 -10.867 -8.062 1 85 221 GLY B O 1
ATOM 5443 N N . CYS B 1 222 ? -26.719 -9.445 -9.836 1 86.69 222 CYS B N 1
ATOM 5444 C CA . CYS B 1 222 ? -27.141 -10.508 -10.734 1 86.69 222 CYS B CA 1
ATOM 5445 C C . CYS B 1 222 ? -26.266 -10.562 -11.977 1 86.69 222 CYS B C 1
ATOM 5447 O O . CYS B 1 222 ? -26.609 -11.203 -12.969 1 86.69 222 CYS B O 1
ATOM 5449 N N . ASP B 1 223 ? -25.172 -9.891 -11.883 1 91.06 223 ASP B N 1
ATOM 5450 C CA . ASP B 1 223 ? -24.234 -9.945 -13.008 1 91.06 223 ASP B CA 1
ATOM 5451 C C . ASP B 1 223 ? -23.375 -11.203 -12.945 1 91.06 223 ASP B C 1
ATOM 5453 O O . ASP B 1 223 ? -22.562 -11.367 -12.023 1 91.06 223 ASP B O 1
ATOM 5457 N N . PRO B 1 224 ? -23.516 -12.086 -13.93 1 91.88 224 PRO B N 1
ATOM 5458 C CA . PRO B 1 224 ? -22.766 -13.352 -13.875 1 91.88 224 PRO B CA 1
ATOM 5459 C C . PRO B 1 224 ? -21.266 -13.148 -13.766 1 91.88 224 PRO B C 1
ATOM 5461 O O . PRO B 1 224 ? -20.578 -13.922 -13.094 1 91.88 224 PRO B O 1
ATOM 5464 N N . SER B 1 225 ? -20.719 -12.164 -14.453 1 93.19 225 SER B N 1
ATOM 5465 C CA . SER B 1 225 ? -19.266 -11.922 -14.43 1 93.19 225 SER B CA 1
ATOM 5466 C C . SER B 1 225 ? -18.797 -11.57 -13.023 1 93.19 225 SER B C 1
ATOM 5468 O O . SER B 1 225 ? -17.609 -11.711 -12.719 1 93.19 225 SER B O 1
ATOM 5470 N N . MET B 1 226 ? -19.672 -11.109 -12.172 1 93.31 226 MET B N 1
ATOM 5471 C CA . MET B 1 226 ? -19.328 -10.734 -10.805 1 93.31 226 MET B CA 1
ATOM 5472 C C . MET B 1 226 ? -19.703 -11.844 -9.82 1 93.31 226 MET B C 1
ATOM 5474 O O . MET B 1 226 ? -19.203 -11.883 -8.703 1 93.31 226 MET B O 1
ATOM 5478 N N . LEU B 1 227 ? -20.594 -12.758 -10.25 1 92.06 227 LEU B N 1
ATOM 5479 C CA . LEU B 1 227 ? -21 -13.875 -9.406 1 92.06 227 LEU B CA 1
ATOM 5480 C C . LEU B 1 227 ? -19.922 -14.945 -9.352 1 92.06 227 LEU B C 1
ATOM 5482 O O . LEU B 1 227 ? -19.906 -15.758 -8.43 1 92.06 227 LEU B O 1
ATOM 5486 N N . ILE B 1 228 ? -19 -14.945 -10.32 1 92.56 228 ILE B N 1
ATOM 5487 C CA . ILE B 1 228 ? -17.938 -15.93 -10.391 1 92.56 228 ILE B CA 1
ATOM 5488 C C . ILE B 1 228 ? -17.078 -15.852 -9.133 1 92.56 228 ILE B C 1
ATOM 5490 O O . ILE B 1 228 ? -16.672 -16.875 -8.586 1 92.56 228 ILE B O 1
ATOM 5494 N N . SER B 1 229 ? -16.844 -14.617 -8.688 1 90.75 229 SER B N 1
ATOM 5495 C CA . SER B 1 229 ? -16 -14.422 -7.5 1 90.75 229 SER B CA 1
ATOM 5496 C C . SER B 1 229 ? -16.641 -15.055 -6.27 1 90.75 229 SER B C 1
ATOM 5498 O O . SER B 1 229 ? -15.938 -15.57 -5.395 1 90.75 229 SER B O 1
ATOM 5500 N N . ASN B 1 230 ? -18 -15.039 -6.156 1 90.12 230 ASN B N 1
ATOM 5501 C CA . ASN B 1 230 ? -18.703 -15.633 -5.031 1 90.12 230 ASN B CA 1
ATOM 5502 C C . ASN B 1 230 ? -18.438 -17.125 -4.918 1 90.12 230 ASN B C 1
ATOM 5504 O O . ASN B 1 230 ? -18.469 -17.688 -3.82 1 90.12 230 ASN B O 1
ATOM 5508 N N . VAL B 1 231 ? -18.125 -17.688 -6.043 1 92.81 231 VAL B N 1
ATOM 5509 C CA . VAL B 1 231 ? -17.969 -19.141 -6.082 1 92.81 231 VAL B CA 1
ATOM 5510 C C . VAL B 1 231 ? -16.5 -19.5 -5.844 1 92.81 231 VAL B C 1
ATOM 5512 O O . VAL B 1 231 ? -16.203 -20.453 -5.121 1 92.81 231 VAL B O 1
ATOM 5515 N N . LEU B 1 232 ? -15.602 -18.719 -6.324 1 93.81 232 LEU B N 1
ATOM 5516 C CA . LEU B 1 232 ? -14.211 -19.141 -6.422 1 93.81 232 LEU B CA 1
ATOM 5517 C C . LEU B 1 232 ? -13.406 -18.625 -5.227 1 93.81 232 LEU B C 1
ATOM 5519 O O . LEU B 1 232 ? -12.531 -19.328 -4.723 1 93.81 232 LEU B O 1
ATOM 5523 N N . PHE B 1 233 ? -13.633 -17.375 -4.75 1 94.38 233 PHE B N 1
ATOM 5524 C CA . PHE B 1 233 ? -12.781 -16.75 -3.75 1 94.38 233 PHE B CA 1
ATOM 5525 C C . PHE B 1 233 ? -13.008 -17.359 -2.375 1 94.38 233 PHE B C 1
ATOM 5527 O O . PHE B 1 233 ? -14.148 -17.594 -1.973 1 94.38 233 PHE B O 1
ATOM 5534 N N . ARG B 1 234 ? -11.898 -17.656 -1.72 1 96.31 234 ARG B N 1
ATOM 5535 C CA . ARG B 1 234 ? -11.984 -18.328 -0.427 1 96.31 234 ARG B CA 1
ATOM 5536 C C . ARG B 1 234 ? -11.055 -17.688 0.591 1 96.31 234 ARG B C 1
ATOM 5538 O O . ARG B 1 234 ? -10.18 -16.891 0.225 1 96.31 234 ARG B O 1
ATOM 5545 N N . CYS B 1 235 ? -11.227 -18.016 1.88 1 95.88 235 CYS B N 1
ATOM 5546 C CA . CYS B 1 235 ? -10.445 -17.469 2.982 1 95.88 235 CYS B CA 1
ATOM 5547 C C . CYS B 1 235 ? -8.992 -17.922 2.893 1 95.88 235 CYS B C 1
ATOM 5549 O O . CYS B 1 235 ? -8.703 -19.062 2.531 1 95.88 235 CYS B O 1
ATOM 5551 N N . ASN B 1 236 ? -8.141 -17 3.287 1 96.62 236 ASN B N 1
ATOM 5552 C CA . ASN B 1 236 ? -6.719 -17.281 3.084 1 96.62 236 ASN B CA 1
ATOM 5553 C C . ASN B 1 236 ? -5.848 -16.469 4.047 1 96.62 236 ASN B C 1
ATOM 5555 O O . ASN B 1 236 ? -6.363 -15.695 4.852 1 96.62 236 ASN B O 1
ATOM 5559 N N . GLY B 1 237 ? -4.527 -16.766 4.031 1 98.25 237 GLY B N 1
ATOM 5560 C CA . GLY B 1 237 ? -3.469 -16.078 4.766 1 98.25 237 GLY B CA 1
ATOM 5561 C C . GLY B 1 237 ? -2.111 -16.734 4.594 1 98.25 237 GLY B C 1
ATOM 5562 O O . GLY B 1 237 ? -2.008 -17.969 4.578 1 98.25 237 GLY B O 1
ATOM 5563 N N . ALA B 1 238 ? -1.118 -15.977 4.336 1 98.75 238 ALA B N 1
ATOM 5564 C CA . ALA B 1 238 ? 0.262 -16.453 4.289 1 98.75 238 ALA B CA 1
ATOM 5565 C C . ALA B 1 238 ? 1.213 -15.438 4.918 1 98.75 238 ALA B C 1
ATOM 5567 O O . ALA B 1 238 ? 1.038 -14.227 4.75 1 98.75 238 ALA B O 1
ATOM 5568 N N . ALA B 1 239 ? 2.133 -15.859 5.691 1 98.81 239 ALA B N 1
ATOM 5569 C CA . ALA B 1 239 ? 3.201 -15.055 6.277 1 98.81 239 ALA B CA 1
ATOM 5570 C C . ALA B 1 239 ? 4.574 -15.586 5.871 1 98.81 239 ALA B C 1
ATOM 5572 O O . ALA B 1 239 ? 4.812 -16.797 5.898 1 98.81 239 ALA B O 1
ATOM 5573 N N . VAL B 1 240 ? 5.445 -14.727 5.418 1 98.81 240 VAL B N 1
ATOM 5574 C CA . VAL B 1 240 ? 6.789 -15.086 4.969 1 98.81 240 VAL B CA 1
ATOM 5575 C C . VAL B 1 240 ? 7.82 -14.219 5.68 1 98.81 240 VAL B C 1
ATOM 5577 O O . VAL B 1 240 ? 7.68 -12.992 5.734 1 98.81 240 VAL B O 1
ATOM 5580 N N . LEU B 1 241 ? 8.781 -14.828 6.273 1 98.81 241 LEU B N 1
ATOM 5581 C CA . LEU B 1 241 ? 9.875 -14.109 6.926 1 98.81 241 LEU B CA 1
ATOM 5582 C C . LEU B 1 241 ? 11.117 -14.094 6.043 1 98.81 241 LEU B C 1
ATOM 5584 O O . LEU B 1 241 ? 11.648 -15.148 5.691 1 98.81 241 LEU B O 1
ATOM 5588 N N . LEU B 1 242 ? 11.555 -12.891 5.664 1 98.75 242 LEU B N 1
ATOM 5589 C CA . LEU B 1 242 ? 12.711 -12.688 4.805 1 98.75 242 LEU B CA 1
ATOM 5590 C C . LEU B 1 242 ? 13.867 -12.07 5.582 1 98.75 242 LEU B C 1
ATOM 5592 O O . LEU B 1 242 ? 13.648 -11.336 6.547 1 98.75 242 LEU B O 1
ATOM 5596 N N . SER B 1 243 ? 15.07 -12.383 5.121 1 98.56 243 SER B N 1
ATOM 5597 C CA . SER B 1 243 ? 16.25 -11.898 5.824 1 98.56 243 SER B CA 1
ATOM 5598 C C . SER B 1 243 ? 17.391 -11.594 4.855 1 98.56 243 SER B C 1
ATOM 5600 O O . SER B 1 243 ? 17.562 -12.289 3.85 1 98.56 243 SER B O 1
ATOM 5602 N N . SER B 1 244 ? 18.094 -10.539 5.105 1 97.31 244 SER B N 1
ATOM 5603 C CA . SER B 1 244 ? 19.359 -10.297 4.422 1 97.31 244 SER B CA 1
ATOM 5604 C C . SER B 1 244 ? 20.547 -10.523 5.355 1 97.31 244 SER B C 1
ATOM 5606 O O . SER B 1 244 ? 21.656 -10.086 5.062 1 97.31 244 SER B O 1
ATOM 5608 N N . LYS B 1 245 ? 20.281 -11.133 6.516 1 96.25 245 LYS B N 1
ATOM 5609 C CA . LYS B 1 245 ? 21.344 -11.445 7.465 1 96.25 245 LYS B CA 1
ATOM 5610 C C . LYS B 1 245 ? 22.141 -12.672 7.023 1 96.25 245 LYS B C 1
ATOM 5612 O O . LYS B 1 245 ? 21.547 -13.703 6.68 1 96.25 245 LYS B O 1
ATOM 5617 N N . ARG B 1 246 ? 23.422 -12.617 7.168 1 92.94 246 ARG B N 1
ATOM 5618 C CA . ARG B 1 246 ? 24.312 -13.672 6.691 1 92.94 246 ARG B CA 1
ATOM 5619 C C . ARG B 1 246 ? 24.125 -14.953 7.488 1 92.94 246 ARG B C 1
ATOM 5621 O O . ARG B 1 246 ? 24.312 -16.047 6.961 1 92.94 246 ARG B O 1
ATOM 5628 N N . HIS B 1 247 ? 23.766 -14.82 8.664 1 92.75 247 HIS B N 1
ATOM 5629 C CA . HIS B 1 247 ? 23.688 -16.016 9.5 1 92.75 247 HIS B CA 1
ATOM 5630 C C . HIS B 1 247 ? 22.516 -16.891 9.078 1 92.75 247 HIS B C 1
ATOM 5632 O O . HIS B 1 247 ? 22.453 -18.062 9.453 1 92.75 247 HIS B O 1
ATOM 5638 N N . HIS B 1 248 ? 21.578 -16.359 8.344 1 94.62 248 HIS B N 1
ATOM 5639 C CA . HIS B 1 248 ? 20.469 -17.172 7.836 1 94.62 248 HIS B CA 1
ATOM 5640 C C . HIS B 1 248 ? 20.875 -17.938 6.586 1 94.62 248 HIS B C 1
ATOM 5642 O O . HIS B 1 248 ? 20.062 -18.688 6.027 1 94.62 248 HIS B O 1
ATOM 5648 N N . ALA B 1 249 ? 22.078 -17.844 6.105 1 92 249 ALA B N 1
ATOM 5649 C CA . ALA B 1 249 ? 22.594 -18.516 4.918 1 92 249 ALA B CA 1
ATOM 5650 C C . ALA B 1 249 ? 22.469 -20.031 5.062 1 92 249 ALA B C 1
ATOM 5652 O O . ALA B 1 249 ? 22.234 -20.734 4.074 1 92 249 ALA B O 1
ATOM 5653 N N . ARG B 1 250 ? 22.578 -20.516 6.281 1 89.88 250 ARG B N 1
ATOM 5654 C CA . ARG B 1 250 ? 22.547 -21.969 6.465 1 89.88 250 ARG B CA 1
ATOM 5655 C C . ARG B 1 250 ? 21.172 -22.422 6.957 1 89.88 250 ARG B C 1
ATOM 5657 O O . ARG B 1 250 ? 20.734 -23.531 6.641 1 89.88 250 ARG B O 1
ATOM 5664 N N . SER B 1 251 ? 20.516 -21.531 7.66 1 93.56 251 SER B N 1
ATOM 5665 C CA . SER B 1 251 ? 19.312 -21.984 8.344 1 93.56 251 SER B CA 1
ATOM 5666 C C . SER B 1 251 ? 18.062 -21.672 7.531 1 93.56 251 SER B C 1
ATOM 5668 O O . SER B 1 251 ? 17.031 -22.297 7.715 1 93.56 251 SER B O 1
ATOM 5670 N N . ALA B 1 252 ? 18.156 -20.781 6.59 1 96.94 252 ALA B N 1
ATOM 5671 C CA . ALA B 1 252 ? 16.969 -20.406 5.809 1 96.94 252 ALA B CA 1
ATOM 5672 C C . ALA B 1 252 ? 16.547 -21.531 4.879 1 96.94 252 ALA B C 1
ATOM 5674 O O . ALA B 1 252 ? 17.375 -22.312 4.418 1 96.94 252 ALA B O 1
ATOM 5675 N N . LYS B 1 253 ? 15.297 -21.625 4.598 1 96.62 253 LYS B N 1
ATOM 5676 C CA . LYS B 1 253 ? 14.781 -22.672 3.717 1 96.62 253 LYS B CA 1
ATOM 5677 C C . LYS B 1 253 ? 15.172 -22.406 2.264 1 96.62 253 LYS B C 1
ATOM 5679 O O . LYS B 1 253 ? 15.578 -23.328 1.55 1 96.62 253 LYS B O 1
ATOM 5684 N N . TYR B 1 254 ? 14.977 -21.172 1.856 1 98.06 254 TYR B N 1
ATOM 5685 C CA . TYR B 1 254 ? 15.219 -20.828 0.46 1 98.06 254 TYR B CA 1
ATOM 5686 C C . TYR B 1 254 ? 16.047 -19.547 0.349 1 98.06 254 TYR B C 1
ATOM 5688 O O . TYR B 1 254 ? 16.172 -18.812 1.324 1 98.06 254 TYR B O 1
ATOM 5696 N N . CYS B 1 255 ? 16.625 -19.344 -0.779 1 97.38 255 CYS B N 1
ATOM 5697 C CA . CYS B 1 255 ? 17.125 -18.062 -1.266 1 97.38 255 CYS B CA 1
ATOM 5698 C C . CYS B 1 255 ? 16.312 -17.594 -2.469 1 97.38 255 CYS B C 1
ATOM 5700 O O . CYS B 1 255 ? 15.898 -18.406 -3.297 1 97.38 255 CYS B O 1
ATOM 5702 N N . ILE B 1 256 ? 16.047 -16.359 -2.49 1 97.75 256 ILE B N 1
ATOM 5703 C CA . ILE B 1 256 ? 15.367 -15.789 -3.652 1 97.75 256 ILE B CA 1
ATOM 5704 C C . ILE B 1 256 ? 16.391 -15.438 -4.727 1 97.75 256 ILE B C 1
ATOM 5706 O O . ILE B 1 256 ? 17.234 -14.555 -4.523 1 97.75 256 ILE B O 1
ATOM 5710 N N . GLN B 1 257 ? 16.312 -16.078 -5.82 1 96.56 257 GLN B N 1
ATOM 5711 C CA . GLN B 1 257 ? 17.266 -15.852 -6.898 1 96.56 257 GLN B CA 1
ATOM 5712 C C . GLN B 1 257 ? 16.828 -14.695 -7.793 1 96.56 257 GLN B C 1
ATOM 5714 O O . GLN B 1 257 ? 17.625 -13.836 -8.148 1 96.56 257 GLN B O 1
ATOM 5719 N N . HIS B 1 258 ? 15.57 -14.719 -8.18 1 96.62 258 HIS B N 1
ATOM 5720 C CA . HIS B 1 258 ? 15.047 -13.688 -9.062 1 96.62 258 HIS B CA 1
ATOM 5721 C C . HIS B 1 258 ? 13.594 -13.359 -8.734 1 96.62 258 HIS B C 1
ATOM 5723 O O . HIS B 1 258 ? 12.828 -14.25 -8.344 1 96.62 258 HIS B O 1
ATOM 5729 N N . ILE B 1 259 ? 13.289 -12.141 -8.766 1 97.69 259 ILE B N 1
ATOM 5730 C CA . ILE B 1 259 ? 11.914 -11.664 -8.812 1 97.69 259 ILE B CA 1
ATOM 5731 C C . ILE B 1 259 ? 11.711 -10.797 -10.055 1 97.69 259 ILE B C 1
ATOM 5733 O O . ILE B 1 259 ? 12.445 -9.836 -10.281 1 97.69 259 ILE B O 1
ATOM 5737 N N . VAL B 1 260 ? 10.766 -11.203 -10.906 1 96.88 260 VAL B N 1
ATOM 5738 C CA . VAL B 1 260 ? 10.453 -10.453 -12.117 1 96.88 260 VAL B CA 1
ATOM 5739 C C . VAL B 1 260 ? 8.977 -10.062 -12.117 1 96.88 260 VAL B C 1
ATOM 5741 O O . VAL B 1 260 ? 8.102 -10.922 -12.156 1 96.88 260 VAL B O 1
ATOM 5744 N N . CYS B 1 261 ? 8.734 -8.766 -12 1 96.62 261 CYS B N 1
ATOM 5745 C CA . CYS B 1 261 ? 7.383 -8.219 -12.039 1 96.62 261 CYS B CA 1
ATOM 5746 C C . CYS B 1 261 ? 7.113 -7.516 -13.359 1 96.62 261 CYS B C 1
ATOM 5748 O O . CYS B 1 261 ? 7.828 -6.578 -13.727 1 96.62 261 CYS B O 1
ATOM 5750 N N . THR B 1 262 ? 6.102 -7.965 -14.086 1 96.25 262 THR B N 1
ATOM 5751 C CA . THR B 1 262 ? 5.676 -7.348 -15.336 1 96.25 262 THR B CA 1
ATOM 5752 C C . THR B 1 262 ? 4.172 -7.082 -15.32 1 96.25 262 THR B C 1
ATOM 5754 O O . THR B 1 262 ? 3.447 -7.633 -14.492 1 96.25 262 THR B O 1
ATOM 5757 N N . HIS B 1 263 ? 3.791 -6.125 -16.109 1 96.81 263 HIS B N 1
ATOM 5758 C CA . HIS B 1 263 ? 2.365 -5.844 -16.234 1 96.81 263 HIS B CA 1
ATOM 5759 C C . HIS B 1 263 ? 2.008 -5.406 -17.656 1 96.81 263 HIS B C 1
ATOM 5761 O O . HIS B 1 263 ? 2.895 -5.105 -18.453 1 96.81 263 HIS B O 1
ATOM 5767 N N . MET B 1 264 ? 0.747 -5.488 -17.922 1 96.94 264 MET B N 1
ATOM 5768 C CA . MET B 1 264 ? 0.189 -4.992 -19.188 1 96.94 264 MET B CA 1
ATOM 5769 C C . MET B 1 264 ? -0.81 -3.869 -18.922 1 96.94 264 MET B C 1
ATOM 5771 O O . MET B 1 264 ? -1.84 -3.787 -19.594 1 96.94 264 MET B O 1
ATOM 5775 N N . ALA B 1 265 ? -0.544 -3.053 -17.953 1 95.94 265 ALA B N 1
ATOM 5776 C CA . ALA B 1 265 ? -1.507 -2.049 -17.516 1 95.94 265 ALA B CA 1
ATOM 5777 C C . ALA B 1 265 ? -1.672 -0.945 -18.547 1 95.94 265 ALA B C 1
ATOM 5779 O O . ALA B 1 265 ? -2.691 -0.251 -18.578 1 95.94 265 ALA B O 1
ATOM 5780 N N . ALA B 1 266 ? -0.67 -0.771 -19.438 1 96.88 266 ALA B N 1
ATOM 5781 C CA . ALA B 1 266 ? -0.764 0.256 -20.469 1 96.88 266 ALA B CA 1
ATOM 5782 C C . ALA B 1 266 ? -1.853 -0.085 -21.484 1 96.88 266 ALA B C 1
ATOM 5784 O O . ALA B 1 266 ? -2.385 0.802 -22.156 1 96.88 266 ALA B O 1
ATOM 5785 N N . ASP B 1 267 ? -2.111 -1.396 -21.641 1 97 267 ASP B N 1
ATOM 5786 C CA . ASP B 1 267 ? -3.184 -1.865 -22.5 1 97 267 ASP B CA 1
ATOM 5787 C C . ASP B 1 267 ? -4.539 -1.776 -21.812 1 97 267 ASP B C 1
ATOM 5789 O O . ASP B 1 267 ? -4.766 -2.441 -20.797 1 97 267 ASP B O 1
ATOM 5793 N N . ASP B 1 268 ? -5.52 -1.041 -22.391 1 96.88 268 ASP B N 1
ATOM 5794 C CA . ASP B 1 268 ? -6.801 -0.762 -21.734 1 96.88 268 ASP B CA 1
ATOM 5795 C C . ASP B 1 268 ? -7.586 -2.049 -21.5 1 96.88 268 ASP B C 1
ATOM 5797 O O . ASP B 1 268 ? -8.258 -2.195 -20.484 1 96.88 268 ASP B O 1
ATOM 5801 N N . GLU B 1 269 ? -7.523 -2.939 -22.469 1 95.44 269 GLU B N 1
ATOM 5802 C CA . GLU B 1 269 ? -8.234 -4.207 -22.312 1 95.44 269 GLU B CA 1
ATOM 5803 C C . GLU B 1 269 ? -7.672 -5.023 -21.156 1 95.44 269 GLU B C 1
ATOM 5805 O O . GLU B 1 269 ? -8.43 -5.559 -20.344 1 95.44 269 GLU B O 1
ATOM 5810 N N . ALA B 1 270 ? -6.352 -5.129 -21.141 1 96.38 270 ALA B N 1
ATOM 5811 C CA . ALA B 1 270 ? -5.695 -5.859 -20.062 1 96.38 270 ALA B CA 1
ATOM 5812 C C . ALA B 1 270 ? -5.941 -5.191 -18.719 1 96.38 270 ALA B C 1
ATOM 5814 O O . ALA B 1 270 ? -6.207 -5.867 -17.719 1 96.38 270 ALA B O 1
ATOM 5815 N N . TYR B 1 271 ? -5.91 -3.854 -18.734 1 97 271 TYR B N 1
ATOM 5816 C CA . TYR B 1 271 ? -6.145 -3.078 -17.516 1 97 271 TYR B CA 1
ATOM 5817 C C . TYR B 1 271 ? -7.535 -3.35 -16.953 1 97 271 TYR B C 1
ATOM 5819 O O . TYR B 1 271 ? -7.715 -3.438 -15.742 1 97 271 TYR B O 1
ATOM 5827 N N . GLY B 1 272 ? -8.5 -3.539 -17.734 1 95.38 272 GLY B N 1
ATOM 5828 C CA . GLY B 1 272 ? -9.891 -3.643 -17.328 1 95.38 272 GLY B CA 1
ATOM 5829 C C . GLY B 1 272 ? -10.352 -5.074 -17.141 1 95.38 272 GLY B C 1
ATOM 5830 O O . GLY B 1 272 ? -11.516 -5.32 -16.797 1 95.38 272 GLY B O 1
ATOM 5831 N N . CYS B 1 273 ? -9.523 -6.102 -17.266 1 94.12 273 CYS B N 1
ATOM 5832 C CA . CYS B 1 273 ? -9.945 -7.496 -17.312 1 94.12 273 CYS B CA 1
ATOM 5833 C C . CYS B 1 273 ? -10.414 -7.977 -15.938 1 94.12 273 CYS B C 1
ATOM 5835 O O . CYS B 1 273 ? -11.211 -8.914 -15.844 1 94.12 273 CYS B O 1
ATOM 5837 N N . VAL B 1 274 ? -9.891 -7.465 -14.906 1 94.94 274 VAL B N 1
ATOM 5838 C CA . VAL B 1 274 ? -10.297 -7.684 -13.523 1 94.94 274 VAL B CA 1
ATOM 5839 C C . VAL B 1 274 ? -10.5 -6.34 -12.828 1 94.94 274 VAL B C 1
ATOM 5841 O O . VAL B 1 274 ? -9.539 -5.602 -12.602 1 94.94 274 VAL B O 1
ATOM 5844 N N . GLN B 1 275 ? -11.734 -6.074 -12.469 1 95.44 275 GLN B N 1
ATOM 5845 C CA . GLN B 1 275 ? -11.984 -4.715 -11.992 1 95.44 275 GLN B CA 1
ATOM 5846 C C . GLN B 1 275 ? -13.078 -4.688 -10.938 1 95.44 275 GLN B C 1
ATOM 5848 O O . GLN B 1 275 ? -14.117 -5.332 -11.102 1 95.44 275 GLN B O 1
ATOM 5853 N N . LEU B 1 276 ? -12.758 -4.027 -9.844 1 95.06 276 LEU B N 1
ATOM 5854 C CA . LEU B 1 276 ? -13.82 -3.613 -8.93 1 95.06 276 LEU B CA 1
ATOM 5855 C C . LEU B 1 276 ? -14.703 -2.545 -9.57 1 95.06 276 LEU B C 1
ATOM 5857 O O . LEU B 1 276 ? -14.211 -1.477 -9.945 1 95.06 276 LEU B O 1
ATOM 5861 N N . THR B 1 277 ? -15.938 -2.84 -9.75 1 94.19 277 THR B N 1
ATOM 5862 C CA . THR B 1 277 ? -16.859 -1.918 -10.406 1 94.19 277 THR B CA 1
ATOM 5863 C C . THR B 1 277 ? -18.266 -2.074 -9.859 1 94.19 277 THR B C 1
ATOM 5865 O O . THR B 1 277 ? -18.484 -2.773 -8.867 1 94.19 277 THR B O 1
ATOM 5868 N N . GLU B 1 278 ? -19.172 -1.299 -10.43 1 92.88 278 GLU B N 1
ATOM 5869 C CA . GLU B 1 278 ? -20.578 -1.349 -10.055 1 92.88 278 GLU B CA 1
ATOM 5870 C C . GLU B 1 278 ? -21.438 -1.839 -11.219 1 92.88 278 GLU B C 1
ATOM 5872 O O . GLU B 1 278 ? -21.172 -1.517 -12.375 1 92.88 278 GLU B O 1
ATOM 5877 N N . ASP B 1 279 ? -22.453 -2.67 -10.844 1 91.56 279 ASP B N 1
ATOM 5878 C CA . ASP B 1 279 ? -23.422 -3.059 -11.875 1 91.56 279 ASP B CA 1
ATOM 5879 C C . ASP B 1 279 ? -24.469 -1.973 -12.078 1 91.56 279 ASP B C 1
ATOM 5881 O O . ASP B 1 279 ? -24.312 -0.848 -11.594 1 91.56 279 ASP B O 1
ATOM 5885 N N . ASP B 1 280 ? -25.5 -2.283 -12.867 1 88.81 280 ASP B N 1
ATOM 5886 C CA . ASP B 1 280 ? -26.516 -1.289 -13.219 1 88.81 280 ASP B CA 1
ATOM 5887 C C . ASP B 1 280 ? -27.281 -0.831 -11.992 1 88.81 280 ASP B C 1
ATOM 5889 O O . ASP B 1 280 ? -27.812 0.286 -11.961 1 88.81 280 ASP B O 1
ATOM 5893 N N . ALA B 1 281 ? -27.422 -1.676 -11.016 1 85.12 281 ALA B N 1
ATOM 5894 C CA . ALA B 1 281 ? -28.109 -1.334 -9.773 1 85.12 281 ALA B CA 1
ATOM 5895 C C . ALA B 1 281 ? -27.156 -0.706 -8.766 1 85.12 281 ALA B C 1
ATOM 5897 O O . ALA B 1 281 ? -27.484 -0.554 -7.59 1 85.12 281 ALA B O 1
ATOM 5898 N N . ARG B 1 282 ? -25.797 -0.42 -9.133 1 85.94 282 ARG B N 1
ATOM 5899 C CA . ARG B 1 282 ? -24.766 0.251 -8.344 1 85.94 282 ARG B CA 1
ATOM 5900 C C . ARG B 1 282 ? -24.266 -0.646 -7.219 1 85.94 282 ARG B C 1
ATOM 5902 O O . ARG B 1 282 ? -23.844 -0.156 -6.176 1 85.94 282 ARG B O 1
ATOM 5909 N N . ILE B 1 283 ? -24.484 -1.945 -7.469 1 86.88 283 ILE B N 1
ATOM 5910 C CA . ILE B 1 283 ? -23.906 -2.908 -6.535 1 86.88 283 ILE B CA 1
ATOM 5911 C C . ILE B 1 283 ? -22.453 -3.203 -6.922 1 86.88 283 ILE B C 1
ATOM 5913 O O . ILE B 1 283 ? -22.172 -3.533 -8.07 1 86.88 283 ILE B O 1
ATOM 5917 N N . THR B 1 284 ? -21.609 -3.002 -5.91 1 89.44 284 THR B N 1
ATOM 5918 C CA . THR B 1 284 ? -20.188 -3.154 -6.168 1 89.44 284 THR B CA 1
ATOM 5919 C C . THR B 1 284 ? -19.797 -4.629 -6.219 1 89.44 284 THR B C 1
ATOM 5921 O O . THR B 1 284 ? -20.297 -5.434 -5.426 1 89.44 284 THR B O 1
ATOM 5924 N N . GLY B 1 285 ? -18.984 -5.016 -7.152 1 92.06 285 GLY B N 1
ATOM 5925 C CA . GLY B 1 285 ? -18.422 -6.352 -7.285 1 92.06 285 GLY B CA 1
ATOM 5926 C C . GLY B 1 285 ? -17.172 -6.383 -8.125 1 92.06 285 GLY B C 1
ATOM 5927 O O . GLY B 1 285 ? -16.797 -5.375 -8.734 1 92.06 285 GLY B O 1
ATOM 5928 N N . ILE B 1 286 ? -16.438 -7.477 -8.023 1 94.5 286 ILE B N 1
ATOM 5929 C CA . ILE B 1 286 ? -15.273 -7.695 -8.867 1 94.5 286 ILE B CA 1
ATOM 5930 C C . ILE B 1 286 ? -15.703 -8.336 -10.18 1 94.5 286 ILE B C 1
ATOM 5932 O O . ILE B 1 286 ? -16.172 -9.477 -10.203 1 94.5 286 ILE B O 1
ATOM 5936 N N . LYS B 1 287 ? -15.492 -7.621 -11.227 1 95.06 287 LYS B N 1
ATOM 5937 C CA . LYS B 1 287 ? -15.875 -8.094 -12.547 1 95.06 287 LYS B CA 1
ATOM 5938 C C . LYS B 1 287 ? -14.711 -8.797 -13.234 1 95.06 287 LYS B C 1
ATOM 5940 O O . LYS B 1 287 ? -13.617 -8.234 -13.344 1 95.06 287 LYS B O 1
ATOM 5945 N N . LEU B 1 288 ? -14.914 -10.031 -13.594 1 93 288 LEU B N 1
ATOM 5946 C CA . LEU B 1 288 ? -13.969 -10.805 -14.391 1 93 288 LEU B CA 1
ATOM 5947 C C . LEU B 1 288 ? -14.43 -10.891 -15.844 1 93 288 LEU B C 1
ATOM 5949 O O . LEU B 1 288 ? -15.469 -11.484 -16.141 1 93 288 LEU B O 1
ATOM 5953 N N . LYS B 1 289 ? -13.578 -10.367 -16.734 1 92 289 LYS B N 1
ATOM 5954 C CA . LYS B 1 289 ? -13.977 -10.344 -18.141 1 92 289 LYS B CA 1
ATOM 5955 C C . LYS B 1 289 ? -13.547 -11.625 -18.844 1 92 289 LYS B C 1
ATOM 5957 O O . LYS B 1 289 ? -12.641 -12.328 -18.391 1 92 289 LYS B O 1
ATOM 5962 N N . GLN B 1 290 ? -14.156 -11.883 -19.984 1 86.75 290 GLN B N 1
ATOM 5963 C CA . GLN B 1 290 ? -13.898 -13.094 -20.75 1 86.75 290 GLN B CA 1
ATOM 5964 C C . GLN B 1 290 ? -12.492 -13.086 -21.344 1 86.75 290 GLN B C 1
ATOM 5966 O O . GLN B 1 290 ? -11.906 -14.141 -21.594 1 86.75 290 GLN B O 1
ATOM 5971 N N . GLU B 1 291 ? -11.977 -11.898 -21.453 1 88.06 291 GLU B N 1
ATOM 5972 C CA . GLU B 1 291 ? -10.656 -11.734 -22.062 1 88.06 291 GLU B CA 1
ATOM 5973 C C . GLU B 1 291 ? -9.555 -12.102 -21.078 1 88.06 291 GLU B C 1
ATOM 5975 O O . GLU B 1 291 ? -8.375 -12.094 -21.422 1 88.06 291 GLU B O 1
ATOM 5980 N N . LEU B 1 292 ? -9.953 -12.477 -19.938 1 88.56 292 LEU B N 1
ATOM 5981 C CA . LEU B 1 292 ? -8.984 -12.703 -18.891 1 88.56 292 LEU B CA 1
ATOM 5982 C C . LEU B 1 292 ? -7.977 -13.773 -19.297 1 88.56 292 LEU B C 1
ATOM 5984 O O . LEU B 1 292 ? -6.77 -13.586 -19.156 1 88.56 292 LEU B O 1
ATOM 5988 N N . VAL B 1 293 ? -8.445 -14.898 -19.859 1 85.62 293 VAL B N 1
ATOM 5989 C CA . VAL B 1 293 ? -7.57 -16.031 -20.141 1 85.62 293 VAL B CA 1
ATOM 5990 C C . VAL B 1 293 ? -6.613 -15.672 -21.281 1 85.62 293 VAL B C 1
ATOM 5992 O O . VAL B 1 293 ? -5.395 -15.797 -21.141 1 85.62 293 VAL B O 1
ATOM 5995 N N . PRO B 1 294 ? -7.07 -15.039 -22.391 1 88.38 294 PRO B N 1
ATOM 5996 C CA . PRO B 1 294 ? -6.141 -14.586 -23.438 1 88.38 294 PRO B CA 1
ATOM 5997 C C . PRO B 1 294 ? -5.148 -13.539 -22.922 1 88.38 294 PRO B C 1
ATOM 5999 O O . PRO B 1 294 ? -3.986 -13.531 -23.328 1 88.38 294 PRO B O 1
ATOM 6002 N N . VAL B 1 295 ? -5.57 -12.656 -22.078 1 91.62 295 VAL B N 1
ATOM 6003 C CA . VAL B 1 295 ? -4.699 -11.633 -21.516 1 91.62 295 VAL B CA 1
ATOM 6004 C C . VAL B 1 295 ? -3.639 -12.289 -20.641 1 91.62 295 VAL B C 1
ATOM 6006 O O . VAL B 1 295 ? -2.473 -11.883 -20.656 1 91.62 295 VAL B O 1
ATOM 6009 N N . ALA B 1 296 ? -4.082 -13.289 -19.922 1 90.31 296 ALA B N 1
ATOM 6010 C CA . ALA B 1 296 ? -3.146 -14.016 -19.062 1 90.31 296 ALA B CA 1
ATOM 6011 C C . ALA B 1 296 ? -2.055 -14.688 -19.875 1 90.31 296 ALA B C 1
ATOM 6013 O O . ALA B 1 296 ? -0.888 -14.703 -19.484 1 90.31 296 ALA B O 1
ATOM 6014 N N . GLU B 1 297 ? -2.4 -15.234 -21 1 87.75 297 GLU B N 1
ATOM 6015 C CA . GLU B 1 297 ? -1.434 -15.891 -21.875 1 87.75 297 GLU B CA 1
ATOM 6016 C C . GLU B 1 297 ? -0.417 -14.891 -22.422 1 87.75 297 GLU B C 1
ATOM 6018 O O . GLU B 1 297 ? 0.78 -15.18 -22.469 1 87.75 297 GLU B O 1
ATOM 6023 N N . ARG B 1 298 ? -0.917 -13.773 -22.812 1 90.06 298 ARG B N 1
ATOM 6024 C CA . ARG B 1 298 ? -0.021 -12.734 -23.297 1 90.06 298 ARG B CA 1
ATOM 6025 C C . ARG B 1 298 ? 0.914 -12.25 -22.203 1 90.06 298 ARG B C 1
ATOM 6027 O O . ARG B 1 298 ? 2.098 -12.008 -22.438 1 90.06 298 ARG B O 1
ATOM 6034 N N . ALA B 1 299 ? 0.337 -12.094 -21.031 1 92.12 299 ALA B N 1
ATOM 6035 C CA . ALA B 1 299 ? 1.135 -11.641 -19.891 1 92.12 299 ALA B CA 1
ATOM 6036 C C . ALA B 1 299 ? 2.213 -12.656 -19.547 1 92.12 299 ALA B C 1
ATOM 6038 O O . ALA B 1 299 ? 3.33 -12.289 -19.172 1 92.12 299 ALA B O 1
ATOM 6039 N N . LEU B 1 300 ? 1.859 -13.914 -19.625 1 90.25 300 LEU B N 1
ATOM 6040 C CA . LEU B 1 300 ? 2.822 -14.984 -19.391 1 90.25 300 LEU B CA 1
ATOM 6041 C C . LEU B 1 300 ? 3.992 -14.883 -20.375 1 90.25 300 LEU B C 1
ATOM 6043 O O . LEU B 1 300 ? 5.152 -14.938 -19.953 1 90.25 300 LEU B O 1
ATOM 6047 N N . ARG B 1 301 ? 3.689 -14.695 -21.594 1 87.81 301 ARG B N 1
ATOM 6048 C CA . ARG B 1 301 ? 4.727 -14.602 -22.609 1 87.81 301 ARG B CA 1
ATOM 6049 C C . ARG B 1 301 ? 5.6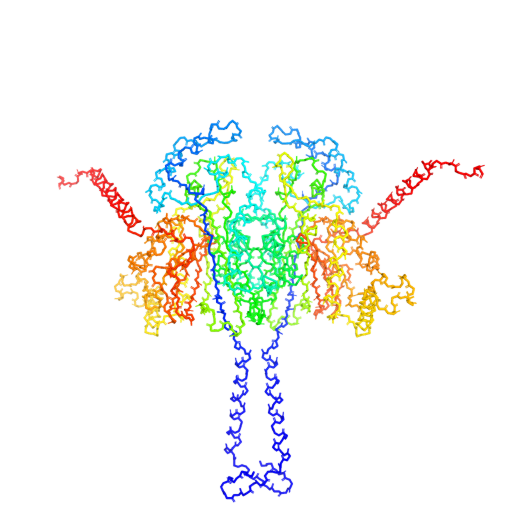56 -13.43 -22.344 1 87.81 301 ARG B C 1
ATOM 6051 O O . ARG B 1 301 ? 6.879 -13.555 -22.453 1 87.81 301 ARG B O 1
ATOM 6058 N N . GLN B 1 302 ? 5.094 -12.344 -21.969 1 90.38 302 GLN B N 1
ATOM 6059 C CA . GLN B 1 302 ? 5.887 -11.156 -21.672 1 90.38 302 GLN B CA 1
ATOM 6060 C C . GLN B 1 302 ? 6.805 -11.398 -20.484 1 90.38 302 GLN B C 1
ATOM 6062 O O . GLN B 1 302 ? 7.977 -11.016 -20.5 1 90.38 302 GLN B O 1
ATOM 6067 N N . ASN B 1 303 ? 6.234 -11.969 -19.469 1 92.31 303 ASN B N 1
ATOM 6068 C CA . ASN B 1 303 ? 7.039 -12.242 -18.281 1 92.31 303 ASN B CA 1
ATOM 6069 C C . ASN B 1 303 ? 8.164 -13.227 -18.578 1 92.31 303 ASN B C 1
ATOM 6071 O O . ASN B 1 303 ? 9.273 -13.078 -18.078 1 92.31 303 ASN B O 1
ATOM 6075 N N . MET B 1 304 ? 7.887 -14.203 -19.422 1 88.38 304 MET B N 1
ATOM 6076 C CA . MET B 1 304 ? 8.883 -15.211 -19.781 1 88.38 304 MET B CA 1
ATOM 6077 C C . MET B 1 304 ? 10.023 -14.594 -20.578 1 88.38 304 MET B C 1
ATOM 6079 O O . MET B 1 304 ? 11.172 -15.016 -20.453 1 88.38 304 MET B O 1
ATOM 6083 N N . GLN B 1 305 ? 9.711 -13.625 -21.328 1 87.19 305 GLN B N 1
ATOM 6084 C CA . GLN B 1 305 ? 10.742 -12.922 -22.078 1 87.19 305 GLN B CA 1
ATOM 6085 C C . GLN B 1 305 ? 11.734 -12.234 -21.141 1 87.19 305 GLN B C 1
ATOM 6087 O O . GLN B 1 305 ? 12.922 -12.156 -21.438 1 87.19 305 GLN B O 1
ATOM 6092 N N . ASP B 1 306 ? 11.219 -11.789 -20.062 1 91.38 306 ASP B N 1
ATOM 6093 C CA . ASP B 1 306 ? 12.078 -11.102 -19.094 1 91.38 306 ASP B CA 1
ATOM 6094 C C . ASP B 1 306 ? 12.789 -12.102 -18.188 1 91.38 306 ASP B C 1
ATOM 6096 O O . ASP B 1 306 ? 13.938 -11.891 -17.781 1 91.38 306 ASP B O 1
ATOM 6100 N N . LEU B 1 307 ? 12.102 -13.18 -17.844 1 92.56 307 LEU B N 1
ATOM 6101 C CA . LEU B 1 307 ? 12.633 -14.164 -16.906 1 92.56 307 LEU B CA 1
ATOM 6102 C C . LEU B 1 307 ? 13.586 -15.125 -17.609 1 92.56 307 LEU B C 1
ATOM 6104 O O . LEU B 1 307 ? 14.562 -15.586 -17 1 92.56 307 LEU B O 1
ATOM 6108 N N . GLY B 1 308 ? 13.328 -15.445 -18.844 1 89 308 GLY B N 1
ATOM 6109 C CA . GLY B 1 308 ? 14.047 -16.453 -19.609 1 89 308 GLY B CA 1
ATOM 6110 C C . GLY B 1 308 ? 15.555 -16.266 -19.562 1 89 308 GLY B C 1
ATOM 6111 O O . GLY B 1 308 ? 16.281 -17.172 -19.141 1 89 308 GLY B O 1
ATOM 6112 N N . PRO B 1 309 ? 16.062 -15.102 -19.938 1 88.56 309 PRO B N 1
ATOM 6113 C CA . PRO B 1 309 ? 17.516 -14.859 -19.953 1 88.56 309 PRO B CA 1
ATOM 6114 C C . PRO B 1 309 ? 18.156 -15.047 -18.578 1 88.56 309 PRO B C 1
ATOM 6116 O O . PRO B 1 309 ? 19.359 -15.273 -18.484 1 88.56 309 PRO B O 1
ATOM 6119 N N . LEU B 1 310 ? 17.344 -14.977 -17.562 1 91.31 310 LEU B N 1
ATOM 6120 C CA . LEU B 1 310 ? 17.891 -15.047 -16.203 1 91.31 310 LEU B CA 1
ATOM 6121 C C . LEU B 1 310 ? 18.016 -16.484 -15.742 1 91.31 310 LEU B C 1
ATOM 6123 O O . LEU B 1 310 ? 18.875 -16.812 -14.914 1 91.31 310 LEU B O 1
ATOM 6127 N N . VAL B 1 311 ? 17.172 -17.344 -16.281 1 91.25 311 VAL B N 1
ATOM 6128 C CA . VAL B 1 311 ? 17.047 -18.625 -15.586 1 91.25 311 VAL B CA 1
ATOM 6129 C C . VAL B 1 311 ? 17.391 -19.766 -16.547 1 91.25 311 VAL B C 1
ATOM 6131 O O . VAL B 1 311 ? 17.703 -20.875 -16.109 1 91.25 311 VAL B O 1
ATOM 6134 N N . LEU B 1 312 ? 17.297 -19.547 -17.859 1 87.12 312 LEU B N 1
ATOM 6135 C CA . LEU B 1 312 ? 17.453 -20.625 -18.828 1 87.12 312 LEU B CA 1
ATOM 6136 C C . LEU B 1 312 ? 18.938 -20.953 -19.031 1 87.12 312 LEU B C 1
ATOM 6138 O O . LEU B 1 312 ? 19.781 -20.062 -18.953 1 87.12 312 LEU B O 1
ATOM 6142 N N . PRO B 1 313 ? 19.141 -22.188 -19.266 1 83.5 313 PRO B N 1
ATOM 6143 C CA . PRO B 1 313 ? 20.5 -22.562 -19.656 1 83.5 313 PRO B CA 1
ATOM 6144 C C . PRO B 1 313 ? 20.938 -21.922 -20.969 1 83.5 313 PRO B C 1
ATOM 6146 O O . PRO B 1 313 ? 20.078 -21.5 -21.766 1 83.5 313 PRO B O 1
ATOM 6149 N N . ALA B 1 314 ? 22.234 -21.906 -21.156 1 81.06 314 ALA B N 1
ATOM 6150 C CA . ALA B 1 314 ? 22.828 -21.188 -22.281 1 81.06 314 ALA B CA 1
ATOM 6151 C C . ALA B 1 314 ? 22.234 -21.672 -23.609 1 81.06 314 ALA B C 1
ATOM 6153 O O . ALA B 1 314 ? 21.922 -20.859 -24.469 1 81.06 314 ALA B O 1
ATOM 6154 N N . ILE B 1 315 ? 22.078 -22.938 -23.734 1 76.81 315 ILE B N 1
ATOM 6155 C CA . ILE B 1 315 ? 21.609 -23.5 -25 1 76.81 315 ILE B CA 1
ATOM 6156 C C . ILE B 1 315 ? 20.172 -23.031 -25.25 1 76.81 315 ILE B C 1
ATOM 6158 O O . ILE B 1 315 ? 19.812 -22.688 -26.375 1 76.81 315 ILE B O 1
ATOM 6162 N N . GLU B 1 316 ? 19.375 -23.062 -24.172 1 78.81 316 GLU B N 1
ATOM 6163 C CA . GLU B 1 316 ? 17.984 -22.625 -24.297 1 78.81 316 GLU B CA 1
ATOM 6164 C C . GLU B 1 316 ? 17.906 -21.109 -24.547 1 78.81 316 GLU B C 1
ATOM 6166 O O . GLU B 1 316 ? 17.031 -20.656 -25.266 1 78.81 316 GLU B O 1
ATOM 6171 N N . LYS B 1 317 ? 18.828 -20.422 -24 1 79.19 317 LYS B N 1
ATOM 6172 C CA . LYS B 1 317 ? 18.891 -18.984 -24.234 1 79.19 317 LYS B CA 1
ATOM 6173 C C . LYS B 1 317 ? 19.156 -18.688 -25.703 1 79.19 317 LYS B C 1
ATOM 6175 O O . LYS B 1 317 ? 18.531 -17.797 -26.297 1 79.19 317 LYS B O 1
ATOM 6180 N N . LEU B 1 318 ? 20.047 -19.453 -26.219 1 79.69 318 LEU B N 1
ATOM 6181 C CA . LEU B 1 318 ? 20.406 -19.266 -27.625 1 79.69 318 LEU B CA 1
ATOM 6182 C C . LEU B 1 318 ? 19.234 -19.594 -28.547 1 79.69 318 LEU B C 1
ATOM 6184 O O . LEU B 1 318 ? 18.984 -18.859 -29.5 1 79.69 318 LEU B O 1
ATOM 6188 N N . LYS B 1 319 ? 18.516 -20.656 -28.25 1 77.94 319 LYS B N 1
ATOM 6189 C CA . LYS B 1 319 ? 17.344 -21.016 -29.047 1 77.94 319 LYS B CA 1
ATOM 6190 C C . LYS B 1 319 ? 16.266 -19.953 -28.953 1 77.94 319 LYS B C 1
ATOM 6192 O O . LYS B 1 319 ? 15.633 -19.609 -29.953 1 77.94 319 LYS B O 1
ATOM 6197 N N . PHE B 1 320 ? 16.172 -19.5 -27.766 1 76.69 320 PHE B N 1
ATOM 6198 C CA . PHE B 1 320 ? 15.188 -18.453 -27.531 1 76.69 320 PHE B CA 1
ATOM 6199 C C . PHE B 1 320 ? 15.539 -17.188 -28.297 1 76.69 320 PHE B C 1
ATOM 6201 O O . PHE B 1 320 ? 14.688 -16.578 -28.938 1 76.69 320 PHE B O 1
ATOM 6208 N N . ALA B 1 321 ? 16.766 -16.797 -28.25 1 77.69 321 ALA B N 1
ATOM 6209 C CA . ALA B 1 321 ? 17.25 -15.609 -28.938 1 77.69 321 ALA B CA 1
ATOM 6210 C C . ALA B 1 321 ? 17.094 -15.758 -30.453 1 77.69 321 ALA B C 1
ATOM 6212 O O . ALA B 1 321 ? 16.672 -14.82 -31.141 1 77.69 321 ALA B O 1
ATOM 6213 N N . ALA B 1 322 ? 17.391 -16.891 -30.922 1 77.81 322 ALA B N 1
ATOM 6214 C CA . ALA B 1 322 ? 17.297 -17.172 -32.344 1 77.81 322 ALA B CA 1
ATOM 6215 C C . ALA B 1 322 ? 15.852 -17.062 -32.812 1 77.81 322 ALA B C 1
ATOM 6217 O O . ALA B 1 322 ? 15.57 -16.484 -33.875 1 77.81 322 ALA B O 1
ATOM 6218 N N . SER B 1 323 ? 15.008 -17.656 -31.984 1 75.62 323 SER B N 1
ATOM 6219 C CA . SER B 1 323 ? 13.594 -17.609 -32.312 1 75.62 323 SER B CA 1
ATOM 6220 C C . SER B 1 323 ? 13.07 -16.172 -32.312 1 75.62 323 SER B C 1
ATOM 6222 O O . SER B 1 323 ? 12.258 -15.797 -33.156 1 75.62 323 SER B O 1
ATOM 6224 N N . TYR B 1 324 ? 13.562 -15.414 -31.438 1 73.25 324 TYR B N 1
ATOM 6225 C CA . TYR B 1 324 ? 13.164 -14.016 -31.312 1 73.25 324 TYR B CA 1
ATOM 6226 C C . TYR B 1 324 ? 13.617 -13.211 -32.531 1 73.25 324 TYR B C 1
ATOM 6228 O O . TYR B 1 324 ? 12.844 -12.438 -33.094 1 73.25 324 TYR B O 1
ATOM 6236 N N . VAL B 1 325 ? 14.82 -13.383 -32.906 1 72.31 325 VAL B N 1
ATOM 6237 C CA . VAL B 1 325 ? 15.406 -12.68 -34.031 1 72.31 325 VAL B CA 1
ATOM 6238 C C . VAL B 1 325 ? 14.672 -13.086 -35.312 1 72.31 325 VAL B C 1
ATOM 6240 O O . VAL B 1 325 ? 14.352 -12.234 -36.156 1 72.31 325 VAL B O 1
ATOM 6243 N N . LEU B 1 326 ? 14.422 -14.328 -35.344 1 75.25 326 LEU B N 1
ATOM 6244 C CA . LEU B 1 326 ? 13.734 -14.844 -36.531 1 75.25 326 LEU B CA 1
ATOM 6245 C C . LEU B 1 326 ? 12.344 -14.227 -36.656 1 75.25 326 LEU B C 1
ATOM 6247 O O . LEU B 1 326 ? 11.945 -13.812 -37.75 1 75.25 326 LEU B O 1
ATOM 6251 N N . ARG B 1 327 ? 11.703 -14.125 -35.562 1 74.62 327 ARG B N 1
ATOM 6252 C CA . ARG B 1 327 ? 10.375 -13.523 -35.562 1 74.62 327 ARG B CA 1
ATOM 6253 C C . ARG B 1 327 ? 10.438 -12.055 -35.969 1 74.62 327 ARG B C 1
ATOM 6255 O O . ARG B 1 327 ? 9.586 -11.57 -36.719 1 74.62 327 ARG B O 1
ATOM 6262 N N . ARG B 1 328 ? 11.391 -11.328 -35.5 1 72.75 328 ARG B N 1
ATOM 6263 C CA . ARG B 1 328 ? 11.555 -9.914 -35.812 1 72.75 328 ARG B CA 1
ATOM 6264 C C . ARG B 1 328 ? 11.883 -9.719 -37.281 1 72.75 328 ARG B C 1
ATOM 6266 O O . ARG B 1 328 ? 11.398 -8.781 -37.906 1 72.75 328 ARG B O 1
ATOM 6273 N N . LEU B 1 329 ? 12.602 -10.57 -37.781 1 71.94 329 LEU B N 1
ATOM 6274 C CA . LEU B 1 329 ? 13 -10.492 -39.188 1 71.94 329 LEU B CA 1
ATOM 6275 C C . LEU B 1 329 ? 11.82 -10.797 -40.125 1 71.94 329 LEU B C 1
ATOM 6277 O O . LEU B 1 329 ? 11.672 -10.164 -41.156 1 71.94 329 LEU B O 1
ATOM 6281 N N . VAL B 1 330 ? 11.039 -11.664 -39.656 1 68.25 330 VAL B N 1
ATOM 6282 C CA . VAL B 1 330 ? 9.875 -12.016 -40.469 1 68.25 330 VAL B CA 1
ATOM 6283 C C . VAL B 1 330 ? 8.852 -10.883 -40.438 1 68.25 330 VAL B C 1
ATOM 6285 O O . VAL B 1 330 ? 8.242 -10.547 -41.438 1 68.25 330 VAL B O 1
ATOM 6288 N N . LYS B 1 331 ? 8.773 -10.281 -39.281 1 65.19 331 LYS B N 1
ATOM 6289 C CA . LYS B 1 331 ? 7.797 -9.203 -39.125 1 65.19 331 LYS B CA 1
ATOM 6290 C C . LYS B 1 331 ? 8.227 -7.957 -39.875 1 65.19 331 LYS B C 1
ATOM 6292 O O . LYS B 1 331 ? 7.391 -7.184 -40.344 1 65.19 331 LYS B O 1
ATOM 6297 N N . SER B 1 332 ? 9.469 -7.684 -40 1 66.69 332 SER B N 1
ATOM 6298 C CA . SER B 1 332 ? 9.977 -6.5 -40.688 1 66.69 332 SER B CA 1
ATOM 6299 C C . SER B 1 332 ? 9.883 -6.656 -42.188 1 66.69 332 SER B C 1
ATOM 6301 O O . SER B 1 332 ? 10.148 -5.711 -42.938 1 66.69 332 SER B O 1
ATOM 6303 N N . GLY B 1 333 ? 9.156 -7.598 -42.719 1 62.44 333 GLY B N 1
ATOM 6304 C CA . GLY B 1 333 ? 8.805 -7.727 -44.125 1 62.44 333 GLY B CA 1
ATOM 6305 C C . GLY B 1 333 ? 9.992 -8.031 -45 1 62.44 333 GLY B C 1
ATOM 6306 O O . GLY B 1 333 ? 9.898 -7.914 -46.219 1 62.44 333 GLY B O 1
ATOM 6307 N N . GLY B 1 334 ? 11.203 -8.227 -44.531 1 54.44 334 GLY B N 1
ATOM 6308 C CA . GLY B 1 334 ? 12.312 -8.383 -45.469 1 54.44 334 GLY B CA 1
ATOM 6309 C C . GLY B 1 334 ? 12.242 -9.68 -46.25 1 54.44 334 GLY B C 1
ATOM 6310 O O . GLY B 1 334 ? 11.258 -10.414 -46.156 1 54.44 334 GLY B O 1
ATOM 6311 N N . VAL B 1 335 ? 13.219 -9.938 -47.219 1 54.78 335 VAL B N 1
ATOM 6312 C CA . VAL B 1 335 ? 13.383 -11 -48.188 1 54.78 335 VAL B CA 1
ATOM 6313 C C . VAL B 1 335 ? 13.078 -12.352 -47.531 1 54.78 335 VAL B C 1
ATOM 6315 O O . VAL B 1 335 ? 12.562 -13.258 -48.188 1 54.78 335 VAL B O 1
ATOM 6318 N N . LEU B 1 336 ? 13.266 -12.383 -46.344 1 54.16 336 LEU B N 1
ATOM 6319 C CA . LEU B 1 336 ? 13.086 -13.664 -45.688 1 54.16 336 LEU B CA 1
ATOM 6320 C C . LEU B 1 336 ? 11.609 -13.93 -45.406 1 54.16 336 LEU B C 1
ATOM 6322 O O . LEU B 1 336 ? 11.219 -15.062 -45.094 1 54.16 336 LEU B O 1
ATOM 6326 N N . ALA B 1 337 ? 10.82 -12.906 -45.281 1 55.44 337 ALA B N 1
ATOM 6327 C CA . ALA B 1 337 ? 9.383 -13.086 -45.125 1 55.44 337 ALA B CA 1
ATOM 6328 C C . ALA B 1 337 ? 8.812 -14.016 -46.188 1 55.44 337 ALA B C 1
ATOM 6330 O O . ALA B 1 337 ? 7.895 -14.797 -45.938 1 55.44 337 ALA B O 1
ATOM 6331 N N . GLY B 1 338 ? 9.281 -13.961 -47.375 1 51.75 338 GLY B N 1
ATOM 6332 C CA . GLY B 1 338 ? 8.805 -14.75 -48.5 1 51.75 338 GLY B CA 1
ATOM 6333 C C . GLY B 1 338 ? 9.289 -16.188 -48.469 1 51.75 338 GLY B C 1
ATOM 6334 O O . GLY B 1 338 ? 8.758 -17.047 -49.188 1 51.75 338 GLY B O 1
ATOM 6335 N N . VAL B 1 339 ? 10.469 -16.469 -48.062 1 53.69 339 VAL B N 1
ATOM 6336 C CA . VAL B 1 339 ? 11.078 -17.781 -48.219 1 53.69 339 VAL B CA 1
ATOM 6337 C C . VAL B 1 339 ? 10.695 -18.688 -47.031 1 53.69 339 VAL B C 1
ATOM 6339 O O . VAL B 1 339 ? 10.695 -19.922 -47.156 1 53.69 339 VAL B O 1
ATOM 6342 N N . LEU B 1 340 ? 10.484 -18.109 -45.844 1 52.47 340 LEU B N 1
ATOM 6343 C CA . LEU B 1 340 ? 10.25 -19.016 -44.719 1 52.47 340 LEU B CA 1
ATOM 6344 C C . LEU B 1 340 ? 8.773 -19.375 -44.625 1 52.47 340 LEU B C 1
ATOM 6346 O O . LEU B 1 340 ? 7.902 -18.531 -44.781 1 52.47 340 LEU B O 1
ATOM 6350 N N . PRO B 1 341 ? 8.492 -20.719 -44.781 1 48.28 341 PRO B N 1
ATOM 6351 C CA . PRO B 1 341 ? 7.094 -21.141 -44.719 1 48.28 341 PRO B CA 1
ATOM 6352 C C . PRO B 1 341 ? 6.312 -20.453 -43.594 1 48.28 341 PRO B C 1
ATOM 6354 O O . PRO B 1 341 ? 6.887 -20.109 -42.562 1 48.28 341 PRO B O 1
ATOM 6357 N N . GLY B 1 342 ? 5.266 -19.797 -43.812 1 47.34 342 GLY B N 1
ATOM 6358 C CA . GLY B 1 342 ? 4.336 -19.062 -42.969 1 47.34 342 GLY B CA 1
ATOM 6359 C C . GLY B 1 342 ? 4.172 -19.672 -41.594 1 47.34 342 GLY B C 1
ATOM 6360 O O . GLY B 1 342 ? 3.936 -18.953 -40.625 1 47.34 342 GLY B O 1
ATOM 6361 N N . GLY B 1 343 ? 4.098 -20.938 -41.406 1 47.06 343 GLY B N 1
ATOM 6362 C CA . GLY B 1 343 ? 3.76 -21.656 -40.188 1 47.06 343 GLY B CA 1
ATOM 6363 C C . GLY B 1 343 ? 4.855 -21.594 -39.125 1 47.06 343 GLY B C 1
ATOM 6364 O O . GLY B 1 343 ? 4.617 -21.875 -37.969 1 47.06 343 GLY B O 1
ATOM 6365 N N . LEU B 1 344 ? 6.086 -21.625 -39.5 1 46.59 344 LEU B N 1
ATOM 6366 C CA . LEU B 1 344 ? 7.188 -21.656 -38.562 1 46.59 344 LEU B CA 1
ATOM 6367 C C . LEU B 1 344 ? 7.246 -20.359 -37.75 1 46.59 344 LEU B C 1
ATOM 6369 O O . LEU B 1 344 ? 7.719 -20.359 -36.594 1 46.59 344 LEU B O 1
ATOM 6373 N N . VAL B 1 345 ? 6.898 -19.281 -38.312 1 45.38 345 VAL B N 1
ATOM 6374 C CA . VAL B 1 345 ? 7.098 -17.969 -37.719 1 45.38 345 VAL B CA 1
ATOM 6375 C C . VAL B 1 345 ? 6.051 -17.719 -36.625 1 45.38 345 VAL B C 1
ATOM 6377 O O . VAL B 1 345 ? 6.293 -16.969 -35.688 1 45.38 345 VAL B O 1
ATOM 6380 N N . GLU B 1 346 ? 4.883 -18.312 -36.781 1 47.88 346 GLU B N 1
ATOM 6381 C CA . GLU B 1 346 ? 3.824 -17.875 -35.875 1 47.88 346 GLU B CA 1
ATOM 6382 C C . GLU B 1 346 ? 4.012 -18.5 -34.5 1 47.88 346 GLU B C 1
ATOM 6384 O O . GLU B 1 346 ? 3.494 -17.969 -33.5 1 47.88 346 GLU B O 1
ATOM 6389 N N . ARG B 1 347 ? 4.68 -19.672 -34.406 1 52.91 347 ARG B N 1
ATOM 6390 C CA . ARG B 1 347 ? 4.66 -20.25 -33.062 1 52.91 347 ARG B CA 1
ATOM 6391 C C . ARG B 1 347 ? 5.895 -19.828 -32.281 1 52.91 347 ARG B C 1
ATOM 6393 O O . ARG B 1 347 ? 7.023 -20.141 -32.656 1 52.91 347 ARG B O 1
ATOM 6400 N N . GLN B 1 348 ? 5.785 -18.719 -31.484 1 56.72 348 GLN B N 1
ATOM 6401 C CA . GLN B 1 348 ? 6.828 -18.266 -30.562 1 56.72 348 GLN B CA 1
ATOM 6402 C C . GLN B 1 348 ? 7.414 -19.453 -29.781 1 56.72 348 GLN B C 1
ATOM 6404 O O . GLN B 1 348 ? 6.676 -20.281 -29.266 1 56.72 348 GLN B O 1
ATOM 6409 N N . TYR B 1 349 ? 8.742 -19.75 -30.078 1 63.94 349 TYR B N 1
ATOM 6410 C CA . TYR B 1 349 ? 9.43 -20.766 -29.266 1 63.94 349 TYR B CA 1
ATOM 6411 C C . TYR B 1 349 ? 9.18 -20.547 -27.781 1 63.94 349 TYR B C 1
ATOM 6413 O O . TYR B 1 349 ? 9.422 -19.438 -27.266 1 63.94 349 TYR B O 1
ATOM 6421 N N . ILE B 1 350 ? 8.406 -21.5 -27.203 1 70.5 350 ILE B N 1
ATOM 6422 C CA . ILE B 1 350 ? 8.289 -21.469 -25.734 1 70.5 350 ILE B CA 1
ATOM 6423 C C . ILE B 1 350 ? 9.438 -22.266 -25.125 1 70.5 350 ILE B C 1
ATOM 6425 O O . ILE B 1 350 ? 9.555 -23.469 -25.344 1 70.5 350 ILE B O 1
ATOM 6429 N N . PRO B 1 351 ? 10.25 -21.547 -24.469 1 75.88 351 PRO B N 1
ATOM 6430 C CA . PRO B 1 351 ? 11.359 -22.266 -23.828 1 75.88 351 PRO B CA 1
ATOM 6431 C C . PRO B 1 351 ? 10.883 -23.391 -22.922 1 75.88 351 PRO B C 1
ATOM 6433 O O . PRO B 1 351 ? 9.773 -23.344 -22.391 1 75.88 351 PRO B O 1
ATOM 6436 N N . ASP B 1 352 ? 11.695 -24.484 -22.891 1 82.06 352 ASP B N 1
ATOM 6437 C CA . ASP B 1 352 ? 11.383 -25.594 -22 1 82.06 352 ASP B CA 1
ATOM 6438 C C . ASP B 1 352 ? 11.727 -25.234 -20.547 1 82.06 352 ASP B C 1
ATOM 6440 O O . ASP B 1 352 ? 12.836 -25.516 -20.094 1 82.06 352 ASP B O 1
ATOM 6444 N N . PHE B 1 353 ? 10.789 -24.719 -19.828 1 82.62 353 PHE B N 1
ATOM 6445 C CA . PHE B 1 353 ? 11.008 -24.234 -18.469 1 82.62 353 PHE B CA 1
ATOM 6446 C C . PHE B 1 353 ? 11.18 -25.406 -17.5 1 82.62 353 PHE B C 1
ATOM 6448 O O . PHE B 1 353 ? 11.625 -25.219 -16.359 1 82.62 353 PHE B O 1
ATOM 6455 N N . LYS B 1 354 ? 10.938 -26.609 -17.938 1 87.19 354 LYS B N 1
ATOM 6456 C CA . LYS B 1 354 ? 11.18 -27.781 -17.094 1 87.19 354 LYS B CA 1
ATOM 6457 C C . LYS B 1 354 ? 12.672 -28.016 -16.906 1 87.19 354 LYS B C 1
ATOM 6459 O O . LYS B 1 354 ? 13.078 -28.734 -15.984 1 87.19 354 LYS B O 1
ATOM 6464 N N . LYS B 1 355 ? 13.383 -27.406 -17.688 1 88.81 355 LYS B N 1
ATOM 6465 C CA . LYS B 1 355 ? 14.836 -27.5 -17.562 1 88.81 355 LYS B CA 1
ATOM 6466 C C . LYS B 1 355 ? 15.375 -26.469 -16.578 1 88.81 355 LYS B C 1
ATOM 6468 O O . LYS B 1 355 ? 16.516 -26.578 -16.109 1 88.81 355 LYS B O 1
ATOM 6473 N N . ALA B 1 356 ? 14.57 -25.516 -16.359 1 91.62 356 ALA B N 1
ATOM 6474 C CA . ALA B 1 356 ? 15.016 -24.422 -15.516 1 91.62 356 ALA B CA 1
ATOM 6475 C C . ALA B 1 356 ? 14.516 -24.578 -14.086 1 91.62 356 ALA B C 1
ATOM 6477 O O . ALA B 1 356 ? 15.125 -24.078 -13.141 1 91.62 356 ALA B O 1
ATOM 6478 N N . PHE B 1 357 ? 13.43 -25.312 -13.953 1 96 357 PHE B N 1
ATOM 6479 C CA . PHE B 1 357 ? 12.789 -25.375 -12.648 1 96 357 PHE B CA 1
ATOM 6480 C C . PHE B 1 357 ? 12.43 -26.828 -12.297 1 96 357 PHE B C 1
ATOM 6482 O O . PHE B 1 357 ? 12.047 -27.594 -13.172 1 96 357 PHE B O 1
ATOM 6489 N N . ASP B 1 358 ? 12.523 -27.172 -11.023 1 97.25 358 ASP B N 1
ATOM 6490 C CA . ASP B 1 358 ? 12.141 -28.484 -10.523 1 97.25 358 ASP B CA 1
ATOM 6491 C C . ASP B 1 358 ? 10.68 -28.516 -10.102 1 97.25 358 ASP B C 1
ATOM 6493 O O . ASP B 1 358 ? 10.016 -29.547 -10.188 1 97.25 358 ASP B O 1
ATOM 6497 N N . PHE B 1 359 ? 10.203 -27.391 -9.602 1 98.12 359 PHE B N 1
ATOM 6498 C CA . PHE B 1 359 ? 8.844 -27.312 -9.094 1 98.12 359 PHE B CA 1
ATOM 6499 C C . PHE B 1 359 ? 8.148 -26.047 -9.617 1 98.12 359 PHE B C 1
ATOM 6501 O O . PHE B 1 359 ? 8.797 -25.047 -9.891 1 98.12 359 PHE B O 1
ATOM 6508 N N . PHE B 1 360 ? 6.812 -26.141 -9.742 1 97.75 360 PHE B N 1
ATOM 6509 C CA . PHE B 1 360 ? 5.977 -25.047 -10.25 1 97.75 360 PHE B CA 1
ATOM 6510 C C . PHE B 1 360 ? 4.855 -24.734 -9.266 1 97.75 360 PHE B C 1
ATOM 6512 O O . PHE B 1 360 ? 4.113 -25.625 -8.852 1 97.75 360 PHE B O 1
ATOM 6519 N N . CYS B 1 361 ? 4.793 -23.5 -8.828 1 98.31 361 CYS B N 1
ATOM 6520 C CA . CYS B 1 361 ? 3.684 -22.969 -8.039 1 98.31 361 CYS B CA 1
ATOM 6521 C C . CYS B 1 361 ? 2.854 -21.984 -8.852 1 98.31 361 CYS B C 1
ATOM 6523 O O . CYS B 1 361 ? 3.207 -20.812 -8.961 1 98.31 361 CYS B O 1
ATOM 6525 N N . ILE B 1 362 ? 1.707 -22.438 -9.344 1 97.06 362 ILE B N 1
ATOM 6526 C CA . ILE B 1 362 ? 0.842 -21.641 -10.203 1 97.06 362 ILE B CA 1
ATOM 6527 C C . ILE B 1 362 ? -0.314 -21.078 -9.391 1 97.06 362 ILE B C 1
ATOM 6529 O O . ILE B 1 362 ? -1.001 -21.812 -8.672 1 97.06 362 ILE B O 1
ATOM 6533 N N . HIS B 1 363 ? -0.515 -19.766 -9.547 1 95.38 363 HIS B N 1
ATOM 6534 C CA . HIS B 1 363 ? -1.634 -19.094 -8.898 1 95.38 363 HIS B CA 1
ATOM 6535 C C . HIS B 1 363 ? -2.945 -19.828 -9.156 1 95.38 363 HIS B C 1
ATOM 6537 O O . HIS B 1 363 ? -3.256 -20.156 -10.305 1 95.38 363 HIS B O 1
ATOM 6543 N N . THR B 1 364 ? -3.736 -19.969 -8.117 1 95.75 364 THR B N 1
ATOM 6544 C CA . THR B 1 364 ? -4.984 -20.719 -8.227 1 95.75 364 THR B CA 1
ATOM 6545 C C . THR B 1 364 ? -6.141 -19.797 -8.586 1 95.75 364 THR B C 1
ATOM 6547 O O . THR B 1 364 ? -7.152 -19.75 -7.883 1 95.75 364 THR B O 1
ATOM 6550 N N . GLY B 1 365 ? -5.996 -19.125 -9.703 1 92.25 365 GLY B N 1
ATOM 6551 C CA . GLY B 1 365 ? -7.031 -18.219 -10.172 1 92.25 365 GLY B CA 1
ATOM 6552 C C . GLY B 1 365 ? -8.305 -18.922 -10.578 1 92.25 365 GLY B C 1
ATOM 6553 O O . GLY B 1 365 ? -9.391 -18.328 -10.57 1 92.25 365 GLY B O 1
ATOM 6554 N N . GLY B 1 366 ? -8.25 -20.141 -10.953 1 91.81 366 GLY B N 1
ATOM 6555 C CA . GLY B 1 366 ? -9.312 -21.016 -11.43 1 91.81 366 GLY B CA 1
ATOM 6556 C C . GLY B 1 366 ? -8.797 -22.172 -12.266 1 91.81 366 GLY B C 1
ATOM 6557 O O . GLY B 1 366 ? -7.625 -22.188 -12.648 1 91.81 366 GLY B O 1
ATOM 6558 N N . ARG B 1 367 ? -9.695 -23.078 -12.477 1 92.44 367 ARG B N 1
ATOM 6559 C CA . ARG B 1 367 ? -9.336 -24.266 -13.242 1 92.44 367 ARG B CA 1
ATOM 6560 C C . ARG B 1 367 ? -8.844 -23.891 -14.641 1 92.44 367 ARG B C 1
ATOM 6562 O O . ARG B 1 367 ? -7.852 -24.438 -15.125 1 92.44 367 ARG B O 1
ATOM 6569 N N . GLY B 1 368 ? -9.562 -22.938 -15.234 1 87.06 368 GLY B N 1
ATOM 6570 C CA . GLY B 1 368 ? -9.203 -22.516 -16.578 1 87.06 368 GLY B CA 1
ATOM 6571 C C . GLY B 1 368 ? -7.801 -21.953 -16.672 1 87.06 368 GLY B C 1
ATOM 6572 O O . GLY B 1 368 ? -7.098 -22.172 -17.656 1 87.06 368 GLY B O 1
ATOM 6573 N N . VAL B 1 369 ? -7.379 -21.266 -15.672 1 87.06 369 VAL B N 1
ATOM 6574 C CA . VAL B 1 369 ? -6.051 -20.672 -15.641 1 87.06 369 VAL B CA 1
ATOM 6575 C C . VAL B 1 369 ? -4.988 -21.766 -15.547 1 87.06 369 VAL B C 1
ATOM 6577 O O . VAL B 1 369 ? -3.99 -21.734 -16.266 1 87.06 369 VAL B O 1
ATOM 6580 N N . ILE B 1 370 ? -5.168 -22.688 -14.672 1 93.56 370 ILE B N 1
ATOM 6581 C CA . ILE B 1 370 ? -4.215 -23.781 -14.492 1 93.56 370 ILE B CA 1
ATOM 6582 C C . ILE B 1 370 ? -4.145 -24.625 -15.766 1 93.56 370 ILE B C 1
ATOM 6584 O O . ILE B 1 370 ? -3.057 -24.984 -16.219 1 93.56 370 ILE B O 1
ATOM 6588 N N . ASP B 1 371 ? -5.336 -24.844 -16.391 1 92.19 371 ASP B N 1
ATOM 6589 C CA . ASP B 1 371 ? -5.395 -25.594 -17.641 1 92.19 371 ASP B CA 1
ATOM 6590 C C . ASP B 1 371 ? -4.582 -24.891 -18.734 1 92.19 371 ASP B C 1
ATOM 6592 O O . ASP B 1 371 ? -3.83 -25.547 -19.469 1 92.19 371 ASP B O 1
ATOM 6596 N N . ALA B 1 372 ? -4.781 -23.641 -18.812 1 87.38 372 ALA B N 1
ATOM 6597 C CA . ALA B 1 372 ? -4.094 -22.859 -19.828 1 87.38 372 ALA B CA 1
ATOM 6598 C C . ALA B 1 372 ? -2.582 -22.922 -19.641 1 87.38 372 ALA B C 1
ATOM 6600 O O . ALA B 1 372 ? -1.835 -23.078 -20.609 1 87.38 372 ALA B O 1
ATOM 6601 N N . LEU B 1 373 ? -2.164 -22.797 -18.469 1 89.19 373 LEU B N 1
ATOM 6602 C CA . LEU B 1 373 ? -0.732 -22.812 -18.188 1 89.19 373 LEU B CA 1
ATOM 6603 C C . LEU B 1 373 ? -0.153 -24.219 -18.391 1 89.19 373 LEU B C 1
ATOM 6605 O O . LEU B 1 373 ? 0.963 -24.359 -18.891 1 89.19 373 LEU B O 1
ATOM 6609 N N . GLU B 1 374 ? -0.877 -25.172 -17.906 1 92.19 374 GLU B N 1
ATOM 6610 C CA . GLU B 1 374 ? -0.476 -26.562 -18.109 1 92.19 374 GLU B CA 1
ATOM 6611 C C . GLU B 1 374 ? -0.265 -26.875 -19.578 1 92.19 374 GLU B C 1
ATOM 6613 O O . GLU B 1 374 ? 0.749 -27.469 -19.969 1 92.19 374 GLU B O 1
ATOM 6618 N N . LYS B 1 375 ? -1.19 -26.406 -20.375 1 88.75 375 LYS B N 1
ATOM 6619 C CA . LYS B 1 375 ? -1.135 -26.656 -21.812 1 88.75 375 LYS B CA 1
ATOM 6620 C C . LYS B 1 375 ? 0.001 -25.859 -22.453 1 88.75 375 LYS B C 1
ATOM 6622 O O . LYS B 1 375 ? 0.813 -26.422 -23.188 1 88.75 375 LYS B O 1
ATOM 6627 N N . HIS B 1 376 ? 0.103 -24.625 -22.141 1 84.19 376 HIS B N 1
ATOM 6628 C CA . HIS B 1 376 ? 1.053 -23.719 -22.797 1 84.19 376 HIS B CA 1
ATOM 6629 C C . HIS B 1 376 ? 2.488 -24.078 -22.422 1 84.19 376 HIS B C 1
ATOM 6631 O O . HIS B 1 376 ? 3.396 -23.938 -23.25 1 84.19 376 HIS B O 1
ATOM 6637 N N . MET B 1 377 ? 2.67 -24.562 -21.25 1 88.19 377 MET B N 1
ATOM 6638 C CA . MET B 1 377 ? 4.02 -24.875 -20.797 1 88.19 377 MET B CA 1
ATOM 6639 C C . MET B 1 377 ? 4.285 -26.375 -20.875 1 88.19 377 MET B C 1
ATOM 6641 O O . MET B 1 377 ? 5.363 -26.828 -20.5 1 88.19 377 MET B O 1
ATOM 6645 N N . ARG B 1 378 ? 3.359 -27.172 -21.344 1 90.38 378 ARG B N 1
ATOM 6646 C CA . ARG B 1 378 ? 3.461 -28.609 -21.484 1 90.38 378 ARG B CA 1
ATOM 6647 C C . ARG B 1 378 ? 3.906 -29.266 -20.188 1 90.38 378 ARG B C 1
ATOM 6649 O O . ARG B 1 378 ? 4.859 -30.047 -20.156 1 90.38 378 ARG B O 1
ATOM 6656 N N . LEU B 1 379 ? 3.244 -28.844 -19.141 1 94.19 379 LEU B N 1
ATOM 6657 C CA . LEU B 1 379 ? 3.57 -29.391 -17.828 1 94.19 379 LEU B CA 1
ATOM 6658 C C . LEU B 1 379 ? 2.922 -30.766 -17.641 1 94.19 379 LEU B C 1
ATOM 6660 O O . LEU B 1 379 ? 1.858 -31.031 -18.203 1 94.19 379 LEU B O 1
ATOM 6664 N N . SER B 1 380 ? 3.604 -31.625 -16.906 1 94.81 380 SER B N 1
ATOM 6665 C CA . SER B 1 380 ? 3.047 -32.938 -16.562 1 94.81 380 SER B CA 1
ATOM 6666 C C . SER B 1 380 ? 2.01 -32.812 -15.445 1 94.81 380 SER B C 1
ATOM 6668 O O . SER B 1 380 ? 1.927 -31.781 -14.773 1 94.81 380 SER B O 1
ATOM 6670 N N . ARG B 1 381 ? 1.237 -33.875 -15.281 1 93.81 381 ARG B N 1
ATOM 6671 C CA . ARG B 1 381 ? 0.25 -34 -14.211 1 93.81 381 ARG B CA 1
ATOM 6672 C C . ARG B 1 381 ? 0.899 -33.781 -12.844 1 93.81 381 ARG B C 1
ATOM 6674 O O . ARG B 1 381 ? 0.323 -33.156 -11.961 1 93.81 381 ARG B O 1
ATOM 6681 N N . LYS B 1 382 ? 2.068 -34.312 -12.711 1 95.06 382 LYS B N 1
ATOM 6682 C CA . LYS B 1 382 ? 2.803 -34.188 -11.453 1 95.06 382 LYS B CA 1
ATOM 6683 C C . LYS B 1 382 ? 3.205 -32.75 -11.195 1 95.06 382 LYS B C 1
ATOM 6685 O O . LYS B 1 382 ? 3.158 -32.281 -10.055 1 95.06 382 LYS B O 1
ATOM 6690 N N . GLN B 1 383 ? 3.533 -32.031 -12.227 1 96.44 383 GLN B N 1
ATOM 6691 C CA . GLN B 1 383 ? 4.035 -30.672 -12.102 1 96.44 383 GLN B CA 1
ATOM 6692 C C . GLN B 1 383 ? 2.904 -29.703 -11.781 1 96.44 383 GLN B C 1
ATOM 6694 O O . GLN B 1 383 ? 3.129 -28.672 -11.141 1 96.44 383 GLN B O 1
ATOM 6699 N N . VAL B 1 384 ? 1.679 -30.016 -12.117 1 97.31 384 VAL B N 1
ATOM 6700 C CA . VAL B 1 384 ? 0.572 -29.094 -11.852 1 97.31 384 VAL B CA 1
ATOM 6701 C C . VAL B 1 384 ? -0.178 -29.547 -10.602 1 97.31 384 VAL B C 1
ATOM 6703 O O . VAL B 1 384 ? -1.077 -28.844 -10.125 1 97.31 384 VAL B O 1
ATOM 6706 N N . GLU B 1 385 ? 0.186 -30.703 -10.055 1 98 385 GLU B N 1
ATOM 6707 C CA . GLU B 1 385 ? -0.532 -31.281 -8.93 1 98 385 GLU B CA 1
ATOM 6708 C C . GLU B 1 385 ? -0.612 -30.312 -7.754 1 98 385 GLU B C 1
ATOM 6710 O O . GLU B 1 385 ? -1.664 -30.172 -7.129 1 98 385 GLU B O 1
ATOM 6715 N N . PRO B 1 386 ? 0.501 -29.562 -7.414 1 98.19 386 PRO B N 1
ATOM 6716 C CA . PRO B 1 386 ? 0.409 -28.656 -6.27 1 98.19 386 PRO B CA 1
ATOM 6717 C C . PRO B 1 386 ? -0.683 -27.609 -6.441 1 98.19 386 PRO B C 1
ATOM 6719 O O . PRO B 1 386 ? -1.438 -27.328 -5.504 1 98.19 386 PRO B O 1
ATOM 6722 N N . SER B 1 387 ? -0.806 -27.062 -7.59 1 98.44 387 SER B N 1
ATOM 6723 C CA . SER B 1 387 ? -1.776 -26 -7.836 1 98.44 387 SER B CA 1
ATOM 6724 C C . SER B 1 387 ? -3.193 -26.562 -7.926 1 98.44 387 SER B C 1
ATOM 6726 O O . SER B 1 387 ? -4.148 -25.922 -7.48 1 98.44 387 SER B O 1
ATOM 6728 N N . ARG B 1 388 ? -3.322 -27.75 -8.547 1 98.25 388 ARG B N 1
ATOM 6729 C CA . ARG B 1 388 ? -4.625 -28.406 -8.57 1 98.25 388 ARG B CA 1
ATOM 6730 C C . ARG B 1 388 ? -5.094 -28.734 -7.156 1 98.25 388 ARG B C 1
ATOM 6732 O O . ARG B 1 388 ? -6.266 -28.562 -6.828 1 98.25 388 ARG B O 1
ATOM 6739 N N . ALA B 1 389 ? -4.16 -29.203 -6.383 1 98.12 389 ALA B N 1
ATOM 6740 C CA . ALA B 1 389 ? -4.48 -29.547 -5 1 98.12 389 ALA B CA 1
ATOM 6741 C C . ALA B 1 389 ? -4.906 -28.312 -4.215 1 98.12 389 ALA B C 1
ATOM 6743 O O . ALA B 1 389 ? -5.891 -28.359 -3.469 1 98.12 389 ALA B O 1
ATOM 6744 N N . ALA B 1 390 ? -4.145 -27.25 -4.359 1 98.12 390 ALA B N 1
ATOM 6745 C CA . ALA B 1 390 ? -4.465 -26.016 -3.643 1 98.12 390 ALA B CA 1
ATOM 6746 C C . ALA B 1 390 ? -5.84 -25.484 -4.047 1 98.12 390 ALA B C 1
ATOM 6748 O O . ALA B 1 390 ? -6.621 -25.062 -3.193 1 98.12 390 ALA B O 1
ATOM 6749 N N . LEU B 1 391 ? -6.109 -25.5 -5.352 1 98 391 LEU B N 1
ATOM 6750 C CA . LEU B 1 391 ? -7.43 -25.078 -5.805 1 98 391 LEU B CA 1
ATOM 6751 C C . LEU B 1 391 ? -8.523 -25.969 -5.234 1 98 391 LEU B C 1
ATOM 6753 O O . LEU B 1 391 ? -9.555 -25.484 -4.77 1 98 391 LEU B O 1
ATOM 6757 N N . TYR B 1 392 ? -8.281 -27.25 -5.277 1 97.94 392 TYR B N 1
ATOM 6758 C CA . TYR B 1 392 ? -9.258 -28.234 -4.828 1 97.94 392 TYR B CA 1
ATOM 6759 C C . TYR B 1 392 ? -9.539 -28.094 -3.34 1 97.94 392 TYR B C 1
ATOM 6761 O O . TYR B 1 392 ? -10.695 -28.156 -2.91 1 97.94 392 TYR B O 1
ATOM 6769 N N . ARG B 1 393 ? -8.57 -27.875 -2.605 1 97.19 393 ARG B N 1
ATOM 6770 C CA . ARG B 1 393 ? -8.734 -27.891 -1.155 1 97.19 393 ARG B CA 1
ATOM 6771 C C . ARG B 1 393 ? -9.109 -26.5 -0.637 1 97.19 393 ARG B C 1
ATOM 6773 O O . ARG B 1 393 ? -9.875 -26.375 0.326 1 97.19 393 ARG B O 1
ATOM 6780 N N . PHE B 1 394 ? -8.562 -25.422 -1.225 1 97.69 394 PHE B N 1
ATOM 6781 C CA . PHE B 1 394 ? -8.672 -24.109 -0.609 1 97.69 394 PHE B CA 1
ATOM 6782 C C . PHE B 1 394 ? -9.406 -23.141 -1.529 1 97.69 394 PHE B C 1
ATOM 6784 O O . PHE B 1 394 ? -9.867 -22.078 -1.089 1 97.69 394 PHE B O 1
ATOM 6791 N N . GLY B 1 395 ? -9.586 -23.422 -2.811 1 96.88 395 GLY B N 1
ATOM 6792 C CA . GLY B 1 395 ? -10.172 -22.5 -3.762 1 96.88 395 GLY B CA 1
ATOM 6793 C C . GLY B 1 395 ? -9.203 -21.422 -4.219 1 96.88 395 GLY B C 1
ATOM 6794 O O . GLY B 1 395 ? -7.984 -21.641 -4.219 1 96.88 395 GLY B O 1
ATOM 6795 N N . ASN B 1 396 ? -9.758 -20.375 -4.824 1 96.31 396 ASN B N 1
ATOM 6796 C CA . ASN B 1 396 ? -8.93 -19.219 -5.164 1 96.31 396 ASN B CA 1
ATOM 6797 C C . ASN B 1 396 ? -8.57 -18.406 -3.926 1 96.31 396 ASN B C 1
ATOM 6799 O O . ASN B 1 396 ? -9.359 -17.578 -3.467 1 96.31 396 ASN B O 1
ATOM 6803 N N . VAL B 1 397 ? -7.352 -18.562 -3.521 1 97.06 397 VAL B N 1
ATOM 6804 C CA . VAL B 1 397 ? -6.871 -17.859 -2.33 1 97.06 397 VAL B CA 1
ATOM 6805 C C . VAL B 1 397 ? -5.961 -16.703 -2.734 1 97.06 397 VAL B C 1
ATOM 6807 O O . VAL B 1 397 ? -5.086 -16.297 -1.966 1 97.06 397 VAL B O 1
ATOM 6810 N N . SER B 1 398 ? -6.121 -16.234 -3.84 1 95.62 398 SER B N 1
ATOM 6811 C CA . SER B 1 398 ? -5.574 -14.977 -4.348 1 95.62 398 SER B CA 1
ATOM 6812 C C . SER B 1 398 ? -4.062 -14.914 -4.168 1 95.62 398 SER B C 1
ATOM 6814 O O . SER B 1 398 ? -3.342 -15.812 -4.609 1 95.62 398 SER B O 1
ATOM 6816 N N . SER B 1 399 ? -3.543 -13.906 -3.479 1 97.12 399 SER B N 1
ATOM 6817 C CA . SER B 1 399 ? -2.119 -13.586 -3.418 1 97.12 399 SER B CA 1
ATOM 6818 C C . SER B 1 399 ? -1.363 -14.609 -2.572 1 97.12 399 SER B C 1
ATOM 6820 O O . SER B 1 399 ? -0.131 -14.625 -2.562 1 97.12 399 SER B O 1
ATOM 6822 N N . THR B 1 400 ? -2.035 -15.555 -1.919 1 98.06 400 THR B N 1
ATOM 6823 C CA . THR B 1 400 ? -1.391 -16.531 -1.055 1 98.06 400 THR B CA 1
ATOM 6824 C C . THR B 1 400 ? -1.198 -17.859 -1.788 1 98.06 400 THR B C 1
ATOM 6826 O O . THR B 1 400 ? -0.48 -18.75 -1.312 1 98.06 400 THR B O 1
ATOM 6829 N N . SER B 1 401 ? -1.778 -18.016 -2.963 1 97.62 401 SER B N 1
ATOM 6830 C CA . SER B 1 401 ? -1.911 -19.297 -3.658 1 97.62 401 SER B CA 1
ATOM 6831 C C . SER B 1 401 ? -0.561 -19.984 -3.803 1 97.62 401 SER B C 1
ATOM 6833 O O . SER B 1 401 ? -0.439 -21.188 -3.533 1 97.62 401 SER B O 1
ATOM 6835 N N . VAL B 1 402 ? 0.446 -19.25 -4.184 1 98.44 402 VAL B N 1
ATOM 6836 C CA . VAL B 1 402 ? 1.734 -19.844 -4.527 1 98.44 402 VAL B CA 1
ATOM 6837 C C . VAL B 1 402 ? 2.41 -20.375 -3.268 1 98.44 402 VAL B C 1
ATOM 6839 O O . VAL B 1 402 ? 3.238 -21.297 -3.34 1 98.44 402 VAL B O 1
ATOM 6842 N N . TRP B 1 403 ? 2.076 -19.891 -2.121 1 98.5 403 TRP B N 1
ATOM 6843 C CA . TRP B 1 403 ? 2.643 -20.375 -0.871 1 98.5 403 TRP B CA 1
ATOM 6844 C C . TRP B 1 403 ? 1.943 -21.656 -0.426 1 98.5 403 TRP B C 1
ATOM 6846 O O . TRP B 1 403 ? 2.566 -22.531 0.177 1 98.5 403 TRP B O 1
ATOM 6856 N N . TYR B 1 404 ? 0.593 -21.766 -0.699 1 98.19 404 TYR B N 1
ATOM 6857 C CA . TYR B 1 404 ? -0.091 -23.031 -0.466 1 98.19 404 TYR B CA 1
ATOM 6858 C C . TYR B 1 404 ? 0.475 -24.125 -1.358 1 98.19 404 TYR B C 1
ATOM 6860 O O . TYR B 1 404 ? 0.619 -25.266 -0.927 1 98.19 404 TYR B O 1
ATOM 6868 N N . ASP B 1 405 ? 0.771 -23.719 -2.631 1 98.19 405 ASP B N 1
ATOM 6869 C CA . ASP B 1 405 ? 1.42 -24.656 -3.547 1 98.19 405 ASP B CA 1
ATOM 6870 C C . ASP B 1 405 ? 2.746 -25.156 -2.979 1 98.19 405 ASP B C 1
ATOM 6872 O O . ASP B 1 405 ? 3.018 -26.359 -2.979 1 98.19 405 ASP B O 1
ATOM 6876 N N . LEU B 1 406 ? 3.559 -24.203 -2.545 1 98.25 406 LEU B N 1
ATOM 6877 C CA . LEU B 1 406 ? 4.879 -24.547 -2.035 1 98.25 406 LEU B CA 1
ATOM 6878 C C . LEU B 1 406 ? 4.762 -25.422 -0.785 1 98.25 406 LEU B C 1
ATOM 6880 O O . LEU B 1 406 ? 5.547 -26.359 -0.598 1 98.25 406 LEU B O 1
ATOM 6884 N N . ALA B 1 407 ? 3.832 -25.109 0.07 1 97.56 407 ALA B N 1
ATOM 6885 C CA . ALA B 1 407 ? 3.588 -25.938 1.249 1 97.56 407 ALA B CA 1
ATOM 6886 C C . ALA B 1 407 ? 3.248 -27.375 0.854 1 97.56 407 ALA B C 1
ATOM 6888 O O . ALA B 1 407 ? 3.68 -28.328 1.511 1 97.56 407 ALA B O 1
ATOM 6889 N N . PHE B 1 408 ? 2.408 -27.5 -0.161 1 97.19 408 PHE B N 1
ATOM 6890 C CA . PHE B 1 408 ? 2.082 -28.828 -0.676 1 97.19 408 PHE B CA 1
ATOM 6891 C C . PHE B 1 408 ? 3.342 -29.562 -1.112 1 97.19 408 PHE B C 1
ATOM 6893 O O . PHE B 1 408 ? 3.531 -30.734 -0.777 1 97.19 408 PHE B O 1
ATOM 6900 N N . ILE B 1 409 ? 4.172 -28.891 -1.904 1 97.31 409 ILE B N 1
ATOM 6901 C CA . ILE B 1 409 ? 5.402 -29.484 -2.426 1 97.31 409 ILE B CA 1
ATOM 6902 C C . ILE B 1 409 ? 6.281 -29.953 -1.269 1 97.31 409 ILE B C 1
ATOM 6904 O O . ILE B 1 409 ? 6.789 -31.078 -1.282 1 97.31 409 ILE B O 1
ATOM 6908 N N . GLU B 1 410 ? 6.422 -29.125 -0.274 1 96.75 410 GLU B N 1
ATOM 6909 C CA . GLU B 1 410 ? 7.227 -29.484 0.887 1 96.75 410 GLU B CA 1
ATOM 6910 C C . GLU B 1 410 ? 6.641 -30.688 1.614 1 96.75 410 GLU B C 1
ATOM 6912 O O . GLU B 1 410 ? 7.379 -31.531 2.141 1 96.75 410 GLU B O 1
ATOM 6917 N N . ALA B 1 411 ? 5.367 -30.75 1.652 1 95 411 ALA B N 1
ATOM 6918 C CA . ALA B 1 411 ? 4.684 -31.766 2.445 1 95 411 ALA B CA 1
ATOM 6919 C C . ALA B 1 411 ? 4.68 -33.125 1.724 1 95 411 ALA B C 1
ATOM 6921 O O . ALA B 1 411 ? 4.789 -34.156 2.357 1 95 411 ALA B O 1
ATOM 6922 N N . PHE B 1 412 ? 4.516 -33.125 0.392 1 94.25 412 PHE B N 1
ATOM 6923 C CA . PHE B 1 412 ? 4.195 -34.375 -0.295 1 94.25 412 PHE B CA 1
ATOM 6924 C C . PHE B 1 412 ? 5.328 -34.781 -1.227 1 94.25 412 PHE B C 1
ATOM 6926 O O . PHE B 1 412 ? 5.441 -35.938 -1.595 1 94.25 412 PHE B O 1
ATOM 6933 N N . GLN B 1 413 ? 6.133 -33.812 -1.618 1 93.06 413 GLN B N 1
ATOM 6934 C CA . GLN B 1 413 ? 7.148 -34.125 -2.617 1 93.06 413 GLN B CA 1
ATOM 6935 C C . GLN B 1 413 ? 8.555 -33.875 -2.061 1 93.06 413 GLN B C 1
ATOM 6937 O O . GLN B 1 413 ? 9.492 -34.594 -2.43 1 93.06 413 GLN B O 1
ATOM 6942 N N . GLY B 1 414 ? 8.664 -33 -1.114 1 94.69 414 GLY B N 1
ATOM 6943 C CA . GLY B 1 414 ? 9.977 -32.594 -0.638 1 94.69 414 GLY B CA 1
ATOM 6944 C C . GLY B 1 414 ? 10.742 -31.75 -1.645 1 94.69 414 GLY B C 1
ATOM 6945 O O . GLY B 1 414 ? 10.414 -31.734 -2.832 1 94.69 414 GLY B O 1
ATOM 6946 N N . VAL B 1 415 ? 11.688 -31 -1.166 1 96.81 415 VAL B N 1
ATOM 6947 C CA . VAL B 1 415 ? 12.547 -30.172 -2.006 1 96.81 415 VAL B CA 1
ATOM 6948 C C . VAL B 1 415 ? 14.008 -30.391 -1.629 1 96.81 415 VAL B C 1
ATOM 6950 O O . VAL B 1 415 ? 14.414 -30.125 -0.493 1 96.81 415 VAL B O 1
ATOM 6953 N N . ALA B 1 416 ? 14.852 -30.906 -2.529 1 97.25 416 ALA B N 1
ATOM 6954 C CA . ALA B 1 416 ? 16.266 -31.109 -2.256 1 97.25 416 ALA B CA 1
ATOM 6955 C C . ALA B 1 416 ? 17.047 -29.797 -2.348 1 97.25 416 ALA B C 1
ATOM 6957 O O . ALA B 1 416 ? 16.609 -28.859 -3.031 1 97.25 416 ALA B O 1
ATOM 6958 N N . ALA B 1 417 ? 18.156 -29.766 -1.608 1 96.62 417 ALA B N 1
ATOM 6959 C CA . ALA B 1 417 ? 19.031 -28.594 -1.667 1 96.62 417 ALA B CA 1
ATOM 6960 C C . ALA B 1 417 ? 19.406 -28.266 -3.107 1 96.62 417 ALA B C 1
ATOM 6962 O O . ALA B 1 417 ? 19.75 -29.156 -3.887 1 96.62 417 ALA B O 1
ATOM 6963 N N . GLY B 1 418 ? 19.234 -27.016 -3.463 1 97 418 GLY B N 1
ATOM 6964 C CA . GLY B 1 418 ? 19.656 -26.562 -4.785 1 97 418 GLY B CA 1
ATOM 6965 C C . GLY B 1 418 ? 18.531 -26.609 -5.805 1 97 418 GLY B C 1
ATOM 6966 O O . GLY B 1 418 ? 18.625 -26 -6.871 1 97 418 GLY B O 1
ATOM 6967 N N . GLN B 1 419 ? 17.484 -27.312 -5.523 1 97.81 419 GLN B N 1
ATOM 6968 C CA . GLN B 1 419 ? 16.359 -27.359 -6.449 1 97.81 419 GLN B CA 1
ATOM 6969 C C . GLN B 1 419 ? 15.664 -26 -6.535 1 97.81 419 GLN B C 1
ATOM 6971 O O . GLN B 1 419 ? 15.664 -25.234 -5.57 1 97.81 419 GLN B O 1
ATOM 6976 N N . ARG B 1 420 ? 15.07 -25.734 -7.691 1 97.94 420 ARG B N 1
ATOM 6977 C CA . ARG B 1 420 ? 14.492 -24.438 -7.996 1 97.94 420 ARG B CA 1
ATOM 6978 C C . ARG B 1 420 ? 12.969 -24.516 -8.062 1 97.94 420 ARG B C 1
ATOM 6980 O O . ARG B 1 420 ? 12.414 -25.422 -8.672 1 97.94 420 ARG B O 1
ATOM 6987 N N . VAL B 1 421 ? 12.375 -23.562 -7.414 1 98.44 421 VAL B N 1
ATOM 6988 C CA . VAL B 1 421 ? 10.922 -23.406 -7.426 1 98.44 421 VAL B CA 1
ATOM 6989 C C . VAL B 1 421 ? 10.539 -22.141 -8.18 1 98.44 421 VAL B C 1
ATOM 6991 O O . VAL B 1 421 ? 11.055 -21.062 -7.887 1 98.44 421 VAL B O 1
ATOM 6994 N N . TRP B 1 422 ? 9.656 -22.297 -9.195 1 98 422 TRP B N 1
ATOM 6995 C CA . TRP B 1 422 ? 9.102 -21.141 -9.906 1 98 422 TRP B CA 1
ATOM 6996 C C . TRP B 1 422 ? 7.707 -20.812 -9.398 1 98 422 TRP B C 1
ATOM 6998 O O . TRP B 1 422 ? 6.785 -21.625 -9.516 1 98 422 TRP B O 1
ATOM 7008 N N . GLN B 1 423 ? 7.562 -19.688 -8.789 1 98.19 423 GLN B N 1
ATOM 7009 C CA . GLN B 1 423 ? 6.246 -19.172 -8.422 1 98.19 423 GLN B CA 1
ATOM 7010 C C . GLN B 1 423 ? 5.719 -18.203 -9.477 1 98.19 423 GLN B C 1
ATOM 7012 O O . GLN B 1 423 ? 6.402 -17.25 -9.844 1 98.19 423 GLN B O 1
ATOM 7017 N N . LEU B 1 424 ? 4.48 -18.469 -9.938 1 96.19 424 LEU B N 1
ATOM 7018 C CA . LEU B 1 424 ? 3.826 -17.641 -10.953 1 96.19 424 LEU B CA 1
ATOM 7019 C C . LEU B 1 424 ? 2.459 -17.172 -10.469 1 96.19 424 LEU B C 1
ATOM 7021 O O . LEU B 1 424 ? 1.61 -17.984 -10.102 1 96.19 424 LEU B O 1
ATOM 7025 N N . ALA B 1 425 ? 2.316 -15.875 -10.445 1 96.56 425 ALA B N 1
ATOM 7026 C CA . ALA B 1 425 ? 1.048 -15.297 -10.008 1 96.56 425 ALA B CA 1
ATOM 7027 C C . ALA B 1 425 ? 0.603 -14.18 -10.945 1 96.56 425 ALA B C 1
ATOM 7029 O O . ALA B 1 425 ? 1.436 -13.453 -11.492 1 96.56 425 ALA B O 1
ATOM 7030 N N . PHE B 1 426 ? -0.633 -14.031 -11.164 1 94.88 426 PHE B N 1
ATOM 7031 C CA . PHE B 1 426 ? -1.155 -12.961 -12 1 94.88 426 PHE B CA 1
ATOM 7032 C C . PHE B 1 426 ? -2.414 -12.359 -11.383 1 94.88 426 PHE B C 1
ATOM 7034 O O . PHE B 1 426 ? -3.033 -12.969 -10.508 1 94.88 426 PHE B O 1
ATOM 7041 N N . GLY B 1 427 ? -2.711 -11.188 -11.758 1 93.12 427 GLY B N 1
ATOM 7042 C CA . GLY B 1 427 ? -3.838 -10.469 -11.18 1 93.12 427 GLY B CA 1
ATOM 7043 C C . GLY B 1 427 ? -4.094 -9.133 -11.844 1 93.12 427 GLY B C 1
ATOM 7044 O O . GLY B 1 427 ? -3.465 -8.805 -12.852 1 93.12 427 GLY B O 1
ATOM 7045 N N . SER B 1 428 ? -4.965 -8.352 -11.211 1 94.25 428 SER B N 1
ATOM 7046 C CA . SER B 1 428 ? -5.473 -7.098 -11.75 1 94.25 428 SER B CA 1
ATOM 7047 C C . SER B 1 428 ? -4.336 -6.129 -12.07 1 94.25 428 SER B C 1
ATOM 7049 O O . SER B 1 428 ? -3.352 -6.059 -11.328 1 94.25 428 SER B O 1
ATOM 7051 N N . GLY B 1 429 ? -4.57 -5.293 -13.281 1 88.19 429 GLY B N 1
ATOM 7052 C CA . GLY B 1 429 ? -3.598 -4.285 -13.672 1 88.19 429 GLY B CA 1
ATOM 7053 C C . GLY B 1 429 ? -3.213 -4.363 -15.133 1 88.19 429 GLY B C 1
ATOM 7054 O O . GLY B 1 429 ? -3.244 -3.354 -15.844 1 88.19 429 GLY B O 1
ATOM 7055 N N . PHE B 1 430 ? -3.205 -5.605 -16.094 1 94.88 430 PHE B N 1
ATOM 7056 C CA . PHE B 1 430 ? -3.049 -6.992 -15.656 1 94.88 430 PHE B CA 1
ATOM 7057 C C . PHE B 1 430 ? -1.58 -7.32 -15.422 1 94.88 430 PHE B C 1
ATOM 7059 O O . PHE B 1 430 ? -0.733 -7.059 -16.281 1 94.88 430 PHE B O 1
ATOM 7066 N N . LYS B 1 431 ? -1.267 -7.875 -14.312 1 96.5 431 LYS B N 1
ATOM 7067 C CA . LYS B 1 431 ? 0.098 -8.172 -13.883 1 96.5 431 LYS B CA 1
ATOM 7068 C C . LYS B 1 431 ? 0.392 -9.664 -13.992 1 96.5 431 LYS B C 1
ATOM 7070 O O . LYS B 1 431 ? -0.516 -10.492 -13.875 1 96.5 431 LYS B O 1
ATOM 7075 N N . PHE B 1 432 ? 1.573 -10.008 -14.273 1 95.94 432 PHE B N 1
ATOM 7076 C CA . PHE B 1 432 ? 2.164 -11.336 -14.195 1 95.94 432 PHE B CA 1
ATOM 7077 C C . PHE B 1 432 ? 3.533 -11.281 -13.531 1 95.94 432 PHE B C 1
ATOM 7079 O O . PHE B 1 432 ? 4.469 -10.688 -14.07 1 95.94 432 PHE B O 1
ATOM 7086 N N . ASN B 1 433 ? 3.629 -11.953 -12.367 1 97.81 433 ASN B N 1
ATOM 7087 C CA . ASN B 1 433 ? 4.848 -11.844 -11.57 1 97.81 433 ASN B CA 1
ATOM 7088 C C . ASN B 1 433 ? 5.426 -13.219 -11.25 1 97.81 433 ASN B C 1
ATOM 7090 O O . ASN B 1 433 ? 4.68 -14.172 -11.016 1 97.81 433 ASN B O 1
ATOM 7094 N N . SER B 1 434 ? 6.781 -13.25 -11.281 1 97.44 434 SER B N 1
ATOM 7095 C CA . SER B 1 434 ? 7.52 -14.484 -11.047 1 97.44 434 SER B CA 1
ATOM 7096 C C . SER B 1 434 ? 8.516 -14.328 -9.906 1 97.44 434 SER B C 1
ATOM 7098 O O . SER B 1 434 ? 9.164 -13.289 -9.773 1 97.44 434 SER B O 1
ATOM 7100 N N . SER B 1 435 ? 8.539 -15.266 -9.039 1 98.19 435 SER B N 1
ATOM 7101 C CA . SER B 1 435 ? 9.656 -15.414 -8.109 1 98.19 435 SER B CA 1
ATOM 7102 C C . SER B 1 435 ? 10.344 -16.766 -8.281 1 98.19 435 SER B C 1
ATOM 7104 O O . SER B 1 435 ? 9.68 -17.781 -8.531 1 98.19 435 SER B O 1
ATOM 7106 N N . VAL B 1 436 ? 11.648 -16.766 -8.242 1 98.25 436 VAL B N 1
ATOM 7107 C CA . VAL B 1 436 ? 12.453 -17.969 -8.328 1 98.25 436 VAL B CA 1
ATOM 7108 C C . VAL B 1 436 ? 13.148 -18.234 -6.996 1 98.25 436 VAL B C 1
ATOM 7110 O O . VAL B 1 436 ? 14.008 -17.453 -6.574 1 98.25 436 VAL B O 1
ATOM 7113 N N . LEU B 1 437 ? 12.781 -19.312 -6.359 1 98.5 437 LEU B N 1
ATOM 7114 C CA . LEU B 1 437 ? 13.383 -19.734 -5.098 1 98.5 437 LEU B CA 1
ATOM 7115 C C . LEU B 1 437 ? 14.32 -20.906 -5.301 1 98.5 437 LEU B C 1
ATOM 7117 O O . LEU B 1 437 ? 14.047 -21.797 -6.109 1 98.5 437 LEU B O 1
ATOM 7121 N N . VAL B 1 438 ? 15.398 -20.906 -4.602 1 97.94 438 VAL B N 1
ATOM 7122 C CA . VAL B 1 438 ? 16.328 -22.031 -4.574 1 97.94 438 VAL B CA 1
ATOM 7123 C C . VAL B 1 438 ? 16.422 -22.594 -3.156 1 97.94 438 VAL B C 1
ATOM 7125 O O . VAL B 1 438 ? 16.672 -21.844 -2.201 1 97.94 438 VAL B O 1
ATOM 7128 N N . ALA B 1 439 ? 16.234 -23.875 -3.062 1 97.88 439 ALA B N 1
ATOM 7129 C CA . ALA B 1 439 ? 16.297 -24.5 -1.742 1 97.88 439 ALA B CA 1
ATOM 7130 C C . ALA B 1 439 ? 17.703 -24.438 -1.179 1 97.88 439 ALA B C 1
ATOM 7132 O O . ALA B 1 439 ? 18.656 -24.922 -1.812 1 97.88 439 ALA B O 1
ATOM 7133 N N . ASN B 1 440 ? 17.766 -23.844 -0.017 1 95.38 440 ASN B N 1
ATOM 7134 C CA . ASN B 1 440 ? 19.062 -23.688 0.636 1 95.38 440 ASN B CA 1
ATOM 7135 C C . ASN B 1 440 ? 19.484 -24.984 1.341 1 95.38 440 ASN B C 1
ATOM 7137 O O . ASN B 1 440 ? 20.672 -25.172 1.626 1 95.38 440 ASN B O 1
ATOM 7141 N N . ARG B 1 441 ? 18.578 -25.828 1.61 1 93.75 441 ARG B N 1
ATOM 7142 C CA . ARG B 1 441 ? 18.766 -27.109 2.277 1 93.75 441 ARG B CA 1
ATOM 7143 C C . ARG B 1 441 ? 17.672 -28.094 1.862 1 93.75 441 ARG B C 1
ATOM 7145 O O . ARG B 1 441 ? 16.75 -27.75 1.121 1 93.75 441 ARG B O 1
ATOM 7152 N N . HIS B 1 442 ? 17.875 -29.312 2.316 1 94.25 442 HIS B N 1
ATOM 7153 C CA . HIS B 1 442 ? 16.828 -30.297 2.076 1 94.25 442 HIS B CA 1
ATOM 7154 C C . HIS B 1 442 ? 15.602 -30.016 2.941 1 94.25 442 HIS B C 1
ATOM 7156 O O . HIS B 1 442 ? 15.727 -29.844 4.156 1 94.25 442 HIS B O 1
ATOM 7162 N N . ILE B 1 443 ? 14.523 -29.891 2.221 1 92.56 443 ILE B N 1
ATOM 7163 C CA . ILE B 1 443 ? 13.273 -29.562 2.904 1 92.56 443 ILE B CA 1
ATOM 7164 C C . ILE B 1 443 ? 12.281 -30.703 2.723 1 92.56 443 ILE B C 1
ATOM 7166 O O . ILE B 1 443 ? 11.836 -30.984 1.604 1 92.56 443 ILE B O 1
ATOM 7170 N N . ALA B 1 444 ? 12.18 -31.516 3.752 1 79.75 444 ALA B N 1
ATOM 7171 C CA . ALA B 1 444 ? 11.141 -32.531 3.762 1 79.75 444 ALA B CA 1
ATOM 7172 C C . ALA B 1 444 ? 10.344 -32.5 5.059 1 79.75 444 ALA B C 1
ATOM 7174 O O . ALA B 1 444 ? 10.891 -32.719 6.141 1 79.75 444 ALA B O 1
ATOM 7175 N N . ASP B 1 445 ? 9.328 -31.812 5.129 1 64.75 445 ASP B N 1
ATOM 7176 C CA . ASP B 1 445 ? 8.547 -31.656 6.355 1 64.75 445 ASP B CA 1
ATOM 7177 C C . ASP B 1 445 ? 7.266 -32.5 6.305 1 64.75 445 ASP B C 1
ATOM 7179 O O . ASP B 1 445 ? 6.176 -31.938 6.117 1 64.75 445 ASP B O 1
ATOM 7183 N N . ALA B 1 446 ? 7.301 -33.906 6.359 1 54.91 446 ALA B N 1
ATOM 7184 C CA . ALA B 1 446 ? 6.117 -34.75 6.289 1 54.91 446 ALA B CA 1
ATOM 7185 C C . ALA B 1 446 ? 5.086 -34.344 7.34 1 54.91 446 ALA B C 1
ATOM 7187 O O . ALA B 1 446 ? 3.881 -34.438 7.094 1 54.91 446 ALA B O 1
ATOM 7188 N N . ALA B 1 447 ? 5.629 -34.188 8.555 1 54.34 447 ALA B N 1
ATOM 7189 C CA . ALA B 1 447 ? 4.785 -33.875 9.711 1 54.34 447 ALA B CA 1
ATOM 7190 C C . ALA B 1 447 ? 4.285 -32.438 9.664 1 54.34 447 ALA B C 1
ATOM 7192 O O . ALA B 1 447 ? 3.404 -32.062 10.438 1 54.34 447 ALA B O 1
ATOM 7193 N N . GLY B 1 448 ? 4.398 -31.562 8.531 1 67.56 448 GLY B N 1
ATOM 7194 C CA . GLY B 1 448 ? 4.953 -30.219 8.469 1 67.56 448 GLY B CA 1
ATOM 7195 C C . GLY B 1 448 ? 3.896 -29.141 8.312 1 67.56 448 GLY B C 1
ATOM 7196 O O . GLY B 1 448 ? 3.381 -28.625 9.305 1 67.56 448 GLY B O 1
ATOM 7197 N N . HIS B 1 449 ? 3.221 -28.828 7.125 1 89.12 449 HIS B N 1
ATOM 7198 C CA . HIS B 1 449 ? 2.289 -27.719 7.004 1 89.12 449 HIS B CA 1
ATOM 7199 C C . HIS B 1 449 ? 0.891 -28.109 7.461 1 89.12 449 HIS B C 1
ATOM 7201 O O . HIS B 1 449 ? 0.187 -28.844 6.758 1 89.12 449 HIS B O 1
ATOM 7207 N N . PRO B 1 450 ? 0.398 -27.625 8.617 1 93.06 450 PRO B N 1
ATOM 7208 C CA . PRO B 1 450 ? -0.9 -28.016 9.172 1 93.06 450 PRO B CA 1
ATOM 7209 C C . PRO B 1 450 ? -2.039 -27.875 8.164 1 93.06 450 PRO B C 1
ATOM 7211 O O . PRO B 1 450 ? -2.99 -28.656 8.188 1 93.06 450 PRO B O 1
ATOM 7214 N N . ALA B 1 451 ? -1.927 -27.016 7.281 1 94.94 451 ALA B N 1
ATOM 7215 C CA . ALA B 1 451 ? -2.979 -26.75 6.301 1 94.94 451 ALA B CA 1
ATOM 7216 C C . ALA B 1 451 ? -3.178 -27.953 5.379 1 94.94 451 ALA B C 1
ATOM 7218 O O . ALA B 1 451 ? -4.238 -28.109 4.77 1 94.94 451 ALA B O 1
ATOM 7219 N N . TRP B 1 452 ? -2.178 -28.875 5.266 1 95.38 452 TRP B N 1
ATOM 7220 C CA . TRP B 1 452 ? -2.246 -29.969 4.312 1 95.38 452 TRP B CA 1
ATOM 7221 C C . TRP B 1 452 ? -2.438 -31.312 5.035 1 95.38 452 TRP B C 1
ATOM 7223 O O . TRP B 1 452 ? -2.355 -32.375 4.418 1 95.38 452 TRP B O 1
ATOM 7233 N N . ARG B 1 453 ? -2.688 -31.219 6.32 1 92.56 453 ARG B N 1
ATOM 7234 C CA . ARG B 1 453 ? -2.93 -32.438 7.074 1 92.56 453 ARG B CA 1
ATOM 7235 C C . ARG B 1 453 ? -4.191 -33.156 6.582 1 92.56 453 ARG B C 1
ATOM 7237 O O . ARG B 1 453 ? -5.207 -32.5 6.32 1 92.56 453 ARG B O 1
ATOM 7244 N N . GLY B 1 454 ? -4.102 -34.438 6.379 1 91.19 454 GLY B N 1
ATOM 7245 C CA . GLY B 1 454 ? -5.258 -35.25 6.043 1 91.19 454 GLY B CA 1
ATOM 7246 C C . GLY B 1 454 ? -5.684 -35.125 4.594 1 91.19 454 GLY B C 1
ATOM 7247 O O . GLY B 1 454 ? -6.73 -35.625 4.195 1 91.19 454 GLY B O 1
ATOM 7248 N N . PHE B 1 455 ? -4.918 -34.469 3.76 1 94.5 455 PHE B N 1
ATOM 7249 C CA . PHE B 1 455 ? -5.301 -34.281 2.367 1 94.5 455 PHE B CA 1
ATOM 7250 C C . PHE B 1 455 ? -5.188 -35.562 1.58 1 94.5 455 PHE B C 1
ATOM 7252 O O . PHE B 1 455 ? -4.156 -36.25 1.627 1 94.5 455 PHE B O 1
ATOM 7259 N N . ASP B 1 456 ? -6.215 -35.969 0.855 1 95.44 456 ASP B N 1
ATOM 7260 C CA . ASP B 1 456 ? -6.273 -37.188 0.055 1 95.44 456 ASP B CA 1
ATOM 7261 C C . ASP B 1 456 ? -6.035 -36.875 -1.423 1 95.44 456 ASP B C 1
ATOM 7263 O O . ASP B 1 456 ? -6.977 -36.562 -2.156 1 95.44 456 ASP B O 1
ATOM 7267 N N . ARG B 1 457 ? -4.828 -37.125 -1.896 1 96.06 457 ARG B N 1
ATOM 7268 C CA . ARG B 1 457 ? -4.438 -36.844 -3.271 1 96.06 457 ARG B CA 1
ATOM 7269 C C . ARG B 1 457 ? -5.211 -37.719 -4.254 1 96.06 457 ARG B C 1
ATOM 7271 O O . ARG B 1 457 ? -5.625 -37.25 -5.316 1 96.06 457 ARG B O 1
ATOM 7278 N N . GLN B 1 458 ? -5.441 -38.938 -3.922 1 96.62 458 GLN B N 1
ATOM 7279 C CA . GLN B 1 458 ? -6.148 -39.844 -4.797 1 96.62 458 GLN B CA 1
ATOM 7280 C C . GLN B 1 458 ? -7.602 -39.438 -4.996 1 96.62 458 GLN B C 1
ATOM 7282 O O . GLN B 1 458 ? -8.109 -39.469 -6.117 1 96.62 458 GLN B O 1
ATOM 7287 N N . ALA B 1 459 ? -8.195 -39.062 -3.918 1 96.38 459 ALA B N 1
ATOM 7288 C CA . ALA B 1 459 ? -9.57 -38.594 -4.012 1 96.38 459 ALA B CA 1
ATOM 7289 C C . ALA B 1 459 ? -9.664 -37.375 -4.918 1 96.38 459 ALA B C 1
ATOM 7291 O O . ALA B 1 459 ? -10.617 -37.219 -5.691 1 96.38 459 ALA B O 1
ATOM 7292 N N . MET B 1 460 ? -8.742 -36.438 -4.766 1 97.12 460 MET B N 1
ATOM 7293 C CA . MET B 1 460 ? -8.734 -35.25 -5.617 1 97.12 460 MET B CA 1
ATOM 7294 C C . MET B 1 460 ? -8.648 -35.625 -7.09 1 97.12 460 MET B C 1
ATOM 7296 O O . MET B 1 460 ? -9.43 -35.156 -7.91 1 97.12 460 MET B O 1
ATOM 7300 N N . TRP B 1 461 ? -7.684 -36.531 -7.465 1 97 461 TRP B N 1
ATOM 7301 C CA . TRP B 1 461 ? -7.484 -36.875 -8.867 1 97 461 TRP B CA 1
ATOM 7302 C C . TRP B 1 461 ? -8.703 -37.625 -9.422 1 97 461 TRP B C 1
ATOM 7304 O O . TRP B 1 461 ? -9.062 -37.438 -10.586 1 97 461 TRP B O 1
ATOM 7314 N N . GLN B 1 462 ? -9.328 -38.438 -8.602 1 96.75 462 GLN B N 1
ATOM 7315 C CA . GLN B 1 462 ? -10.555 -39.094 -9.031 1 96.75 462 GLN B CA 1
ATOM 7316 C C . GLN B 1 462 ? -11.641 -38.062 -9.359 1 96.75 462 GLN B C 1
ATOM 7318 O O . GLN B 1 462 ? -12.336 -38.188 -10.375 1 96.75 462 GLN B O 1
ATOM 7323 N N . ALA B 1 463 ? -11.758 -37.156 -8.484 1 95.06 463 ALA B N 1
ATOM 7324 C CA . ALA B 1 463 ? -12.75 -36.094 -8.703 1 95.06 463 ALA B CA 1
ATOM 7325 C C . ALA B 1 463 ? -12.438 -35.312 -9.961 1 95.06 463 ALA B C 1
ATOM 7327 O O . ALA B 1 463 ? -13.344 -35 -10.742 1 95.06 463 ALA B O 1
ATOM 7328 N N . LEU B 1 464 ? -11.203 -34.906 -10.141 1 95 464 LEU B N 1
ATOM 7329 C CA . LEU B 1 464 ? -10.805 -34.094 -11.281 1 95 464 LEU B CA 1
ATOM 7330 C C . LEU B 1 464 ? -10.945 -34.875 -12.586 1 95 464 LEU B C 1
ATOM 7332 O O . LEU B 1 464 ? -11.312 -34.312 -13.617 1 95 464 LEU B O 1
ATOM 7336 N N . ASP B 1 465 ? -10.625 -36.125 -12.562 1 95.31 465 ASP B N 1
ATOM 7337 C CA . ASP B 1 465 ? -10.789 -36.969 -13.742 1 95.31 465 ASP B CA 1
ATOM 7338 C C . ASP B 1 465 ? -12.266 -37.062 -14.141 1 95.31 465 ASP B C 1
ATOM 7340 O O . ASP B 1 465 ? -12.594 -37.062 -15.328 1 95.31 465 ASP B O 1
ATOM 7344 N N . THR B 1 466 ? -13.094 -37.25 -13.156 1 93.31 466 THR B N 1
ATOM 7345 C CA . THR B 1 466 ? -14.523 -37.281 -13.406 1 93.31 466 THR B CA 1
ATOM 7346 C C . THR B 1 466 ? -14.992 -35.969 -14.055 1 93.31 466 THR B C 1
ATOM 7348 O O . THR B 1 466 ? -15.812 -36 -14.984 1 93.31 466 THR B O 1
ATOM 7351 N N . LEU B 1 467 ? -14.516 -34.906 -13.523 1 91.69 467 LEU B N 1
ATOM 7352 C CA . LEU B 1 467 ? -14.852 -33.594 -14.07 1 91.69 467 LEU B CA 1
ATOM 7353 C C . LEU B 1 467 ? -14.391 -33.469 -15.516 1 91.69 467 LEU B C 1
ATOM 7355 O O . LEU B 1 467 ? -15.117 -32.969 -16.359 1 91.69 467 LEU B O 1
ATOM 7359 N N . GLU B 1 468 ? -13.188 -33.875 -15.789 1 89.81 468 GLU B N 1
ATOM 7360 C CA . GLU B 1 468 ? -12.641 -33.781 -17.141 1 89.81 468 GLU B CA 1
ATOM 7361 C C . GLU B 1 468 ? -13.422 -34.656 -18.109 1 89.81 468 GLU B C 1
ATOM 7363 O O . GLU B 1 468 ? -13.633 -34.281 -19.266 1 89.81 468 GLU B O 1
ATOM 7368 N N . ALA B 1 469 ? -13.812 -35.75 -17.656 1 90.38 469 ALA B N 1
ATOM 7369 C CA . ALA B 1 469 ? -14.602 -36.656 -18.484 1 90.38 469 ALA B CA 1
ATOM 7370 C C . ALA B 1 469 ? -15.969 -36.062 -18.812 1 90.38 469 ALA B C 1
ATOM 7372 O O . ALA B 1 469 ? -16.453 -36.156 -19.938 1 90.38 469 ALA B O 1
ATOM 7373 N N . ALA B 1 470 ? -16.469 -35.469 -17.812 1 86.81 470 ALA B N 1
ATOM 7374 C CA . ALA B 1 470 ? -17.766 -34.844 -18.016 1 86.81 470 ALA B CA 1
ATOM 7375 C C . ALA B 1 470 ? -17.641 -33.656 -19 1 86.81 470 ALA B C 1
ATOM 7377 O O . ALA B 1 470 ? -18.5 -33.469 -19.844 1 86.81 470 ALA B O 1
ATOM 7378 N N . ALA B 1 471 ? -16.594 -32.938 -18.797 1 83.94 471 ALA B N 1
ATOM 7379 C CA . ALA B 1 471 ? -16.359 -31.797 -19.688 1 83.94 471 ALA B CA 1
ATOM 7380 C C . ALA B 1 471 ? -16.125 -32.281 -21.125 1 83.94 471 ALA B C 1
ATOM 7382 O O . ALA B 1 471 ? -16.625 -31.656 -22.078 1 83.94 471 ALA B O 1
ATOM 7383 N N . ALA B 1 472 ? -15.398 -33.281 -21.281 1 85.62 472 ALA B N 1
ATOM 7384 C CA . ALA B 1 472 ? -15.141 -33.875 -22.594 1 85.62 472 ALA B CA 1
ATOM 7385 C C . ALA B 1 472 ? -16.438 -34.375 -23.234 1 85.62 472 ALA B C 1
ATOM 7387 O O . ALA B 1 472 ? -16.656 -34.188 -24.438 1 85.62 472 ALA B O 1
ATOM 7388 N N . ALA B 1 473 ? -17.203 -34.938 -22.438 1 86.75 473 ALA B N 1
ATOM 7389 C CA . ALA B 1 473 ? -18.484 -35.438 -22.922 1 86.75 473 ALA B CA 1
ATOM 7390 C C . ALA B 1 473 ? -19.391 -34.281 -23.359 1 86.75 473 ALA B C 1
ATOM 7392 O O . ALA B 1 473 ? -20.078 -34.375 -24.391 1 86.75 473 ALA B O 1
ATOM 7393 N N . ALA B 1 474 ? -19.312 -33.312 -22.578 1 82.69 474 ALA B N 1
ATOM 7394 C CA . ALA B 1 474 ? -20.125 -32.156 -22.906 1 82.69 474 ALA B CA 1
ATOM 7395 C C . ALA B 1 474 ? -19.656 -31.516 -24.203 1 82.69 474 ALA B C 1
ATOM 7397 O O . ALA B 1 474 ? -20.469 -31.078 -25.031 1 82.69 474 ALA B O 1
ATOM 7398 N N . ARG B 1 475 ? -18.422 -31.406 -24.359 1 81.44 475 ARG B N 1
ATOM 7399 C CA . ARG B 1 475 ? -17.859 -30.859 -25.594 1 81.44 475 ARG B CA 1
ATOM 7400 C C . ARG B 1 475 ? -18.188 -31.719 -26.797 1 81.44 475 ARG B C 1
ATOM 7402 O O . ARG B 1 475 ? -18.531 -31.219 -27.859 1 81.44 475 ARG B O 1
ATOM 7409 N N . ALA B 1 476 ? -18.188 -32.969 -26.594 1 86.94 476 ALA B N 1
ATOM 7410 C CA . ALA B 1 476 ? -18.516 -33.906 -27.656 1 86.94 476 ALA B CA 1
ATOM 7411 C C . ALA B 1 476 ? -20 -33.812 -28.031 1 86.94 476 ALA B C 1
ATOM 7413 O O . ALA B 1 476 ? -20.359 -33.844 -29.203 1 86.94 476 ALA B O 1
ATOM 7414 N N . ALA B 1 477 ? -20.703 -33.625 -27 1 85.88 477 ALA B N 1
ATOM 7415 C CA . ALA B 1 477 ? -22.141 -33.469 -27.25 1 85.88 477 ALA B CA 1
ATOM 7416 C C . ALA B 1 477 ? -22.453 -32.156 -27.984 1 85.88 477 ALA B C 1
ATOM 7418 O O . ALA B 1 477 ? -23.281 -32.156 -28.891 1 85.88 477 ALA B O 1
ATOM 7419 N N . LYS B 1 478 ? -21.797 -31.141 -27.516 1 78.5 478 LYS B N 1
ATOM 7420 C CA . LYS B 1 478 ? -22 -29.859 -28.188 1 78.5 478 LYS B CA 1
ATOM 7421 C C . LYS B 1 478 ? -21.547 -29.922 -29.641 1 78.5 478 LYS B C 1
ATOM 7423 O O . LYS B 1 478 ? -22.203 -29.375 -30.531 1 78.5 478 LYS B O 1
ATOM 7428 N N . ALA B 1 479 ? -20.469 -30.625 -29.906 1 85.5 479 ALA B N 1
ATOM 7429 C CA . ALA B 1 479 ? -19.938 -30.812 -31.266 1 85.5 479 ALA B CA 1
ATOM 7430 C C . ALA B 1 479 ? -20.875 -31.641 -32.125 1 85.5 479 ALA B C 1
ATOM 7432 O O . ALA B 1 479 ? -21.094 -31.359 -33.281 1 85.5 479 ALA B O 1
ATOM 7433 N N . ALA B 1 480 ? -21.469 -32.5 -31.594 1 88.06 480 ALA B N 1
ATOM 7434 C CA . ALA B 1 480 ? -22.406 -33.375 -32.312 1 88.06 480 ALA B CA 1
ATOM 7435 C C . ALA B 1 480 ? -23.688 -32.594 -32.656 1 88.06 480 ALA B C 1
ATOM 7437 O O . ALA B 1 480 ? -24.219 -32.781 -33.75 1 88.06 480 ALA B O 1
ATOM 7438 N N . ARG B 1 481 ? -24.047 -31.797 -31.766 1 86.19 481 ARG B N 1
ATOM 7439 C CA . ARG B 1 481 ? -25.25 -31 -32.031 1 86.19 481 ARG B CA 1
ATOM 7440 C C . ARG B 1 481 ? -25 -29.969 -33.125 1 86.19 481 ARG B C 1
ATOM 7442 O O . ARG B 1 481 ? -25.859 -29.734 -33.969 1 86.19 481 ARG B O 1
ATOM 7449 N N . LEU B 1 482 ? -23.875 -29.344 -33.031 1 83.25 482 LEU B N 1
ATOM 7450 C CA . LEU B 1 482 ? -23.516 -28.359 -34.062 1 83.25 482 LEU B CA 1
ATOM 7451 C C . LEU B 1 482 ? -23.391 -29 -35.438 1 83.25 482 LEU B C 1
ATOM 7453 O O . LEU B 1 482 ? -23.766 -28.406 -36.438 1 83.25 482 LEU B O 1
ATOM 7457 N N . LYS B 1 483 ? -22.953 -30.219 -35.594 1 83.06 483 LYS B N 1
ATOM 7458 C CA . LYS B 1 483 ? -22.844 -30.953 -36.844 1 83.06 483 LYS B CA 1
ATOM 7459 C C . LYS B 1 483 ? -24.219 -31.328 -37.375 1 83.06 483 LYS B C 1
ATOM 7461 O O . LYS B 1 483 ? -24.453 -31.344 -38.594 1 83.06 483 LYS B O 1
ATOM 7466 N N . GLN B 1 484 ? -25.109 -31.562 -36.531 1 80.31 484 GLN B N 1
ATOM 7467 C CA . GLN B 1 484 ? -26.469 -31.906 -36.938 1 80.31 484 GLN B CA 1
ATOM 7468 C C . GLN B 1 484 ? -27.219 -30.688 -37.438 1 80.31 484 GLN B C 1
ATOM 7470 O O . GLN B 1 484 ? -28.094 -30.797 -38.281 1 80.31 484 GLN B O 1
ATOM 7475 N N . GLN B 1 485 ? -26.875 -29.531 -36.906 1 75.94 485 GLN B N 1
ATOM 7476 C CA . GLN B 1 485 ? -27.562 -28.312 -37.344 1 75.94 485 GLN B CA 1
ATOM 7477 C C . GLN B 1 485 ? -27 -27.781 -38.625 1 75.94 485 GLN B C 1
ATOM 7479 O O . GLN B 1 485 ? -27.562 -26.859 -39.25 1 75.94 485 GLN B O 1
ATOM 7484 N N . GLN B 1 486 ? -25.859 -28.188 -39.031 1 61.44 486 GLN B N 1
ATOM 7485 C CA . GLN B 1 486 ? -25.391 -27.781 -40.375 1 61.44 486 GLN B CA 1
ATOM 7486 C C . GLN B 1 486 ? -26.234 -28.406 -41.469 1 61.44 486 GLN B C 1
ATOM 7488 O O . GLN B 1 486 ? -26.406 -29.625 -41.5 1 61.44 486 GLN B O 1
ATOM 7493 N N . PRO B 1 487 ? -27.125 -27.703 -42.156 1 57.03 487 PRO B N 1
ATOM 7494 C CA . PRO B 1 487 ? -28.016 -28.156 -43.25 1 57.03 487 PRO B CA 1
ATOM 7495 C C . PRO B 1 487 ? -27.297 -28.969 -44.312 1 57.03 487 PRO B C 1
ATOM 7497 O O . PRO B 1 487 ? -26.109 -28.781 -44.531 1 57.03 487 PRO B O 1
ATOM 7500 N N . SER B 1 488 ? -27.703 -30.25 -44.594 1 48.62 488 SER B N 1
ATOM 7501 C CA . SER B 1 488 ? -27.422 -31.078 -45.781 1 48.62 488 SER B CA 1
ATOM 7502 C C . SER B 1 488 ? -27.594 -30.297 -47.062 1 48.62 488 SER B C 1
ATOM 7504 O O . SER B 1 488 ? -28.656 -30.359 -47.688 1 48.62 488 SER B O 1
ATOM 7506 N N . SER B 1 489 ? -27.359 -29.062 -47.188 1 43.12 489 SER B N 1
ATOM 7507 C CA . SER B 1 489 ? -27.719 -28.484 -48.5 1 43.12 489 SER B CA 1
ATOM 7508 C C . SER B 1 489 ? -26.953 -29.156 -49.625 1 43.12 489 SER B C 1
ATOM 7510 O O . SER B 1 489 ? -27.516 -29.422 -50.688 1 43.12 489 SER B O 1
ATOM 7512 N N . CYS B 1 490 ? -25.531 -29 -49.875 1 41.91 490 CYS B N 1
ATOM 7513 C CA . CYS B 1 490 ? -25.078 -28.812 -51.25 1 41.91 490 CYS B CA 1
ATOM 7514 C C . CYS B 1 490 ? -24.859 -30.156 -51.938 1 41.91 490 CYS B C 1
ATOM 7516 O O . CYS B 1 490 ? -24.078 -30.266 -52.875 1 41.91 490 CYS B O 1
ATOM 7518 N N . VAL B 1 491 ? -25.141 -31.359 -51.375 1 39.81 491 VAL B N 1
ATOM 7519 C CA . VAL B 1 491 ? -24.641 -32.438 -52.25 1 39.81 491 VAL B CA 1
ATOM 7520 C C . VAL B 1 491 ? -25.484 -32.5 -53.5 1 39.81 491 VAL B C 1
ATOM 7522 O O . VAL B 1 491 ? -25.156 -33.25 -54.438 1 39.81 491 VAL B O 1
ATOM 7525 N N . ALA B 1 492 ? -26.766 -32.062 -53.438 1 38.28 492 ALA B N 1
ATOM 7526 C CA . ALA B 1 492 ? -27.453 -32.594 -54.625 1 38.28 492 ALA B CA 1
ATOM 7527 C C . ALA B 1 492 ? -27.172 -31.719 -55.844 1 38.28 492 ALA B C 1
ATOM 7529 O O . ALA B 1 492 ? -27.547 -32.062 -56.969 1 38.28 492 ALA B O 1
ATOM 7530 N N . GLN B 1 493 ? -26.344 -30.594 -55.906 1 27.31 493 GLN B N 1
ATOM 7531 C CA . GLN B 1 493 ? -26.188 -30.328 -57.344 1 27.31 493 GLN B CA 1
ATOM 7532 C C . GLN B 1 493 ? -25.031 -31.125 -57.906 1 27.31 493 GLN B C 1
ATOM 7534 O O . GLN B 1 493 ? -23.969 -31.234 -57.312 1 27.31 493 GLN B O 1
#

Solvent-accessible surface area (backbone atoms only — not comparable to full-atom values): 49763 Å² total; per-residue (Å²): 121,56,71,61,92,82,46,71,47,74,66,58,71,65,56,55,54,49,50,51,51,51,49,51,49,50,46,48,49,42,30,48,57,46,58,52,74,68,67,41,26,34,48,49,68,30,58,39,57,78,57,77,82,22,45,41,40,62,79,46,53,53,55,39,51,52,50,40,46,66,33,85,78,40,88,52,61,62,50,69,70,53,47,52,46,48,50,56,47,48,71,66,41,60,51,42,57,50,20,30,42,57,45,59,39,64,72,51,50,59,81,59,43,46,67,67,50,45,53,49,50,44,44,70,22,39,51,48,16,40,49,53,35,32,65,73,68,67,53,59,66,56,67,41,42,32,34,38,27,30,24,32,71,55,55,45,32,32,14,67,21,36,49,51,35,26,75,57,48,28,52,46,65,43,44,63,41,24,37,22,2,46,37,28,22,29,35,53,53,51,50,47,49,48,50,33,46,30,58,55,39,67,67,34,30,33,39,39,36,22,34,44,52,52,61,77,53,66,40,58,63,81,52,65,49,25,44,52,47,59,66,40,55,20,51,43,16,24,22,37,38,35,31,31,40,72,81,42,66,74,70,12,44,25,32,56,77,46,69,49,69,31,39,39,22,43,40,67,68,38,24,57,22,32,24,56,41,60,50,97,86,66,45,60,29,50,35,52,43,87,58,36,64,64,46,49,53,54,38,48,53,56,36,44,66,66,45,39,77,74,57,45,54,70,69,54,39,49,53,46,50,49,45,50,51,49,40,53,46,41,68,69,62,41,81,58,40,77,71,50,67,74,72,68,62,71,59,72,73,71,75,72,57,73,78,51,30,77,41,51,16,43,35,24,81,39,44,68,55,48,51,51,48,35,62,75,66,66,52,53,73,77,50,44,39,32,24,51,47,36,21,18,48,35,25,24,26,45,27,26,22,35,58,50,11,47,42,44,36,31,43,76,67,40,41,53,54,68,41,28,36,39,33,38,25,46,29,29,22,26,32,25,29,38,38,33,34,29,26,52,35,70,39,63,41,75,96,41,49,74,60,58,62,89,67,57,66,65,60,51,51,54,52,53,51,52,45,50,50,50,50,50,48,50,51,50,49,52,52,50,51,56,60,66,65,52,77,87,64,81,72,81,117,122,57,73,61,93,82,47,71,48,74,65,58,70,66,57,56,53,49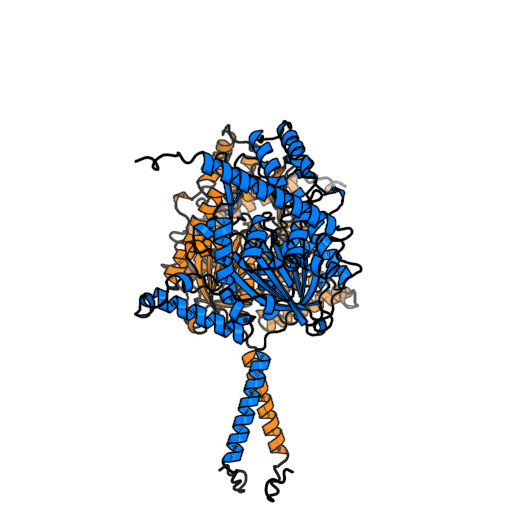,51,50,50,51,48,51,49,51,46,48,48,42,30,50,57,46,58,51,75,68,66,40,25,34,45,48,67,28,58,40,56,78,56,78,82,23,45,41,42,62,78,46,53,53,55,39,52,52,49,43,47,66,32,85,80,40,91,52,64,61,51,68,68,54,47,52,47,49,49,55,47,47,69,66,42,59,51,41,56,48,20,29,40,57,45,60,39,64,73,52,50,59,83,58,43,47,66,69,50,46,52,48,50,44,42,68,22,40,50,49,16,39,50,52,35,32,64,73,69,65,53,60,66,55,68,42,42,32,34,38,27,32,25,33,71,54,54,45,35,32,14,66,21,36,49,52,35,27,74,57,49,28,53,46,66,43,43,63,41,24,38,22,2,46,38,27,21,30,36,54,53,50,50,47,50,49,49,33,47,30,56,56,38,68,66,33,30,33,39,40,37,21,34,46,53,52,62,78,52,63,41,60,62,80,51,66,49,26,44,51,47,60,64,40,56,21,49,40,15,24,23,38,38,34,30,30,41,72,80,43,65,73,69,12,44,26,31,56,76,47,70,48,67,31,40,39,22,43,40,66,68,39,24,58,23,31,26,56,41,60,51,96,88,64,45,61,29,49,34,50,42,86,59,38,63,65,45,50,53,53,38,47,53,55,36,43,65,66,45,39,78,74,56,44,53,70,70,55,38,51,53,46,50,50,46,50,51,51,40,53,47,41,69,68,61,41,82,58,41,77,71,49,66,73,73,66,62,70,59,72,74,69,76,72,58,72,77,52,31,76,40,51,15,44,36,23,83,40,45,68,54,47,50,50,48,35,61,74,66,66,51,51,73,75,50,44,39,32,24,52,48,35,21,18,48,34,25,23,25,45,27,26,25,36,56,50,12,46,42,42,37,31,38,76,68,39,40,53,55,67,40,30,35,40,34,38,25,47,27,30,20,27,30,26,28,37,37,33,35,30,24,53,35,72,39,67,36,74,93,52,54,72,58,60,63,88,67,58,67,65,60,51,51,53,52,51,50,51,46,51,51,49,51,51,48,49,52,50,50,53,50,52,50,55,60,66,66,52,77,86,62,77,74,80,113

Nearest PDB structures (foldseek):
  1xes-assembly2_C  TM=8.183E-01  e=7.397E-24  Pinus sylvestris
  5wx5-assembly1_A  TM=7.520E-01  e=7.878E-25  Tetradium ruticarpum
  7cb3-assembly1_B  TM=8.236E-01  e=9.478E-23  Mycobacterium marinum M
  1ted-assembly2_D  TM=7.903E-01  e=2.907E-23  Mycobacterium tuberculosis H37Rv
  7d41-assembly1_B  TM=8.039E-01  e=6.939E-22  Mycobacterium marinum M

Sequence (986 aa):
MANIGGMQIDWPEPVWCYAAALLAACLLAVYCWAKAKPTLYVVDFSVFDPLDSWKFPKAMIRKVAEANNSNPHAERHVAPEHIDFMCRLAERTGLGDETPVLPETHLGDITMAGTALARSEFSRTCITTAEALFNKTGIRPQEVNFVITNCSLFNPVPSLSAAVINHFKMGHRTRGFALGGMGCSAGVIALGLAQDLLQAHPGSLALVISHENICNATYTGCDPSMLISNVLFRCNGAAVLLSSKRHHARSAKYCIQHIVCTHMAADDEAYGCVQLTEDDARITGIKLKQELVPVAERALRQNMQDLGPLVLPAIEKLKFAASYVLRRLVKSGGVLAGVLPGGLVERQYIPDFKKAFDFFCIHTGGRGVIDALEKHMRLSRKQVEPSRAALYRFGNVSSTSVWYDLAFIEAFQGVAAGQRVWQLAFGSGFKFNSSVLVANRHIADAAGHPAWRGFDRQAMWQALDTLEAAAAAARAAKAARLKQQQPSSCVAQMANIGGMQIDWPEPVWCYAAALLAACLLAVYCWAKAKPTLYVVDFSVFDPLDSWKFPKAMIRKVAEANNSNPHAERHVAPEHIDFMCRLAERTGLGDETPVLPETHLGDITMAGTALARSEFSRTCITTAEALFNKTGIRPQEVNFVITNCSLFNPVPSLSAAVINHFKMGHRTRGFALGGMGCSAGVIALGLAQDLLQAHPGSLALVISHENICNATYTGCDPSMLISNVLFRCNGAAVLLSSKRHHARSAKYCIQHIVCTHMAADDEAYGCVQLTEDDARITGIKLKQELVPVAERALRQNMQDLGPLVLPAIEKLKFAASYVLRRLVKSGGVLAGVLPGGLVERQYIPDFKKAFDFFCIHTGGRGVIDALEKHMRLSRKQVEPSRAALYRFGNVSSTSVWYDLAFIEAFQGVAAGQRVWQLAFGSGFKFNSSVLVANRHIADAAGHPAWRGFDRQAMWQALDTLEAAAAAARAAKAARLKQQQPSSCVAQ